Protein AF-0000000079973611 (afdb_homodimer)

InterPro domains:
  IPR021514 Protein of unknown function DUF3176 [PF11374] (70-186)

Secondary structure (DSSP, 8-state):
--------------------------------------------HHHHHHHTHHHHHHHHHHHHHHHHHHHHHHHHTT-BGGG---TTS-HHHHHHHHHHHHHHHHHHHHHHHHHHHHHHHHB--TTS-TT-PEETHHHHHHHHHTT-HHHHHHHHHHH-TTSHHHHHHHHHHHHTTHHHHHHHHEEEEEEEEE-SS-GGG------SEE---EEE---SSS---EEE--HHHHHHHHHHHH-S-PPPPPPP-TTS-EE---EEEEEEEEEEEE-GGG-EEEEEEETTEEEEEEE-TTS-EEEEETTS-EEEEEEEE-TT------SSS----PPPSS---TTS-EEEEEEEEEEPPPEEETTTTEEE-PPPEEEEEEEEEEEEEEEEEEETTEEEEEEEEEE---EEE--TTS-SS-------SS------------EEEEE-GGGTT-TT----EEEEEHHHHHHHHHHHHHHT-EEEESS-SSS---SHHHHHHHHHHHHH-HHHHHHHHHHHHHHHHHHPPPSEEEEEEE-TTS-EEEEEEETTTS-THHHHHHHHHT--EEEEEEEEEEE-GGGGHHHHHHHHHHHHHHHHHHHHHHHHT--B--S-HHHHHHSEE-HHHHHHHTT--BHHHHHHHHHT-EEEEEE-TTTS-EEEEE-S-------/--------------------------------------------HHHHHHHTHHHHHHHHHHHHHHHHHHHHHHHHTT-BGGG---TTS-HHHHHHHHHHHHHHHHHHHHHHHHHHHHHHHHB--TTS-TT-PEETHHHHHHHHHTT-HHHHHHHHHHH-TTSHHHHHHHHHHHHTTHHHHHHHHEEEEEEEEE-SS-GGG------SEE---EEE---SSS---EEE--HHHHHHHHHHHH-S-PPPPPPP-TTS-EE---EEEEEEEEEEEE-GGG-EEEEEEETTEEEEEEE-TTSPEEEEETTS-EEEEEEEE-TT------SSS----PPPSS---TTS-EEEEEEEEEEPPPEEETTTTEEE-PPPEEEEEEEEEEEEEEEEEEETTEEEEEEEEEE---EEE--TTS-SS-------SS---S--------EEEEE-GGGGG-TT----EEEEEHHHHHHHHHHHHHHT-EEEESS-SSS--S-HHHHHHHHHHHHH-HHHHHHHHHHHHHHHHHHPPPSEEEEEEE-TTS-EEEEEEETTTS-THHHHHHHHHT--EEEEEEEEEEE-GGGGHHHHHHHHHHHHHHHHHHHHHHHHT--B--SSHHHHHHSEE-HHHHHHHTT--BHHHHHHHHHT-EEEEEE-TTTS-EEEEE---------

Solvent-accessible surface area (backbone atoms only — not comparable to full-atom values): 72247 Å² total; per-residue (Å²): 137,73,82,78,82,86,89,82,86,77,87,72,83,84,79,85,71,80,69,78,80,74,77,81,74,80,78,71,72,72,74,73,72,70,67,69,66,72,73,75,76,65,81,52,68,70,57,52,48,62,74,44,43,67,40,52,49,27,43,49,50,17,50,50,31,47,51,48,47,52,49,55,50,62,72,42,46,70,33,51,58,83,69,61,77,58,76,90,50,43,70,62,18,55,51,30,46,36,42,42,49,25,45,60,26,43,47,54,32,39,23,50,33,34,27,40,43,40,54,63,65,32,38,62,55,90,86,52,59,75,68,72,39,38,44,48,37,52,52,47,34,29,55,38,24,40,64,35,50,70,23,11,56,52,37,28,70,74,62,32,75,88,30,72,68,21,51,49,22,50,47,54,46,53,50,61,48,36,50,24,33,57,38,50,18,58,39,78,42,77,44,78,37,73,45,85,61,59,29,75,74,26,60,67,75,52,14,53,40,46,66,64,52,38,80,39,55,36,66,60,91,70,67,63,65,42,56,33,54,34,49,51,56,51,13,22,41,42,30,6,42,22,29,88,70,60,78,77,82,80,74,67,35,40,39,6,26,28,43,39,54,79,40,69,23,39,31,38,40,44,52,62,42,82,44,33,90,73,67,44,70,49,77,44,78,50,98,91,42,52,37,36,29,34,43,39,93,82,63,52,62,49,74,40,66,49,85,25,37,32,37,36,35,41,48,34,49,23,87,65,63,27,66,59,73,53,84,57,86,69,75,64,73,44,80,62,86,85,73,69,61,85,47,40,54,32,30,32,32,32,35,37,38,39,37,53,36,56,35,81,31,76,89,69,71,37,75,38,72,54,81,51,46,29,35,40,32,40,35,24,50,24,36,38,26,35,42,42,37,27,56,64,32,44,75,47,73,44,79,76,47,75,45,45,58,49,46,62,20,57,38,75,90,46,64,88,64,80,69,74,81,78,73,83,75,75,81,71,64,88,65,74,72,73,69,63,70,38,29,40,29,28,67,38,68,86,50,57,74,45,80,81,70,66,80,49,59,28,39,33,29,44,60,25,47,31,12,43,14,30,53,49,41,57,47,42,37,41,50,25,42,66,37,56,65,71,53,90,62,64,63,61,64,24,31,52,48,34,43,29,29,62,74,59,32,54,60,52,21,40,45,15,22,17,51,28,39,19,50,46,39,15,67,40,74,54,65,54,38,71,51,69,44,83,37,94,85,76,33,35,41,51,53,79,37,50,43,94,70,43,73,71,61,63,61,54,52,50,43,58,67,42,27,20,46,36,36,42,73,45,55,22,32,35,67,41,72,75,43,47,51,57,54,52,49,46,63,55,47,41,54,51,50,34,51,49,46,53,50,52,32,60,76,69,63,51,65,56,37,51,79,45,66,67,40,54,48,17,35,44,64,40,66,70,63,34,60,72,28,54,63,53,51,41,39,83,61,44,47,66,59,27,53,73,36,35,27,28,43,41,68,31,87,84,77,66,26,50,24,42,37,76,40,80,80,78,70,70,76,80,120,134,87,69,83,80,68,94,71,82,85,76,81,75,76,82,87,75,81,70,84,85,80,80,88,76,80,72,64,75,72,73,72,69,69,66,69,67,71,71,74,73,66,79,52,68,70,57,51,49,62,72,44,43,69,41,53,49,26,44,50,50,18,51,48,33,46,51,50,47,51,50,55,48,62,72,42,47,70,33,52,56,83,69,61,77,58,77,90,52,43,71,60,17,56,50,29,46,36,42,40,49,25,44,60,26,42,47,53,34,40,23,50,33,35,30,41,42,38,55,63,64,31,36,62,56,90,85,52,59,75,69,71,39,38,44,49,37,50,53,49,34,30,54,37,24,39,64,35,48,69,23,11,55,51,38,28,70,75,61,32,76,88,31,71,68,20,52,51,21,49,46,52,47,54,49,61,48,36,50,24,34,57,39,49,18,57,41,79,42,77,44,77,40,73,46,86,60,59,29,74,73,24,58,68,76,51,14,54,40,46,67,64,52,37,82,40,57,39,65,60,90,74,66,64,64,43,56,34,54,34,51,53,57,51,13,22,41,42,30,6,42,22,29,90,72,61,78,76,82,80,74,66,34,41,40,6,26,29,44,40,54,78,40,68,23,39,30,38,41,44,52,64,42,80,45,32,89,73,67,43,69,49,77,44,78,50,99,91,43,51,36,36,29,34,43,38,92,80,64,51,62,49,75,41,67,48,86,25,36,33,36,37,34,41,47,34,48,24,88,65,64,29,68,59,73,53,83,55,84,66,76,61,72,44,80,64,87,85,74,70,61,84,46,42,58,34,30,33,31,33,36,38,37,38,36,52,37,57,34,81,30,76,92,72,73,35,76,38,71,52,80,52,47,29,36,41,32,38,34,25,53,26,35,36,26,35,42,42,36,28,56,64,32,44,76,47,76,45,79,77,46,77,46,45,57,49,45,64,21,58,39,74,90,46,65,87,63,79,69,74,81,78,73,84,74,75,82,72,64,89,64,74,73,72,69,66,70,37,28,42,29,29,66,40,69,83,50,56,73,46,79,82,72,65,80,48,59,30,39,33,30,44,60,25,47,30,13,44,14,29,51,49,41,57,48,44,36,40,51,25,45,67,37,56,66,71,55,86,65,63,65,64,61,23,31,51,49,35,43,30,30,62,74,59,33,53,60,50,21,39,46,15,21,17,51,28,39,18,50,46,40,15,67,40,73,55,66,55,37,72,51,68,43,81,37,96,85,76,32,34,41,52,53,78,36,49,43,93,71,44,73,71,62,62,60,54,54,50,44,58,67,43,27,20,46,35,35,41,73,43,55,21,33,36,67,40,69,76,44,47,52,61,55,51,50,47,62,54,48,43,54,51,49,35,51,50,44,52,50,51,33,61,75,70,64,52,65,55,37,54,76,56,65,67,38,58,43,15,32,45,65,40,65,72,63,33,60,72,28,54,63,54,51,40,40,83,61,43,46,65,59,28,53,74,39,36,28,26,42,41,68,33,88,85,76,66,25,46,24,42,36,72,34,77,81,80,72,68,77,76,121

Structure (mmCIF, N/CA/C/O backbone):
data_AF-0000000079973611-model_v1
#
loop_
_entity.id
_entity.type
_entity.pdbx_description
1 polymer 'Uncharacterized protein'
#
loop_
_atom_site.group_PDB
_atom_site.id
_atom_site.type_symbol
_atom_site.label_atom_id
_atom_site.label_alt_id
_atom_site.label_comp_id
_atom_site.label_asym_id
_atom_site.label_entity_id
_atom_site.label_seq_id
_atom_site.pdbx_PDB_ins_code
_atom_site.Cartn_x
_atom_site.Cartn_y
_atom_site.Cartn_z
_atom_site.occupancy
_atom_site.B_iso_or_equiv
_atom_site.auth_seq_id
_atom_site.auth_comp_id
_atom_site.auth_asym_id
_atom_site.auth_atom_id
_atom_site.pdbx_PDB_model_num
ATOM 1 N N . MET A 1 1 ? -53.344 -50.719 13.016 1 14.01 1 MET A N 1
ATOM 2 C CA . MET A 1 1 ? -53.969 -51.969 13.461 1 14.01 1 MET A CA 1
ATOM 3 C C . MET A 1 1 ? -53.688 -53.094 12.469 1 14.01 1 MET A C 1
ATOM 5 O O . MET A 1 1 ? -53.156 -52.844 11.391 1 14.01 1 MET A O 1
ATOM 9 N N . ALA A 1 2 ? -54.75 -53.625 11.883 1 12.73 2 ALA A N 1
ATOM 10 C CA . ALA A 1 2 ? -55.281 -55 12.008 1 12.73 2 ALA A CA 1
ATOM 11 C C . ALA A 1 2 ? -55.031 -55.812 10.758 1 12.73 2 ALA A C 1
ATOM 13 O O . ALA A 1 2 ? -55.344 -57 10.695 1 12.73 2 ALA A O 1
ATOM 14 N N . ALA A 1 3 ? -54.75 -55.219 9.688 1 12.58 3 ALA A N 1
ATOM 15 C CA . ALA A 1 3 ? -55.531 -56 8.719 1 12.58 3 ALA A CA 1
ATOM 16 C C . ALA A 1 3 ? -55.125 -57.469 8.773 1 12.58 3 ALA A C 1
ATOM 18 O O . ALA A 1 3 ? -54 -57.812 9.211 1 12.58 3 ALA A O 1
ATOM 19 N N . LYS A 1 4 ? -55.594 -58.062 7.77 1 14.24 4 LYS A N 1
ATOM 20 C CA . LYS A 1 4 ? -56.438 -59.25 7.699 1 14.24 4 LYS A CA 1
ATOM 21 C C . LYS A 1 4 ? -55.594 -60.531 7.699 1 14.24 4 LYS A C 1
ATOM 23 O O . LYS A 1 4 ? -55.875 -61.438 8.469 1 14.24 4 LYS A O 1
ATOM 28 N N . LYS A 1 5 ? -55.469 -61.094 6.566 1 14.84 5 LYS A N 1
ATOM 29 C CA . LYS A 1 5 ? -56.281 -62.25 6.219 1 14.84 5 LYS A CA 1
ATOM 30 C C . LYS A 1 5 ? -55.562 -63.562 6.574 1 14.84 5 LYS A C 1
ATOM 32 O O . LYS A 1 5 ? -54.312 -63.594 6.645 1 14.84 5 LYS A O 1
ATOM 37 N N . SER A 1 6 ? -56.062 -64.625 6.086 1 14.52 6 SER A N 1
ATOM 38 C CA . SER A 1 6 ? -56.562 -65.875 6.555 1 14.52 6 SER A CA 1
ATOM 39 C C . SER A 1 6 ? -55.5 -67 6.453 1 14.52 6 SER A C 1
ATOM 41 O O . SER A 1 6 ? -54.531 -66.812 5.695 1 14.52 6 SER A O 1
ATOM 43 N N . SER A 1 7 ? -55.875 -68.188 6.797 1 14.63 7 SER A N 1
ATOM 44 C CA . SER A 1 7 ? -55.594 -69.312 7.715 1 14.63 7 SER A CA 1
ATOM 45 C C . SER A 1 7 ? -54.781 -70.375 7.023 1 14.63 7 SER A C 1
ATOM 47 O O . SER A 1 7 ? -54.781 -70.5 5.793 1 14.63 7 SER A O 1
ATOM 49 N N . GLU A 1 8 ? -54.531 -71.562 7.723 1 14.66 8 GLU A N 1
ATOM 50 C CA . GLU A 1 8 ? -53.438 -72.375 8.297 1 14.66 8 GLU A CA 1
ATOM 51 C C . GLU A 1 8 ? -53.25 -73.688 7.52 1 14.66 8 GLU A C 1
ATOM 53 O O . GLU A 1 8 ? -52.125 -74 7.168 1 14.66 8 GLU A O 1
ATOM 58 N N . MET A 1 9 ? -54.312 -74.562 7.445 1 15 9 MET A N 1
ATOM 59 C CA . MET A 1 9 ? -54.031 -75.75 8.234 1 15 9 MET A CA 1
ATOM 60 C C . MET A 1 9 ? -53.219 -76.75 7.41 1 15 9 MET A C 1
ATOM 62 O O . MET A 1 9 ? -53.156 -76.688 6.188 1 15 9 MET A O 1
ATOM 66 N N . ALA A 1 10 ? -53.312 -78.188 7.879 1 14.93 10 ALA A N 1
ATOM 67 C CA . ALA A 1 10 ? -52.5 -79.188 8.5 1 14.93 10 ALA A CA 1
ATOM 68 C C . ALA A 1 10 ? -52.281 -80.375 7.535 1 14.93 10 ALA A C 1
ATOM 70 O O . ALA A 1 10 ? -51.344 -81.125 7.719 1 14.93 10 ALA A O 1
ATOM 71 N N . ASN A 1 11 ? -53.062 -80.5 6.457 1 15.05 11 ASN A N 1
ATOM 72 C CA . ASN A 1 11 ? -53.469 -81.875 6.406 1 15.05 11 ASN A CA 1
ATOM 73 C C . ASN A 1 11 ? -52.25 -82.812 6.133 1 15.05 11 ASN A C 1
ATOM 75 O O . ASN A 1 11 ? -51.344 -82.438 5.391 1 15.05 11 ASN A O 1
ATOM 79 N N . VAL A 1 12 ? -52.281 -84 6.824 1 15.46 12 VAL A N 1
ATOM 80 C CA . VAL A 1 12 ? -51.5 -85.125 7.41 1 15.46 12 VAL A CA 1
ATOM 81 C C . VAL A 1 12 ? -51.094 -86.062 6.316 1 15.46 12 VAL A C 1
ATOM 83 O O . VAL A 1 12 ? -50.156 -86.875 6.492 1 15.46 12 VAL A O 1
ATOM 86 N N . SER A 1 13 ? -51.781 -86.062 5.227 1 15.49 13 SER A N 1
ATOM 87 C CA . SER A 1 13 ? -52.031 -87.438 4.926 1 15.49 13 SER A CA 1
ATOM 88 C C . SER A 1 13 ? -50.719 -88.188 4.68 1 15.49 13 SER A C 1
ATOM 90 O O . SER A 1 13 ? -49.781 -87.625 4.137 1 15.49 13 SER A O 1
ATOM 92 N N . THR A 1 14 ? -50.781 -89.438 5.172 1 15.69 14 THR A N 1
ATOM 93 C CA . THR A 1 14 ? -50.031 -90.625 5.617 1 15.69 14 THR A CA 1
ATOM 94 C C . THR A 1 14 ? -49.188 -91.188 4.48 1 15.69 14 THR A C 1
ATOM 96 O O . THR A 1 14 ? -49.438 -90.875 3.309 1 15.69 14 THR A O 1
ATOM 99 N N . SER A 1 15 ? -48.719 -92.375 4.758 1 15.66 15 SER A N 1
ATOM 100 C CA . SER A 1 15 ? -47.469 -93.125 4.926 1 15.66 15 SER A CA 1
ATOM 101 C C . SER A 1 15 ? -47.125 -93.875 3.648 1 15.66 15 SER A C 1
ATOM 103 O O . SER A 1 15 ? -45.938 -93.938 3.252 1 15.66 15 SER A O 1
ATOM 105 N N . LEU A 1 16 ? -48.156 -94.625 3.021 1 16.42 16 LEU A N 1
ATOM 106 C CA . LEU A 1 16 ? -47.812 -96.062 2.953 1 16.42 16 LEU A CA 1
ATOM 107 C C . LEU A 1 16 ? -46.75 -96.312 1.897 1 16.42 16 LEU A C 1
ATOM 109 O O . LEU A 1 16 ? -46.625 -95.562 0.928 1 16.42 16 LEU A O 1
ATOM 113 N N . LEU A 1 17 ? -46 -97.438 2.09 1 16.42 17 LEU A N 1
ATOM 114 C CA . LEU A 1 17 ? -44.719 -98.125 1.991 1 16.42 17 LEU A CA 1
ATOM 115 C C . LEU A 1 17 ? -44.531 -98.75 0.608 1 16.42 17 LEU A C 1
ATOM 117 O O . LEU A 1 17 ? -43.469 -99.312 0.304 1 16.42 17 LEU A O 1
ATOM 121 N N . ALA A 1 18 ? -45.531 -98.562 -0.297 1 19.22 18 ALA A N 1
ATOM 122 C CA . ALA A 1 18 ? -45.469 -99.812 -1.084 1 19.22 18 ALA A CA 1
ATOM 123 C C . ALA A 1 18 ? -44.125 -99.938 -1.792 1 19.22 18 ALA A C 1
ATOM 125 O O . ALA A 1 18 ? -43.562 -98.938 -2.291 1 19.22 18 ALA A O 1
ATOM 126 N N . HIS A 1 19 ? -43.5 -101.062 -1.569 1 18.47 19 HIS A N 1
ATOM 127 C CA . HIS A 1 19 ? -42.188 -101.625 -1.806 1 18.47 19 HIS A CA 1
ATOM 128 C C . HIS A 1 19 ? -41.969 -101.938 -3.291 1 18.47 19 HIS A C 1
ATOM 130 O O . HIS A 1 19 ? -40.969 -102.5 -3.678 1 18.47 19 HIS A O 1
ATOM 136 N N . PRO A 1 20 ? -42.531 -101.125 -4.168 1 18.61 20 PRO A N 1
ATOM 137 C CA . PRO A 1 20 ? -42.5 -101.938 -5.375 1 18.61 20 PRO A CA 1
ATOM 138 C C . PRO A 1 20 ? -41.094 -102.5 -5.699 1 18.61 20 PRO A C 1
ATOM 140 O O . PRO A 1 20 ? -40.094 -101.875 -5.285 1 18.61 20 PRO A O 1
ATOM 143 N N . MET A 1 21 ? -41.219 -103.688 -6.285 1 19.03 21 MET A N 1
ATOM 144 C CA . MET A 1 21 ? -40.344 -104.75 -6.727 1 19.03 21 MET A CA 1
ATOM 145 C C . MET A 1 21 ? -39.281 -104.25 -7.699 1 19.03 21 MET A C 1
ATOM 147 O O . MET A 1 21 ? -39.5 -103.25 -8.383 1 19.03 21 MET A O 1
ATOM 151 N N . ASP A 1 22 ? -38.156 -104.875 -7.641 1 18.73 22 ASP A N 1
ATOM 152 C CA . ASP A 1 22 ? -36.719 -104.812 -7.922 1 18.73 22 ASP A CA 1
ATOM 153 C C . ASP A 1 22 ? -36.438 -104.875 -9.422 1 18.73 22 ASP A C 1
ATOM 155 O O . ASP A 1 22 ? -35.312 -104.812 -9.852 1 18.73 22 ASP A O 1
ATOM 159 N N . SER A 1 23 ? -37.5 -104.812 -10.32 1 21.69 23 SER A N 1
ATOM 160 C CA . SER A 1 23 ? -37.031 -105.625 -11.445 1 21.69 23 SER A CA 1
ATOM 161 C C . SER A 1 23 ? -35.688 -105.062 -11.977 1 21.69 23 SER A C 1
ATOM 163 O O . SER A 1 23 ? -35.438 -103.875 -11.914 1 21.69 23 SER A O 1
ATOM 165 N N . PRO A 1 24 ? -34.781 -106.062 -12.297 1 22.09 24 PRO A N 1
ATOM 166 C CA . PRO A 1 24 ? -33.344 -106.062 -12.594 1 22.09 24 PRO A CA 1
ATOM 167 C C . PRO A 1 24 ? -33 -105.312 -13.875 1 22.09 24 PRO A C 1
ATOM 169 O O . PRO A 1 24 ? -33.438 -105.688 -14.961 1 22.09 24 PRO A O 1
ATOM 172 N N . SER A 1 25 ? -33.344 -104 -13.969 1 20.05 25 SER A N 1
ATOM 173 C CA . SER A 1 25 ? -33.125 -103.438 -15.289 1 20.05 25 SER A CA 1
ATOM 174 C C . SER A 1 25 ? -31.703 -103.688 -15.773 1 20.05 25 SER A C 1
ATOM 176 O O . SER A 1 25 ? -30.766 -103.75 -14.969 1 20.05 25 SER A O 1
ATOM 178 N N . ALA A 1 26 ? -31.672 -104.062 -17.078 1 24.27 26 ALA A N 1
ATOM 179 C CA . ALA A 1 26 ? -30.719 -104.438 -18.125 1 24.27 26 ALA A CA 1
ATOM 180 C C . ALA A 1 26 ? -29.547 -103.438 -18.172 1 24.27 26 ALA A C 1
ATOM 182 O O . ALA A 1 26 ? -29.703 -102.25 -17.844 1 24.27 26 ALA A O 1
ATOM 183 N N . ASN A 1 27 ? -28.422 -104 -18.25 1 22.27 27 ASN A N 1
ATOM 184 C CA . ASN A 1 27 ? -27 -103.625 -18.219 1 22.27 27 ASN A CA 1
ATOM 185 C C . ASN A 1 27 ? -26.672 -102.625 -19.281 1 22.27 27 ASN A C 1
ATOM 187 O O . ASN A 1 27 ? -25.875 -102.875 -20.188 1 22.27 27 ASN A O 1
ATOM 191 N N . ALA A 1 28 ? -27.516 -101.75 -19.719 1 24.66 28 ALA A N 1
ATOM 192 C CA . ALA A 1 28 ? -27 -101.062 -20.922 1 24.66 28 ALA A CA 1
ATOM 193 C C . ALA A 1 28 ? -25.609 -100.438 -20.641 1 24.66 28 ALA A C 1
ATOM 195 O O . ALA A 1 28 ? -25.344 -100 -19.547 1 24.66 28 ALA A O 1
ATOM 196 N N . PRO A 1 29 ? -24.75 -100.875 -21.422 1 24.38 29 PRO A N 1
ATOM 197 C CA . PRO A 1 29 ? -23.359 -100.438 -21.297 1 24.38 29 PRO A CA 1
ATOM 198 C C . PRO A 1 29 ? -23.219 -98.938 -21.125 1 24.38 29 PRO A C 1
ATOM 200 O O . PRO A 1 29 ? -24.062 -98.188 -21.594 1 24.38 29 PRO A O 1
ATOM 203 N N . ARG A 1 30 ? -22.625 -98.562 -20.094 1 25.81 30 ARG A N 1
ATOM 204 C CA . ARG A 1 30 ? -22.328 -97.188 -19.734 1 25.81 30 ARG A CA 1
ATOM 205 C C . ARG A 1 30 ? -21.578 -96.5 -20.859 1 25.81 30 ARG A C 1
ATOM 207 O O . ARG A 1 30 ? -20.484 -96.875 -21.234 1 25.81 30 ARG A O 1
ATOM 214 N N . SER A 1 31 ? -22.297 -96.25 -22 1 24.05 31 SER A N 1
ATOM 215 C CA . SER A 1 31 ? -21.578 -95.25 -22.828 1 24.05 31 SER A CA 1
ATOM 216 C C . SER A 1 31 ? -20.859 -94.25 -21.969 1 24.05 31 SER A C 1
ATOM 218 O O . SER A 1 31 ? -21.484 -93.562 -21.125 1 24.05 31 SER A O 1
ATOM 220 N N . THR A 1 32 ? -19.688 -94.625 -21.516 1 26.88 32 THR A N 1
ATOM 221 C CA . THR A 1 32 ? -18.859 -93.688 -20.797 1 26.88 32 THR A CA 1
ATOM 222 C C . THR A 1 32 ? -18.766 -92.375 -21.547 1 26.88 32 THR A C 1
ATOM 224 O O . THR A 1 32 ? -18.109 -92.25 -22.594 1 26.88 32 THR A O 1
ATOM 227 N N . ASP A 1 33 ? -19.906 -91.812 -21.969 1 27.59 33 ASP A N 1
ATOM 228 C CA . ASP A 1 33 ? -19.781 -90.438 -22.438 1 27.59 33 ASP A CA 1
ATOM 229 C C . ASP A 1 33 ? -18.969 -89.562 -21.469 1 27.59 33 ASP A C 1
ATOM 231 O O . ASP A 1 33 ? -19.469 -89.188 -20.406 1 27.59 33 ASP A O 1
ATOM 235 N N . GLY A 1 34 ? -17.812 -90.125 -21.047 1 27.2 34 GLY A N 1
ATOM 236 C CA . GLY A 1 34 ? -16.984 -89.188 -20.281 1 27.2 34 GLY A CA 1
ATOM 237 C C . GLY A 1 34 ? -16.906 -87.812 -20.906 1 27.2 34 GLY A C 1
ATOM 238 O O . GLY A 1 34 ? -16.125 -87.562 -21.828 1 27.2 34 GLY A O 1
ATOM 239 N N . SER A 1 35 ? -18.062 -87.25 -21.25 1 30.12 35 SER A N 1
ATOM 240 C CA . SER A 1 35 ? -17.938 -85.812 -21.469 1 30.12 35 SER A CA 1
ATOM 241 C C . SER A 1 35 ? -17.094 -85.125 -20.375 1 30.12 35 SER A C 1
ATOM 243 O O . SER A 1 35 ? -17.5 -85.062 -19.219 1 30.12 35 SER A O 1
ATOM 245 N N . SER A 1 36 ? -15.844 -85.562 -20.25 1 30.33 36 SER A N 1
ATOM 246 C CA . SER A 1 36 ? -15.031 -84.625 -19.438 1 30.33 36 SER A CA 1
ATOM 247 C C . SER A 1 36 ? -15.414 -83.188 -19.688 1 30.33 36 SER A C 1
ATOM 249 O O . SER A 1 36 ? -15.219 -82.688 -20.781 1 30.33 36 SER A O 1
ATOM 251 N N . THR A 1 37 ? -16.594 -82.875 -19.281 1 33.38 37 THR A N 1
ATOM 252 C CA . THR A 1 37 ? -16.781 -81.438 -19.125 1 33.38 37 THR A CA 1
ATOM 253 C C . THR A 1 37 ? -15.523 -80.75 -18.562 1 33.38 37 THR A C 1
ATOM 255 O O . THR A 1 37 ? -15.109 -81.062 -17.438 1 33.38 37 THR A O 1
ATOM 258 N N . SER A 1 38 ? -14.43 -80.812 -19.312 1 34.16 38 SER A N 1
ATOM 259 C CA . SER A 1 38 ? -13.367 -79.875 -18.922 1 34.16 38 SER A CA 1
ATOM 260 C C . SER A 1 38 ? -13.93 -78.688 -18.141 1 34.16 38 SER A C 1
ATOM 262 O O . SER A 1 38 ? -14.781 -77.938 -18.641 1 34.16 38 SER A O 1
ATOM 264 N N . ASP A 1 39 ? -14.266 -78.938 -16.938 1 36.41 39 ASP A N 1
ATOM 265 C CA . ASP A 1 39 ? -14.594 -77.875 -15.953 1 36.41 39 ASP A CA 1
ATOM 266 C C . ASP A 1 39 ? -13.922 -76.562 -16.297 1 36.41 39 ASP A C 1
ATOM 268 O O . ASP A 1 39 ? -12.695 -76.5 -16.422 1 36.41 39 ASP A O 1
ATOM 272 N N . ARG A 1 40 ? -14.453 -75.688 -17.016 1 47.19 40 ARG A N 1
ATOM 273 C CA . ARG A 1 40 ? -14.25 -74.25 -17.234 1 47.19 40 ARG A CA 1
ATOM 274 C C . ARG A 1 40 ? -13.773 -73.562 -15.945 1 47.19 40 ARG A C 1
ATOM 276 O O . ARG A 1 40 ? -14.586 -73.188 -15.102 1 47.19 40 ARG A O 1
ATOM 283 N N . SER A 1 41 ? -12.93 -74.062 -15.156 1 47.16 41 SER A N 1
ATOM 284 C CA . SER A 1 41 ? -12.555 -73.5 -13.875 1 47.16 41 SER A CA 1
ATOM 285 C C . SER A 1 41 ? -12.391 -72 -13.984 1 47.16 41 SER A C 1
ATOM 287 O O . SER A 1 41 ? -11.469 -71.5 -14.656 1 47.16 41 SER A O 1
ATOM 289 N N . GLY A 1 42 ? -13.516 -71.312 -14.086 1 57.62 42 GLY A N 1
ATOM 290 C CA . GLY A 1 42 ? -13.562 -69.875 -13.977 1 57.62 42 GLY A CA 1
ATOM 291 C C . GLY A 1 42 ? -12.625 -69.312 -12.922 1 57.62 42 GLY A C 1
ATOM 292 O O . GLY A 1 42 ? -12.359 -69.938 -11.914 1 57.62 42 GLY A O 1
ATOM 293 N N . LEU A 1 43 ? -11.711 -68.438 -13.289 1 71.94 43 LEU A N 1
ATOM 294 C CA . LEU A 1 43 ? -10.805 -67.75 -12.367 1 71.94 43 LEU A CA 1
ATOM 295 C C . LEU A 1 43 ? -11.562 -67.25 -11.141 1 71.94 43 LEU A C 1
ATOM 297 O O . LEU A 1 43 ? -12.617 -66.625 -11.273 1 71.94 43 LEU A O 1
ATOM 301 N N . LYS A 1 44 ? -11.305 -67.875 -9.898 1 79.56 44 LYS A N 1
ATOM 302 C CA . LYS A 1 44 ? -11.891 -67.375 -8.672 1 79.56 44 LYS A CA 1
ATOM 303 C C . LYS A 1 44 ? -11.672 -65.875 -8.555 1 79.56 44 LYS A C 1
ATOM 305 O O . LYS A 1 44 ? -10.633 -65.312 -8.984 1 79.56 44 LYS A O 1
ATOM 310 N N . PHE A 1 45 ? -12.695 -65.188 -8.07 1 78.75 45 PHE A N 1
ATOM 311 C CA . PHE A 1 45 ? -12.672 -63.75 -7.926 1 78.75 45 PHE A CA 1
ATOM 312 C C . PHE A 1 45 ? -11.492 -63.312 -7.066 1 78.75 45 PHE A C 1
ATOM 314 O O . PHE A 1 45 ? -10.875 -62.281 -7.332 1 78.75 45 PHE A O 1
ATOM 321 N N . SER A 1 46 ? -11.102 -64.062 -6.086 1 80.69 46 SER A N 1
ATOM 322 C CA . SER A 1 46 ? -9.953 -63.75 -5.23 1 80.69 46 SER A CA 1
ATOM 323 C C . SER A 1 46 ? -8.656 -63.75 -6.027 1 80.69 46 SER A C 1
ATOM 325 O O . SER A 1 46 ? -7.766 -62.938 -5.785 1 80.69 46 SER A O 1
ATOM 327 N N . THR A 1 47 ? -8.602 -64.625 -6.953 1 82.31 47 THR A N 1
ATOM 328 C CA . THR A 1 47 ? -7.418 -64.688 -7.801 1 82.31 47 THR A CA 1
ATOM 329 C C . THR A 1 47 ? -7.359 -63.469 -8.75 1 82.31 47 THR A C 1
ATOM 331 O O . THR A 1 47 ? -6.277 -62.969 -9.031 1 82.31 47 THR A O 1
ATOM 334 N N . LEU A 1 48 ? -8.508 -63.125 -9.117 1 82.56 48 LEU A N 1
ATOM 335 C CA . LEU A 1 48 ? -8.586 -61.969 -9.992 1 82.56 48 LEU A CA 1
ATOM 336 C C . LEU A 1 48 ? -8.117 -60.688 -9.266 1 82.56 48 LEU A C 1
ATOM 338 O O . LEU A 1 48 ? -7.379 -59.875 -9.836 1 82.56 48 LEU A O 1
ATOM 342 N N . LEU A 1 49 ? -8.492 -60.562 -8.031 1 82 49 LEU A N 1
ATOM 343 C CA . LEU A 1 49 ? -8.078 -59.438 -7.227 1 82 49 LEU A CA 1
ATOM 344 C C . LEU A 1 49 ? -6.57 -59.469 -6.984 1 82 49 LEU A C 1
ATOM 346 O O . LEU A 1 49 ? -5.938 -58.406 -6.887 1 82 49 LEU A O 1
ATOM 350 N N . GLY A 1 50 ? -6.113 -60.625 -6.867 1 83.5 50 GLY A N 1
ATOM 351 C CA . GLY A 1 50 ? -4.68 -60.781 -6.699 1 83.5 50 GLY A CA 1
ATOM 352 C C . GLY A 1 50 ? -3.885 -60.344 -7.922 1 83.5 50 GLY A C 1
ATOM 353 O O . GLY A 1 50 ? -2.816 -59.75 -7.797 1 83.5 50 GLY A O 1
ATOM 354 N N . ILE A 1 51 ? -4.43 -60.5 -9.094 1 83.81 51 ILE A N 1
ATOM 355 C CA . ILE A 1 51 ? -3.766 -60.156 -10.344 1 83.81 51 ILE A CA 1
ATOM 356 C C . ILE A 1 51 ? -3.773 -58.625 -10.516 1 83.81 51 ILE A C 1
ATOM 358 O O . ILE A 1 51 ? -2.783 -58.031 -10.969 1 83.81 51 ILE A O 1
ATOM 362 N N . TRP A 1 52 ? -4.816 -57.938 -10.055 1 89.31 52 TRP A N 1
ATOM 363 C CA . TRP A 1 52 ? -4.996 -56.531 -10.281 1 89.31 52 TRP A CA 1
ATOM 364 C C . TRP A 1 52 ? -4.715 -55.719 -9.008 1 89.31 52 TRP A C 1
ATOM 366 O O . TRP A 1 52 ? -5.109 -54.562 -8.891 1 89.31 52 TRP A O 1
ATOM 376 N N . LYS A 1 53 ? -4.039 -56.312 -8.023 1 89.31 53 LYS A N 1
ATOM 377 C CA . LYS A 1 53 ? -3.836 -55.688 -6.719 1 89.31 53 LYS A CA 1
ATOM 378 C C . LYS A 1 53 ? -3.057 -54.375 -6.848 1 89.31 53 LYS A C 1
ATOM 380 O O . LYS A 1 53 ? -3.377 -53.406 -6.184 1 89.31 53 LYS A O 1
ATOM 385 N N . TYR A 1 54 ? -1.975 -54.312 -7.621 1 88.5 54 TYR A N 1
ATOM 386 C CA . TYR A 1 54 ? -1.167 -53.094 -7.75 1 88.5 54 TYR A CA 1
ATOM 387 C C . TYR A 1 54 ? -1.934 -52 -8.484 1 88.5 54 TYR A C 1
ATOM 389 O O . TYR A 1 54 ? -1.787 -50.812 -8.18 1 88.5 54 TYR A O 1
ATOM 397 N N . ASP A 1 55 ? -2.766 -52.406 -9.438 1 90.94 55 ASP A N 1
ATOM 398 C CA . ASP A 1 55 ? -3.592 -51.438 -10.148 1 90.94 55 ASP A CA 1
ATOM 399 C C . ASP A 1 55 ? -4.633 -50.812 -9.219 1 90.94 55 ASP A C 1
ATOM 401 O O . ASP A 1 55 ? -4.883 -49.594 -9.273 1 90.94 55 ASP A O 1
ATOM 405 N N . ILE A 1 56 ? -5.156 -51.594 -8.406 1 90.94 56 ILE A N 1
ATOM 406 C CA . ILE A 1 56 ? -6.129 -51.125 -7.438 1 90.94 56 ILE A CA 1
ATOM 407 C C . ILE A 1 56 ? -5.438 -50.188 -6.441 1 90.94 56 ILE A C 1
ATOM 409 O O . ILE A 1 56 ? -5.977 -49.125 -6.086 1 90.94 56 ILE A O 1
ATOM 413 N N . LEU A 1 57 ? -4.297 -50.531 -6.012 1 93.94 57 LEU A N 1
ATOM 414 C CA . LEU A 1 57 ? -3.529 -49.688 -5.102 1 93.94 57 LEU A CA 1
ATOM 415 C C . LEU A 1 57 ? -3.232 -48.344 -5.73 1 93.94 57 LEU A C 1
ATOM 417 O O . LEU A 1 57 ? -3.326 -47.312 -5.062 1 93.94 57 LEU A O 1
ATOM 421 N N . LEU A 1 58 ? -2.861 -48.312 -6.938 1 95.19 58 LEU A N 1
ATOM 422 C CA . LEU A 1 58 ? -2.545 -47.062 -7.625 1 95.19 58 LEU A CA 1
ATOM 423 C C . LEU A 1 58 ? -3.791 -46.188 -7.777 1 95.19 58 LEU A C 1
ATOM 425 O O . LEU A 1 58 ? -3.707 -44.969 -7.719 1 95.19 58 LEU A O 1
ATOM 429 N N . CYS A 1 59 ? -4.914 -46.844 -7.98 1 95.12 59 CYS A N 1
ATOM 430 C CA . CYS A 1 59 ? -6.16 -46.062 -7.988 1 95.12 59 CYS A CA 1
ATOM 431 C C . CYS A 1 59 ? -6.398 -45.406 -6.641 1 95.12 59 CYS A C 1
ATOM 433 O O . CYS A 1 59 ? -6.816 -44.25 -6.578 1 95.12 59 CYS A O 1
ATOM 435 N N . CYS A 1 60 ? -6.055 -46.125 -5.602 1 96.25 60 CYS A N 1
ATOM 436 C CA . CYS A 1 60 ? -6.199 -45.562 -4.262 1 96.25 60 CYS A CA 1
ATOM 437 C C . CYS A 1 60 ? -5.223 -44.438 -4.043 1 96.25 60 CYS A C 1
ATOM 439 O O . CYS A 1 60 ? -5.566 -43.438 -3.418 1 96.25 60 CYS A O 1
ATOM 441 N N . VAL A 1 61 ? -4.023 -44.531 -4.566 1 96.88 61 VAL A N 1
ATOM 442 C CA . VAL A 1 61 ? -3.027 -43.469 -4.441 1 96.88 61 VAL A CA 1
ATOM 443 C C . VAL A 1 61 ? -3.512 -42.219 -5.176 1 96.88 61 VAL A C 1
ATOM 445 O O . VAL A 1 61 ? -3.352 -41.094 -4.68 1 96.88 61 VAL A O 1
ATOM 448 N N . SER A 1 62 ? -4.09 -42.375 -6.281 1 97.44 62 SER A N 1
ATOM 449 C CA . SER A 1 62 ? -4.621 -41.25 -7.039 1 97.44 62 SER A CA 1
ATOM 450 C C . SER A 1 62 ? -5.734 -40.562 -6.27 1 97.44 62 SER A C 1
ATOM 452 O O . SER A 1 62 ? -5.781 -39.312 -6.234 1 97.44 62 SER A O 1
ATOM 454 N N . ILE A 1 63 ? -6.59 -41.312 -5.715 1 97.56 63 ILE A N 1
ATOM 455 C CA . ILE A 1 63 ? -7.668 -40.75 -4.918 1 97.56 63 ILE A CA 1
ATOM 456 C C . ILE A 1 63 ? -7.09 -40.031 -3.701 1 97.56 63 ILE A C 1
ATOM 458 O O . ILE A 1 63 ? -7.484 -38.906 -3.387 1 97.56 63 ILE A O 1
ATOM 462 N N . ALA A 1 64 ? -6.145 -40.656 -3.082 1 97.94 64 ALA A N 1
ATOM 463 C CA . ALA A 1 64 ? -5.508 -40.031 -1.917 1 97.94 64 ALA A CA 1
ATOM 464 C C . ALA A 1 64 ? -4.805 -38.75 -2.291 1 97.94 64 ALA A C 1
ATOM 466 O O . ALA A 1 64 ? -4.875 -37.75 -1.549 1 97.94 64 ALA A O 1
ATOM 467 N N . ALA A 1 65 ? -4.105 -38.719 -3.344 1 98.19 65 ALA A N 1
ATOM 468 C CA . ALA A 1 65 ? -3.43 -37.531 -3.805 1 98.19 65 ALA A CA 1
ATOM 469 C C . ALA A 1 65 ? -4.434 -36.406 -4.129 1 98.19 65 ALA A C 1
ATOM 471 O O . ALA A 1 65 ? -4.172 -35.25 -3.883 1 98.19 65 ALA A O 1
ATOM 472 N N . THR A 1 66 ? -5.535 -36.812 -4.676 1 98.12 66 THR A N 1
ATOM 473 C CA . THR A 1 66 ? -6.582 -35.844 -4.973 1 98.12 66 THR A CA 1
ATOM 474 C C . THR A 1 66 ? -7.148 -35.25 -3.686 1 98.12 66 THR A C 1
ATOM 476 O O . THR A 1 66 ? -7.383 -34.031 -3.602 1 98.12 66 THR A O 1
ATOM 479 N N . VAL A 1 67 ? -7.383 -36.062 -2.758 1 97.88 67 VAL A N 1
ATOM 480 C CA . VAL A 1 67 ? -7.836 -35.594 -1.459 1 97.88 67 VAL A CA 1
ATOM 481 C C . VAL A 1 67 ? -6.785 -34.656 -0.859 1 97.88 67 VAL A C 1
ATOM 483 O O . VAL A 1 67 ? -7.117 -33.625 -0.29 1 97.88 67 VAL A O 1
ATOM 486 N N . GLY A 1 68 ? -5.559 -35.031 -0.943 1 97.88 68 GLY A N 1
ATOM 487 C CA . GLY A 1 68 ? -4.484 -34.156 -0.51 1 97.88 68 GLY A CA 1
ATOM 488 C C . GLY A 1 68 ? -4.504 -32.812 -1.201 1 97.88 68 GLY A C 1
ATOM 489 O O . GLY A 1 68 ? -4.297 -31.781 -0.562 1 97.88 68 GLY A O 1
ATOM 490 N N . LEU A 1 69 ? -4.707 -32.844 -2.469 1 98.06 69 LEU A N 1
ATOM 491 C CA . LEU A 1 69 ? -4.805 -31.594 -3.236 1 98.06 69 LEU A CA 1
ATOM 492 C C . LEU A 1 69 ? -5.945 -30.719 -2.721 1 98.06 69 LEU A C 1
ATOM 494 O O . LEU A 1 69 ? -5.773 -29.516 -2.527 1 98.06 69 LEU A O 1
ATOM 498 N N . VAL A 1 70 ? -7.074 -31.328 -2.504 1 97.62 70 VAL A N 1
ATOM 499 C CA . VAL A 1 70 ? -8.242 -30.609 -2.002 1 97.62 70 VAL A CA 1
ATOM 500 C C . VAL A 1 70 ? -7.93 -30.016 -0.628 1 97.62 70 VAL A C 1
ATOM 502 O O . VAL A 1 70 ? -8.273 -28.859 -0.346 1 97.62 70 VAL A O 1
ATOM 505 N N . VAL A 1 71 ? -7.27 -30.734 0.19 1 97.56 71 VAL A N 1
ATOM 506 C CA . VAL A 1 71 ? -6.941 -30.297 1.538 1 97.56 71 VAL A CA 1
ATOM 507 C C . VAL A 1 71 ? -5.977 -29.109 1.469 1 97.56 71 VAL A C 1
ATOM 509 O O . VAL A 1 71 ? -6.164 -28.109 2.158 1 97.56 71 VAL A O 1
ATOM 512 N N . VAL A 1 72 ? -4.969 -29.219 0.656 1 96.62 72 VAL A N 1
ATOM 513 C CA . VAL A 1 72 ? -3.992 -28.141 0.511 1 96.62 72 VAL A CA 1
ATOM 514 C C . VAL A 1 72 ? -4.684 -26.875 0.006 1 96.62 72 VAL A C 1
ATOM 516 O O . VAL A 1 72 ? -4.418 -25.781 0.5 1 96.62 72 VAL A O 1
ATOM 519 N N . LEU A 1 73 ? -5.535 -27.031 -0.983 1 97.19 73 LEU A N 1
ATOM 520 C CA . LEU A 1 73 ? -6.242 -25.891 -1.551 1 97.19 73 LEU A CA 1
ATOM 521 C C . LEU A 1 73 ? -7.188 -25.266 -0.523 1 97.19 73 LEU A C 1
ATOM 523 O O . LEU A 1 73 ? -7.266 -24.047 -0.406 1 97.19 73 LEU A O 1
ATOM 527 N N . ALA A 1 74 ? -7.879 -26.109 0.229 1 96.69 74 ALA A N 1
ATOM 528 C CA . ALA A 1 74 ? -8.82 -25.625 1.234 1 96.69 74 ALA A CA 1
ATOM 529 C C . ALA A 1 74 ? -8.094 -24.906 2.365 1 96.69 74 ALA A C 1
ATOM 531 O O . ALA A 1 74 ? -8.594 -23.922 2.91 1 96.69 74 ALA A O 1
ATOM 532 N N . LEU A 1 75 ? -6.945 -25.312 2.686 1 95.5 75 LEU A N 1
ATOM 533 C CA . LEU A 1 75 ? -6.176 -24.719 3.779 1 95.5 75 LEU A CA 1
ATOM 534 C C . LEU A 1 75 ? -5.621 -23.359 3.387 1 95.5 75 LEU A C 1
ATOM 536 O O . LEU A 1 75 ? -5.426 -22.5 4.242 1 95.5 75 LEU A O 1
ATOM 540 N N . HIS A 1 76 ? -5.441 -23.125 2.146 1 94.94 76 HIS A N 1
ATOM 541 C CA . HIS A 1 76 ? -4.766 -21.906 1.744 1 94.94 76 HIS A CA 1
ATOM 542 C C . HIS A 1 76 ? -5.723 -20.953 1.02 1 94.94 76 HIS A C 1
ATOM 544 O O . HIS A 1 76 ? -5.332 -19.859 0.627 1 94.94 76 HIS A O 1
ATOM 550 N N . ASP A 1 77 ? -6.93 -21.453 0.95 1 95.12 77 ASP A N 1
ATOM 551 C CA . ASP A 1 77 ? -7.941 -20.594 0.331 1 95.12 77 ASP A CA 1
ATOM 552 C C . ASP A 1 77 ? -8.211 -19.359 1.181 1 95.12 77 ASP A C 1
ATOM 554 O O . ASP A 1 77 ? -8.516 -19.469 2.371 1 95.12 77 ASP A O 1
ATOM 558 N N . GLY A 1 78 ? -7.973 -18.219 0.489 1 93.19 78 GLY A N 1
ATOM 559 C CA . GLY A 1 78 ? -8.25 -16.969 1.171 1 93.19 78 GLY A CA 1
ATOM 560 C C . GLY A 1 78 ? -7.105 -16.484 2.039 1 93.19 78 GLY A C 1
ATOM 561 O O . GLY A 1 78 ? -7.246 -15.523 2.787 1 93.19 78 GLY A O 1
ATOM 562 N N . LYS A 1 79 ? -6.043 -17.125 1.935 1 92.81 79 LYS A N 1
ATOM 563 C CA . LYS A 1 79 ? -4.875 -16.688 2.695 1 92.81 79 LYS A CA 1
ATOM 564 C C . LYS A 1 79 ? -3.992 -15.766 1.865 1 92.81 79 LYS A C 1
ATOM 566 O O . LYS A 1 79 ? -3.977 -15.852 0.636 1 92.81 79 LYS A O 1
ATOM 571 N N . ALA A 1 80 ? -3.283 -14.883 2.615 1 90.88 80 ALA A N 1
ATOM 572 C CA . ALA A 1 80 ? -2.383 -13.945 1.946 1 90.88 80 ALA A CA 1
ATOM 573 C C . ALA A 1 80 ? -1.176 -14.672 1.358 1 90.88 80 ALA A C 1
ATOM 575 O O . ALA A 1 80 ? -0.642 -15.602 1.972 1 90.88 80 ALA A O 1
ATOM 576 N N . GLN A 1 81 ? -0.721 -14.195 0.184 1 90.69 81 GLN A N 1
ATOM 577 C CA . GLN A 1 81 ? 0.422 -14.82 -0.475 1 90.69 81 GLN A CA 1
ATOM 578 C C . GLN A 1 81 ? 1.694 -14.648 0.351 1 90.69 81 GLN A C 1
ATOM 580 O O . GLN A 1 81 ? 2.566 -15.516 0.346 1 90.69 81 GLN A O 1
ATOM 585 N N . LYS A 1 82 ? 1.726 -13.586 1.046 1 85.69 82 LYS A N 1
ATOM 586 C CA . LYS A 1 82 ? 2.916 -13.297 1.841 1 85.69 82 LYS A CA 1
ATOM 587 C C . LYS A 1 82 ? 3.045 -14.266 3.01 1 85.69 82 LYS A C 1
ATOM 589 O O . LYS A 1 82 ? 4.141 -14.469 3.541 1 85.69 82 LYS A O 1
ATOM 594 N N . ASP A 1 83 ? 1.99 -14.844 3.398 1 86.19 83 ASP A N 1
ATOM 595 C CA . ASP A 1 83 ? 1.987 -15.734 4.551 1 86.19 83 ASP A CA 1
ATOM 596 C C . ASP A 1 83 ? 2.414 -17.156 4.156 1 86.19 83 ASP A C 1
ATOM 598 O O . ASP A 1 83 ? 2.537 -18.031 5.012 1 86.19 83 ASP A O 1
ATOM 602 N N . TRP A 1 84 ? 2.6 -17.375 2.873 1 88.12 84 TRP A N 1
ATOM 603 C CA . TRP A 1 84 ? 3.053 -18.688 2.439 1 88.12 84 TRP A CA 1
ATOM 604 C C . TRP A 1 84 ? 4.441 -19 2.986 1 88.12 84 TRP A C 1
ATOM 606 O O . TRP A 1 84 ? 5.383 -18.219 2.779 1 88.12 84 TRP A O 1
ATOM 616 N N . SER A 1 85 ? 4.582 -19.984 3.82 1 80.75 85 SER A N 1
ATOM 617 C CA . SER A 1 85 ? 5.812 -20.328 4.527 1 80.75 85 SER A CA 1
ATOM 618 C C . SER A 1 85 ? 6.535 -21.484 3.846 1 80.75 85 SER A C 1
ATOM 620 O O . SER A 1 85 ? 7.324 -22.188 4.48 1 80.75 85 SER A O 1
ATOM 622 N N . GLY A 1 86 ? 6.297 -21.812 2.686 1 78.62 86 GLY A N 1
ATOM 623 C CA . GLY A 1 86 ? 6.902 -22.969 2.041 1 78.62 86 GLY A CA 1
ATOM 624 C C . GLY A 1 86 ? 8.336 -22.734 1.623 1 78.62 86 GLY A C 1
ATOM 625 O O . GLY A 1 86 ? 8.945 -23.578 0.965 1 78.62 86 GLY A O 1
ATOM 626 N N . GLY A 1 87 ? 8.883 -21.578 2.184 1 77.25 87 GLY A N 1
ATOM 627 C CA . GLY A 1 87 ? 10.281 -21.297 1.893 1 77.25 87 GLY A CA 1
ATOM 628 C C . GLY A 1 87 ? 10.555 -21.094 0.413 1 77.25 87 GLY A C 1
ATOM 629 O O . GLY A 1 87 ? 9.953 -20.234 -0.23 1 77.25 87 GLY A O 1
ATOM 630 N N . VAL A 1 88 ? 11.312 -22.188 -0.136 1 83.25 88 VAL A N 1
ATOM 631 C CA . VAL A 1 88 ? 11.781 -22.078 -1.517 1 83.25 88 VAL A CA 1
ATOM 632 C C . VAL A 1 88 ? 10.734 -22.672 -2.459 1 83.25 88 VAL A C 1
ATOM 634 O O . VAL A 1 88 ? 10.648 -22.281 -3.627 1 83.25 88 VAL A O 1
ATOM 637 N N . ILE A 1 89 ? 9.891 -23.5 -1.965 1 93.19 89 ILE A N 1
ATOM 638 C CA . ILE A 1 89 ? 8.898 -24.172 -2.801 1 93.19 89 ILE A CA 1
ATOM 639 C C . ILE A 1 89 ? 7.613 -23.344 -2.838 1 93.19 89 ILE A C 1
ATOM 641 O O . ILE A 1 89 ? 7.109 -22.922 -1.796 1 93.19 89 ILE A O 1
ATOM 645 N N . THR A 1 90 ? 7.129 -23.078 -3.947 1 93.94 90 THR A N 1
ATOM 646 C CA . THR A 1 90 ? 5.906 -22.297 -4.117 1 93.94 90 THR A CA 1
ATOM 647 C C . THR A 1 90 ? 4.676 -23.188 -3.949 1 93.94 90 THR A C 1
ATOM 649 O O . THR A 1 90 ? 4.766 -24.406 -4.066 1 93.94 90 THR A O 1
ATOM 652 N N . LEU A 1 91 ? 3.604 -22.641 -3.637 1 94.88 91 LEU A N 1
ATOM 653 C CA . LEU A 1 91 ? 2.352 -23.375 -3.537 1 94.88 91 LEU A CA 1
ATOM 654 C C . LEU A 1 91 ? 1.983 -24 -4.879 1 94.88 91 LEU A C 1
ATOM 656 O O . LEU A 1 91 ? 1.474 -25.125 -4.926 1 94.88 91 LEU A O 1
ATOM 660 N N . ASN A 1 92 ? 2.281 -23.328 -5.957 1 95.75 92 ASN A N 1
ATOM 661 C CA . ASN A 1 92 ? 2.049 -23.859 -7.293 1 95.75 92 ASN A CA 1
ATOM 662 C C . ASN A 1 92 ? 2.85 -25.141 -7.535 1 95.75 92 ASN A C 1
ATOM 664 O O . ASN A 1 92 ? 2.369 -26.062 -8.195 1 95.75 92 ASN A O 1
ATOM 668 N N . THR A 1 93 ? 4.016 -25.109 -6.98 1 95.81 93 THR A N 1
ATOM 669 C CA . THR A 1 93 ? 4.844 -26.312 -7.117 1 95.81 93 THR A CA 1
ATOM 670 C C . THR A 1 93 ? 4.262 -27.469 -6.32 1 95.81 93 THR A C 1
ATOM 672 O O . THR A 1 93 ? 4.262 -28.609 -6.785 1 95.81 93 THR A O 1
ATOM 675 N N . VAL A 1 94 ? 3.799 -27.219 -5.16 1 96.56 94 VAL A N 1
ATOM 676 C CA . VAL A 1 94 ? 3.154 -28.25 -4.363 1 96.56 94 VAL A CA 1
ATOM 677 C C . VAL A 1 94 ? 1.961 -28.828 -5.125 1 96.56 94 VAL A C 1
ATOM 679 O O . VAL A 1 94 ? 1.792 -30.047 -5.203 1 96.56 94 VAL A O 1
ATOM 682 N N . ILE A 1 95 ? 1.196 -27.984 -5.738 1 97.06 95 ILE A N 1
ATOM 683 C CA . ILE A 1 95 ? 0.044 -28.391 -6.531 1 97.06 95 ILE A CA 1
ATOM 684 C C . ILE A 1 95 ? 0.511 -29.219 -7.734 1 97.06 95 ILE A C 1
ATOM 686 O O . ILE A 1 95 ? -0.086 -30.234 -8.07 1 97.06 95 ILE A O 1
ATOM 690 N N . ALA A 1 96 ? 1.564 -28.75 -8.32 1 97.06 96 ALA A N 1
ATOM 691 C CA . ALA A 1 96 ? 2.094 -29.453 -9.484 1 97.06 96 ALA A CA 1
ATOM 692 C C . ALA A 1 96 ? 2.584 -30.859 -9.102 1 97.06 96 ALA A C 1
ATOM 694 O O . ALA A 1 96 ? 2.416 -31.812 -9.867 1 97.06 96 ALA A O 1
ATOM 695 N N . VAL A 1 97 ? 3.195 -31.031 -7.992 1 97.06 97 VAL A N 1
ATOM 696 C CA . VAL A 1 97 ? 3.666 -32.344 -7.523 1 97.06 97 VAL A CA 1
ATOM 697 C C . VAL A 1 97 ? 2.477 -33.25 -7.289 1 97.06 97 VAL A C 1
ATOM 699 O O . VAL A 1 97 ? 2.477 -34.406 -7.742 1 97.06 97 VAL A O 1
ATOM 702 N N . LEU A 1 98 ? 1.5 -32.781 -6.66 1 97.69 98 LEU A N 1
ATOM 703 C CA . LEU A 1 98 ? 0.309 -33.562 -6.402 1 97.69 98 LEU A CA 1
ATOM 704 C C . LEU A 1 98 ? -0.39 -33.938 -7.703 1 97.69 98 LEU A C 1
ATOM 706 O O . LEU A 1 98 ? -0.844 -35.094 -7.871 1 97.69 98 LEU A O 1
ATOM 710 N N . ALA A 1 99 ? -0.466 -32.969 -8.586 1 97.12 99 ALA A N 1
ATOM 711 C CA . ALA A 1 99 ? -1.056 -33.25 -9.898 1 97.12 99 ALA A CA 1
ATOM 712 C C . ALA A 1 99 ? -0.287 -34.344 -10.633 1 97.12 99 ALA A C 1
ATOM 714 O O . ALA A 1 99 ? -0.887 -35.188 -11.289 1 97.12 99 ALA A O 1
ATOM 715 N N . THR A 1 100 ? 1.011 -34.281 -10.516 1 95 100 THR A N 1
ATOM 716 C CA . THR A 1 100 ? 1.86 -35.281 -11.141 1 95 100 THR A CA 1
ATOM 717 C C . THR A 1 100 ? 1.599 -36.656 -10.531 1 95 100 THR A C 1
ATOM 719 O O . THR A 1 100 ? 1.508 -37.656 -11.258 1 95 100 THR A O 1
ATOM 722 N N . VAL A 1 101 ? 1.479 -36.781 -9.273 1 96 101 VAL A N 1
ATOM 723 C CA . VAL A 1 101 ? 1.203 -38.031 -8.602 1 96 101 VAL A CA 1
ATOM 724 C C . VAL A 1 101 ? -0.18 -38.562 -9 1 96 101 VAL A C 1
ATOM 726 O O . VAL A 1 101 ? -0.356 -39.75 -9.273 1 96 101 VAL A O 1
ATOM 729 N N . ILE A 1 102 ? -1.143 -37.688 -9.039 1 97.38 102 ILE A N 1
ATOM 730 C CA . ILE A 1 102 ? -2.496 -38.062 -9.438 1 97.38 102 ILE A CA 1
ATOM 731 C C . ILE A 1 102 ? -2.475 -38.688 -10.836 1 97.38 102 ILE A C 1
ATOM 733 O O . ILE A 1 102 ? -2.973 -39.781 -11.039 1 97.38 102 ILE A O 1
ATOM 737 N N . ARG A 1 103 ? -1.82 -38.031 -11.719 1 94.88 103 ARG A N 1
ATOM 738 C CA . ARG A 1 103 ? -1.819 -38.5 -13.102 1 94.88 103 ARG A CA 1
ATOM 739 C C . ARG A 1 103 ? -1.021 -39.781 -13.25 1 94.88 103 ARG A C 1
ATOM 741 O O . ARG A 1 103 ? -1.479 -40.75 -13.891 1 94.88 103 ARG A O 1
ATOM 748 N N . ALA A 1 104 ? 0.156 -39.781 -12.648 1 90.62 104 ALA A N 1
ATOM 749 C CA . ALA A 1 104 ? 1.025 -40.969 -12.766 1 90.62 104 ALA A CA 1
ATOM 750 C C . ALA A 1 104 ? 0.351 -42.219 -12.203 1 90.62 104 ALA A C 1
ATOM 752 O O . ALA A 1 104 ? 0.504 -43.312 -12.742 1 90.62 104 ALA A O 1
ATOM 753 N N . SER A 1 105 ? -0.403 -42.031 -11.156 1 93.75 105 SER A N 1
ATOM 754 C CA . SER A 1 105 ? -1.052 -43.156 -10.508 1 93.75 105 SER A CA 1
ATOM 755 C C . SER A 1 105 ? -2.316 -43.562 -11.25 1 93.75 105 SER A C 1
ATOM 757 O O . SER A 1 105 ? -2.707 -44.75 -11.219 1 93.75 105 SER A O 1
ATOM 759 N N . LEU A 1 106 ? -2.896 -42.719 -11.898 1 93.81 106 LEU A N 1
ATOM 760 C CA . LEU A 1 106 ? -4.152 -42.969 -12.594 1 93.81 106 LEU A CA 1
ATOM 761 C C . LEU A 1 106 ? -3.896 -43.625 -13.945 1 93.81 106 LEU A C 1
ATOM 763 O O . LEU A 1 106 ? -4.648 -44.531 -14.359 1 93.81 106 LEU A O 1
ATOM 767 N N . ILE A 1 107 ? -2.811 -43.281 -14.562 1 90.62 107 ILE A N 1
ATOM 768 C CA . ILE A 1 107 ? -2.613 -43.656 -15.953 1 90.62 107 ILE A CA 1
ATOM 769 C C . ILE A 1 107 ? -2.152 -45.125 -16 1 90.62 107 ILE A C 1
ATOM 771 O O . ILE A 1 107 ? -2.467 -45.844 -16.953 1 90.62 107 ILE A O 1
ATOM 775 N N . VAL A 1 108 ? -1.467 -45.656 -15.016 1 90.06 108 VAL A N 1
ATOM 776 C CA . VAL A 1 108 ? -0.908 -47 -15.031 1 90.06 108 VAL A CA 1
ATOM 777 C C . VAL A 1 108 ? -2.037 -48.031 -15.039 1 90.06 108 VAL A C 1
ATOM 779 O O . VAL A 1 108 ? -2.109 -48.875 -15.938 1 90.06 108 VAL A O 1
ATOM 782 N N . PRO A 1 109 ? -2.963 -47.938 -14.102 1 92.88 109 PRO A N 1
ATOM 783 C CA . PRO A 1 109 ? -4.066 -48.906 -14.156 1 92.88 109 PRO A CA 1
ATOM 784 C C . PRO A 1 109 ? -4.938 -48.719 -15.398 1 92.88 109 PRO A C 1
ATOM 786 O O . PRO A 1 109 ? -5.469 -49.719 -15.922 1 92.88 109 PRO A O 1
ATOM 789 N N . VAL A 1 110 ? -5.129 -47.531 -15.875 1 93.81 110 VAL A N 1
ATOM 790 C CA . VAL A 1 110 ? -5.934 -47.312 -17.062 1 93.81 110 VAL A CA 1
ATOM 791 C C . VAL A 1 110 ? -5.25 -47.938 -18.281 1 93.81 110 VAL A C 1
ATOM 793 O O . VAL A 1 110 ? -5.906 -48.562 -19.109 1 93.81 110 VAL A O 1
ATOM 796 N N . ALA A 1 111 ? -3.947 -47.75 -18.359 1 89.88 111 ALA A N 1
ATOM 797 C CA . ALA A 1 111 ? -3.186 -48.344 -19.438 1 89.88 111 ALA A CA 1
ATOM 798 C C . ALA A 1 111 ? -3.299 -49.875 -19.391 1 89.88 111 ALA A C 1
ATOM 800 O O . ALA A 1 111 ? -3.471 -50.531 -20.422 1 89.88 111 ALA A O 1
ATOM 801 N N . ALA A 1 112 ? -3.23 -50.438 -18.219 1 89.25 112 ALA A N 1
ATOM 802 C CA . ALA A 1 112 ? -3.381 -51.875 -18.062 1 89.25 112 ALA A CA 1
ATOM 803 C C . ALA A 1 112 ? -4.766 -52.344 -18.5 1 89.25 112 ALA A C 1
ATOM 805 O O . ALA A 1 112 ? -4.902 -53.375 -19.156 1 89.25 112 ALA A O 1
ATOM 806 N N . ALA A 1 113 ? -5.727 -51.531 -18.172 1 92.44 113 ALA A N 1
ATOM 807 C CA . ALA A 1 113 ? -7.098 -51.875 -18.547 1 92.44 113 ALA A CA 1
ATOM 808 C C . ALA A 1 113 ? -7.309 -51.781 -20.047 1 92.44 113 ALA A C 1
ATOM 810 O O . ALA A 1 113 ? -8.023 -52.594 -20.641 1 92.44 113 ALA A O 1
ATOM 811 N N . ILE A 1 114 ? -6.707 -50.844 -20.656 1 91.75 114 ILE A N 1
ATOM 812 C CA . ILE A 1 114 ? -6.82 -50.688 -22.109 1 91.75 114 ILE A CA 1
ATOM 813 C C . ILE A 1 114 ? -6.168 -51.906 -22.797 1 91.75 114 ILE A C 1
ATOM 815 O O . ILE A 1 114 ? -6.734 -52.469 -23.719 1 91.75 114 ILE A O 1
ATOM 819 N N . THR A 1 115 ? -5.004 -52.281 -22.297 1 88.06 115 THR A N 1
ATOM 820 C CA . THR A 1 115 ? -4.305 -53.406 -22.891 1 88.06 115 THR A CA 1
ATOM 821 C C . THR A 1 115 ? -5.121 -54.688 -22.719 1 88.06 115 THR A C 1
ATOM 823 O O . THR A 1 115 ? -5.148 -55.531 -23.609 1 88.06 115 THR A O 1
ATOM 826 N N . GLN A 1 116 ? -5.738 -54.812 -21.594 1 88.19 116 GLN A N 1
ATOM 827 C CA . GLN A 1 116 ? -6.625 -55.938 -21.391 1 88.19 116 GLN A CA 1
ATOM 828 C C . GLN A 1 116 ? -7.84 -55.875 -22.297 1 88.19 116 GLN A C 1
ATOM 830 O O . GLN A 1 116 ? -8.352 -56.906 -22.734 1 88.19 116 GLN A O 1
ATOM 835 N N . GLY A 1 117 ? -8.289 -54.719 -22.625 1 88.25 117 GLY A N 1
ATOM 836 C CA . GLY A 1 117 ? -9.438 -54.531 -23.5 1 88.25 117 GLY A CA 1
ATOM 837 C C . GLY A 1 117 ? -9.219 -55.062 -24.906 1 88.25 117 GLY A C 1
ATOM 838 O O . GLY A 1 117 ? -10.172 -55.438 -25.578 1 88.25 117 GLY A O 1
ATOM 839 N N . LYS A 1 118 ? -7.98 -55.125 -25.297 1 87.38 118 LYS A N 1
ATOM 840 C CA . LYS A 1 118 ? -7.672 -55.625 -26.625 1 87.38 118 LYS A CA 1
ATOM 841 C C . LYS A 1 118 ? -8.125 -57.094 -26.75 1 87.38 118 LYS A C 1
ATOM 843 O O . LYS A 1 118 ? -8.633 -57.5 -27.797 1 87.38 118 LYS A O 1
ATOM 848 N N . TRP A 1 119 ? -7.93 -57.844 -25.688 1 85.12 119 TRP A N 1
ATOM 849 C CA . TRP A 1 119 ? -8.32 -59.25 -25.703 1 85.12 119 TRP A CA 1
ATOM 850 C C . TRP A 1 119 ? -9.836 -59.406 -25.688 1 85.12 119 TRP A C 1
ATOM 852 O O . TRP A 1 119 ? -10.391 -60.281 -26.312 1 85.12 119 TRP A O 1
ATOM 862 N N . LEU A 1 120 ? -10.438 -58.531 -24.969 1 86.19 120 LEU A N 1
ATOM 863 C CA . LEU A 1 120 ? -11.891 -58.531 -24.938 1 86.19 120 LEU A CA 1
ATOM 864 C C . LEU A 1 120 ? -12.461 -58.156 -26.312 1 86.19 120 LEU A C 1
ATOM 866 O O . LEU A 1 120 ? -13.5 -58.688 -26.719 1 86.19 120 LEU A O 1
ATOM 870 N N . TRP A 1 121 ? -11.773 -57.312 -26.984 1 87.12 121 TRP A N 1
ATOM 871 C CA . TRP A 1 121 ? -12.164 -56.844 -28.312 1 87.12 121 TRP A CA 1
ATOM 872 C C . TRP A 1 121 ? -12.039 -57.938 -29.344 1 87.12 121 TRP A C 1
ATOM 874 O O . TRP A 1 121 ? -12.906 -58.094 -30.219 1 87.12 121 TRP A O 1
ATOM 884 N N . LEU A 1 122 ? -11.062 -58.812 -29.266 1 84.44 122 LEU A N 1
ATOM 885 C CA . LEU A 1 122 ? -10.781 -59.844 -30.25 1 84.44 122 LEU A CA 1
ATOM 886 C C . LEU A 1 122 ? -11.602 -61.094 -29.969 1 84.44 122 LEU A C 1
ATOM 888 O O . LEU A 1 122 ? -11.734 -61.969 -30.828 1 84.44 122 LEU A O 1
ATOM 892 N N . ARG A 1 123 ? -12.062 -61.156 -28.844 1 83 123 ARG A N 1
ATOM 893 C CA . ARG A 1 123 ? -12.805 -62.375 -28.453 1 83 123 ARG A CA 1
ATOM 894 C C . ARG A 1 123 ? -14.086 -62.5 -29.266 1 83 123 ARG A C 1
ATOM 896 O O . ARG A 1 123 ? -14.766 -61.5 -29.547 1 83 123 ARG A O 1
ATOM 903 N N . THR A 1 124 ? -14.211 -63.781 -29.75 1 70.44 124 THR A N 1
ATOM 904 C CA . THR A 1 124 ? -15.406 -64.125 -30.516 1 70.44 124 THR A CA 1
ATOM 905 C C . THR A 1 124 ? -16.656 -64.062 -29.641 1 70.44 124 THR A C 1
ATOM 907 O O . THR A 1 124 ? -16.688 -64.562 -28.547 1 70.44 124 THR A O 1
ATOM 910 N N . ARG A 1 125 ? -17.562 -63.031 -29.953 1 62.59 125 ARG A N 1
ATOM 911 C CA . ARG A 1 125 ? -18.797 -62.906 -29.188 1 62.59 125 ARG A CA 1
ATOM 912 C C . ARG A 1 125 ? -19.656 -64.188 -29.312 1 62.59 125 ARG A C 1
ATOM 914 O O . ARG A 1 125 ? -19.672 -64.812 -30.375 1 62.59 125 ARG A O 1
ATOM 921 N N . LYS A 1 126 ? -20.016 -64.625 -28.141 1 55.75 126 LYS A N 1
ATOM 922 C CA . LYS A 1 126 ? -20.969 -65.75 -28.203 1 55.75 126 LYS A CA 1
ATOM 923 C C . LYS A 1 126 ? -22.156 -65.375 -29.094 1 55.75 126 LYS A C 1
ATOM 925 O O . LYS A 1 126 ? -22.797 -64.375 -28.891 1 55.75 126 LYS A O 1
ATOM 930 N N . GLY A 1 127 ? -22.312 -66.125 -30.203 1 54.41 127 GLY A N 1
ATOM 931 C CA . GLY A 1 127 ? -23.422 -66 -31.141 1 54.41 127 GLY A CA 1
ATOM 932 C C . GLY A 1 127 ? -23.078 -65.188 -32.375 1 54.41 127 GLY A C 1
ATOM 933 O O . GLY A 1 127 ? -23.906 -65 -33.281 1 54.41 127 GLY A O 1
ATOM 934 N N . ALA A 1 128 ? -22.031 -64.438 -32.344 1 55.78 128 ALA A N 1
ATOM 935 C CA . ALA A 1 128 ? -21.672 -63.719 -33.562 1 55.78 128 ALA A CA 1
ATOM 936 C C . ALA A 1 128 ? -21.078 -64.688 -34.594 1 55.78 128 ALA A C 1
ATOM 938 O O . ALA A 1 128 ? -20.5 -65.688 -34.281 1 55.78 128 ALA A O 1
ATOM 939 N N . ARG A 1 129 ? -21.578 -64.312 -35.656 1 54.62 129 ARG A N 1
ATOM 940 C CA . ARG A 1 129 ? -21.188 -65.125 -36.812 1 54.62 129 ARG A CA 1
ATOM 941 C C . ARG A 1 129 ? -19.672 -65.188 -36.969 1 54.62 129 ARG A C 1
ATOM 943 O O . ARG A 1 129 ? -19.016 -64.125 -36.844 1 54.62 129 ARG A O 1
ATOM 950 N N . ALA A 1 130 ? -19.078 -66.375 -36.812 1 50.66 130 ALA A N 1
ATOM 951 C CA . ALA A 1 130 ? -17.656 -66.625 -37.062 1 50.66 130 ALA A CA 1
ATOM 952 C C . ALA A 1 130 ? -17.062 -65.688 -38.062 1 50.66 130 ALA A C 1
ATOM 954 O O . ALA A 1 130 ? -15.867 -65.375 -38.031 1 50.66 130 ALA A O 1
ATOM 955 N N . SER A 1 131 ? -17.844 -65.125 -38.812 1 54.34 131 SER A N 1
ATOM 956 C CA . SER A 1 131 ? -17.406 -64.312 -39.938 1 54.34 131 SER A CA 1
ATOM 957 C C . SER A 1 131 ? -17.094 -62.906 -39.531 1 54.34 131 SER A C 1
ATOM 959 O O . SER A 1 131 ? -16.5 -62.156 -40.312 1 54.34 131 SER A O 1
ATOM 961 N N . GLU A 1 132 ? -17.484 -62.594 -38.375 1 67.5 132 GLU A N 1
ATOM 962 C CA . GLU A 1 132 ? -17.281 -61.188 -38.031 1 67.5 132 GLU A CA 1
ATOM 963 C C . GLU A 1 132 ? -15.984 -61 -37.25 1 67.5 132 GLU A C 1
ATOM 965 O O . GLU A 1 132 ? -16 -60.938 -36 1 67.5 132 GLU A O 1
ATOM 970 N N . GLY A 1 133 ? -14.891 -61.156 -37.844 1 80.19 133 GLY A N 1
ATOM 971 C CA . GLY A 1 133 ? -13.578 -60.969 -37.25 1 80.19 133 GLY A CA 1
ATOM 972 C C . GLY A 1 133 ? -13.164 -59.5 -37.156 1 80.19 133 GLY A C 1
ATOM 973 O O . GLY A 1 133 ? -13.867 -58.625 -37.656 1 80.19 133 GLY A O 1
ATOM 974 N N . ARG A 1 134 ? -12.305 -59.219 -36.188 1 86.5 134 ARG A N 1
ATOM 975 C CA . ARG A 1 134 ? -11.734 -57.875 -36.031 1 86.5 134 ARG A CA 1
ATOM 976 C C . ARG A 1 134 ? -10.367 -57.781 -36.688 1 86.5 134 ARG A C 1
ATOM 978 O O . ARG A 1 134 ? -9.672 -58.812 -36.844 1 86.5 134 ARG A O 1
ATOM 985 N N . SER A 1 135 ? -10.117 -56.625 -37.094 1 86.75 135 SER A N 1
ATOM 986 C CA . SER A 1 135 ? -8.844 -56.438 -37.781 1 86.75 135 SER A CA 1
ATOM 987 C C . SER A 1 135 ? -7.668 -56.656 -36.844 1 86.75 135 SER A C 1
ATOM 989 O O . SER A 1 135 ? -7.711 -56.281 -35.656 1 86.75 135 SER A O 1
ATOM 991 N N . LEU A 1 136 ? -6.691 -57.344 -37.344 1 84.94 136 LEU A N 1
ATOM 992 C CA . LEU A 1 136 ? -5.492 -57.594 -36.562 1 84.94 136 LEU A CA 1
ATOM 993 C C . LEU A 1 136 ? -4.773 -56.312 -36.188 1 84.94 136 LEU A C 1
ATOM 995 O O . LEU A 1 136 ? -4.055 -56.25 -35.188 1 84.94 136 LEU A O 1
ATOM 999 N N . SER A 1 137 ? -4.945 -55.281 -36.969 1 83.5 137 SER A N 1
ATOM 1000 C CA . SER A 1 137 ? -4.332 -53.969 -36.688 1 83.5 137 SER A CA 1
ATOM 1001 C C . SER A 1 137 ? -4.887 -53.344 -35.438 1 83.5 137 SER A C 1
ATOM 1003 O O . SER A 1 137 ? -4.25 -52.5 -34.812 1 83.5 137 SER A O 1
ATOM 1005 N N . ASP A 1 138 ? -6.086 -53.812 -35 1 86.69 138 ASP A N 1
ATOM 1006 C CA . ASP A 1 138 ? -6.691 -53.281 -33.781 1 86.69 138 ASP A CA 1
ATOM 1007 C C . ASP A 1 138 ? -5.852 -53.625 -32.562 1 86.69 138 ASP A C 1
ATOM 1009 O O . ASP A 1 138 ? -5.84 -52.875 -31.578 1 86.69 138 ASP A O 1
ATOM 1013 N N . TYR A 1 139 ? -5.176 -54.688 -32.656 1 83.5 139 TYR A N 1
ATOM 1014 C CA . TYR A 1 139 ? -4.285 -55.094 -31.578 1 83.5 139 TYR A CA 1
ATOM 1015 C C . TYR A 1 139 ? -3.24 -54.031 -31.312 1 83.5 139 TYR A C 1
ATOM 1017 O O . TYR A 1 139 ? -3.004 -53.656 -30.156 1 83.5 139 TYR A O 1
ATOM 1025 N N . GLU A 1 140 ? -2.688 -53.531 -32.375 1 82.5 140 GLU A N 1
ATOM 1026 C CA . GLU A 1 140 ? -1.643 -52.531 -32.25 1 82.5 140 GLU A CA 1
ATOM 1027 C C . GLU A 1 140 ? -2.217 -51.188 -31.734 1 82.5 140 GLU A C 1
ATOM 1029 O O . GLU A 1 140 ? -1.554 -50.469 -31 1 82.5 140 GLU A O 1
ATOM 1034 N N . VAL A 1 141 ? -3.389 -50.906 -32.188 1 86.81 141 VAL A N 1
ATOM 1035 C CA . VAL A 1 141 ? -4.008 -49.656 -31.766 1 86.81 141 VAL A CA 1
ATOM 1036 C C . VAL A 1 141 ? -4.238 -49.656 -30.266 1 86.81 141 VAL A C 1
ATOM 1038 O O . VAL A 1 141 ? -3.99 -48.656 -29.594 1 86.81 141 VAL A O 1
ATOM 1041 N N . TYR A 1 142 ? -4.719 -50.719 -29.672 1 87.69 142 TYR A N 1
ATOM 1042 C CA . TYR A 1 142 ? -4.906 -50.844 -28.234 1 87.69 142 TYR A CA 1
ATOM 1043 C C . TYR A 1 142 ? -3.58 -50.719 -27.5 1 87.69 142 TYR A C 1
ATOM 1045 O O . TYR A 1 142 ? -3.514 -50.062 -26.438 1 87.69 142 TYR A O 1
ATOM 1053 N N . GLU A 1 143 ? -2.549 -51.25 -28.078 1 83.25 143 GLU A N 1
ATOM 1054 C CA . GLU A 1 143 ? -1.229 -51.125 -27.469 1 83.25 143 GLU A CA 1
ATOM 1055 C C . GLU A 1 143 ? -0.754 -49.688 -27.484 1 83.25 143 GLU A C 1
ATOM 1057 O O . GLU A 1 143 ? -0.23 -49.188 -26.469 1 83.25 143 GLU A O 1
ATOM 1062 N N . TRP A 1 144 ? -0.964 -48.969 -28.562 1 83.06 144 TRP A N 1
ATOM 1063 C CA . TRP A 1 144 ? -0.558 -47.594 -28.672 1 83.06 144 TRP A CA 1
ATOM 1064 C C . TRP A 1 144 ? -1.436 -46.688 -27.797 1 83.06 144 TRP A C 1
ATOM 1066 O O . TRP A 1 144 ? -0.969 -45.688 -27.266 1 83.06 144 TRP A O 1
ATOM 1076 N N . ALA A 1 145 ? -2.715 -47.031 -27.75 1 88.5 145 ALA A N 1
ATOM 1077 C CA . ALA A 1 145 ? -3.635 -46.25 -26.922 1 88.5 145 ALA A CA 1
ATOM 1078 C C . ALA A 1 145 ? -3.225 -46.281 -25.453 1 88.5 145 ALA A C 1
ATOM 1080 O O . ALA A 1 145 ? -3.436 -45.312 -24.719 1 88.5 145 ALA A O 1
ATOM 1081 N N . SER A 1 146 ? -2.658 -47.344 -24.969 1 87.81 146 SER A N 1
ATOM 1082 C CA . SER A 1 146 ? -2.215 -47.469 -23.578 1 87.81 146 SER A CA 1
ATOM 1083 C C . SER A 1 146 ? -0.966 -46.625 -23.328 1 87.81 146 SER A C 1
ATOM 1085 O O . SER A 1 146 ? -0.62 -46.375 -22.172 1 87.81 146 SER A O 1
ATOM 1087 N N . ARG A 1 147 ? -0.299 -46.094 -24.391 1 80.62 147 ARG A N 1
ATOM 1088 C CA . ARG A 1 147 ? 0.959 -45.375 -24.234 1 80.62 147 ARG A CA 1
ATOM 1089 C C . ARG A 1 147 ? 0.733 -43.875 -24.266 1 80.62 147 ARG A C 1
ATOM 1091 O O . ARG A 1 147 ? 1.535 -43.094 -23.734 1 80.62 147 ARG A O 1
ATOM 1098 N N . GLY A 1 148 ? -0.38 -43.531 -25.062 1 83.56 148 GLY A N 1
ATOM 1099 C CA . GLY A 1 148 ? -0.501 -42.094 -25.125 1 83.56 148 GLY A CA 1
ATOM 1100 C C . GLY A 1 148 ? -1.725 -41.625 -25.891 1 83.56 148 GLY A C 1
ATOM 1101 O O . GLY A 1 148 ? -2.625 -42.406 -26.172 1 83.56 148 GLY A O 1
ATOM 1102 N N . VAL A 1 149 ? -1.675 -40.344 -26.203 1 87.12 149 VAL A N 1
ATOM 1103 C CA . VAL A 1 149 ? -2.836 -39.625 -26.719 1 87.12 149 VAL A CA 1
ATOM 1104 C C . VAL A 1 149 ? -3.074 -40.031 -28.172 1 87.12 149 VAL A C 1
ATOM 1106 O O . VAL A 1 149 ? -4.219 -40.188 -28.594 1 87.12 149 VAL A O 1
ATOM 1109 N N . VAL A 1 150 ? -2.047 -40.219 -28.922 1 83.44 150 VAL A N 1
ATOM 1110 C CA . VAL A 1 150 ? -2.182 -40.531 -30.344 1 83.44 150 VAL A CA 1
ATOM 1111 C C . VAL A 1 150 ? -2.873 -41.875 -30.531 1 83.44 150 VAL A C 1
ATOM 1113 O O . VAL A 1 150 ? -3.834 -41.969 -31.297 1 83.44 150 VAL A O 1
ATOM 1116 N N . GLY A 1 151 ? -2.4 -42.875 -29.828 1 86.5 151 GLY A N 1
ATOM 1117 C CA . GLY A 1 151 ? -3.045 -44.156 -29.891 1 86.5 151 GLY A CA 1
ATOM 1118 C C . GLY A 1 151 ? -4.473 -44.156 -29.375 1 86.5 151 GLY A C 1
ATOM 1119 O O . GLY A 1 151 ? -5.348 -44.812 -29.922 1 86.5 151 GLY A O 1
ATOM 1120 N N . SER A 1 152 ? -4.688 -43.344 -28.406 1 92.06 152 SER A N 1
ATOM 1121 C CA . SER A 1 152 ? -6.02 -43.25 -27.812 1 92.06 152 SER A CA 1
ATOM 1122 C C . SER A 1 152 ? -7.004 -42.594 -28.766 1 92.06 152 SER A C 1
ATOM 1124 O O . SER A 1 152 ? -8.18 -42.969 -28.812 1 92.06 152 SER A O 1
ATOM 1126 N N . THR A 1 153 ? -6.566 -41.656 -29.516 1 91.44 153 THR A N 1
ATOM 1127 C CA . THR A 1 153 ? -7.438 -41.031 -30.5 1 91.44 153 THR A CA 1
ATOM 1128 C C . THR A 1 153 ? -7.824 -42.031 -31.594 1 91.44 153 THR A C 1
ATOM 1130 O O . THR A 1 153 ? -8.977 -42.062 -32.031 1 91.44 153 THR A O 1
ATOM 1133 N N . GLN A 1 154 ? -6.91 -42.875 -31.969 1 91.06 154 GLN A N 1
ATOM 1134 C CA . GLN A 1 154 ? -7.188 -43.906 -32.969 1 91.06 154 GLN A CA 1
ATOM 1135 C C . GLN A 1 154 ? -8.156 -44.938 -32.406 1 91.06 154 GLN A C 1
ATOM 1137 O O . GLN A 1 154 ? -9.023 -45.438 -33.156 1 91.06 154 GLN A O 1
ATOM 1142 N N . LEU A 1 155 ? -7.938 -45.188 -31.234 1 93.06 155 LEU A N 1
ATOM 1143 C CA . LEU A 1 155 ? -8.805 -46.188 -30.594 1 93.06 155 LEU A CA 1
ATOM 1144 C C . LEU A 1 155 ? -10.258 -45.719 -30.594 1 93.06 155 LEU A C 1
ATOM 1146 O O . LEU A 1 155 ? -11.172 -46.531 -30.844 1 93.06 155 LEU A O 1
ATOM 1150 N N . ILE A 1 156 ? -10.469 -44.469 -30.359 1 93.06 156 ILE A N 1
ATOM 1151 C CA . ILE A 1 156 ? -11.82 -43.938 -30.359 1 93.06 156 ILE A CA 1
ATOM 1152 C C . ILE A 1 156 ? -12.414 -44.031 -31.766 1 93.06 156 ILE A C 1
ATOM 1154 O O . ILE A 1 156 ? -13.602 -44.312 -31.922 1 93.06 156 ILE A O 1
ATOM 1158 N N . TRP A 1 157 ? -11.633 -43.906 -32.781 1 89.75 157 TRP A N 1
ATOM 1159 C CA . TRP A 1 157 ? -12.094 -43.938 -34.188 1 89.75 157 TRP A CA 1
ATOM 1160 C C . TRP A 1 157 ? -12.5 -45.344 -34.562 1 89.75 157 TRP A C 1
ATOM 1162 O O . TRP A 1 157 ? -13.492 -45.562 -35.281 1 89.75 157 TRP A O 1
ATOM 1172 N N . ILE A 1 158 ? -11.789 -46.406 -34.062 1 86.88 158 ILE A N 1
ATOM 1173 C CA . ILE A 1 158 ? -12.023 -47.781 -34.469 1 86.88 158 ILE A CA 1
ATOM 1174 C C . ILE A 1 158 ? -13.148 -48.406 -33.625 1 86.88 158 ILE A C 1
ATOM 1176 O O . ILE A 1 158 ? -13.984 -49.125 -34.125 1 86.88 158 ILE A O 1
ATOM 1180 N N . SER A 1 159 ? -13.172 -48.094 -32.344 1 85.94 159 SER A N 1
ATOM 1181 C CA . SER A 1 159 ? -14.117 -48.719 -31.438 1 85.94 159 SER A CA 1
ATOM 1182 C C . SER A 1 159 ? -15.43 -47.938 -31.375 1 85.94 159 SER A C 1
ATOM 1184 O O . SER A 1 159 ? -16.469 -48.5 -30.984 1 85.94 159 SER A O 1
ATOM 1186 N N . GLY A 1 160 ? -15.43 -46.75 -31.828 1 86.06 160 GLY A N 1
ATOM 1187 C CA . GLY A 1 160 ? -16.594 -45.906 -31.656 1 86.06 160 GLY A CA 1
ATOM 1188 C C . GLY A 1 160 ? -16.672 -45.25 -30.297 1 86.06 160 GLY A C 1
ATOM 1189 O O . GLY A 1 160 ? -16.25 -45.812 -29.297 1 86.06 160 GLY A O 1
ATOM 1190 N N . ILE A 1 161 ? -17.25 -44.125 -30.172 1 79.94 161 ILE A N 1
ATOM 1191 C CA . ILE A 1 161 ? -17.25 -43.281 -28.984 1 79.94 161 ILE A CA 1
ATOM 1192 C C . ILE A 1 161 ? -18.094 -43.938 -27.891 1 79.94 161 ILE A C 1
ATOM 1194 O O . ILE A 1 161 ? -17.859 -43.688 -26.703 1 79.94 161 ILE A O 1
ATOM 1198 N N . ARG A 1 162 ? -19.016 -44.875 -28.25 1 81.56 162 ARG A N 1
ATOM 1199 C CA . ARG A 1 162 ? -19.938 -45.438 -27.266 1 81.56 162 ARG A CA 1
ATOM 1200 C C . ARG A 1 162 ? -19.359 -46.719 -26.672 1 81.56 162 ARG A C 1
ATOM 1202 O O . ARG A 1 162 ? -19.906 -47.281 -25.719 1 81.56 162 ARG A O 1
ATOM 1209 N N . SER A 1 163 ? -18.188 -47.094 -27.047 1 86.31 163 SER A N 1
ATOM 1210 C CA . SER A 1 163 ? -17.562 -48.312 -26.547 1 86.31 163 SER A CA 1
ATOM 1211 C C . SER A 1 163 ? -16.812 -48.062 -25.25 1 86.31 163 SER A C 1
ATOM 1213 O O . SER A 1 163 ? -16.391 -46.938 -24.984 1 86.31 163 SER A O 1
ATOM 1215 N N . ILE A 1 164 ? -16.781 -49 -24.406 1 87.44 164 ILE A N 1
ATOM 1216 C CA . ILE A 1 164 ? -16.078 -48.906 -23.141 1 87.44 164 ILE A CA 1
ATOM 1217 C C . ILE A 1 164 ? -14.602 -48.625 -23.375 1 87.44 164 ILE A C 1
ATOM 1219 O O . ILE A 1 164 ? -13.938 -47.969 -22.578 1 87.44 164 ILE A O 1
ATOM 1223 N N . ALA A 1 165 ? -14.109 -49.156 -24.484 1 88.81 165 ALA A N 1
ATOM 1224 C CA . ALA A 1 165 ? -12.719 -48.875 -24.828 1 88.81 165 ALA A CA 1
ATOM 1225 C C . ALA A 1 165 ? -12.477 -47.406 -25.062 1 88.81 165 ALA A C 1
ATOM 1227 O O . ALA A 1 165 ? -11.414 -46.875 -24.734 1 88.81 165 ALA A O 1
ATOM 1228 N N . SER A 1 166 ? -13.469 -46.75 -25.516 1 92.81 166 SER A N 1
ATOM 1229 C CA . SER A 1 166 ? -13.367 -45.312 -25.75 1 92.81 166 SER A CA 1
ATOM 1230 C C . SER A 1 166 ? -13.297 -44.562 -24.438 1 92.81 166 SER A C 1
ATOM 1232 O O . SER A 1 166 ? -12.695 -43.469 -24.375 1 92.81 166 SER A O 1
ATOM 1234 N N . LEU A 1 167 ? -13.93 -45.062 -23.422 1 94.38 167 LEU A N 1
ATOM 1235 C CA . LEU A 1 167 ? -13.82 -44.406 -22.125 1 94.38 167 LEU A CA 1
ATOM 1236 C C . LEU A 1 167 ? -12.375 -44.406 -21.641 1 94.38 167 LEU A C 1
ATOM 1238 O O . LEU A 1 167 ? -11.883 -43.375 -21.172 1 94.38 167 LEU A O 1
ATOM 1242 N N . GLY A 1 168 ? -11.758 -45.531 -21.75 1 94.81 168 GLY A N 1
ATOM 1243 C CA . GLY A 1 168 ? -10.344 -45.562 -21.391 1 94.81 168 GLY A CA 1
ATOM 1244 C C . GLY A 1 168 ? -9.492 -44.625 -22.219 1 94.81 168 GLY A C 1
ATOM 1245 O O . GLY A 1 168 ? -8.617 -43.969 -21.688 1 94.81 168 GLY A O 1
ATOM 1246 N N . ALA A 1 169 ? -9.758 -44.562 -23.484 1 95.44 169 ALA A N 1
ATOM 1247 C CA . ALA A 1 169 ? -9.031 -43.688 -24.375 1 95.44 169 ALA A CA 1
ATOM 1248 C C . ALA A 1 169 ? -9.258 -42.219 -24 1 95.44 169 ALA A C 1
ATOM 1250 O O . ALA A 1 169 ? -8.32 -41.406 -24 1 95.44 169 ALA A O 1
ATOM 1251 N N . LEU A 1 170 ? -10.422 -41.875 -23.703 1 95.62 170 LEU A N 1
ATOM 1252 C CA . LEU A 1 170 ? -10.742 -40.5 -23.312 1 95.62 170 LEU A CA 1
ATOM 1253 C C . LEU A 1 170 ? -10.031 -40.125 -22.016 1 95.62 170 LEU A C 1
ATOM 1255 O O . LEU A 1 170 ? -9.562 -39 -21.875 1 95.62 170 LEU A O 1
ATOM 1259 N N . ILE A 1 171 ? -9.953 -41.062 -21.078 1 96.31 171 ILE A N 1
ATOM 1260 C CA . ILE A 1 171 ? -9.25 -40.812 -19.828 1 96.31 171 ILE A CA 1
ATOM 1261 C C . ILE A 1 171 ? -7.781 -40.5 -20.109 1 96.31 171 ILE A C 1
ATOM 1263 O O . ILE A 1 171 ? -7.219 -39.562 -19.562 1 96.31 171 ILE A O 1
ATOM 1267 N N . VAL A 1 172 ? -7.199 -41.25 -20.984 1 93.81 172 VAL A N 1
ATOM 1268 C CA . VAL A 1 172 ? -5.797 -41.062 -21.328 1 93.81 172 VAL A CA 1
ATOM 1269 C C . VAL A 1 172 ? -5.621 -39.688 -21.984 1 93.81 172 VAL A C 1
ATOM 1271 O O . VAL A 1 172 ? -4.727 -38.906 -21.625 1 93.81 172 VAL A O 1
ATOM 1274 N N . ILE A 1 173 ? -6.457 -39.281 -22.828 1 93.75 173 ILE A N 1
ATOM 1275 C CA . ILE A 1 173 ? -6.359 -38.031 -23.562 1 93.75 173 ILE A CA 1
ATOM 1276 C C . ILE A 1 173 ? -6.531 -36.844 -22.594 1 93.75 173 ILE A C 1
ATOM 1278 O O . ILE A 1 173 ? -5.715 -35.938 -22.578 1 93.75 173 ILE A O 1
ATOM 1282 N N . PHE A 1 174 ? -7.492 -36.938 -21.781 1 95.75 174 PHE A N 1
ATOM 1283 C CA . PHE A 1 174 ? -7.805 -35.812 -20.906 1 95.75 174 PHE A CA 1
ATOM 1284 C C . PHE A 1 174 ? -6.879 -35.781 -19.703 1 95.75 174 PHE A C 1
ATOM 1286 O O . PHE A 1 174 ? -6.773 -34.75 -19.016 1 95.75 174 PHE A O 1
ATOM 1293 N N . SER A 1 175 ? -6.242 -36.844 -19.406 1 94.69 175 SER A N 1
ATOM 1294 C CA . SER A 1 175 ? -5.344 -36.875 -18.266 1 94.69 175 SER A CA 1
ATOM 1295 C C . SER A 1 175 ? -4.176 -35.938 -18.438 1 94.69 175 SER A C 1
ATOM 1297 O O . SER A 1 175 ? -3.602 -35.438 -17.469 1 94.69 175 SER A O 1
ATOM 1299 N N . VAL A 1 176 ? -3.828 -35.562 -19.672 1 91.88 176 VAL A N 1
ATOM 1300 C CA . VAL A 1 176 ? -2.73 -34.656 -19.938 1 91.88 176 VAL A CA 1
ATOM 1301 C C . VAL A 1 176 ? -3.109 -33.25 -19.453 1 91.88 176 VAL A C 1
ATOM 1303 O O . VAL A 1 176 ? -2.236 -32.438 -19.172 1 91.88 176 VAL A O 1
ATOM 1306 N N . ALA A 1 177 ? -4.383 -33 -19.375 1 94.81 177 ALA A N 1
ATOM 1307 C CA . ALA A 1 177 ? -4.883 -31.672 -19.016 1 94.81 177 ALA A CA 1
ATOM 1308 C C . ALA A 1 177 ? -4.945 -31.5 -17.5 1 94.81 177 ALA A C 1
ATOM 1310 O O . ALA A 1 177 ? -5.254 -30.406 -17 1 94.81 177 ALA A O 1
ATOM 1311 N N . ILE A 1 178 ? -4.621 -32.5 -16.75 1 96.44 178 ILE A N 1
ATOM 1312 C CA . ILE A 1 178 ? -4.691 -32.406 -15.289 1 96.44 178 ILE A CA 1
ATOM 1313 C C . ILE A 1 178 ? -3.734 -31.312 -14.797 1 96.44 178 ILE A C 1
ATOM 1315 O O . ILE A 1 178 ? -4.09 -30.516 -13.93 1 96.44 178 ILE A O 1
ATOM 1319 N N . GLY A 1 179 ? -2.572 -31.188 -15.367 1 95.06 179 GLY A N 1
ATOM 1320 C CA . GLY A 1 179 ? -1.594 -30.188 -14.977 1 95.06 179 GLY A CA 1
ATOM 1321 C C . GLY A 1 179 ? -2.107 -28.766 -15.125 1 95.06 179 GLY A C 1
ATOM 1322 O O . GLY A 1 179 ? -2.258 -28.047 -14.133 1 95.06 179 GLY A O 1
ATOM 1323 N N . PRO A 1 180 ? -2.496 -28.375 -16.328 1 96.31 180 PRO A N 1
ATOM 1324 C CA . PRO A 1 180 ? -3.01 -27.016 -16.547 1 96.31 180 PRO A CA 1
ATOM 1325 C C . PRO A 1 180 ? -4.277 -26.734 -15.742 1 96.31 180 PRO A C 1
ATOM 1327 O O . PRO A 1 180 ? -4.434 -25.641 -15.195 1 96.31 180 PRO A O 1
ATOM 1330 N N . PHE A 1 181 ? -5.141 -27.688 -15.633 1 97.19 181 PHE A N 1
ATOM 1331 C CA . PHE A 1 181 ? -6.395 -27.469 -14.922 1 97.19 181 PHE A CA 1
ATOM 1332 C C . PHE A 1 181 ? -6.145 -27.281 -13.43 1 97.19 181 PHE A C 1
ATOM 1334 O O . PHE A 1 181 ? -6.809 -26.469 -12.781 1 97.19 181 PHE A O 1
ATOM 1341 N N . THR A 1 182 ? -5.223 -28.016 -12.898 1 97.06 182 THR A N 1
ATOM 1342 C CA . THR A 1 182 ? -4.934 -27.844 -11.477 1 97.06 182 THR A CA 1
ATOM 1343 C C . THR A 1 182 ? -4.273 -26.5 -11.203 1 97.06 182 THR A C 1
ATOM 1345 O O . THR A 1 182 ? -4.508 -25.891 -10.156 1 97.06 182 THR A O 1
ATOM 1348 N N . GLN A 1 183 ? -3.451 -26.047 -12.141 1 96.12 183 GLN A N 1
ATOM 1349 C CA . GLN A 1 183 ? -2.814 -24.75 -11.961 1 96.12 183 GLN A CA 1
ATOM 1350 C C . GLN A 1 183 ? -3.824 -23.625 -12.102 1 96.12 183 GLN A C 1
ATOM 1352 O O . GLN A 1 183 ? -3.674 -22.562 -11.484 1 96.12 183 GLN A O 1
ATOM 1357 N N . GLN A 1 184 ? -4.832 -23.875 -12.859 1 95.69 184 GLN A N 1
ATOM 1358 C CA . GLN A 1 184 ? -5.867 -22.875 -13.062 1 95.69 184 GLN A CA 1
ATOM 1359 C C . GLN A 1 184 ? -6.727 -22.703 -11.812 1 95.69 184 GLN A C 1
ATOM 1361 O O . GLN A 1 184 ? -7.422 -21.703 -11.664 1 95.69 184 GLN A O 1
ATOM 1366 N N . ILE A 1 185 ? -6.66 -23.625 -10.945 1 96.75 185 ILE A N 1
ATOM 1367 C CA . ILE A 1 185 ? -7.465 -23.594 -9.734 1 96.75 185 ILE A CA 1
ATOM 1368 C C . ILE A 1 185 ? -6.996 -22.438 -8.836 1 96.75 185 ILE A C 1
ATOM 1370 O O . ILE A 1 185 ? -7.801 -21.828 -8.141 1 96.75 185 ILE A O 1
ATOM 1374 N N . LEU A 1 186 ? -5.723 -22.219 -8.922 1 94 186 LEU A N 1
ATOM 1375 C CA . LEU A 1 186 ? -5.156 -21.219 -8.023 1 94 186 LEU A CA 1
ATOM 1376 C C . LEU A 1 186 ? -5.07 -19.859 -8.703 1 94 186 LEU A C 1
ATOM 1378 O O . LEU A 1 186 ? -4.348 -19.703 -9.688 1 94 186 LEU A O 1
ATOM 1382 N N . GLY A 1 187 ? -5.836 -18.969 -8.203 1 91.31 187 GLY A N 1
ATOM 1383 C CA . GLY A 1 187 ? -5.797 -17.594 -8.672 1 91.31 187 GLY A CA 1
ATOM 1384 C C . GLY A 1 187 ? -5.344 -16.609 -7.609 1 91.31 187 GLY A C 1
ATOM 1385 O O . GLY A 1 187 ? -4.996 -17 -6.496 1 91.31 187 GLY A O 1
ATOM 1386 N N . THR A 1 188 ? -5.18 -15.367 -8.109 1 90 188 THR A N 1
ATOM 1387 C CA . THR A 1 188 ? -4.797 -14.297 -7.199 1 90 188 THR A CA 1
ATOM 1388 C C . THR A 1 188 ? -5.84 -13.188 -7.199 1 90 188 THR A C 1
ATOM 1390 O O . THR A 1 188 ? -6.336 -12.789 -8.258 1 90 188 THR A O 1
ATOM 1393 N N . THR A 1 189 ? -6.246 -12.836 -6.02 1 90.75 189 THR A N 1
ATOM 1394 C CA . THR A 1 189 ? -7.148 -11.695 -5.863 1 90.75 189 THR A CA 1
ATOM 1395 C C . THR A 1 189 ? -6.535 -10.641 -4.949 1 90.75 189 THR A C 1
ATOM 1397 O O . THR A 1 189 ? -5.762 -10.969 -4.043 1 90.75 189 THR A O 1
ATOM 1400 N N . PHE A 1 190 ? -6.855 -9.406 -5.246 1 89 190 PHE A N 1
ATOM 1401 C CA . PHE A 1 190 ? -6.363 -8.305 -4.434 1 89 190 PHE A CA 1
ATOM 1402 C C . PHE A 1 190 ? -7.469 -7.738 -3.553 1 89 190 PHE A C 1
ATOM 1404 O O . PHE A 1 190 ? -8.578 -7.488 -4.027 1 89 190 PHE A O 1
ATOM 1411 N N . ARG A 1 191 ? -7.168 -7.672 -2.271 1 87.75 191 ARG A N 1
ATOM 1412 C CA . ARG A 1 191 ? -8.133 -7.152 -1.303 1 87.75 191 ARG A CA 1
ATOM 1413 C C . ARG A 1 191 ? -7.473 -6.145 -0.366 1 87.75 191 ARG A C 1
ATOM 1415 O O . ARG A 1 191 ? -6.258 -6.18 -0.158 1 87.75 191 ARG A O 1
ATOM 1422 N N . SER A 1 192 ? -8.375 -5.27 0.138 1 87.81 192 SER A N 1
ATOM 1423 C CA . SER A 1 192 ? -7.926 -4.316 1.148 1 87.81 192 SER A CA 1
ATOM 1424 C C . SER A 1 192 ? -8.008 -4.918 2.549 1 87.81 192 SER A C 1
ATOM 1426 O O . SER A 1 192 ? -9.062 -5.398 2.965 1 87.81 192 SER A O 1
ATOM 1428 N N . VAL A 1 193 ? -6.891 -4.992 3.193 1 87.19 193 VAL A N 1
ATOM 1429 C CA . VAL A 1 193 ? -6.855 -5.59 4.523 1 87.19 193 VAL A CA 1
ATOM 1430 C C . VAL A 1 193 ? -6.23 -4.609 5.516 1 87.19 193 VAL A C 1
ATOM 1432 O O . VAL A 1 193 ? -5.496 -3.701 5.117 1 87.19 193 VAL A O 1
ATOM 1435 N N . GLN A 1 194 ? -6.633 -4.852 6.762 1 85.94 194 GLN A N 1
ATOM 1436 C CA . GLN A 1 194 ? -6.055 -4.039 7.824 1 85.94 194 GLN A CA 1
ATOM 1437 C C . GLN A 1 194 ? -4.574 -4.363 8.023 1 85.94 194 GLN A C 1
ATOM 1439 O O . GLN A 1 194 ? -4.195 -5.531 8.086 1 85.94 194 GLN A O 1
ATOM 1444 N N . SER A 1 195 ? -3.799 -3.328 7.898 1 78.88 195 SER A N 1
ATOM 1445 C CA . SER A 1 195 ? -2.361 -3.502 8.07 1 78.88 195 SER A CA 1
ATOM 1446 C C . SER A 1 195 ? -2.02 -3.912 9.5 1 78.88 195 SER A C 1
ATOM 1448 O O . SER A 1 195 ? -2.83 -3.736 10.406 1 78.88 195 SER A O 1
ATOM 1450 N N . ASP A 1 196 ? -0.881 -4.562 9.609 1 69.88 196 ASP A N 1
ATOM 1451 C CA . ASP A 1 196 ? -0.418 -5.008 10.922 1 69.88 196 ASP A CA 1
ATOM 1452 C C . ASP A 1 196 ? 0.075 -3.828 11.758 1 69.88 196 ASP A C 1
ATOM 1454 O O . ASP A 1 196 ? 0.583 -4.016 12.859 1 69.88 196 ASP A O 1
ATOM 1458 N N . THR A 1 197 ? -0.09 -2.736 11.227 1 66 197 THR A N 1
ATOM 1459 C CA . THR A 1 197 ? 0.298 -1.582 12.023 1 66 197 THR A CA 1
ATOM 1460 C C . THR A 1 197 ? -0.511 -1.525 13.32 1 66 197 THR A C 1
ATOM 1462 O O . THR A 1 197 ? -1.742 -1.58 13.289 1 66 197 THR A O 1
ATOM 1465 N N . PRO A 1 198 ? 0.281 -1.558 14.406 1 60.47 198 PRO A N 1
ATOM 1466 C CA . PRO A 1 198 ? -0.489 -1.492 15.648 1 60.47 198 PRO A CA 1
ATOM 1467 C C . PRO A 1 198 ? -1.404 -0.272 15.719 1 60.47 198 PRO A C 1
ATOM 1469 O O . PRO A 1 198 ? -0.971 0.845 15.422 1 60.47 198 PRO A O 1
ATOM 1472 N N . GLY A 1 199 ? -2.584 -0.591 15.883 1 58.38 199 GLY A N 1
ATOM 1473 C CA . GLY A 1 199 ? -3.586 0.456 15.992 1 58.38 199 GLY A CA 1
ATOM 1474 C C . GLY A 1 199 ? -3.186 1.564 16.953 1 58.38 199 GLY A C 1
ATOM 1475 O O . GLY A 1 199 ? -3.555 2.725 16.75 1 58.38 199 GLY A O 1
ATOM 1476 N N . GLN A 1 200 ? -2.449 1.228 17.891 1 57.28 200 GLN A N 1
ATOM 1477 C CA . GLN A 1 200 ? -2.057 2.178 18.922 1 57.28 200 GLN A CA 1
ATOM 1478 C C . GLN A 1 200 ? -1.159 3.271 18.359 1 57.28 200 GLN A C 1
ATOM 1480 O O . GLN A 1 200 ? -1.05 4.355 18.938 1 57.28 200 GLN A O 1
ATOM 1485 N N . SER A 1 201 ? -0.754 2.838 17.266 1 63.22 201 SER A N 1
ATOM 1486 C CA . SER A 1 201 ? 0.089 3.846 16.641 1 63.22 201 SER A CA 1
ATOM 1487 C C . SER A 1 201 ? -0.745 4.828 15.82 1 63.22 201 SER A C 1
ATOM 1489 O O . SER A 1 201 ? -0.255 5.891 15.43 1 63.22 201 SER A O 1
ATOM 1491 N N . LEU A 1 202 ? -1.986 4.391 15.82 1 78.06 202 LEU A N 1
ATOM 1492 C CA . LEU A 1 202 ? -2.916 5.23 15.078 1 78.06 202 LEU A CA 1
ATOM 1493 C C . LEU A 1 202 ? -3.938 5.875 16.016 1 78.06 202 LEU A C 1
ATOM 1495 O O . LEU A 1 202 ? -5.105 5.48 16.031 1 78.06 202 LEU A O 1
ATOM 1499 N N . ILE A 1 203 ? -3.479 6.824 16.797 1 77.69 203 ILE A N 1
ATOM 1500 C CA . ILE A 1 203 ? -4.383 7.496 17.719 1 77.69 203 ILE A CA 1
ATOM 1501 C C . ILE A 1 203 ? -4.527 8.961 17.328 1 77.69 203 ILE A C 1
ATOM 1503 O O . ILE A 1 203 ? -3.539 9.625 17 1 77.69 203 ILE A O 1
ATOM 1507 N N . LEU A 1 204 ? -5.77 9.336 17.328 1 84.31 204 LEU A N 1
ATOM 1508 C CA . LEU A 1 204 ? -6.059 10.75 17.109 1 84.31 204 LEU A CA 1
ATOM 1509 C C . LEU A 1 204 ? -6.008 11.516 18.422 1 84.31 204 LEU A C 1
ATOM 1511 O O . LEU A 1 204 ? -6.426 11.008 19.469 1 84.31 204 LEU A O 1
ATOM 1515 N N . PRO A 1 205 ? -5.449 12.711 18.344 1 84.56 205 PRO A N 1
ATOM 1516 C CA . PRO A 1 205 ? -5.445 13.516 19.562 1 84.56 205 PRO A CA 1
ATOM 1517 C C . PRO A 1 205 ? -6.852 13.797 20.094 1 84.56 205 PRO A C 1
ATOM 1519 O O . PRO A 1 205 ? -7.754 14.125 19.312 1 84.56 205 PRO A O 1
ATOM 1522 N N . ARG A 1 206 ? -7.062 13.555 21.312 1 86.75 206 ARG A N 1
ATOM 1523 C CA . ARG A 1 206 ? -8.32 13.82 22.016 1 86.75 206 ARG A CA 1
ATOM 1524 C C . ARG A 1 206 ? -8.062 14.273 23.453 1 86.75 206 ARG A C 1
ATOM 1526 O O . ARG A 1 206 ? -7.023 13.953 24.031 1 86.75 206 ARG A O 1
ATOM 1533 N N . ALA A 1 207 ? -8.992 15.023 23.984 1 87.38 207 ALA A N 1
ATOM 1534 C CA . ALA A 1 207 ? -8.875 15.508 25.359 1 87.38 207 ALA A CA 1
ATOM 1535 C C . ALA A 1 207 ? -10.133 15.195 26.156 1 87.38 207 ALA A C 1
ATOM 1537 O O . ALA A 1 207 ? -11.25 15.406 25.672 1 87.38 207 ALA A O 1
ATOM 1538 N N . GLU A 1 208 ? -9.938 14.68 27.328 1 82.81 208 GLU A N 1
ATOM 1539 C CA . GLU A 1 208 ? -11.055 14.445 28.234 1 82.81 208 GLU A CA 1
ATOM 1540 C C . GLU A 1 208 ? -11.133 15.531 29.312 1 82.81 208 GLU A C 1
ATOM 1542 O O . GLU A 1 208 ? -12.172 15.711 29.938 1 82.81 208 GLU A O 1
ATOM 1547 N N . ARG A 1 209 ? -10.031 16.094 29.344 1 84.38 209 ARG A N 1
ATOM 1548 C CA . ARG A 1 209 ? -9.914 17.125 30.359 1 84.38 209 ARG A CA 1
ATOM 1549 C C . ARG A 1 209 ? -9.055 18.297 29.875 1 84.38 209 ARG A C 1
ATOM 1551 O O . ARG A 1 209 ? -8.117 18.094 29.094 1 84.38 209 ARG A O 1
ATOM 1558 N N . TYR A 1 210 ? -9.438 19.484 30.359 1 87.81 210 TYR A N 1
ATOM 1559 C CA . TYR A 1 210 ? -8.617 20.656 30.109 1 87.81 210 TYR A CA 1
ATOM 1560 C C . TYR A 1 210 ? -8.453 21.484 31.375 1 87.81 210 TYR A C 1
ATOM 1562 O O . TYR A 1 210 ? -9.438 21.953 31.953 1 87.81 210 TYR A O 1
ATOM 1570 N N . ASP A 1 211 ? -7.184 21.688 31.766 1 82.62 211 ASP A N 1
ATOM 1571 C CA . ASP A 1 211 ? -6.891 22.453 32.969 1 82.62 211 ASP A CA 1
ATOM 1572 C C . ASP A 1 211 ? -5.723 23.406 32.75 1 82.62 211 ASP A C 1
ATOM 1574 O O . ASP A 1 211 ? -4.945 23.688 33.656 1 82.62 211 ASP A O 1
ATOM 1578 N N . GLY A 1 212 ? -5.703 23.844 31.547 1 77.56 212 GLY A N 1
ATOM 1579 C CA . GLY A 1 212 ? -4.578 24.703 31.219 1 77.56 212 GLY A CA 1
ATOM 1580 C C . GLY A 1 212 ? -4.766 26.125 31.672 1 77.56 212 GLY A C 1
ATOM 1581 O O . GLY A 1 212 ? -5.711 26.797 31.25 1 77.56 212 GLY A O 1
ATOM 1582 N N . PHE A 1 213 ? -3.943 26.656 32.594 1 75.19 213 PHE A N 1
ATOM 1583 C CA . PHE A 1 213 ? -3.828 28.047 32.969 1 75.19 213 PHE A CA 1
ATOM 1584 C C . PHE A 1 213 ? -2.516 28.297 33.719 1 75.19 213 PHE A C 1
ATOM 1586 O O . PHE A 1 213 ? -1.831 27.359 34.094 1 75.19 213 PHE A O 1
ATOM 1593 N N . VAL A 1 214 ? -2.033 29.562 33.688 1 63.97 214 VAL A N 1
ATOM 1594 C CA . VAL A 1 214 ? -0.825 29.953 34.406 1 63.97 214 VAL A CA 1
ATOM 1595 C C . VAL A 1 214 ? -1.195 30.812 35.594 1 63.97 214 VAL A C 1
ATOM 1597 O O . VAL A 1 214 ? -2.012 31.734 35.5 1 63.97 214 VAL A O 1
ATOM 1600 N N . GLU A 1 215 ? -0.656 30.328 36.812 1 56.75 215 GLU A N 1
ATOM 1601 C CA . GLU A 1 215 ? -0.881 31.109 38.031 1 56.75 215 GLU A CA 1
ATOM 1602 C C . GLU A 1 215 ? 0.062 32.312 38.094 1 56.75 215 GLU A C 1
ATOM 1604 O O . GLU A 1 215 ? 1.245 32.188 37.75 1 56.75 215 GLU A O 1
ATOM 1609 N N . SER A 1 216 ? -0.441 33.5 37.938 1 50.19 216 SER A N 1
ATOM 1610 C CA . SER A 1 216 ? 0.404 34.688 38.094 1 50.19 216 SER A CA 1
ATOM 1611 C C . SER A 1 216 ? 0.478 35.125 39.562 1 50.19 216 SER A C 1
ATOM 1613 O O . SER A 1 216 ? -0.507 35.031 40.281 1 50.19 216 SER A O 1
ATOM 1615 N N . ALA A 1 217 ? 1.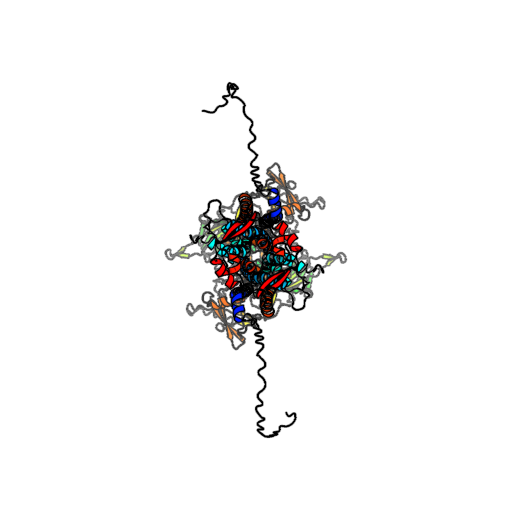845 35.094 40.219 1 41.75 217 ALA A N 1
ATOM 1616 C CA . ALA A 1 217 ? 2.055 35.531 41.594 1 41.75 217 ALA A CA 1
ATOM 1617 C C . ALA A 1 217 ? 1.581 36.969 41.781 1 41.75 217 ALA A C 1
ATOM 1619 O O . ALA A 1 217 ? 2.035 37.875 41.062 1 41.75 217 ALA A O 1
ATOM 1620 N N . ILE A 1 218 ? 0.407 37.25 41.75 1 38.09 218 ILE A N 1
ATOM 1621 C CA . ILE A 1 218 ? 0.096 38.625 42.125 1 38.09 218 ILE A CA 1
ATOM 1622 C C . ILE A 1 218 ? 0.611 38.938 43.531 1 38.09 218 ILE A C 1
ATOM 1624 O O . ILE A 1 218 ? 0.262 38.219 44.469 1 38.09 218 ILE A O 1
ATOM 1628 N N . THR A 1 219 ? 1.9 39.469 43.625 1 35.25 219 THR A N 1
ATOM 1629 C CA . THR A 1 219 ? 2.41 39.875 44.938 1 35.25 219 THR A CA 1
ATOM 1630 C C . THR A 1 219 ? 1.434 40.812 45.625 1 35.25 219 THR A C 1
ATOM 1632 O O . THR A 1 219 ? 1.691 41.25 46.75 1 35.25 219 THR A O 1
ATOM 1635 N N . SER A 1 220 ? 0.923 41.875 45 1 31.89 220 SER A N 1
ATOM 1636 C CA . SER A 1 220 ? 0.427 42.812 46.031 1 31.89 220 SER A CA 1
ATOM 1637 C C . SER A 1 220 ? -0.505 42.094 47 1 31.89 220 SER A C 1
ATOM 1639 O O . SER A 1 220 ? -0.993 41 46.719 1 31.89 220 SER A O 1
ATOM 1641 N N . THR A 1 221 ? -0.887 42.906 48.094 1 31.7 221 THR A N 1
ATOM 1642 C CA . THR A 1 221 ? -1.699 42.594 49.281 1 31.7 221 THR A CA 1
ATOM 1643 C C . THR A 1 221 ? -2.926 41.781 48.875 1 31.7 221 THR A C 1
ATOM 1645 O O . THR A 1 221 ? -3.625 41.25 49.75 1 31.7 221 THR A O 1
ATOM 1648 N N . HIS A 1 222 ? -3.66 42.25 47.875 1 30.66 222 HIS A N 1
ATOM 1649 C CA . HIS A 1 222 ? -4.895 41.5 47.625 1 30.66 222 HIS A CA 1
ATOM 1650 C C . HIS A 1 222 ? -4.625 40.281 46.781 1 30.66 222 HIS A C 1
ATOM 1652 O O . HIS A 1 222 ? -4.008 40.375 45.719 1 30.66 222 HIS A O 1
ATOM 1658 N N . TYR A 1 223 ? -4.379 39.031 47.25 1 33.16 223 TYR A N 1
ATOM 1659 C CA . TYR A 1 223 ? -4.117 37.625 47 1 33.16 223 TYR A CA 1
ATOM 1660 C C . TYR A 1 223 ? -4.805 37.156 45.75 1 33.16 223 TYR A C 1
ATOM 1662 O O . TYR A 1 223 ? -5.203 36 45.625 1 33.16 223 TYR A O 1
ATOM 1670 N N . THR A 1 224 ? -5.578 37.906 45.031 1 36.78 224 THR A N 1
ATOM 1671 C CA . THR A 1 224 ? -6.301 37.188 43.969 1 36.78 224 THR A CA 1
ATOM 1672 C C . THR A 1 224 ? -5.336 36.688 42.906 1 36.78 224 THR A C 1
ATOM 1674 O O . THR A 1 224 ? -4.57 37.469 42.344 1 36.78 224 THR A O 1
ATOM 1677 N N . TYR A 1 225 ? -4.793 35.469 43.188 1 41.81 225 TYR A N 1
ATOM 1678 C CA . TYR A 1 225 ? -4.07 34.719 42.156 1 41.81 225 TYR A CA 1
ATOM 1679 C C . TYR A 1 225 ? -4.672 35 40.781 1 41.81 225 TYR A C 1
ATOM 1681 O O . TYR A 1 225 ? -5.871 34.781 40.562 1 41.81 225 TYR A O 1
ATOM 1689 N N . GLY A 1 226 ? -4.074 35.906 40.031 1 52.03 226 GLY A N 1
ATOM 1690 C CA . GLY A 1 226 ? -4.52 36.125 38.688 1 52.03 226 GLY A CA 1
ATOM 1691 C C . GLY A 1 226 ? -4.34 34.938 37.781 1 52.03 226 GLY A C 1
ATOM 1692 O O . GLY A 1 226 ? -3.518 34.062 38.062 1 52.03 226 GLY A O 1
ATOM 1693 N N . ARG A 1 227 ? -5.406 34.375 37.188 1 64.31 227 ARG A N 1
ATOM 1694 C CA . ARG A 1 227 ? -5.379 33.344 36.156 1 64.31 227 ARG A CA 1
ATOM 1695 C C . ARG A 1 227 ? -5.133 33.938 34.781 1 64.31 227 ARG A C 1
ATOM 1697 O O . ARG A 1 227 ? -5.773 34.906 34.406 1 64.31 227 ARG A O 1
ATOM 1704 N N . ILE A 1 228 ? -3.967 33.469 34.25 1 65.62 228 ILE A N 1
ATOM 1705 C CA . ILE A 1 228 ? -3.684 33.938 32.906 1 65.62 228 ILE A CA 1
ATOM 1706 C C . ILE A 1 228 ? -3.76 32.781 31.938 1 65.62 228 ILE A C 1
ATOM 1708 O O . ILE A 1 228 ? -3.539 31.609 32.312 1 65.62 228 ILE A O 1
ATOM 1712 N N . ILE A 1 229 ? -4.133 33.094 30.766 1 77.19 229 ILE A N 1
ATOM 1713 C CA . ILE A 1 229 ? -4.258 32.094 29.703 1 77.19 229 ILE A CA 1
ATOM 1714 C C . ILE A 1 229 ? -2.893 31.484 29.406 1 77.19 229 ILE A C 1
ATOM 1716 O O . ILE A 1 229 ? -1.868 32.156 29.484 1 77.19 229 ILE A O 1
ATOM 1720 N N . GLN A 1 230 ? -2.865 30.219 29.141 1 76.88 230 GLN A N 1
ATOM 1721 C CA . GLN A 1 230 ? -1.634 29.594 28.672 1 76.88 230 GLN A CA 1
ATOM 1722 C C . GLN A 1 230 ? -1.2 30.156 27.328 1 76.88 230 GLN A C 1
ATOM 1724 O O . GLN A 1 230 ? -2.035 30.406 26.453 1 76.88 230 GLN A O 1
ATOM 1729 N N . PRO A 1 231 ? 0.063 30.297 27.125 1 73.38 231 PRO A N 1
ATOM 1730 C CA . PRO A 1 231 ? 0.556 30.875 25.875 1 73.38 231 PRO A CA 1
ATOM 1731 C C . PRO A 1 231 ? 0.112 30.078 24.641 1 73.38 231 PRO A C 1
ATOM 1733 O O . PRO A 1 231 ? -0.195 30.656 23.594 1 73.38 231 PRO A O 1
ATOM 1736 N N . ASP A 1 232 ? 0.112 28.766 24.75 1 74.38 232 ASP A N 1
ATOM 1737 C CA . ASP A 1 232 ? -0.256 27.969 23.594 1 74.38 232 ASP A CA 1
ATOM 1738 C C . ASP A 1 232 ? -1.724 28.172 23.219 1 74.38 232 ASP A C 1
ATOM 1740 O O . ASP A 1 232 ? -2.082 28.141 22.047 1 74.38 232 ASP A O 1
ATOM 1744 N N . MET A 1 233 ? -2.533 28.297 24.25 1 85.5 233 MET A N 1
ATOM 1745 C CA . MET A 1 233 ? -3.936 28.594 23.969 1 85.5 233 MET A CA 1
ATOM 1746 C C . MET A 1 233 ? -4.086 29.984 23.375 1 85.5 233 MET A C 1
ATOM 1748 O O . MET A 1 233 ? -4.902 30.203 22.469 1 85.5 233 MET A O 1
ATOM 1752 N N . TYR A 1 234 ? -3.373 30.891 23.859 1 81.31 234 TYR A N 1
ATOM 1753 C CA . TYR A 1 234 ? -3.379 32.219 23.281 1 81.31 234 TYR A CA 1
ATOM 1754 C C . TYR A 1 234 ? -2.973 32.188 21.812 1 81.31 234 TYR A C 1
ATOM 1756 O O . TYR A 1 234 ? -3.568 32.875 20.969 1 81.31 234 TYR A O 1
ATOM 1764 N N . ALA A 1 235 ? -1.971 31.391 21.547 1 78.12 235 ALA A N 1
ATOM 1765 C CA . ALA A 1 235 ? -1.521 31.234 20.156 1 78.12 235 ALA A CA 1
ATOM 1766 C C . ALA A 1 235 ? -2.631 30.656 19.281 1 78.12 235 ALA A C 1
ATOM 1768 O O . ALA A 1 235 ? -2.801 31.062 18.141 1 78.12 235 ALA A O 1
ATOM 1769 N N . ALA A 1 236 ? -3.293 29.703 19.812 1 86.62 236 ALA A N 1
ATOM 1770 C CA . ALA A 1 236 ? -4.402 29.109 19.078 1 86.62 236 ALA A CA 1
ATOM 1771 C C . ALA A 1 236 ? -5.488 30.141 18.781 1 86.62 236 ALA A C 1
ATOM 1773 O O . ALA A 1 236 ? -6.055 30.172 17.688 1 86.62 236 ALA A O 1
ATOM 1774 N N . ILE A 1 237 ? -5.77 30.969 19.766 1 88.38 237 ILE A N 1
ATOM 1775 C CA . ILE A 1 237 ? -6.785 32 19.609 1 88.38 237 ILE A CA 1
ATOM 1776 C C . ILE A 1 237 ? -6.371 33 18.516 1 88.38 237 ILE A C 1
ATOM 1778 O O . ILE A 1 237 ? -7.16 33.281 17.609 1 88.38 237 ILE A O 1
ATOM 1782 N N . MET A 1 238 ? -5.227 33.406 18.578 1 78.56 238 MET A N 1
ATOM 1783 C CA . MET A 1 238 ? -4.758 34.344 17.562 1 78.56 238 MET A CA 1
ATOM 1784 C C . MET A 1 238 ? -4.742 33.688 16.188 1 78.56 238 MET A C 1
ATOM 1786 O O . MET A 1 238 ? -5.113 34.344 15.195 1 78.56 238 MET A O 1
ATOM 1790 N N . SER A 1 239 ? -4.328 32.5 16.156 1 80 239 SER A N 1
ATOM 1791 C CA . SER A 1 239 ? -4.332 31.781 14.883 1 80 239 SER A CA 1
ATOM 1792 C C . SER A 1 239 ? -5.746 31.656 14.328 1 80 239 SER A C 1
ATOM 1794 O O . SER A 1 239 ? -5.957 31.781 13.117 1 80 239 SER A O 1
ATOM 1796 N N . GLY A 1 240 ? -6.664 31.391 15.18 1 87.94 240 GLY A N 1
ATOM 1797 C CA . GLY A 1 240 ? -8.047 31.266 14.742 1 87.94 240 GLY A CA 1
ATOM 1798 C C . GLY A 1 240 ? -8.633 32.562 14.234 1 87.94 240 GLY A C 1
ATOM 1799 O O . GLY A 1 240 ? -9.383 32.594 13.258 1 87.94 240 GLY A O 1
ATOM 1800 N N . ILE A 1 241 ? -8.234 33.656 14.828 1 86.25 241 ILE A N 1
ATOM 1801 C CA . ILE A 1 241 ? -8.789 34.969 14.484 1 86.25 241 ILE A CA 1
ATOM 1802 C C . ILE A 1 241 ? -8.211 35.438 13.156 1 86.25 241 ILE A C 1
ATOM 1804 O O . ILE A 1 241 ? -8.93 35.969 12.312 1 86.25 241 ILE A O 1
ATOM 1808 N N . PHE A 1 242 ? -6.996 35.156 12.969 1 77.19 242 PHE A N 1
ATOM 1809 C CA . PHE A 1 242 ? -6.32 35.812 11.844 1 77.19 242 PHE A CA 1
ATOM 1810 C C . PHE A 1 242 ? -6.156 34.844 10.688 1 77.19 242 PHE A C 1
ATOM 1812 O O . PHE A 1 242 ? -5.465 35.125 9.703 1 77.19 242 PHE A O 1
ATOM 1819 N N . SER A 1 243 ? -6.738 33.719 10.852 1 74.56 243 SER A N 1
ATOM 1820 C CA . SER A 1 243 ? -6.684 32.781 9.742 1 74.56 243 SER A CA 1
ATOM 1821 C C . SER A 1 243 ? -7.969 32.812 8.922 1 74.56 243 SER A C 1
ATOM 1823 O O . SER A 1 243 ? -9.062 32.969 9.477 1 74.56 243 SER A O 1
ATOM 1825 N N . GLU A 1 244 ? -7.785 32.719 7.637 1 72.94 244 GLU A N 1
ATOM 1826 C CA . GLU A 1 244 ? -8.961 32.625 6.777 1 72.94 244 GLU A CA 1
ATOM 1827 C C . GLU A 1 244 ? -9.695 31.312 7.008 1 72.94 244 GLU A C 1
ATOM 1829 O O . GLU A 1 244 ? -10.93 31.266 7.004 1 72.94 244 GLU A O 1
ATOM 1834 N N . LYS A 1 245 ? -8.836 30.281 7.082 1 80.75 245 LYS A N 1
ATOM 1835 C CA . LYS A 1 245 ? -9.406 28.953 7.34 1 80.75 245 LYS A CA 1
ATOM 1836 C C . LYS A 1 245 ? -8.508 28.141 8.266 1 80.75 245 LYS A C 1
ATOM 1838 O O . LYS A 1 245 ? -7.305 28.031 8.031 1 80.75 245 LYS A O 1
ATOM 1843 N N . THR A 1 246 ? -9.094 27.719 9.336 1 86.5 246 THR A N 1
ATOM 1844 C CA . THR A 1 246 ? -8.375 26.828 10.242 1 86.5 246 THR A CA 1
ATOM 1845 C C . THR A 1 246 ? -8.57 25.359 9.844 1 86.5 246 THR A C 1
ATOM 1847 O O . THR A 1 246 ? -9.695 24.922 9.609 1 86.5 246 THR A O 1
ATOM 1850 N N . GLU A 1 247 ? -7.453 24.672 9.719 1 82.06 247 GLU A N 1
ATOM 1851 C CA . GLU A 1 247 ? -7.508 23.281 9.289 1 82.06 247 GLU A CA 1
ATOM 1852 C C . GLU A 1 247 ? -7.664 22.344 10.484 1 82.06 247 GLU A C 1
ATOM 1854 O O . GLU A 1 247 ? -7.316 22.703 11.617 1 82.06 247 GLU A O 1
ATOM 1859 N N . ASP A 1 248 ? -8.195 21.125 10.141 1 86.75 248 ASP A N 1
ATOM 1860 C CA . ASP A 1 248 ? -8.289 20.078 11.156 1 86.75 248 ASP A CA 1
ATOM 1861 C C . ASP A 1 248 ? -6.91 19.531 11.508 1 86.75 248 ASP A C 1
ATOM 1863 O O . ASP A 1 248 ? -5.973 19.641 10.719 1 86.75 248 ASP A O 1
ATOM 1867 N N . LEU A 1 249 ? -6.879 19.016 12.773 1 86.25 249 LEU A N 1
ATOM 1868 C CA . LEU A 1 249 ? -5.664 18.297 13.133 1 86.25 249 LEU A CA 1
ATOM 1869 C C . LEU A 1 249 ? -5.418 17.125 12.188 1 86.25 249 LEU A C 1
ATOM 1871 O O . LEU A 1 249 ? -6.344 16.375 11.852 1 86.25 249 LEU A O 1
ATOM 1875 N N . THR A 1 250 ? -4.258 17.031 11.727 1 80.75 250 THR A N 1
ATOM 1876 C CA . THR A 1 250 ? -3.928 15.992 10.766 1 80.75 250 THR A CA 1
ATOM 1877 C C . THR A 1 250 ? -3.568 14.688 11.477 1 80.75 250 THR A C 1
ATOM 1879 O O . THR A 1 250 ? -2.768 14.695 12.414 1 80.75 250 THR A O 1
ATOM 1882 N N . ALA A 1 251 ? -4.117 13.625 10.992 1 83.06 251 ALA A N 1
ATOM 1883 C CA . ALA A 1 251 ? -3.834 12.305 11.547 1 83.06 251 A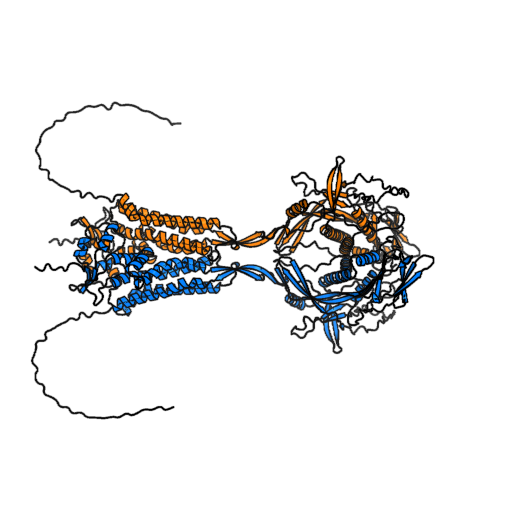LA A CA 1
ATOM 1884 C C . ALA A 1 251 ? -2.637 11.664 10.852 1 83.06 251 ALA A C 1
ATOM 1886 O O . ALA A 1 251 ? -2.398 11.898 9.664 1 83.06 251 ALA A O 1
ATOM 1887 N N . VAL A 1 252 ? -1.879 10.898 11.648 1 78.38 252 VAL A N 1
ATOM 1888 C CA . VAL A 1 252 ? -0.817 10.086 11.07 1 78.38 252 VAL A CA 1
ATOM 1889 C C . VAL A 1 252 ? -1.407 8.805 10.492 1 78.38 252 VAL A C 1
ATOM 1891 O O . VAL A 1 252 ? -2.076 8.047 11.195 1 78.38 252 VAL A O 1
ATOM 1894 N N . CYS A 1 253 ? -1.237 8.609 9.188 1 82.75 253 CYS A N 1
ATOM 1895 C CA . CYS A 1 253 ? -1.76 7.434 8.492 1 82.75 253 CYS A CA 1
ATOM 1896 C C . CYS A 1 253 ? -0.676 6.77 7.652 1 82.75 253 CYS A C 1
ATOM 1898 O O . CYS A 1 253 ? -0.417 7.184 6.52 1 82.75 253 CYS A O 1
ATOM 1900 N N . PRO A 1 254 ? -0.094 5.664 8.102 1 80.56 254 PRO A N 1
ATOM 1901 C CA . PRO A 1 254 ? 1.052 5.035 7.438 1 80.56 254 PRO A CA 1
ATOM 1902 C C . PRO A 1 254 ? 0.696 4.449 6.074 1 80.56 254 PRO A C 1
ATOM 1904 O O . PRO A 1 254 ? 1.564 4.324 5.207 1 80.56 254 PRO A O 1
ATOM 1907 N N . SER A 1 255 ? -0.558 4.059 5.84 1 81.44 255 SER A N 1
ATOM 1908 C CA . SER A 1 255 ? -0.939 3.398 4.594 1 81.44 255 SER A CA 1
ATOM 1909 C C . SER A 1 255 ? -1.623 4.371 3.639 1 81.44 255 SER A C 1
ATOM 1911 O O . SER A 1 255 ? -1.908 4.023 2.49 1 81.44 255 SER A O 1
ATOM 1913 N N . GLY A 1 256 ? -1.885 5.5 4.105 1 80.25 256 GLY A N 1
ATOM 1914 C CA . GLY A 1 256 ? -2.645 6.457 3.316 1 80.25 256 GLY A CA 1
ATOM 1915 C C . GLY A 1 256 ? -4.137 6.188 3.324 1 80.25 256 GLY A C 1
ATOM 1916 O O . GLY A 1 256 ? -4.922 6.98 2.797 1 80.25 256 GLY A O 1
ATOM 1917 N N . ASN A 1 257 ? -4.504 5.047 3.854 1 86.06 257 ASN A N 1
ATOM 1918 C CA . ASN A 1 257 ? -5.902 4.676 4.035 1 86.06 257 ASN A CA 1
ATOM 1919 C C . ASN A 1 257 ? -6.18 4.211 5.465 1 86.06 257 ASN A C 1
ATOM 1921 O O . ASN A 1 257 ? -5.922 3.055 5.805 1 86.06 257 ASN A O 1
ATOM 1925 N N . CYS A 1 258 ? -6.758 5.113 6.285 1 89 258 CYS A N 1
ATOM 1926 C CA . CYS A 1 258 ? -6.988 4.828 7.699 1 89 258 CYS A CA 1
ATOM 1927 C C . CYS A 1 258 ? -8.398 5.227 8.109 1 89 258 CYS A C 1
ATOM 1929 O O . CYS A 1 258 ? -9.016 6.09 7.484 1 89 258 CYS A O 1
ATOM 1931 N N . THR A 1 259 ? -8.945 4.488 9.039 1 89.44 259 THR A N 1
ATOM 1932 C CA . THR A 1 259 ? -10.234 4.809 9.648 1 89.44 259 THR A CA 1
ATOM 1933 C C . THR A 1 259 ? -10.133 4.758 11.172 1 89.44 259 THR A C 1
ATOM 1935 O O . THR A 1 259 ? -9.352 3.986 11.719 1 89.44 259 THR A O 1
ATOM 1938 N N . TRP A 1 260 ? -10.867 5.617 11.82 1 89.38 260 TRP A N 1
ATOM 1939 C CA . TRP A 1 260 ? -10.977 5.629 13.273 1 89.38 260 TRP A CA 1
ATOM 1940 C C . TRP A 1 260 ? -12.43 5.492 13.719 1 89.38 260 TRP A C 1
ATOM 1942 O O . TRP A 1 260 ? -13.344 5.879 12.984 1 89.38 260 TRP A O 1
ATOM 1952 N N . PRO A 1 261 ? -12.656 4.789 14.859 1 87.5 261 PRO A N 1
ATOM 1953 C CA . PRO A 1 261 ? -14.008 4.875 15.422 1 87.5 261 PRO A CA 1
ATOM 1954 C C . PRO A 1 261 ? -14.406 6.305 15.789 1 87.5 261 PRO A C 1
ATOM 1956 O O . PRO A 1 261 ? -13.539 7.184 15.875 1 87.5 261 PRO A O 1
ATOM 1959 N N . ILE A 1 262 ? -15.727 6.523 15.844 1 89.94 262 ILE A N 1
ATOM 1960 C CA . ILE A 1 262 ? -16.188 7.844 16.266 1 89.94 262 ILE A CA 1
ATOM 1961 C C . ILE A 1 262 ? -15.594 8.195 17.625 1 89.94 262 ILE A C 1
ATOM 1963 O O . ILE A 1 262 ? -15.711 7.422 18.578 1 89.94 262 ILE A O 1
ATOM 1967 N N . GLN A 1 263 ? -14.898 9.25 17.609 1 86 263 GLN A N 1
ATOM 1968 C CA . GLN A 1 263 ? -14.234 9.664 18.844 1 86 263 GLN A CA 1
ATOM 1969 C C . GLN A 1 263 ? -14.789 10.992 19.344 1 86 263 GLN A C 1
ATOM 1971 O O . GLN A 1 263 ? -15.023 11.914 18.562 1 86 263 GLN A O 1
ATOM 1976 N N . SER A 1 264 ? -15.008 11 20.656 1 88.94 264 SER A N 1
ATOM 1977 C CA . SER A 1 264 ? -15.438 12.242 21.297 1 88.94 264 SER A CA 1
ATOM 1978 C C . SER A 1 264 ? -14.273 12.93 22 1 88.94 264 SER A C 1
ATOM 1980 O O . SER A 1 264 ? -13.383 12.258 22.531 1 88.94 264 SER A O 1
ATOM 1982 N N . SER A 1 265 ? -14.281 14.156 21.922 1 89.44 265 SER A N 1
ATOM 1983 C CA . SER A 1 265 ? -13.25 14.953 22.578 1 89.44 265 SER A CA 1
ATOM 1984 C C . SER A 1 265 ? -13.805 16.281 23.062 1 89.44 265 SER A C 1
ATOM 1986 O O . SER A 1 265 ? -14.812 16.781 22.547 1 89.44 265 SER A O 1
ATOM 1988 N N . LEU A 1 266 ? -13.18 16.75 24.141 1 92.19 266 LEU A N 1
ATOM 1989 C CA . LEU A 1 266 ? -13.438 18.109 24.562 1 92.19 266 LEU A CA 1
ATOM 1990 C C . LEU A 1 266 ? -12.961 19.109 23.516 1 92.19 266 LEU A C 1
ATOM 1992 O O . LEU A 1 266 ? -11.953 18.875 22.844 1 92.19 266 LEU A O 1
ATOM 1996 N N . GLY A 1 267 ? -13.711 20.156 23.312 1 94.69 267 GLY A N 1
ATOM 1997 C CA . GLY A 1 267 ? -13.367 21.234 22.406 1 94.69 267 GLY A CA 1
ATOM 1998 C C . GLY A 1 267 ? -14.078 22.531 22.719 1 94.69 267 GLY A C 1
ATOM 1999 O O . GLY A 1 267 ? -14.453 22.781 23.859 1 94.69 267 GLY A O 1
ATOM 2000 N N . VAL A 1 268 ? -14.008 23.422 21.797 1 96.94 268 VAL A N 1
ATOM 2001 C CA . VAL A 1 268 ? -14.672 24.703 21.906 1 96.94 268 VAL A CA 1
ATOM 2002 C C . VAL A 1 268 ? -15.656 24.875 20.75 1 96.94 268 VAL A C 1
ATOM 2004 O O . VAL A 1 268 ? -15.359 24.5 19.609 1 96.94 268 VAL A O 1
ATOM 2007 N N . CYS A 1 269 ? -16.828 25.359 21.062 1 96.44 269 CYS A N 1
ATOM 2008 C CA . CYS A 1 269 ? -17.859 25.656 20.062 1 96.44 269 CYS A CA 1
ATOM 2009 C C . CYS A 1 269 ? -18.062 27.172 19.938 1 96.44 269 CYS A C 1
ATOM 2011 O O . CYS A 1 269 ? -17.688 27.922 20.828 1 96.44 269 CYS A O 1
ATOM 2013 N N . GLY A 1 270 ? -18.516 27.641 18.797 1 95.62 270 GLY A N 1
ATOM 2014 C CA . GLY A 1 270 ? -18.797 29.047 18.547 1 95.62 270 GLY A CA 1
ATOM 2015 C C . GLY A 1 270 ? -19.922 29.25 17.547 1 95.62 270 GLY A C 1
ATOM 2016 O O . GLY A 1 270 ? -20.062 28.484 16.594 1 95.62 270 GLY A O 1
ATOM 2017 N N . GLU A 1 271 ? -20.734 30.141 17.844 1 94.56 271 GLU A N 1
ATOM 2018 C CA . GLU A 1 271 ? -21.859 30.469 16.984 1 94.56 271 GLU A CA 1
ATOM 2019 C C . GLU A 1 271 ? -22.188 31.953 17.016 1 94.56 271 GLU A C 1
ATOM 2021 O O . GLU A 1 271 ? -21.906 32.625 18.016 1 94.56 271 GLU A O 1
ATOM 2026 N N . CYS A 1 272 ? -22.625 32.406 15.906 1 92.69 272 CYS A N 1
ATOM 2027 C CA . CYS A 1 272 ? -23.094 33.781 15.82 1 92.69 272 CYS A CA 1
ATOM 2028 C C . CYS A 1 272 ? -24.547 33.844 15.383 1 92.69 272 CYS A C 1
ATOM 2030 O O . CYS A 1 272 ? -25.016 33 14.633 1 92.69 272 CYS A O 1
ATOM 2032 N N . ALA A 1 273 ? -25.281 34.75 15.922 1 90.62 273 ALA A N 1
ATOM 2033 C CA . ALA A 1 273 ? -26.672 35 15.555 1 90.62 273 ALA A CA 1
ATOM 2034 C C . ALA A 1 273 ? -26.875 36.469 15.141 1 90.62 273 ALA A C 1
ATOM 2036 O O . ALA A 1 273 ? -26.297 37.375 15.734 1 90.62 273 ALA A O 1
ATOM 2037 N N . ALA A 1 274 ? -27.656 36.562 14.047 1 85.44 274 ALA A N 1
ATOM 2038 C CA . ALA A 1 274 ? -27.938 37.938 13.562 1 85.44 274 ALA A CA 1
ATOM 2039 C C . ALA A 1 274 ? -28.828 38.688 14.547 1 85.44 274 ALA A C 1
ATOM 2041 O O . ALA A 1 274 ? -29.75 38.094 15.125 1 85.44 274 ALA A O 1
ATOM 2042 N N . PHE A 1 275 ? -28.469 39.938 14.867 1 78.5 275 PHE A N 1
ATOM 2043 C CA . PHE A 1 275 ? -29.344 40.75 15.711 1 78.5 275 PHE A CA 1
ATOM 2044 C C . PHE A 1 275 ? -29.547 42.125 15.102 1 78.5 275 PHE A C 1
ATOM 2046 O O . PHE A 1 275 ? -29.906 43.062 15.805 1 78.5 275 PHE A O 1
ATOM 2053 N N . SER A 1 276 ? -29.406 42.25 13.828 1 77.31 276 SER A N 1
ATOM 2054 C CA . SER A 1 276 ? -29.469 43.5 13.086 1 77.31 276 SER A CA 1
ATOM 2055 C C . SER A 1 276 ? -30.766 44.25 13.391 1 77.31 276 SER A C 1
ATOM 2057 O O . SER A 1 276 ? -30.75 45.469 13.617 1 77.31 276 SER A O 1
ATOM 2059 N N . PRO A 1 277 ? -31.922 43.562 13.391 1 71.19 277 PRO A N 1
ATOM 2060 C CA . PRO A 1 277 ? -33.156 44.312 13.594 1 71.19 277 PRO A CA 1
ATOM 2061 C C . PRO A 1 277 ? -33.219 44.969 14.969 1 71.19 277 PRO A C 1
ATOM 2063 O O . PRO A 1 277 ? -34 45.906 15.164 1 71.19 277 PRO A O 1
ATOM 2066 N N . GLU A 1 278 ? -32.375 44.656 15.852 1 69.75 278 GLU A N 1
ATOM 2067 C CA . GLU A 1 278 ? -32.438 45.156 17.219 1 69.75 278 GLU A CA 1
ATOM 2068 C C . GLU A 1 278 ? -31.547 46.406 17.375 1 69.75 278 GLU A C 1
ATOM 2070 O O . GLU A 1 278 ? -31.594 47.062 18.422 1 69.75 278 GLU A O 1
ATOM 2075 N N . ILE A 1 279 ? -30.812 46.75 16.328 1 70.19 279 ILE A N 1
ATOM 2076 C CA . ILE A 1 279 ? -29.906 47.906 16.391 1 70.19 279 ILE A CA 1
ATOM 2077 C C . ILE A 1 279 ? -30.703 49.188 16.219 1 70.19 279 ILE A C 1
ATOM 2079 O O . ILE A 1 279 ? -31.438 49.344 15.234 1 70.19 279 ILE A O 1
ATOM 2083 N N . LYS A 1 280 ? -30.688 50.062 17.281 1 64.62 280 LYS A N 1
ATOM 2084 C CA . LYS A 1 280 ? -31.328 51.344 17.203 1 64.62 280 LYS A CA 1
ATOM 2085 C C . LYS A 1 280 ? -30.297 52.469 17.203 1 64.62 280 LYS A C 1
ATOM 2087 O O . LYS A 1 280 ? -29.266 52.375 17.859 1 64.62 280 LYS A O 1
ATOM 2092 N N . TYR A 1 281 ? -30.359 53.375 16.266 1 61.25 281 TYR A N 1
ATOM 2093 C CA . TYR A 1 281 ? -29.391 54.469 16.25 1 61.25 281 TYR A CA 1
ATOM 2094 C C . TYR A 1 281 ? -30.109 55.812 16.297 1 61.25 281 TYR A C 1
ATOM 2096 O O . TYR A 1 281 ? -31.281 55.938 15.898 1 61.25 281 TYR A O 1
ATOM 2104 N N . ASN A 1 282 ? -29.484 56.688 17.219 1 57.75 282 ASN A N 1
ATOM 2105 C CA . ASN A 1 282 ? -29.906 58.094 17.25 1 57.75 282 ASN A CA 1
ATOM 2106 C C . ASN A 1 282 ? -28.875 59 16.578 1 57.75 282 ASN A C 1
ATOM 2108 O O . ASN A 1 282 ? -27.688 58.938 16.922 1 57.75 282 ASN A O 1
ATOM 2112 N N . ALA A 1 283 ? -29.172 59.406 15.383 1 53.09 283 ALA A N 1
ATOM 2113 C CA . ALA A 1 283 ? -28.297 60.312 14.656 1 53.09 283 ALA A CA 1
ATOM 2114 C C . ALA A 1 283 ? -28.438 61.75 15.188 1 53.09 283 ALA A C 1
ATOM 2116 O O . ALA A 1 283 ? -29.547 62.219 15.43 1 53.09 283 ALA A O 1
ATOM 2117 N N . SER A 1 284 ? -27.438 62.156 16.062 1 51.72 284 SER A N 1
ATOM 2118 C CA . SER A 1 284 ? -27.5 63.594 16.391 1 51.72 284 SER A CA 1
ATOM 2119 C C . SER A 1 284 ? -26.453 64.375 15.594 1 51.72 284 SER A C 1
ATOM 2121 O O . SER A 1 284 ? -25.359 63.844 15.32 1 51.72 284 SER A O 1
ATOM 2123 N N . ILE A 1 285 ? -26.875 65.312 14.789 1 48.47 285 ILE A N 1
ATOM 2124 C CA . ILE A 1 285 ? -26.031 66.25 14.094 1 48.47 285 ILE A CA 1
ATOM 2125 C C . ILE A 1 285 ? -25.562 67.312 15.086 1 48.47 285 ILE A C 1
ATOM 2127 O O . ILE A 1 285 ? -26.375 67.938 15.797 1 48.47 285 ILE A O 1
ATOM 2131 N N . ASN A 1 286 ? -24.297 67.125 15.656 1 47.31 286 ASN A N 1
ATOM 2132 C CA . ASN A 1 286 ? -23.797 68.312 16.328 1 47.31 286 ASN A CA 1
ATOM 2133 C C . ASN A 1 286 ? -22.828 69.062 15.43 1 47.31 286 ASN A C 1
ATOM 2135 O O . ASN A 1 286 ? -22.516 68.688 14.312 1 47.31 286 ASN A O 1
ATOM 2139 N N . ASP A 1 287 ? -22.406 70.375 15.852 1 45.75 287 ASP A N 1
ATOM 2140 C CA . ASP A 1 287 ? -21.562 71.375 15.148 1 45.75 287 ASP A CA 1
ATOM 2141 C C . ASP A 1 287 ? -20.297 70.688 14.609 1 45.75 287 ASP A C 1
ATOM 2143 O O . ASP A 1 287 ? -19.703 71.188 13.641 1 45.75 287 ASP A O 1
ATOM 2147 N N . SER A 1 288 ? -19.812 69.75 15.305 1 44.56 288 SER A N 1
ATOM 2148 C CA . SER A 1 288 ? -18.5 69.188 14.984 1 44.56 288 SER A CA 1
ATOM 2149 C C . SER A 1 288 ? -18.609 68.062 14.008 1 44.56 288 SER A C 1
ATOM 2151 O O . SER A 1 288 ? -17.609 67.438 13.648 1 44.56 288 SER A O 1
ATOM 2153 N N . GLY A 1 289 ? -19.75 67.812 13.508 1 48.56 289 GLY A N 1
ATOM 2154 C CA . GLY A 1 289 ? -20.047 66.812 12.492 1 48.56 289 GLY A CA 1
ATOM 2155 C C . GLY A 1 289 ? -21.016 65.75 12.961 1 48.56 289 GLY A C 1
ATOM 2156 O O . GLY A 1 289 ? -21.641 65.875 14.016 1 48.56 289 GLY A O 1
ATOM 2157 N N . TRP A 1 290 ? -21.5 64.875 12.062 1 48.94 290 TRP A N 1
ATOM 2158 C CA . TRP A 1 290 ? -22.516 63.844 12.297 1 48.94 290 TRP A CA 1
ATOM 2159 C C . TRP A 1 290 ? -21.984 62.781 13.234 1 48.94 290 TRP A C 1
ATOM 2161 O O . TRP A 1 290 ? -20.875 62.281 13.055 1 48.94 290 TRP A O 1
ATOM 2171 N N . ARG A 1 291 ? -22.391 62.844 14.484 1 51.28 291 ARG A N 1
ATOM 2172 C CA . ARG A 1 291 ? -22.062 61.75 15.398 1 51.28 291 ARG A CA 1
ATOM 2173 C C . ARG A 1 291 ? -23.234 60.781 15.539 1 51.28 291 ARG A C 1
ATOM 2175 O O . ARG A 1 291 ? -24.391 61.219 15.648 1 51.28 291 ARG A O 1
ATOM 2182 N N . MET A 1 292 ? -23.156 59.625 15.023 1 51.44 292 MET A N 1
ATOM 2183 C CA . MET A 1 292 ? -24.172 58.594 15.195 1 51.44 292 MET A CA 1
ATOM 2184 C C . MET A 1 292 ? -23.906 57.781 16.469 1 51.44 292 MET A C 1
ATOM 2186 O O . MET A 1 292 ? -22.766 57.344 16.703 1 51.44 292 MET A O 1
ATOM 2190 N N . ALA A 1 293 ? -24.766 58.125 17.406 1 52.25 293 ALA A N 1
ATOM 2191 C CA . ALA A 1 293 ? -24.703 57.312 18.625 1 52.25 293 ALA A CA 1
ATOM 2192 C C . ALA A 1 293 ? -25.562 56.062 18.5 1 52.25 293 ALA A C 1
ATOM 2194 O O . ALA A 1 293 ? -26.703 56.125 18.031 1 52.25 293 ALA A O 1
ATOM 2195 N N . TYR A 1 294 ? -24.984 54.969 18.344 1 52.94 294 TYR A N 1
ATOM 2196 C CA . TYR A 1 294 ? -25.703 53.688 18.406 1 52.94 294 TYR A CA 1
ATOM 2197 C C . TYR A 1 294 ? -26.078 53.344 19.844 1 52.94 294 TYR A C 1
ATOM 2199 O O . TYR A 1 294 ? -25.25 53.406 20.734 1 52.94 294 TYR A O 1
ATOM 2207 N N . LEU A 1 295 ? -27.453 53.531 20 1 51.22 295 LEU A N 1
ATOM 2208 C CA . LEU A 1 295 ? -28.016 53.25 21.312 1 51.22 295 LEU A CA 1
ATOM 2209 C C . LEU A 1 295 ? -28.031 51.75 21.594 1 51.22 295 LEU A C 1
ATOM 2211 O O . LEU A 1 295 ? -28.438 50.969 20.75 1 51.22 295 LEU A O 1
ATOM 2215 N N . GLN A 1 296 ? -27.234 51.312 22.531 1 50.12 296 GLN A N 1
ATOM 2216 C CA . GLN A 1 296 ? -27.344 49.969 23.078 1 50.12 296 GLN A CA 1
ATOM 2217 C C . GLN A 1 296 ? -28.609 49.844 23.938 1 50.12 296 GLN A C 1
ATOM 2219 O O . GLN A 1 296 ? -29.141 50.844 24.438 1 50.12 296 GLN A O 1
ATOM 2224 N N . PRO A 1 297 ? -29.234 48.781 23.766 1 46.09 297 PRO A N 1
ATOM 2225 C CA . PRO A 1 297 ? -30.438 48.656 24.594 1 46.09 297 PRO A CA 1
ATOM 2226 C C . PRO A 1 297 ? -30.25 49.25 25.984 1 46.09 297 PRO A C 1
ATOM 2228 O O . PRO A 1 297 ? -31.203 49.781 26.562 1 46.09 297 PRO A O 1
ATOM 2231 N N . GLU A 1 298 ? -29.188 49 26.562 1 44.12 298 GLU A N 1
ATOM 2232 C CA . GLU A 1 298 ? -29.078 49.469 27.938 1 44.12 298 GLU A CA 1
ATOM 2233 C C . GLU A 1 298 ? -28.688 50.938 28 1 44.12 298 GLU A C 1
ATOM 2235 O O . GLU A 1 298 ? -28.406 51.469 29.078 1 44.12 298 GLU A O 1
ATOM 2240 N N . GLY A 1 299 ? -28.766 51.594 27 1 44.62 299 GLY A N 1
ATOM 2241 C CA . GLY A 1 299 ? -28.562 53.031 27 1 44.62 299 GLY A CA 1
ATOM 2242 C C . GLY A 1 299 ? -27.156 53.438 26.641 1 44.62 299 GLY A C 1
ATOM 2243 O O . GLY A 1 299 ? -26.844 54.625 26.609 1 44.62 299 GLY A O 1
ATOM 2244 N N . SER A 1 300 ? -26.188 52.469 26.672 1 45.97 300 SER A N 1
ATOM 2245 C CA . SER A 1 300 ? -24.844 52.906 26.297 1 45.97 300 SER A CA 1
ATOM 2246 C C . SER A 1 300 ? -24.766 53.219 24.797 1 45.97 300 SER A C 1
ATOM 2248 O O . SER A 1 300 ? -25.531 52.656 24 1 45.97 300 SER A O 1
ATOM 2250 N N . GLU A 1 301 ? -24.094 54.438 24.484 1 48.47 301 GLU A N 1
ATOM 2251 C CA . GLU A 1 301 ? -24 54.938 23.125 1 48.47 301 GLU A CA 1
ATOM 2252 C C . GLU A 1 301 ? -22.625 54.656 22.531 1 48.47 301 GLU A C 1
ATOM 2254 O O . GLU A 1 301 ? -21.609 54.781 23.219 1 48.47 301 GLU A O 1
ATOM 2259 N N . ILE A 1 302 ? -22.562 53.844 21.578 1 52.81 302 ILE A N 1
ATOM 2260 C CA . ILE A 1 302 ? -21.344 53.75 20.781 1 52.81 302 ILE A CA 1
ATOM 2261 C C . ILE A 1 302 ? -21.344 54.812 19.688 1 52.81 302 ILE A C 1
ATOM 2263 O O . ILE A 1 302 ? -22.328 54.938 18.953 1 52.81 302 ILE A O 1
ATOM 2267 N N . TRP A 1 303 ? -20.297 55.656 19.844 1 48.75 303 TRP A N 1
ATOM 2268 C CA . TRP A 1 303 ? -20.234 56.781 18.891 1 48.75 303 TRP A CA 1
ATOM 2269 C C . TRP A 1 303 ? -19.391 56.406 17.672 1 48.75 303 TRP A C 1
ATOM 2271 O O . TRP A 1 303 ? -18.375 55.719 17.797 1 48.75 303 TRP A O 1
ATOM 2281 N N . ALA A 1 304 ? -19.938 56.281 16.531 1 50.81 304 ALA A N 1
ATOM 2282 C CA . ALA A 1 304 ? -19.172 56.125 15.281 1 50.81 304 ALA A CA 1
ATOM 2283 C C . ALA A 1 304 ? -19.125 57.469 14.523 1 50.81 304 ALA A C 1
ATOM 2285 O O . ALA A 1 304 ? -20.078 58.25 14.562 1 50.81 304 ALA A O 1
ATOM 2286 N N . THR A 1 305 ? -17.906 57.906 14.242 1 47.41 305 THR A N 1
ATOM 2287 C CA . THR A 1 305 ? -17.797 59.125 13.422 1 47.41 305 THR A CA 1
ATOM 2288 C C . THR A 1 305 ? -18.188 58.812 11.977 1 47.41 305 THR A C 1
ATOM 2290 O O . THR A 1 305 ? -18.109 57.688 11.523 1 47.41 305 THR A O 1
ATOM 2293 N N . ASN A 1 306 ? -18.828 59.906 11.148 1 48.34 306 ASN A N 1
ATOM 2294 C CA . ASN A 1 306 ? -19.578 60 9.898 1 48.34 306 ASN A CA 1
ATOM 2295 C C . ASN A 1 306 ? -18.766 59.469 8.711 1 48.34 306 ASN A C 1
ATOM 2297 O O . ASN A 1 306 ? -19.344 59.156 7.676 1 48.34 306 ASN A O 1
ATOM 2301 N N . THR A 1 307 ? -17.516 59.5 8.586 1 42.81 307 THR A N 1
ATOM 2302 C CA . THR A 1 307 ? -16.938 59.469 7.246 1 42.81 307 THR A CA 1
ATOM 2303 C C . THR A 1 307 ? -16.406 58.094 6.914 1 42.81 307 THR A C 1
ATOM 2305 O O . THR A 1 307 ? -15.977 57.844 5.785 1 42.81 307 THR A O 1
ATOM 2308 N N . THR A 1 308 ? -16.5 57.062 7.93 1 44.78 308 THR A N 1
ATOM 2309 C CA . THR A 1 308 ? -15.891 55.781 7.598 1 44.78 308 THR A CA 1
ATOM 2310 C C . THR A 1 308 ? -16.688 54.656 8.211 1 44.78 308 THR A C 1
ATOM 2312 O O . THR A 1 308 ? -17.438 54.844 9.164 1 44.78 308 THR A O 1
ATOM 2315 N N . ASP A 1 309 ? -16.75 53.5 7.449 1 42.34 309 ASP A N 1
ATOM 2316 C CA . ASP A 1 309 ? -17.328 52.281 8.023 1 42.34 309 ASP A CA 1
ATOM 2317 C C . ASP A 1 309 ? -16.656 51.938 9.344 1 42.34 309 ASP A C 1
ATOM 2319 O O . ASP A 1 309 ? -15.43 52.062 9.477 1 42.34 309 ASP A O 1
ATOM 2323 N N . SER A 1 310 ? -17.438 52.031 10.422 1 45.5 310 SER A N 1
ATOM 2324 C CA . SER A 1 310 ? -16.891 51.625 11.719 1 45.5 310 SER A CA 1
ATOM 2325 C C . SER A 1 310 ? -17.359 50.219 12.109 1 45.5 310 SER A C 1
ATOM 2327 O O . SER A 1 310 ? -18.516 49.844 11.852 1 45.5 310 SER A O 1
ATOM 2329 N N . PHE A 1 311 ? -16.469 49.312 12.258 1 46.47 311 PHE A N 1
ATOM 2330 C CA . PHE A 1 311 ? -16.719 47.969 12.812 1 46.47 311 PHE A CA 1
ATOM 2331 C C . PHE A 1 311 ? -16.406 47.938 14.305 1 46.47 311 PHE A C 1
ATOM 2333 O O . PHE A 1 311 ? -15.297 48.281 14.719 1 46.47 311 PHE A O 1
ATOM 2340 N N . VAL A 1 312 ? -17.438 47.812 15.141 1 46.91 312 VAL A N 1
ATOM 2341 C CA . VAL A 1 312 ? -17.266 47.844 16.594 1 46.91 312 VAL A CA 1
ATOM 2342 C C . VAL A 1 312 ? -17.609 46.469 17.188 1 46.91 312 VAL A C 1
ATOM 2344 O O . VAL A 1 312 ? -18.578 45.844 16.766 1 46.91 312 VAL A O 1
ATOM 2347 N N . VAL A 1 313 ? -16.672 45.969 17.922 1 46.12 313 VAL A N 1
ATOM 2348 C CA . VAL A 1 313 ? -16.906 44.75 18.703 1 46.12 313 VAL A CA 1
ATOM 2349 C C . VAL A 1 313 ? -17.047 45.094 20.188 1 46.12 313 VAL A C 1
ATOM 2351 O O . VAL A 1 313 ? -16.25 45.875 20.719 1 46.12 313 VAL A O 1
ATOM 2354 N N . ARG A 1 314 ? -18.109 44.688 20.859 1 51.59 314 ARG A N 1
ATOM 2355 C CA . ARG A 1 314 ? -18.297 44.875 22.281 1 51.59 314 ARG A CA 1
ATOM 2356 C C . ARG A 1 314 ? -18.562 43.562 23 1 51.59 314 ARG A C 1
ATOM 2358 O O . ARG A 1 314 ? -19.312 42.719 22.5 1 51.59 314 ARG A O 1
ATOM 2365 N N . VAL A 1 315 ? -17.703 43.406 24.062 1 43.94 315 VAL A N 1
ATOM 2366 C CA . VAL A 1 315 ? -17.891 42.219 24.891 1 43.94 315 VAL A CA 1
ATOM 2367 C C . VAL A 1 315 ? -19.109 42.406 25.797 1 43.94 315 VAL A C 1
ATOM 2369 O O . VAL A 1 315 ? -19.297 43.469 26.375 1 43.94 315 VAL A O 1
ATOM 2372 N N . ILE A 1 316 ? -20.094 41.594 25.719 1 44.25 316 ILE A N 1
ATOM 2373 C CA . ILE A 1 316 ? -21.25 41.656 26.609 1 44.25 316 ILE A CA 1
ATOM 2374 C C . ILE A 1 316 ? -20.938 40.938 27.906 1 44.25 316 ILE A C 1
ATOM 2376 O O . ILE A 1 316 ? -21.328 41.375 28.984 1 44.25 316 ILE A O 1
ATOM 2380 N N . GLY A 1 317 ? -20.359 39.844 28.141 1 43.5 317 GLY A N 1
ATOM 2381 C CA . GLY A 1 317 ? -20.109 39.156 29.391 1 43.5 317 GLY A CA 1
ATOM 2382 C C . GLY A 1 317 ? -19.891 37.656 29.203 1 43.5 317 GLY A C 1
ATOM 2383 O O . GLY A 1 317 ? -19.641 37.188 28.094 1 43.5 317 GLY A O 1
ATOM 2384 N N . SER A 1 318 ? -19.234 36.969 30 1 42.25 318 SER A N 1
ATOM 2385 C CA . SER A 1 318 ? -19.25 35.531 30.172 1 42.25 318 SER A CA 1
ATOM 2386 C C . SER A 1 318 ? -20.094 35.125 31.375 1 42.25 318 SER A C 1
ATOM 2388 O O . SER A 1 318 ? -20.281 35.906 32.312 1 42.25 318 SER A O 1
ATOM 2390 N N . ASN A 1 319 ? -21.109 34.281 31.219 1 36.78 319 ASN A N 1
ATOM 2391 C CA . ASN A 1 319 ? -21.781 33.812 32.438 1 36.78 319 ASN A CA 1
ATOM 2392 C C . ASN A 1 319 ? -20.797 33.219 33.438 1 36.78 319 ASN A C 1
ATOM 2394 O O . ASN A 1 319 ? -21.188 32.781 34.5 1 36.78 319 ASN A O 1
ATOM 2398 N N . THR A 1 320 ? -19.594 32.906 33.062 1 40 320 THR A N 1
ATOM 2399 C CA . THR A 1 320 ? -18.703 32.219 33.969 1 40 320 THR A CA 1
ATOM 2400 C C . THR A 1 320 ? -17.938 33.219 34.844 1 40 320 THR A C 1
ATOM 2402 O O . THR A 1 320 ? -17.109 32.812 35.656 1 40 320 THR A O 1
ATOM 2405 N N . GLY A 1 321 ? -18.453 34.406 35.094 1 38.44 321 GLY A N 1
ATOM 2406 C CA . GLY A 1 321 ? -17.844 35.375 35.969 1 38.44 321 GLY A CA 1
ATOM 2407 C C . GLY A 1 321 ? -16.547 35.938 35.406 1 38.44 321 GLY A C 1
ATOM 2408 O O . GLY A 1 321 ? -15.812 36.625 36.125 1 38.44 321 GLY A O 1
ATOM 2409 N N . ALA A 1 322 ? -16.047 35.438 34.469 1 37.34 322 ALA A N 1
ATOM 2410 C CA . ALA A 1 322 ? -14.82 36.031 33.969 1 37.34 322 ALA A CA 1
ATOM 2411 C C . ALA A 1 322 ? -15.023 37.531 33.625 1 37.34 322 ALA A C 1
ATOM 2413 O O . ALA A 1 322 ? -15.625 37.844 32.625 1 37.34 322 ALA A O 1
ATOM 2414 N N . HIS A 1 323 ? -15.352 38.344 34.688 1 34.75 323 HIS A N 1
ATOM 2415 C CA . HIS A 1 323 ? -15.609 39.75 34.531 1 34.75 323 HIS A CA 1
ATOM 2416 C C . HIS A 1 323 ? -14.383 40.5 34 1 34.75 323 HIS A C 1
ATOM 2418 O O . HIS A 1 323 ? -13.281 40.312 34.531 1 34.75 323 HIS A O 1
ATOM 2424 N N . PHE A 1 324 ? -14.242 40.656 32.875 1 35.75 324 PHE A N 1
ATOM 2425 C CA . PHE A 1 324 ? -13.305 41.688 32.438 1 35.75 324 PHE A CA 1
ATOM 2426 C C . PHE A 1 324 ? -13.766 43.062 32.906 1 35.75 324 PHE A C 1
ATOM 2428 O O . PHE A 1 324 ? -14.875 43.5 32.594 1 35.75 324 PHE A O 1
ATOM 2435 N N . ILE A 1 325 ? -13.281 43.438 34.031 1 32.03 325 ILE A N 1
ATOM 2436 C CA . ILE A 1 325 ? -13.422 44.875 34.25 1 32.03 325 ILE A CA 1
ATOM 2437 C C . ILE A 1 325 ? -12.703 45.625 33.125 1 32.03 325 ILE A C 1
ATOM 2439 O O . ILE A 1 325 ? -11.469 45.594 33.031 1 32.03 325 ILE A O 1
ATOM 2443 N N . PRO A 1 326 ? -13.344 45.688 32.031 1 34.53 326 PRO A N 1
ATOM 2444 C CA . PRO A 1 326 ? -12.625 46.594 31.109 1 34.53 326 PRO A CA 1
ATOM 2445 C C . PRO A 1 326 ? -12.086 47.844 31.812 1 34.53 326 PRO A C 1
ATOM 2447 O O . PRO A 1 326 ? -12.75 48.375 32.719 1 34.53 326 PRO A O 1
ATOM 2450 N N . SER A 1 327 ? -10.859 47.781 32.031 1 29.84 327 SER A N 1
ATOM 2451 C CA . SER A 1 327 ? -10.422 49.094 32.531 1 29.84 327 SER A CA 1
ATOM 2452 C C . SER A 1 327 ? -11.289 50.219 32 1 29.84 327 SER A C 1
ATOM 2454 O O . SER A 1 327 ? -11.133 51.375 32.375 1 29.84 327 SER A O 1
ATOM 2456 N N . PHE A 1 328 ? -11.469 50.188 30.641 1 28.19 328 PHE A N 1
ATOM 2457 C CA . PHE A 1 328 ? -12.273 51.344 30.281 1 28.19 328 PHE A CA 1
ATOM 2458 C C . PHE A 1 328 ? -13.703 51.188 30.781 1 28.19 328 PHE A C 1
ATOM 2460 O O . PHE A 1 328 ? -14.164 50.094 31.047 1 28.19 328 PHE A O 1
ATOM 2467 N N . GLY A 1 329 ? -14.312 52.312 31.094 1 28.56 329 GLY A N 1
ATOM 2468 C CA . GLY A 1 329 ? -15.586 52.781 31.625 1 28.56 329 GLY A CA 1
ATOM 2469 C C . GLY A 1 329 ? -16.766 51.938 31.156 1 28.56 329 GLY A C 1
ATOM 2470 O O . GLY A 1 329 ? -17.922 52.375 31.297 1 28.56 329 GLY A O 1
ATOM 2471 N N . ILE A 1 330 ? -16.531 51.188 30.125 1 30.66 330 ILE A N 1
ATOM 2472 C CA . ILE A 1 330 ? -17.812 50.688 29.656 1 30.66 330 ILE A CA 1
ATOM 2473 C C . ILE A 1 330 ? -18.297 49.531 30.547 1 30.66 330 ILE A C 1
ATOM 2475 O O . ILE A 1 330 ? -17.781 48.438 30.469 1 30.66 330 ILE A O 1
ATOM 2479 N N . GLU A 1 331 ? -18.484 49.688 31.719 1 34.5 331 GLU A N 1
ATOM 2480 C CA . GLU A 1 331 ? -19.203 48.812 32.656 1 34.5 331 GLU A CA 1
ATOM 2481 C C . GLU A 1 331 ? -20.516 48.344 32.062 1 34.5 331 GLU A C 1
ATOM 2483 O O . GLU A 1 331 ? -21.453 48 32.781 1 34.5 331 GLU A O 1
ATOM 2488 N N . HIS A 1 332 ? -20.891 48.594 30.812 1 35.69 332 HIS A N 1
ATOM 2489 C CA . HIS A 1 332 ? -22.297 48.344 30.531 1 35.69 332 HIS A CA 1
ATOM 2490 C C . HIS A 1 332 ? -22.562 46.875 30.297 1 35.69 332 HIS A C 1
ATOM 2492 O O . HIS A 1 332 ? -21.984 46.25 29.391 1 35.69 332 HIS A O 1
ATOM 2498 N N . TYR A 1 333 ? -22.906 46.125 31.328 1 41.75 333 TYR A N 1
ATOM 2499 C CA . TYR A 1 333 ? -23.438 44.75 31.25 1 41.75 333 TYR A CA 1
ATOM 2500 C C . TYR A 1 333 ? -24.594 44.688 30.266 1 41.75 333 TYR A C 1
ATOM 2502 O O . TYR A 1 333 ? -25.625 45.344 30.469 1 41.75 333 TYR A O 1
ATOM 2510 N N . ILE A 1 334 ? -24.391 44.5 28.984 1 51.59 334 ILE A N 1
ATOM 2511 C CA . ILE A 1 334 ? -25.469 44.219 28.031 1 51.59 334 ILE A CA 1
ATOM 2512 C C . ILE A 1 334 ? -25.891 42.75 28.125 1 51.59 334 ILE A C 1
ATOM 2514 O O . ILE A 1 334 ? -25.031 41.875 28.219 1 51.59 334 ILE A O 1
ATOM 2518 N N . LYS A 1 335 ? -27.141 42.5 28.469 1 58.56 335 LYS A N 1
ATOM 2519 C CA . LYS A 1 335 ? -27.688 41.125 28.5 1 58.56 335 LYS A CA 1
ATOM 2520 C C . LYS A 1 335 ? -27.672 40.5 27.109 1 58.56 335 LYS A C 1
ATOM 2522 O O . LYS A 1 335 ? -28.078 41.125 26.125 1 58.56 335 LYS A O 1
ATOM 2527 N N . PRO A 1 336 ? -27.016 39.312 26.969 1 74.06 336 PRO A N 1
ATOM 2528 C CA . PRO A 1 336 ? -27.062 38.656 25.672 1 74.06 336 PRO A CA 1
ATOM 2529 C C . PRO A 1 336 ? -28.484 38.344 25.203 1 74.06 336 PRO A C 1
ATOM 2531 O O . PRO A 1 336 ? -29.359 38.062 26.016 1 74.06 336 PRO A O 1
ATOM 2534 N N . THR A 1 337 ? -28.797 38.562 24 1 72 337 THR A N 1
ATOM 2535 C CA . THR A 1 337 ? -30.109 38.344 23.422 1 72 337 THR A CA 1
ATOM 2536 C C . THR A 1 337 ? -30.281 36.906 22.953 1 72 337 THR A C 1
ATOM 2538 O O . THR A 1 337 ? -31.344 36.312 23.109 1 72 337 THR A O 1
ATOM 2541 N N . HIS A 1 338 ? -29.281 36.344 22.406 1 81.69 338 HIS A N 1
ATOM 2542 C CA . HIS A 1 338 ? -29.406 35.062 21.766 1 81.69 338 HIS A CA 1
ATOM 2543 C C . HIS A 1 338 ? -28.703 33.969 22.562 1 81.69 338 HIS A C 1
ATOM 2545 O O . HIS A 1 338 ? -29.125 32.781 22.531 1 81.69 338 HIS A O 1
ATOM 2551 N N . PHE A 1 339 ? -27.625 34.281 23.266 1 85.94 339 PHE A N 1
ATOM 2552 C CA . PHE A 1 339 ? -26.828 33.312 24 1 85.94 339 PHE A CA 1
ATOM 2553 C C . PHE A 1 339 ? -26.906 33.562 25.5 1 85.94 339 PHE A C 1
ATOM 2555 O O . PHE A 1 339 ? -26.062 34.25 26.062 1 85.94 339 PHE A O 1
ATOM 2562 N N . ASN A 1 340 ? -27.875 33 26.141 1 79.44 340 ASN A N 1
ATOM 2563 C CA . ASN A 1 340 ? -28.109 33.281 27.562 1 79.44 340 ASN A CA 1
ATOM 2564 C C . ASN A 1 340 ? -28.438 31.984 28.312 1 79.44 340 ASN A C 1
ATOM 2566 O O . ASN A 1 340 ? -29 32.031 29.406 1 79.44 340 ASN A O 1
ATOM 2570 N N . ASP A 1 341 ? -28.109 30.891 27.797 1 83.94 341 ASP A N 1
ATOM 2571 C CA . ASP A 1 341 ? -28.359 29.609 28.484 1 83.94 341 ASP A CA 1
ATOM 2572 C C . ASP A 1 341 ? -27.375 29.406 29.625 1 83.94 341 ASP A C 1
ATOM 2574 O O . ASP A 1 341 ? -26.156 29.312 29.406 1 83.94 341 ASP A O 1
ATOM 2578 N N . SER A 1 342 ? -27.828 29.234 30.812 1 78.69 342 SER A N 1
ATOM 2579 C CA . SER A 1 342 ? -26.984 29.109 32 1 78.69 342 SER A CA 1
ATOM 2580 C C . SER A 1 342 ? -26.328 27.734 32.062 1 78.69 342 SER A C 1
ATOM 2582 O O . SER A 1 342 ? -25.375 27.516 32.812 1 78.69 342 SER A O 1
ATOM 2584 N N . HIS A 1 343 ? -26.812 26.844 31.281 1 82.25 343 HIS A N 1
ATOM 2585 C CA . HIS A 1 343 ? -26.281 25.484 31.312 1 82.25 343 HIS A CA 1
ATOM 2586 C C . HIS A 1 343 ? -25.125 25.328 30.312 1 82.25 343 HIS A C 1
ATOM 2588 O O . HIS A 1 343 ? -24.594 24.219 30.156 1 82.25 343 HIS A O 1
ATOM 2594 N N . ILE A 1 344 ? -24.828 26.391 29.672 1 88 344 ILE A N 1
ATOM 2595 C CA . ILE A 1 344 ? -23.719 26.359 28.719 1 88 344 ILE A CA 1
ATOM 2596 C C . ILE A 1 344 ? -22.531 27.141 29.297 1 88 344 ILE A C 1
ATOM 2598 O O . ILE A 1 344 ? -22.703 28.25 29.781 1 88 344 ILE A O 1
ATOM 2602 N N . PRO A 1 345 ? -21.391 26.547 29.328 1 85.62 345 PRO A N 1
ATOM 2603 C CA . PRO A 1 345 ? -20.203 27.234 29.844 1 85.62 345 PRO A CA 1
ATOM 2604 C C . PRO A 1 345 ? -19.609 28.219 28.844 1 85.62 345 PRO A C 1
ATOM 2606 O O . PRO A 1 345 ? -18.547 27.953 28.266 1 85.62 345 PRO A O 1
ATOM 2609 N N . TYR A 1 346 ? -20.172 29.406 28.781 1 88.12 346 TYR A N 1
ATOM 2610 C CA . TYR A 1 346 ? -19.719 30.422 27.828 1 88.12 346 TYR A CA 1
ATOM 2611 C C . TYR A 1 346 ? -18.375 31 28.25 1 88.12 346 TYR A C 1
ATOM 2613 O O . TYR A 1 346 ? -18.172 31.344 29.422 1 88.12 346 TYR A O 1
ATOM 2621 N N . LEU A 1 347 ? -17.516 31.031 27.375 1 89.69 347 LEU A N 1
ATOM 2622 C CA . LEU A 1 347 ? -16.234 31.703 27.562 1 89.69 347 LEU A CA 1
ATOM 2623 C C . LEU A 1 347 ? -16.391 33.219 27.359 1 89.69 347 LEU A C 1
ATOM 2625 O O . LEU A 1 347 ? -15.836 34 28.125 1 89.69 347 LEU A O 1
ATOM 2629 N N . THR A 1 348 ? -17.078 33.562 26.312 1 87 348 THR A N 1
ATOM 2630 C CA . THR A 1 348 ? -17.328 34.969 26 1 87 348 THR A CA 1
ATOM 2631 C C . THR A 1 348 ? -18.562 35.094 25.125 1 87 348 THR A C 1
ATOM 2633 O O . THR A 1 348 ? -18.906 34.188 24.375 1 87 348 THR A O 1
ATOM 2636 N N . ILE A 1 349 ? -19.266 36.094 25.344 1 86.19 349 ILE A N 1
ATOM 2637 C CA . ILE A 1 349 ? -20.359 36.562 24.5 1 86.19 349 ILE A CA 1
ATOM 2638 C C . ILE A 1 349 ? -20.094 38 24.062 1 86.19 349 ILE A C 1
ATOM 2640 O O . ILE A 1 349 ? -19.797 38.875 24.891 1 86.19 349 ILE A O 1
ATOM 2644 N N . PHE A 1 350 ? -20.109 38.188 22.781 1 83 350 PHE A N 1
ATOM 2645 C CA . PHE A 1 350 ? -19.828 39.531 22.281 1 83 350 PHE A CA 1
ATOM 2646 C C . PHE A 1 350 ? -20.703 39.875 21.094 1 83 350 PHE A C 1
ATOM 2648 O O . PHE A 1 350 ? -21.328 39 20.5 1 83 350 PHE A O 1
ATOM 2655 N N . GLN A 1 351 ? -20.812 41.125 20.781 1 80.56 351 GLN A N 1
ATOM 2656 C CA . GLN A 1 351 ? -21.594 41.625 19.656 1 80.56 351 GLN A CA 1
ATOM 2657 C C . GLN A 1 351 ? -20.734 42.438 18.703 1 80.56 351 GLN A C 1
ATOM 2659 O O . GLN A 1 351 ? -19.844 43.156 19.141 1 80.56 351 GLN A O 1
ATOM 2664 N N . THR A 1 352 ? -20.969 42.188 17.5 1 81.75 352 THR A N 1
ATOM 2665 C CA . THR A 1 352 ? -20.344 43 16.469 1 81.75 352 THR A CA 1
ATOM 2666 C C . THR A 1 352 ? -21.375 43.844 15.734 1 81.75 352 THR A C 1
ATOM 2668 O O . THR A 1 352 ? -22.5 43.375 15.477 1 81.75 352 THR A O 1
ATOM 2671 N N . ILE A 1 353 ? -21 45.062 15.469 1 74.19 353 ILE A N 1
ATOM 2672 C CA . ILE A 1 353 ? -21.891 45.969 14.734 1 74.19 353 ILE A CA 1
ATOM 2673 C C . ILE A 1 353 ? -21.109 46.656 13.609 1 74.19 353 ILE A C 1
ATOM 2675 O O . ILE A 1 353 ? -20.031 47.219 13.844 1 74.19 353 ILE A O 1
ATOM 2679 N N . THR A 1 354 ? -21.547 46.5 12.453 1 73.62 354 THR A N 1
ATOM 2680 C CA . THR A 1 354 ? -21 47.219 11.312 1 73.62 354 THR A CA 1
ATOM 2681 C C . THR A 1 354 ? -21.875 48.438 10.977 1 73.62 354 THR A C 1
ATOM 2683 O O . THR A 1 354 ? -23.062 48.281 10.688 1 73.62 354 THR A O 1
ATOM 2686 N N . ILE A 1 355 ? -21.203 49.531 11.07 1 68.44 355 ILE A N 1
ATOM 2687 C CA . ILE A 1 355 ? -21.875 50.781 10.75 1 68.44 355 ILE A CA 1
ATOM 2688 C C . ILE A 1 355 ? -21.328 51.344 9.43 1 68.44 355 ILE A C 1
ATOM 2690 O O . ILE A 1 355 ? -20.188 51.812 9.375 1 68.44 355 ILE A O 1
ATOM 2694 N N . PRO A 1 356 ? -22.141 51.25 8.398 1 66.75 356 PRO A N 1
ATOM 2695 C CA . PRO A 1 356 ? -21.672 51.781 7.113 1 66.75 356 PRO A CA 1
ATOM 2696 C C . PRO A 1 356 ? -21.469 53.281 7.113 1 66.75 356 PRO A C 1
ATOM 2698 O O . PRO A 1 356 ? -22.078 54 7.926 1 66.75 356 PRO A O 1
ATOM 2701 N N . ALA A 1 357 ? -20.594 53.719 6.254 1 61.69 357 ALA A N 1
ATOM 2702 C CA . ALA A 1 357 ? -20.391 55.156 6.059 1 61.69 357 ALA A CA 1
ATOM 2703 C C . ALA A 1 357 ? -21.672 55.844 5.609 1 61.69 357 ALA A C 1
ATOM 2705 O O . ALA A 1 357 ? -22.516 55.219 4.938 1 61.69 357 ALA A O 1
ATOM 2706 N N . LEU A 1 358 ? -21.734 57.125 6.035 1 60.12 358 LEU A N 1
ATOM 2707 C CA . LEU A 1 358 ? -22.875 57.906 5.602 1 60.12 358 LEU A CA 1
ATOM 2708 C C . LEU A 1 358 ? -22.828 58.125 4.094 1 60.12 358 LEU A C 1
ATOM 2710 O O . LEU A 1 358 ? -21.75 58.312 3.518 1 60.12 358 LEU A O 1
ATOM 2714 N N . GLU A 1 359 ? -23.969 57.875 3.51 1 62.47 359 GLU A N 1
ATOM 2715 C CA . GLU A 1 359 ? -24.094 58.094 2.072 1 62.47 359 GLU A CA 1
ATOM 2716 C C . GLU A 1 359 ? -24.938 59.344 1.774 1 62.47 359 GLU A C 1
ATOM 2718 O O . GLU A 1 359 ? -25.922 59.594 2.449 1 62.47 359 GLU A O 1
ATOM 2723 N N . TRP A 1 360 ? -24.297 60.094 0.889 1 61.25 360 TRP A N 1
ATOM 2724 C CA . TRP A 1 360 ? -25.062 61.219 0.403 1 61.25 360 TRP A CA 1
ATOM 2725 C C . TRP A 1 360 ? -26.219 60.781 -0.487 1 61.25 360 TRP A C 1
ATOM 2727 O O . TRP A 1 360 ? -26.031 59.969 -1.394 1 61.25 360 TRP A O 1
ATOM 2737 N N . ASP A 1 361 ? -27.344 61.125 0.023 1 58.84 361 ASP A N 1
ATOM 2738 C CA . ASP A 1 361 ? -28.531 60.875 -0.796 1 58.84 361 ASP A CA 1
ATOM 2739 C C . ASP A 1 361 ? -28.891 62.094 -1.625 1 58.84 361 ASP A C 1
ATOM 2741 O O . ASP A 1 361 ? -29.344 63.125 -1.082 1 58.84 361 ASP A O 1
ATOM 2745 N N . ASN A 1 362 ? -28.641 62 -2.877 1 65.38 362 ASN A N 1
ATOM 2746 C CA . ASN A 1 362 ? -28.922 63.094 -3.797 1 65.38 362 ASN A CA 1
ATOM 2747 C C . ASN A 1 362 ? -30.406 63.438 -3.809 1 65.38 362 ASN A C 1
ATOM 2749 O O . ASN A 1 362 ? -30.766 64.625 -3.967 1 65.38 362 ASN A O 1
ATOM 2753 N N . ALA A 1 363 ? -31.141 62.469 -3.695 1 66.56 363 ALA A N 1
ATOM 2754 C CA . ALA A 1 363 ? -32.562 62.688 -3.785 1 66.56 363 ALA A CA 1
ATOM 2755 C C . ALA A 1 363 ? -33.062 63.562 -2.637 1 66.56 363 ALA A C 1
ATOM 2757 O O . ALA A 1 363 ? -33.938 64.438 -2.832 1 66.56 363 ALA A O 1
ATOM 2758 N N . THR A 1 364 ? -32.5 63.344 -1.515 1 64.88 364 THR A N 1
ATOM 2759 C CA . THR A 1 364 ? -32.969 64.125 -0.354 1 64.88 364 THR A CA 1
ATOM 2760 C C . THR A 1 364 ? -31.938 65.125 0.072 1 64.88 364 THR A C 1
ATOM 2762 O O . THR A 1 364 ? -32.156 65.875 1.015 1 64.88 364 THR A O 1
ATOM 2765 N N . SER A 1 365 ? -30.906 65.188 -0.774 1 58.62 365 SER A N 1
ATOM 2766 C CA . SER A 1 365 ? -29.812 66.125 -0.455 1 58.62 365 SER A CA 1
ATOM 2767 C C . SER A 1 365 ? -29.406 66 1.012 1 58.62 365 SER A C 1
ATOM 2769 O O . SER A 1 365 ? -29.281 67 1.705 1 58.62 365 SER A O 1
ATOM 2771 N N . SER A 1 366 ? -29.594 64.75 1.548 1 59.06 366 SER A N 1
ATOM 2772 C CA . SER A 1 366 ? -29.234 64.562 2.941 1 59.06 366 SER A CA 1
ATOM 2773 C C . SER A 1 366 ? -28.375 63.281 3.086 1 59.06 366 SER A C 1
ATOM 2775 O O . SER A 1 366 ? -28.281 62.469 2.158 1 59.06 366 SER A O 1
ATOM 2777 N N . MET A 1 367 ? -27.656 63.25 4.168 1 58.78 367 MET A N 1
ATOM 2778 C CA . MET A 1 367 ? -26.859 62.031 4.48 1 58.78 367 MET A CA 1
ATOM 2779 C C . MET A 1 367 ? -27.75 60.906 4.996 1 58.78 367 MET A C 1
ATOM 2781 O O . MET A 1 367 ? -28.609 61.156 5.859 1 58.78 367 MET A O 1
ATOM 2785 N N . LYS A 1 368 ? -27.828 59.844 4.203 1 63.44 368 LYS A N 1
ATOM 2786 C CA . LYS A 1 368 ? -28.547 58.656 4.625 1 63.44 368 LYS A CA 1
ATOM 2787 C C . LYS A 1 368 ? -27.625 57.656 5.328 1 63.44 368 LYS A C 1
ATOM 2789 O O . LYS A 1 368 ? -26.453 57.531 4.945 1 63.44 368 LYS A O 1
ATOM 2794 N N . ILE A 1 369 ? -28.125 57.219 6.43 1 61.16 369 ILE A N 1
ATOM 2795 C CA . ILE A 1 369 ? -27.422 56.156 7.145 1 61.16 369 ILE A CA 1
ATOM 2796 C C . ILE A 1 369 ? -27.859 54.812 6.625 1 61.16 369 ILE A C 1
ATOM 2798 O O . ILE A 1 369 ? -29 54.375 6.84 1 61.16 369 ILE A O 1
ATOM 2802 N N . PRO A 1 370 ? -27 54.188 5.816 1 69.69 370 PRO A N 1
ATOM 2803 C CA . PRO A 1 370 ? -27.359 52.812 5.449 1 69.69 370 PRO A CA 1
ATOM 2804 C C . PRO A 1 370 ? -27.578 51.938 6.668 1 69.69 370 PRO A C 1
ATOM 2806 O O . PRO A 1 370 ? -27.062 52.219 7.75 1 69.69 370 PRO A O 1
ATOM 2809 N N . PRO A 1 371 ? -28.438 50.938 6.602 1 71.44 371 PRO A N 1
ATOM 2810 C CA . PRO A 1 371 ? -28.703 50.031 7.734 1 71.44 371 PRO A CA 1
ATOM 2811 C C . PRO A 1 371 ? -27.438 49.344 8.258 1 71.44 371 PRO A C 1
ATOM 2813 O O . PRO A 1 371 ? -26.578 48.969 7.469 1 71.44 371 PRO A O 1
ATOM 2816 N N . SER A 1 372 ? -27.297 49.469 9.586 1 71.69 372 SER A N 1
ATOM 2817 C CA . SER A 1 372 ? -26.188 48.781 10.234 1 71.69 372 SER A CA 1
ATOM 2818 C C . SER A 1 372 ? -26.469 47.281 10.367 1 71.69 372 SER A C 1
ATOM 2820 O O . SER A 1 372 ? -27.625 46.844 10.414 1 71.69 372 SER A O 1
ATOM 2822 N N . THR A 1 373 ? -25.516 46.469 10.234 1 78.31 373 THR A N 1
ATOM 2823 C CA . THR A 1 373 ? -25.609 45.031 10.453 1 78.31 373 THR A CA 1
ATOM 2824 C C . THR A 1 373 ? -24.891 44.625 11.727 1 78.31 373 THR A C 1
ATOM 2826 O O . THR A 1 373 ? -23.875 45.219 12.086 1 78.31 373 THR A O 1
ATOM 2829 N N . GLY A 1 374 ? -25.531 43.781 12.539 1 78.75 374 GLY A N 1
ATOM 2830 C CA . GLY A 1 374 ? -24.922 43.344 13.773 1 78.75 374 GLY A CA 1
ATOM 2831 C C . GLY A 1 374 ? -25.078 41.844 13.992 1 78.75 374 GLY A C 1
ATOM 2832 O O . GLY A 1 374 ? -26.047 41.219 13.523 1 78.75 374 GLY A O 1
ATOM 2833 N N . GLU A 1 375 ? -24.125 41.219 14.664 1 86.25 375 GLU A N 1
ATOM 2834 C CA . GLU A 1 375 ? -24.141 39.812 15.055 1 86.25 375 GLU A CA 1
ATOM 2835 C C . GLU A 1 375 ? -23.766 39.656 16.516 1 86.25 375 GLU A C 1
ATOM 2837 O O . GLU A 1 375 ? -22.906 40.375 17.031 1 86.25 375 GLU A O 1
ATOM 2842 N N . GLU A 1 376 ? -24.484 38.844 17.219 1 86.75 376 GLU A N 1
ATOM 2843 C CA . GLU A 1 376 ? -24.109 38.375 18.547 1 86.75 376 GLU A CA 1
ATOM 2844 C C . GLU A 1 376 ? -23.438 37 18.484 1 86.75 376 GLU A C 1
ATOM 2846 O O . GLU A 1 376 ? -23.984 36.094 17.859 1 86.75 376 GLU A O 1
ATOM 2851 N N . CYS A 1 377 ? -22.297 36.938 19 1 90.94 377 CYS A N 1
ATOM 2852 C CA . CYS A 1 377 ? -21.531 35.719 18.906 1 90.94 377 CYS A CA 1
ATOM 2853 C C . CYS A 1 377 ? -21.156 35.188 20.281 1 90.94 377 CYS A C 1
ATOM 2855 O O . CYS A 1 377 ? -21.125 35.938 21.25 1 90.94 377 CYS A O 1
ATOM 2857 N N . ALA A 1 378 ? -20.953 33.938 20.438 1 91.56 378 ALA A N 1
ATOM 2858 C CA . ALA A 1 378 ? -20.547 33.281 21.688 1 91.56 378 ALA A CA 1
ATOM 2859 C C . ALA A 1 378 ? -19.578 32.156 21.422 1 91.56 378 ALA A C 1
ATOM 2861 O O . ALA A 1 378 ? -19.625 31.5 20.375 1 91.56 378 ALA A O 1
ATOM 2862 N N . LEU A 1 379 ? -18.656 32 22.312 1 94.25 379 LEU A N 1
ATOM 2863 C CA . LEU A 1 379 ? -17.766 30.859 22.375 1 94.25 379 LEU A CA 1
ATOM 2864 C C . LEU A 1 379 ? -17.938 30.109 23.703 1 94.25 379 LEU A C 1
ATOM 2866 O O . LEU A 1 379 ? -18.109 30.734 24.75 1 94.25 379 LEU A O 1
ATOM 2870 N N . TRP A 1 380 ? -17.906 28.797 23.672 1 94.06 380 TRP A N 1
ATOM 2871 C CA . TRP A 1 380 ? -18.016 28.016 24.906 1 94.06 380 TRP A CA 1
ATOM 2872 C C . TRP A 1 380 ? -17.344 26.656 24.75 1 94.06 380 TRP A C 1
ATOM 2874 O O . TRP A 1 380 ? -17.109 26.188 23.641 1 94.06 380 TRP A O 1
ATOM 2884 N N . PHE A 1 381 ? -16.953 26.062 25.906 1 94.31 381 PHE A N 1
ATOM 2885 C CA . PHE A 1 381 ? -16.469 24.688 25.875 1 94.31 381 PHE A CA 1
ATOM 2886 C C . PHE A 1 381 ? -17.609 23.719 25.594 1 94.31 381 PHE A C 1
ATOM 2888 O O . PHE A 1 381 ? -18.719 23.891 26.094 1 94.31 381 PHE A O 1
ATOM 2895 N N . CYS A 1 382 ? -17.312 22.781 24.734 1 95.12 382 CYS A N 1
ATOM 2896 C CA . CYS A 1 382 ? -18.266 21.734 24.391 1 95.12 382 CYS A CA 1
ATOM 2897 C C . CYS A 1 382 ? -17.562 20.406 24.125 1 95.12 382 CYS A C 1
ATOM 2899 O O . CYS A 1 382 ? -16.328 20.344 24.141 1 95.12 382 CYS A O 1
ATOM 2901 N N . ALA A 1 383 ? -18.297 19.375 24.078 1 92.88 383 ALA A N 1
ATOM 2902 C CA . ALA A 1 383 ? -17.797 18.078 23.641 1 92.88 383 ALA A CA 1
ATOM 2903 C C . ALA A 1 383 ? -18.312 17.734 22.234 1 92.88 383 ALA A C 1
ATOM 2905 O O . ALA A 1 383 ? -19.469 18 21.906 1 92.88 383 ALA A O 1
ATOM 2906 N N . GLN A 1 384 ? -17.406 17.344 21.422 1 93.06 384 GLN A N 1
ATOM 2907 C CA . GLN A 1 384 ? -17.766 17 20.047 1 93.06 384 GLN A CA 1
ATOM 2908 C C . GLN A 1 384 ? -17.281 15.594 19.688 1 93.06 384 GLN A C 1
ATOM 2910 O O . GLN A 1 384 ? -16.219 15.172 20.141 1 93.06 384 GLN A O 1
ATOM 2915 N N . ALA A 1 385 ? -18.094 14.914 18.938 1 91.75 385 ALA A N 1
ATOM 2916 C CA . ALA A 1 385 ? -17.719 13.617 18.375 1 91.75 385 ALA A CA 1
ATOM 2917 C C . ALA A 1 385 ? -17.359 13.734 16.906 1 91.75 385 ALA A C 1
ATOM 2919 O O . ALA A 1 385 ? -18.047 14.406 16.141 1 91.75 385 ALA A O 1
ATOM 2920 N N . TYR A 1 386 ? -16.219 13.148 16.562 1 91.62 386 TYR A N 1
ATOM 2921 C CA . TYR A 1 386 ? -15.719 13.289 15.203 1 91.62 386 TYR A CA 1
ATOM 2922 C C . TYR A 1 386 ? -15.664 11.938 14.5 1 91.62 386 TYR A C 1
ATOM 2924 O O . TYR A 1 386 ? -15.312 10.93 15.117 1 91.62 386 TYR A O 1
ATOM 2932 N N . SER A 1 387 ? -16.109 11.914 13.273 1 92.5 387 SER A N 1
ATOM 2933 C CA . SER A 1 387 ? -15.82 10.828 12.336 1 92.5 387 SER A CA 1
ATOM 2934 C C . SER A 1 387 ? -14.672 11.203 11.406 1 92.5 387 SER A C 1
ATOM 2936 O O . SER A 1 387 ? -14.797 12.117 10.594 1 92.5 387 SER A O 1
ATOM 2938 N N . THR A 1 388 ? -13.57 10.531 11.609 1 92.44 388 THR A N 1
ATOM 2939 C CA . THR A 1 388 ? -12.367 10.852 10.844 1 92.44 388 THR A CA 1
ATOM 2940 C C . THR A 1 388 ? -11.961 9.68 9.953 1 92.44 388 THR A C 1
ATOM 2942 O O . THR A 1 388 ? -12.062 8.523 10.359 1 92.44 388 THR A O 1
ATOM 2945 N N . ARG A 1 389 ? -11.609 9.977 8.742 1 92.44 389 ARG A N 1
ATOM 2946 C CA . ARG A 1 389 ? -11.102 8.984 7.805 1 92.44 389 ARG A CA 1
ATOM 2947 C C . ARG A 1 389 ? -10.047 9.586 6.883 1 92.44 389 ARG A C 1
ATOM 2949 O O . ARG A 1 389 ? -10.062 10.789 6.621 1 92.44 389 ARG A O 1
ATOM 2956 N N . VAL A 1 390 ? -9.086 8.789 6.496 1 88.19 390 VAL A N 1
ATOM 2957 C CA . VAL A 1 390 ? -8.078 9.172 5.508 1 88.19 390 VAL A CA 1
ATOM 2958 C C . VAL A 1 390 ? -8.18 8.258 4.293 1 88.19 390 VAL A C 1
ATOM 2960 O O . VAL A 1 390 ? -8.086 7.031 4.418 1 88.19 390 VAL A O 1
ATOM 2963 N N . ASP A 1 391 ? -8.438 8.852 3.146 1 86.88 391 ASP A N 1
ATOM 2964 C CA . ASP A 1 391 ? -8.516 8.125 1.884 1 86.88 391 ASP A CA 1
ATOM 2965 C C . ASP A 1 391 ? -7.473 8.633 0.892 1 86.88 391 ASP A C 1
ATOM 2967 O O . ASP A 1 391 ? -7.5 9.805 0.499 1 86.88 391 ASP A O 1
ATOM 2971 N N . SER A 1 392 ? -6.562 7.766 0.566 1 80.31 392 SER A N 1
ATOM 2972 C CA . SER A 1 392 ? -5.52 8.109 -0.391 1 80.31 392 SER A CA 1
ATOM 2973 C C . SER A 1 392 ? -4.738 9.344 0.059 1 80.31 392 SER A C 1
ATOM 2975 O O . SER A 1 392 ? -4.523 10.266 -0.726 1 80.31 392 SER A O 1
ATOM 2977 N N . GLY A 1 393 ? -4.582 9.367 1.414 1 78.62 393 GLY A N 1
ATOM 2978 C CA . GLY A 1 393 ? -3.771 10.43 1.984 1 78.62 393 GLY A CA 1
ATOM 2979 C C . GLY A 1 393 ? -4.566 11.68 2.293 1 78.62 393 GLY A C 1
ATOM 2980 O O . GLY A 1 393 ? -4.035 12.633 2.879 1 78.62 393 GLY A O 1
ATOM 2981 N N . VAL A 1 394 ? -5.762 11.742 1.868 1 83.44 394 VAL A N 1
ATOM 2982 C CA . VAL A 1 394 ? -6.602 12.906 2.117 1 83.44 394 VAL A CA 1
ATOM 2983 C C . VAL A 1 394 ? -7.508 12.648 3.318 1 83.44 394 VAL A C 1
ATOM 2985 O O . VAL A 1 394 ? -8.273 11.688 3.328 1 83.44 394 VAL A O 1
ATOM 2988 N N . GLN A 1 395 ? -7.41 13.539 4.277 1 88.5 395 GLN A N 1
ATOM 2989 C CA . GLN A 1 395 ? -8.18 13.383 5.508 1 88.5 395 GLN A CA 1
ATOM 2990 C C . GLN A 1 395 ? -9.539 14.07 5.402 1 88.5 395 GLN A C 1
ATOM 2992 O O . GLN A 1 395 ? -9.641 15.164 4.84 1 88.5 395 GLN A O 1
ATOM 2997 N N . SER A 1 396 ? -10.57 13.375 5.863 1 90.25 396 SER A N 1
ATOM 2998 C CA . SER A 1 396 ? -11.906 13.945 6.031 1 90.25 396 SER A CA 1
ATOM 2999 C C . SER A 1 396 ? -12.414 13.758 7.453 1 90.25 396 SER A C 1
ATOM 3001 O O . SER A 1 396 ? -12.297 12.664 8.023 1 90.25 396 SER A O 1
ATOM 3003 N N . GLN A 1 397 ? -12.828 14.852 8.031 1 92.25 397 GLN A N 1
ATOM 3004 C CA . GLN A 1 397 ? -13.367 14.812 9.383 1 92.25 397 GLN A CA 1
ATOM 3005 C C . GLN A 1 397 ? -14.727 15.516 9.453 1 92.25 397 GLN A C 1
ATOM 3007 O O . GLN A 1 397 ? -14.875 16.641 8.977 1 92.25 397 GLN A O 1
ATOM 3012 N N . THR A 1 398 ? -15.742 14.805 9.969 1 91.88 398 THR A N 1
ATOM 3013 C CA . THR A 1 398 ? -17.062 15.391 10.156 1 91.88 398 THR A CA 1
ATOM 3014 C C . THR A 1 398 ? -17.5 15.289 11.609 1 91.88 398 THR A C 1
ATOM 3016 O O . THR A 1 398 ? -17.203 14.305 12.289 1 91.88 398 THR A O 1
ATOM 3019 N N . THR A 1 399 ? -18.109 16.406 12.094 1 92.38 399 THR A N 1
ATOM 3020 C CA . THR A 1 399 ? -18.672 16.391 13.438 1 92.38 399 THR A CA 1
ATOM 3021 C C . THR A 1 399 ? -20.016 15.68 13.445 1 92.38 399 THR A C 1
ATOM 3023 O O . THR A 1 399 ? -20.938 16.078 12.734 1 92.38 399 THR A O 1
ATOM 3026 N N . VAL A 1 400 ? -20.141 14.625 14.281 1 91.56 400 VAL A N 1
ATOM 3027 C CA . VAL A 1 400 ? -21.328 13.781 14.297 1 91.56 400 VAL A CA 1
ATOM 3028 C C . VAL A 1 400 ? -22.297 14.289 15.359 1 91.56 400 VAL A C 1
ATOM 3030 O O . VAL A 1 400 ? -23.516 14.227 15.18 1 91.56 400 VAL A O 1
ATOM 3033 N N . SER A 1 401 ? -21.766 14.641 16.5 1 91.19 401 SER A N 1
ATOM 3034 C CA . SER A 1 401 ? -22.594 15.102 17.609 1 91.19 401 SER A CA 1
ATOM 3035 C C . SER A 1 401 ? -21.844 16.141 18.438 1 91.19 401 SER A C 1
ATOM 3037 O O . SER A 1 401 ? -20.625 16.203 18.422 1 91.19 401 SER A O 1
ATOM 3039 N N . THR A 1 402 ? -22.656 17.016 19.031 1 93.12 402 THR A N 1
ATOM 3040 C CA . THR A 1 402 ? -22.109 18.062 19.891 1 93.12 402 THR A CA 1
ATOM 3041 C C . THR A 1 402 ? -22.922 18.141 21.188 1 93.12 402 THR A C 1
ATOM 3043 O O . THR A 1 402 ? -24.141 18.031 21.172 1 93.12 402 THR A O 1
ATOM 3046 N N . TRP A 1 403 ? -22.219 18.219 22.344 1 91.62 403 TRP A N 1
ATOM 3047 C CA . TRP A 1 403 ? -22.812 18.406 23.656 1 91.62 403 TRP A CA 1
ATOM 3048 C C . TRP A 1 403 ? -22.234 19.656 24.344 1 91.62 403 TRP A C 1
ATOM 3050 O O . TRP A 1 403 ? -21.016 19.828 24.391 1 91.62 403 TRP A O 1
ATOM 3060 N N . SER A 1 404 ? -23.125 20.5 24.922 1 91.88 404 SER A N 1
ATOM 3061 C CA . SER A 1 404 ? -22.625 21.75 25.469 1 91.88 404 SER A CA 1
ATOM 3062 C C . SER A 1 404 ? -23.062 21.938 26.922 1 91.88 404 SER A C 1
ATOM 3064 O O . SER A 1 404 ? -22.516 22.781 27.625 1 91.88 404 SER A O 1
ATOM 3066 N N . GLU A 1 405 ? -24.078 21.125 27.406 1 88.06 405 GLU A N 1
ATOM 3067 C CA . GLU A 1 405 ? -24.578 21.328 28.75 1 88.06 405 GLU A CA 1
ATOM 3068 C C . GLU A 1 405 ? -23.609 20.781 29.797 1 88.06 405 GLU A C 1
ATOM 3070 O O . GLU A 1 405 ? -23.062 19.688 29.625 1 88.06 405 GLU A O 1
ATOM 3075 N N . TYR A 1 406 ? -23.438 21.609 30.828 1 86.44 406 TYR A N 1
ATOM 3076 C CA . TYR A 1 406 ? -22.5 21.188 31.859 1 86.44 406 TYR A CA 1
ATOM 3077 C C . TYR A 1 406 ? -23.203 21 33.188 1 86.44 406 TYR A C 1
ATOM 3079 O O . TYR A 1 406 ? -24.344 21.453 33.375 1 86.44 406 TYR A O 1
ATOM 3087 N N . VAL A 1 407 ? -22.484 20.188 34.031 1 77.38 407 VAL A N 1
ATOM 3088 C CA . VAL A 1 407 ? -22.812 20.094 35.438 1 77.38 407 VAL A CA 1
ATOM 3089 C C . VAL A 1 407 ? -21.625 20.547 36.281 1 77.38 407 VAL A C 1
ATOM 3091 O O . VAL A 1 407 ? -20.484 20.25 35.969 1 77.38 407 VAL A O 1
ATOM 3094 N N . LYS A 1 408 ? -21.812 21.391 37.188 1 74.44 408 LYS A N 1
ATOM 3095 C CA . LYS A 1 408 ? -20.734 21.922 38.031 1 74.44 408 LYS A CA 1
ATOM 3096 C C . LYS A 1 408 ? -20.375 20.953 39.156 1 74.44 408 LYS A C 1
ATOM 3098 O O . LYS A 1 408 ? -21.25 20.375 39.781 1 74.44 408 LYS A O 1
ATOM 3103 N N . ASN A 1 409 ? -19.109 20.547 39.156 1 64.25 409 ASN A N 1
ATOM 3104 C CA . ASN A 1 409 ? -18.547 19.812 40.281 1 64.25 409 ASN A CA 1
ATOM 3105 C C . ASN A 1 409 ? -17.844 20.734 41.281 1 64.25 409 ASN A C 1
ATOM 3107 O O . ASN A 1 409 ? -16.891 21.422 40.906 1 64.25 409 ASN A O 1
ATOM 3111 N N . TYR A 1 410 ? -18.562 20.859 42.469 1 53.59 410 TYR A N 1
ATOM 3112 C CA . TYR A 1 410 ? -17.984 21.703 43.5 1 53.59 410 TYR A CA 1
ATOM 3113 C C . TYR A 1 410 ? -17.141 20.891 44.469 1 53.59 410 TYR A C 1
ATOM 3115 O O . TYR A 1 410 ? -17.5 19.766 44.844 1 53.59 410 TYR A O 1
ATOM 3123 N N . ASN A 1 411 ? -15.891 21.078 44.562 1 47.06 411 ASN A N 1
ATOM 3124 C CA . ASN A 1 411 ? -15.188 20.547 45.719 1 47.06 411 ASN A CA 1
ATOM 3125 C C . ASN A 1 411 ? -15.719 21.156 47 1 47.06 411 ASN A C 1
ATOM 3127 O O . ASN A 1 411 ? -15.617 22.359 47.219 1 47.06 411 ASN A O 1
ATOM 3131 N N . PRO A 1 412 ? -16.547 20.391 47.844 1 42.19 412 PRO A N 1
ATOM 3132 C CA . PRO A 1 412 ? -17.125 20.891 49.094 1 42.19 412 PRO A CA 1
ATOM 3133 C C . PRO A 1 412 ? -16.078 21.578 50 1 42.19 412 PRO A C 1
ATOM 3135 O O . PRO A 1 412 ? -16.438 22.219 50.969 1 42.19 412 PRO A O 1
ATOM 3138 N N . GLN A 1 413 ? -14.922 21.141 50.125 1 37.53 413 GLN A N 1
ATOM 3139 C CA . GLN A 1 413 ? -14.078 21.703 51.188 1 37.53 413 GLN A CA 1
ATOM 3140 C C . GLN A 1 413 ? -13.945 23.219 51 1 37.53 413 GLN A C 1
ATOM 3142 O O . GLN A 1 413 ? -13.461 23.906 51.906 1 37.53 413 GLN A O 1
ATOM 3147 N N . PHE A 1 414 ? -14.102 23.812 49.938 1 35.97 414 PHE A N 1
ATOM 3148 C CA . PHE A 1 414 ? -14.039 25.266 49.781 1 35.97 414 PHE A CA 1
ATOM 3149 C C . PHE A 1 414 ? -15.422 25.844 49.531 1 35.97 414 PHE A C 1
ATOM 3151 O O . PHE A 1 414 ? -16.031 25.547 48.5 1 35.97 414 PHE A O 1
ATOM 3158 N N . PRO A 1 415 ? -16.094 26.266 50.656 1 34.84 415 PRO A N 1
ATOM 3159 C CA . PRO A 1 415 ? -17.422 26.859 50.5 1 34.84 415 PRO A CA 1
ATOM 3160 C C . PRO A 1 415 ? -17.531 27.812 49.312 1 34.84 415 PRO A C 1
ATOM 3162 O O . PRO A 1 415 ? -16.531 28.391 48.906 1 34.84 415 PRO A O 1
ATOM 3165 N N . SER A 1 416 ? -18.578 27.672 48.594 1 33.97 416 SER A N 1
ATOM 3166 C CA . SER A 1 416 ? -19 28.5 47.469 1 33.97 416 SER A CA 1
ATOM 3167 C C . SER A 1 416 ? -18.625 29.969 47.719 1 33.97 416 SER A C 1
ATOM 3169 O O . SER A 1 416 ? -18.828 30.797 46.844 1 33.97 416 SER A O 1
ATOM 3171 N N . ASN A 1 417 ? -18.766 30.438 49.094 1 28.75 417 ASN A N 1
ATOM 3172 C CA . ASN A 1 417 ? -18.688 31.875 49.312 1 28.75 417 ASN A CA 1
ATOM 3173 C C . ASN A 1 417 ? -17.266 32.406 49.062 1 28.75 417 ASN A C 1
ATOM 3175 O O . ASN A 1 417 ? -16.297 31.797 49.531 1 28.75 417 ASN A O 1
ATOM 3179 N N . GLY A 1 418 ? -16.984 33.031 48.156 1 30.62 418 GLY A N 1
ATOM 3180 C CA . GLY A 1 418 ? -15.867 33.906 47.781 1 30.62 418 GLY A CA 1
ATOM 3181 C C . GLY A 1 418 ? -15.141 34.469 49 1 30.62 418 GLY A C 1
ATOM 3182 O O . GLY A 1 418 ? -14.414 35.469 48.875 1 30.62 418 GLY A O 1
ATOM 3183 N N . THR A 1 419 ? -15.68 34.188 50.281 1 28.06 419 THR A N 1
ATOM 3184 C CA . THR A 1 419 ? -14.938 35 51.219 1 28.06 419 THR A CA 1
ATOM 3185 C C . THR A 1 419 ? -13.516 34.469 51.406 1 28.06 419 THR A C 1
ATOM 3187 O O . THR A 1 419 ? -13.32 33.312 51.781 1 28.06 419 THR A O 1
ATOM 3190 N N . ILE A 1 420 ? -12.648 35 50.625 1 31.61 420 ILE A N 1
ATOM 3191 C CA . ILE A 1 420 ? -11.25 34.969 51.062 1 31.61 420 ILE A CA 1
ATOM 3192 C C . ILE A 1 420 ? -11.133 35.406 52.5 1 31.61 420 ILE A C 1
ATOM 3194 O O . ILE A 1 420 ? -11.484 36.531 52.844 1 31.61 420 ILE A O 1
ATOM 3198 N N . ILE A 1 421 ? -11.359 34.562 53.562 1 28.39 421 ILE A N 1
ATOM 3199 C CA . ILE A 1 421 ? -10.992 34.969 54.906 1 28.39 421 ILE A CA 1
ATOM 3200 C C . ILE A 1 421 ? -9.539 35.438 54.938 1 28.39 421 ILE A C 1
ATOM 3202 O O . ILE A 1 421 ? -8.625 34.656 54.656 1 28.39 421 ILE A O 1
ATOM 3206 N N . ASP A 1 422 ? -9.344 36.812 54.844 1 28.62 422 ASP A N 1
ATOM 3207 C CA . ASP A 1 422 ? -8.18 37.656 55.156 1 28.62 422 ASP A CA 1
ATOM 3208 C C . ASP A 1 422 ? -7.723 37.438 56.594 1 28.62 422 ASP A C 1
ATOM 3210 O O . ASP A 1 422 ? -7.93 38.312 57.438 1 28.62 422 ASP A O 1
ATOM 3214 N N . ASN A 1 423 ? -7.902 36.375 57.406 1 27.56 423 ASN A N 1
ATOM 3215 C CA . ASN A 1 423 ? -7.277 36.594 58.719 1 27.56 423 ASN A CA 1
ATOM 3216 C C . ASN A 1 423 ? -5.758 36.656 58.625 1 27.56 423 ASN A C 1
ATOM 3218 O O . ASN A 1 423 ? -5.113 35.688 58.25 1 27.56 423 ASN A O 1
ATOM 3222 N N . PRO A 1 424 ? -5.062 37.906 58.594 1 30.09 424 PRO A N 1
ATOM 3223 C CA . PRO A 1 424 ? -3.633 38.188 58.75 1 30.09 424 PRO A CA 1
ATOM 3224 C C . PRO A 1 424 ? -2.947 37.281 59.781 1 30.09 424 PRO A C 1
ATOM 3226 O O . PRO A 1 424 ? -1.736 37.062 59.688 1 30.09 424 PRO A O 1
ATOM 3229 N N . SER A 1 425 ? -3.348 37.281 61.125 1 29.06 425 SER A N 1
ATOM 3230 C CA . SER A 1 425 ? -2.578 36.906 62.312 1 29.06 425 SER A CA 1
ATOM 3231 C C . SER A 1 425 ? -2.119 35.438 62.25 1 29.06 425 SER A C 1
ATOM 3233 O O . SER A 1 425 ? -1.135 35.062 62.875 1 29.06 425 SER A O 1
ATOM 3235 N N . THR A 1 426 ? -3.004 34.469 62.469 1 28.77 426 THR A N 1
ATOM 3236 C CA . THR A 1 426 ? -2.527 33.156 62.844 1 28.77 426 THR A CA 1
ATOM 3237 C C . THR A 1 426 ? -1.639 32.562 61.75 1 28.77 426 THR A C 1
ATOM 3239 O O . THR A 1 426 ? -1.886 32.781 60.562 1 28.77 426 THR A O 1
ATOM 3242 N N . ASP A 1 427 ? -0.24 32.25 62.031 1 28.33 427 ASP A N 1
ATOM 3243 C CA . ASP A 1 427 ? 0.836 31.391 61.5 1 28.33 427 ASP A CA 1
ATOM 3244 C C . ASP A 1 427 ? 0.278 30.203 60.75 1 28.33 427 ASP A C 1
ATOM 3246 O O . ASP A 1 427 ? 0.14 29.109 61.312 1 28.33 427 ASP A O 1
ATOM 3250 N N . LEU A 1 428 ? -0.94 30.234 60.375 1 29.78 428 LEU A N 1
ATOM 3251 C CA . LEU A 1 428 ? -1.421 28.984 59.781 1 29.78 428 LEU A CA 1
ATOM 3252 C C . LEU A 1 428 ? -0.377 28.391 58.844 1 29.78 428 LEU A C 1
ATOM 3254 O O . LEU A 1 428 ? 0.231 29.109 58.062 1 29.78 428 LEU A O 1
ATOM 3258 N N . GLY A 1 429 ? 0.382 27.359 59.25 1 28.94 429 GLY A N 1
ATOM 3259 C CA . GLY A 1 429 ? 1.275 26.438 58.562 1 28.94 429 GLY A CA 1
ATOM 3260 C C . GLY A 1 429 ? 0.997 26.344 57.062 1 28.94 429 GLY A C 1
ATOM 3261 O O . GLY A 1 429 ? -0.044 26.797 56.594 1 28.94 429 GLY A O 1
ATOM 3262 N N . GLU A 1 430 ? 2.059 25.938 56.312 1 29.94 430 GLU A N 1
ATOM 3263 C CA . GLU A 1 430 ? 2.148 25.609 54.875 1 29.94 430 GLU A CA 1
ATOM 3264 C C . GLU A 1 430 ? 0.864 24.953 54.375 1 29.94 430 GLU A C 1
ATOM 3266 O O . GLU A 1 430 ? 0.844 23.75 54.094 1 29.94 430 GLU A O 1
ATOM 3271 N N . GLN A 1 431 ? -0.164 25 55.219 1 28.44 431 GLN A N 1
ATOM 3272 C CA . GLN A 1 431 ? -1.271 24.25 54.656 1 28.44 431 GLN A CA 1
ATOM 3273 C C . GLN A 1 431 ? -1.529 24.641 53.188 1 28.44 431 GLN A C 1
ATOM 3275 O O . GLN A 1 431 ? -1.646 25.828 52.875 1 28.44 431 GLN A O 1
ATOM 3280 N N . GLU A 1 432 ? -0.97 23.844 52.281 1 31.8 432 GLU A N 1
ATOM 3281 C CA . GLU A 1 432 ? -1.311 23.766 50.875 1 31.8 432 GLU A CA 1
ATOM 3282 C C . GLU A 1 432 ? -2.773 24.141 50.656 1 31.8 432 GLU A C 1
ATOM 3284 O O . GLU A 1 432 ? -3.676 23.375 51 1 31.8 432 GLU A O 1
ATOM 3289 N N . TYR A 1 433 ? -3.223 25.203 51.031 1 31.05 433 TYR A N 1
ATOM 3290 C CA . TYR A 1 433 ? -4.539 25.656 50.625 1 31.05 433 TYR A CA 1
ATOM 3291 C C . TYR A 1 433 ? -4.887 25.125 49.25 1 31.05 433 TYR A C 1
ATOM 3293 O O . TYR A 1 433 ? -4.293 25.531 48.25 1 31.05 433 TYR A O 1
ATOM 3301 N N . GLY A 1 434 ? -5.172 23.906 49.219 1 36.28 434 GLY A N 1
ATOM 3302 C CA . GLY A 1 434 ? -5.684 23.297 48 1 36.28 434 GLY A CA 1
ATOM 3303 C C . GLY A 1 434 ? -6.773 24.109 47.312 1 36.28 434 GLY A C 1
ATOM 3304 O O . GLY A 1 434 ? -7.758 24.484 47.969 1 36.28 434 GLY A O 1
ATOM 3305 N N . ARG A 1 435 ? -6.57 25.219 46.562 1 42.16 435 ARG A N 1
ATOM 3306 C CA . ARG A 1 435 ? -7.484 25.953 45.688 1 42.16 435 ARG A CA 1
ATOM 3307 C C . ARG A 1 435 ? -8.672 25.094 45.281 1 42.16 435 ARG A C 1
ATOM 3309 O O . ARG A 1 435 ? -8.508 23.906 45 1 42.16 435 ARG A O 1
ATOM 3316 N N . PRO A 1 436 ? -9.891 25.469 45.781 1 44.81 436 PRO A N 1
ATOM 3317 C CA . PRO A 1 436 ? -11.039 24.719 45.25 1 44.81 436 PRO A CA 1
ATOM 3318 C C . PRO A 1 436 ? -10.961 24.5 43.75 1 44.81 436 PRO A C 1
ATOM 3320 O O . PRO A 1 436 ? -10.75 25.453 43 1 44.81 436 PRO A O 1
ATOM 3323 N N . GLU A 1 437 ? -10.57 23.406 43.219 1 56.12 437 GLU A N 1
ATOM 3324 C CA . GLU A 1 437 ? -10.539 23.109 41.781 1 56.12 437 GLU A CA 1
ATOM 3325 C C . GLU A 1 437 ? -11.938 22.812 41.25 1 56.12 437 GLU A C 1
ATOM 3327 O O . GLU A 1 437 ? -12.461 21.719 41.438 1 56.12 437 GLU A O 1
ATOM 3332 N N . ASN A 1 438 ? -12.945 23.938 41.125 1 69.88 438 ASN A N 1
ATOM 3333 C CA . ASN A 1 438 ? -14.219 23.734 40.469 1 69.88 438 ASN A CA 1
ATOM 3334 C C . ASN A 1 438 ? -14.031 23.281 39 1 69.88 438 ASN A C 1
ATOM 3336 O O . ASN A 1 438 ? -13.102 23.719 38.344 1 69.88 438 ASN A O 1
ATOM 3340 N N . TRP A 1 439 ? -14.93 22.281 38.812 1 79.5 439 TRP A N 1
ATOM 3341 C CA . TRP A 1 439 ? -14.867 21.719 37.469 1 79.5 439 TRP A CA 1
ATOM 3342 C C . TRP A 1 439 ? -16.219 21.797 36.781 1 79.5 439 TRP A C 1
ATOM 3344 O O . TRP A 1 439 ? -17.266 21.578 37.438 1 79.5 439 TRP A O 1
ATOM 3354 N N . TYR A 1 440 ? -16.25 22.203 35.594 1 83.5 440 TYR A N 1
ATOM 3355 C CA . TYR A 1 440 ? -17.391 22.062 34.688 1 83.5 440 TYR A CA 1
ATOM 3356 C C . TYR A 1 440 ? -17.344 20.719 33.969 1 83.5 440 TYR A C 1
ATOM 3358 O O . TYR A 1 440 ? -16.359 20.422 33.281 1 83.5 440 TYR A O 1
ATOM 3366 N N . MET A 1 441 ? -18.359 19.969 34.156 1 84.19 441 MET A N 1
ATOM 3367 C CA . MET A 1 441 ? -18.359 18.609 33.625 1 84.19 441 MET A CA 1
ATOM 3368 C C . MET A 1 441 ? -19.438 18.453 32.562 1 84.19 441 MET A C 1
ATOM 3370 O O . MET A 1 441 ? -20.594 18.797 32.781 1 84.19 441 MET A O 1
ATOM 3374 N N . ILE A 1 442 ? -19 18.078 31.391 1 86.31 442 ILE A N 1
ATOM 3375 C CA . ILE A 1 442 ? -19.922 17.781 30.297 1 86.31 442 ILE A CA 1
ATOM 3376 C C . ILE A 1 442 ? -20.078 16.266 30.125 1 86.31 442 ILE A C 1
ATOM 3378 O O . ILE A 1 442 ? -19.094 15.57 29.875 1 86.31 442 ILE A O 1
ATOM 3382 N N . PRO A 1 443 ? -21.188 15.82 30.25 1 78.5 443 PRO A N 1
ATOM 3383 C CA . PRO A 1 443 ? -21.375 14.375 30.109 1 78.5 443 PRO A CA 1
ATOM 3384 C C . PRO A 1 443 ? -21.078 13.883 28.703 1 78.5 443 PRO A C 1
ATOM 3386 O O . PRO A 1 443 ? -21.406 14.562 27.719 1 78.5 443 PRO A O 1
ATOM 3389 N N . ASP A 1 444 ? -20.25 12.852 28.641 1 72.81 444 ASP A N 1
ATOM 3390 C CA . ASP A 1 444 ? -19.984 12.195 27.375 1 72.81 444 ASP A CA 1
ATOM 3391 C C . ASP A 1 444 ? -21.156 11.297 26.969 1 72.81 444 ASP A C 1
ATOM 3393 O O . ASP A 1 444 ? -21.266 10.164 27.438 1 72.81 444 ASP A O 1
ATOM 3397 N N . ALA A 1 445 ? -22 11.82 26.203 1 62.47 445 ALA A N 1
ATOM 3398 C CA . ALA A 1 445 ? -23.203 11.07 25.828 1 62.47 445 ALA A CA 1
ATOM 3399 C C . ALA A 1 445 ? -22.859 9.961 24.844 1 62.47 445 ALA A C 1
ATOM 3401 O O . ALA A 1 445 ? -23.672 9.055 24.609 1 62.47 445 ALA A O 1
ATOM 3402 N N . SER A 1 446 ? -21.734 10.141 24.172 1 59.78 446 SER A N 1
ATOM 3403 C CA . SER A 1 446 ? -21.391 9.094 23.203 1 59.78 446 SER A CA 1
ATOM 3404 C C . SER A 1 446 ? -21.109 7.77 23.906 1 59.78 446 SER A C 1
ATOM 3406 O O . SER A 1 446 ? -21.188 6.703 23.297 1 59.78 446 SER A O 1
ATOM 3408 N N . THR A 1 447 ? -20.5 7.84 25.078 1 52.81 447 THR A N 1
ATOM 3409 C CA . THR A 1 447 ? -20.188 6.641 25.859 1 52.81 447 THR A CA 1
ATOM 3410 C C . THR A 1 447 ? -21.406 6.156 26.625 1 52.81 447 THR A C 1
ATOM 3412 O O . THR A 1 447 ? -21.297 5.266 27.469 1 52.81 447 THR A O 1
ATOM 3415 N N . PHE A 1 448 ? -22.391 6.898 26.562 1 42.47 448 PHE A N 1
ATOM 3416 C CA . PHE A 1 448 ? -23.531 6.414 27.344 1 42.47 448 PHE A CA 1
ATOM 3417 C C . PHE A 1 448 ? -23.703 4.91 27.156 1 42.47 448 PHE A C 1
ATOM 3419 O O . PHE A 1 448 ? -24.141 4.219 28.078 1 42.47 448 PHE A O 1
ATOM 3426 N N . ASN A 1 449 ? -23.484 4.52 25.969 1 40.44 449 ASN A N 1
ATOM 3427 C CA . ASN A 1 449 ? -23.812 3.102 25.875 1 40.44 449 ASN A CA 1
ATOM 3428 C C . ASN A 1 449 ? -22.734 2.234 26.5 1 40.44 449 ASN A C 1
ATOM 3430 O O . ASN A 1 449 ? -22.625 1.045 26.203 1 40.44 449 ASN A O 1
ATOM 3434 N N . LEU A 1 450 ? -21.781 2.836 26.922 1 38.78 450 LEU A N 1
ATOM 3435 C CA . LEU A 1 450 ? -20.859 1.829 27.453 1 38.78 450 LEU A CA 1
ATOM 3436 C C . LEU A 1 450 ? -21.5 1.04 28.578 1 38.78 450 LEU A C 1
ATOM 3438 O O . LEU A 1 450 ? -22.297 1.589 29.359 1 38.78 450 LEU A O 1
ATOM 3442 N N . GLU A 1 451 ? -21.594 -0.129 28.438 1 38.62 451 GLU A N 1
ATOM 3443 C CA . GLU A 1 451 ? -22.141 -1.143 29.328 1 38.62 451 GLU A CA 1
ATOM 3444 C C . GLU A 1 451 ? -21.875 -0.792 30.797 1 38.62 451 GLU A C 1
ATOM 3446 O O . GLU A 1 451 ? -22.625 -1.194 31.688 1 38.62 451 GLU A O 1
ATOM 3451 N N . SER A 1 452 ? -20.703 -0.379 31.078 1 41.69 452 SER A N 1
ATOM 3452 C CA . SER A 1 452 ? -20.406 -0.455 32.5 1 41.69 452 SER A CA 1
ATOM 3453 C C . SER A 1 452 ? -21.156 0.615 33.281 1 41.69 452 SER A C 1
ATOM 3455 O O . SER A 1 452 ? -21.125 0.627 34.531 1 41.69 452 SER A O 1
ATOM 3457 N N . GLY A 1 453 ? -22.141 1.269 32.812 1 44.56 453 GLY A N 1
ATOM 3458 C CA . GLY A 1 453 ? -22.922 2.207 33.594 1 44.56 453 GLY A CA 1
ATOM 3459 C C . GLY A 1 453 ? -22.125 3.443 34 1 44.56 453 GLY A C 1
ATOM 3460 O O . GLY A 1 453 ? -22.594 4.238 34.812 1 44.56 453 GLY A O 1
ATOM 3461 N N . LYS A 1 454 ? -20.812 3.443 33.844 1 49.44 454 LYS A N 1
ATOM 3462 C CA . LYS A 1 454 ? -20.062 4.566 34.375 1 49.44 454 LYS A CA 1
ATOM 3463 C C . LYS A 1 454 ? -20.094 5.766 33.438 1 49.44 454 LYS A C 1
ATOM 3465 O O . LYS A 1 454 ? -19.734 5.645 32.25 1 49.44 454 LYS A O 1
ATOM 3470 N N . GLU A 1 455 ? -20.906 6.715 33.688 1 54.91 455 GLU A N 1
ATOM 3471 C CA . GLU A 1 455 ? -20.953 7.984 32.969 1 54.91 455 GLU A CA 1
ATOM 3472 C C . GLU A 1 455 ? -19.578 8.656 32.938 1 54.91 455 GLU A C 1
ATOM 3474 O O . GLU A 1 455 ? -18.875 8.703 33.969 1 54.91 455 GLU A O 1
ATOM 3479 N N . THR A 1 456 ? -19.031 8.758 31.719 1 69.69 456 THR A N 1
ATOM 3480 C CA . THR A 1 456 ? -17.766 9.477 31.609 1 69.69 456 THR A CA 1
ATOM 3481 C C . THR A 1 456 ? -18.016 10.953 31.297 1 69.69 456 THR A C 1
ATOM 3483 O O . THR A 1 456 ? -19.031 11.305 30.703 1 69.69 456 THR A O 1
ATOM 3486 N N . TYR A 1 457 ? -17.234 11.805 31.969 1 76.75 457 TYR A N 1
ATOM 3487 C CA . TYR A 1 457 ? -17.391 13.25 31.828 1 76.75 457 TYR A CA 1
ATOM 3488 C C . TYR A 1 457 ? -16.125 13.875 31.234 1 76.75 457 TYR A C 1
ATOM 3490 O O . TYR A 1 457 ? -15.016 13.406 31.5 1 76.75 457 TYR A O 1
ATOM 3498 N N . PHE A 1 458 ? -16.453 14.805 30.406 1 85.19 458 PHE A N 1
ATOM 3499 C CA . PHE A 1 458 ? -15.406 15.758 30.078 1 85.19 458 PHE A CA 1
ATOM 3500 C C . PHE A 1 458 ? -15.32 16.859 31.125 1 85.19 458 PHE A C 1
ATOM 3502 O O . PHE A 1 458 ? -16.344 17.328 31.609 1 85.19 458 PHE A O 1
ATOM 3509 N N . SER A 1 459 ? -14.094 17.156 31.5 1 85 459 SER A N 1
ATOM 3510 C CA . SER A 1 459 ? -13.961 18.094 32.594 1 85 459 SER A CA 1
ATOM 3511 C C . SER A 1 459 ? -13.102 19.297 32.219 1 85 459 SER A C 1
ATOM 3513 O O . SER A 1 459 ? -12.07 19.141 31.547 1 85 459 SER A O 1
ATOM 3515 N N . ILE A 1 460 ? -13.602 20.5 32.625 1 88.62 460 ILE A N 1
ATOM 3516 C CA . ILE A 1 460 ? -12.859 21.734 32.406 1 88.62 460 ILE A CA 1
ATOM 3517 C C . ILE A 1 460 ? -12.688 22.469 33.719 1 88.62 460 ILE A C 1
ATOM 3519 O O . ILE A 1 460 ? -13.656 22.688 34.469 1 88.62 460 ILE A O 1
ATOM 3523 N N . ALA A 1 461 ? -11.453 22.797 33.969 1 82.94 461 ALA A N 1
ATOM 3524 C CA . ALA A 1 461 ? -11.188 23.547 35.188 1 82.94 461 ALA A CA 1
ATOM 3525 C C . ALA A 1 461 ? -11.797 24.953 35.125 1 82.94 461 ALA A C 1
ATOM 3527 O O . ALA A 1 461 ? -11.688 25.641 34.125 1 82.94 461 ALA A O 1
ATOM 3528 N N . GLU A 1 462 ? -12.477 25.344 36.156 1 80.25 462 GLU A N 1
ATOM 3529 C CA . GLU A 1 462 ? -13.07 26.672 36.219 1 80.25 462 GLU A CA 1
ATOM 3530 C C . GLU A 1 462 ? -12.023 27.766 35.969 1 80.25 462 GLU A C 1
ATOM 3532 O O . GLU A 1 462 ? -12.289 28.766 35.312 1 80.25 462 GLU A O 1
ATOM 3537 N N . ASP A 1 463 ? -10.844 27.562 36.531 1 75.75 463 ASP A N 1
ATOM 3538 C CA . ASP A 1 463 ? -9.781 28.547 36.375 1 75.75 463 ASP A CA 1
ATOM 3539 C C . ASP A 1 463 ? -9.391 28.719 34.906 1 75.75 463 ASP A C 1
ATOM 3541 O O . ASP A 1 463 ? -9.008 29.812 34.5 1 75.75 463 ASP A O 1
ATOM 3545 N N . SER A 1 464 ? -9.453 27.641 34.25 1 83.62 464 SER A N 1
ATOM 3546 C CA . SER A 1 464 ? -9.164 27.719 32.812 1 83.62 464 SER A CA 1
ATOM 3547 C C . SER A 1 464 ? -10.227 28.531 32.062 1 83.62 464 SER A C 1
ATOM 3549 O O . SER A 1 464 ? -9.914 29.312 31.172 1 83.62 464 SER A O 1
ATOM 3551 N N . ILE A 1 465 ? -11.469 28.312 32.438 1 84.88 465 ILE A N 1
ATOM 3552 C CA . ILE A 1 465 ? -12.586 29.031 31.812 1 84.88 465 ILE A CA 1
ATOM 3553 C C . ILE A 1 465 ? -12.43 30.531 32.094 1 84.88 465 ILE A C 1
ATOM 3555 O O . ILE A 1 465 ? -12.594 31.359 31.188 1 84.88 465 ILE A O 1
ATOM 3559 N N . LEU A 1 466 ? -12.055 30.844 33.25 1 77.56 466 LEU A N 1
ATOM 3560 C CA . LEU A 1 466 ? -11.922 32.25 33.656 1 77.56 466 LEU A CA 1
ATOM 3561 C C . LEU A 1 466 ? -10.711 32.875 32.969 1 77.56 466 LEU A C 1
ATOM 3563 O O . LEU A 1 466 ? -10.773 34.031 32.531 1 77.56 466 LEU A O 1
ATOM 3567 N N . ALA A 1 467 ? -9.625 32.188 32.969 1 77.81 467 ALA A N 1
ATOM 3568 C CA . ALA A 1 467 ? -8.414 32.719 32.344 1 77.81 467 ALA A CA 1
ATOM 3569 C C . ALA A 1 467 ? -8.641 32.969 30.859 1 77.81 467 ALA A C 1
ATOM 3571 O O . ALA A 1 467 ? -8.344 34.062 30.375 1 77.81 467 ALA A O 1
ATOM 3572 N N . ILE A 1 468 ? -9.227 32.031 30.203 1 86.56 468 ILE A N 1
ATOM 3573 C CA . ILE A 1 468 ? -9.445 32.125 28.766 1 86.56 468 ILE A CA 1
ATOM 3574 C C . ILE A 1 468 ? -10.516 33.188 28.484 1 86.56 468 ILE A C 1
ATOM 3576 O O . ILE A 1 468 ? -10.352 34.031 27.609 1 86.56 468 ILE A O 1
ATOM 3580 N N . GLY A 1 469 ? -11.617 33.094 29.219 1 82.5 469 GLY A N 1
ATOM 3581 C CA . GLY A 1 469 ? -12.68 34.094 29.047 1 82.5 469 GLY A CA 1
ATOM 3582 C C . GLY A 1 469 ? -12.219 35.5 29.266 1 82.5 469 GLY A C 1
ATOM 3583 O O . GLY A 1 469 ? -12.609 36.406 28.531 1 82.5 469 GLY A O 1
ATOM 3584 N N . GLY A 1 470 ? -11.438 35.656 30.266 1 74.25 470 GLY A N 1
ATOM 3585 C CA . GLY A 1 470 ? -10.891 37 30.531 1 74.25 470 GLY A CA 1
ATOM 3586 C C . GLY A 1 470 ? -10.086 37.531 29.375 1 74.25 470 GLY A C 1
ATOM 3587 O O . GLY A 1 470 ? -10.25 38.688 29 1 74.25 470 GLY A O 1
ATOM 3588 N N . ASP A 1 471 ? -9.227 36.844 28.891 1 75.94 471 ASP A N 1
ATOM 3589 C CA . ASP A 1 471 ? -8.391 37.281 27.766 1 75.94 471 ASP A CA 1
ATOM 3590 C C . ASP A 1 471 ? -9.219 37.5 26.516 1 75.94 471 ASP A C 1
ATOM 3592 O O . ASP A 1 471 ? -8.977 38.438 25.766 1 75.94 471 ASP A O 1
ATOM 3596 N N . LEU A 1 472 ? -10.156 36.562 26.25 1 83.25 472 LEU A N 1
ATOM 3597 C CA . LEU A 1 472 ? -11.016 36.75 25.078 1 83.25 472 LEU A CA 1
ATOM 3598 C C . LEU A 1 472 ? -11.805 38.031 25.172 1 83.25 472 LEU A C 1
ATOM 3600 O O . LEU A 1 472 ? -11.984 38.719 24.156 1 83.25 472 LEU A O 1
ATOM 3604 N N . ASN A 1 473 ? -12.289 38.344 26.297 1 74.62 473 ASN A N 1
ATOM 3605 C CA . ASN A 1 473 ? -13.039 39.562 26.484 1 74.62 473 ASN A CA 1
ATOM 3606 C C . ASN A 1 473 ? -12.172 40.781 26.203 1 74.62 473 ASN A C 1
ATOM 3608 O O . ASN A 1 473 ? -12.664 41.812 25.703 1 74.62 473 ASN A O 1
ATOM 3612 N N . GLU A 1 474 ? -10.984 40.656 26.484 1 70.62 474 GLU A N 1
ATOM 3613 C CA . GLU A 1 474 ? -10.07 41.75 26.203 1 70.62 474 GLU A CA 1
ATOM 3614 C C . GLU A 1 474 ? -9.781 41.844 24.703 1 70.62 474 GLU A C 1
ATOM 3616 O O . GLU A 1 474 ? -9.602 42.969 24.188 1 70.62 474 GLU A O 1
ATOM 3621 N N . ILE A 1 475 ? -9.719 40.781 24.141 1 76.31 475 ILE A N 1
ATOM 3622 C CA . ILE A 1 475 ? -9.406 40.719 22.719 1 76.31 475 ILE A CA 1
ATOM 3623 C C . ILE A 1 475 ? -10.578 41.25 21.906 1 76.31 475 ILE A C 1
ATOM 3625 O O . ILE A 1 475 ? -10.375 41.938 20.875 1 76.31 475 ILE A O 1
ATOM 3629 N N . PHE A 1 476 ? -11.797 40.938 22.375 1 79.5 476 PHE A N 1
ATOM 3630 C CA . PHE A 1 476 ? -12.977 41.25 21.578 1 79.5 476 PHE A CA 1
ATOM 3631 C C . PHE A 1 476 ? -13.57 42.594 21.969 1 79.5 476 PHE A C 1
ATOM 3633 O O . PHE A 1 476 ? -14.789 42.75 22.016 1 79.5 476 PHE A O 1
ATOM 3640 N N . VAL A 1 477 ? -12.781 43.406 22.328 1 67.25 477 VAL A N 1
ATOM 3641 C CA . VAL A 1 477 ? -13.234 44.781 22.578 1 67.25 477 VAL A CA 1
ATOM 3642 C C . VAL A 1 477 ? -12.43 45.75 21.703 1 67.25 477 VAL A C 1
ATOM 3644 O O . VAL A 1 477 ? -11.195 45.75 21.734 1 67.25 477 VAL A O 1
ATOM 3647 N N . GLY A 1 478 ? -13.18 46.438 20.875 1 64.81 478 GLY A N 1
ATOM 3648 C CA . GLY A 1 478 ? -12.484 47.406 20.062 1 64.81 478 GLY A CA 1
ATOM 3649 C C . GLY A 1 478 ? -13.281 47.875 18.859 1 64.81 478 GLY A C 1
ATOM 3650 O O . GLY A 1 478 ? -14.477 47.594 18.766 1 64.81 478 GLY A O 1
ATOM 3651 N N . SER A 1 479 ? -12.711 48.656 18.047 1 61.53 479 SER A N 1
ATOM 3652 C CA . SER A 1 479 ? -13.328 49.188 16.828 1 61.53 479 SER A CA 1
ATOM 3653 C C . SER A 1 479 ? -12.312 49.312 15.703 1 61.53 479 SER A C 1
ATOM 3655 O O . SER A 1 479 ? -11.109 49.406 15.953 1 61.53 479 SER A O 1
ATOM 3657 N N . PHE A 1 480 ? -12.836 49.094 14.531 1 62.72 480 PHE A N 1
ATOM 3658 C CA . PHE A 1 480 ? -12.062 49.25 13.297 1 62.72 480 PHE A CA 1
ATOM 3659 C C . PHE A 1 480 ? -12.789 50.156 12.305 1 62.72 480 PHE A C 1
ATOM 3661 O O . PHE A 1 480 ? -14.008 50.062 12.156 1 62.72 480 PHE A O 1
ATOM 3668 N N . ASN A 1 481 ? -12.023 51.25 11.938 1 55.19 481 ASN A N 1
ATOM 3669 C CA . ASN A 1 481 ? -12.531 52.094 10.875 1 55.19 481 ASN A CA 1
ATOM 3670 C C . ASN A 1 481 ? -11.773 51.906 9.57 1 55.19 481 ASN A C 1
ATOM 3672 O O . ASN A 1 481 ? -10.547 51.812 9.562 1 55.19 481 ASN A O 1
ATOM 3676 N N . THR A 1 482 ? -12.508 51.594 8.477 1 51.53 482 THR A N 1
ATOM 3677 C CA . THR A 1 482 ? -11.844 51.344 7.203 1 51.53 482 THR A CA 1
ATOM 3678 C C . THR A 1 482 ? -11.062 52.562 6.738 1 51.53 482 THR A C 1
ATOM 3680 O O . THR A 1 482 ? -10.094 52.438 5.98 1 51.53 482 THR A O 1
ATOM 3683 N N . THR A 1 483 ? -11.695 53.781 6.746 1 42.78 483 THR A N 1
ATOM 3684 C CA . THR A 1 483 ? -10.984 54.938 6.227 1 42.78 483 THR A CA 1
ATOM 3685 C C . THR A 1 483 ? -9.867 55.344 7.176 1 42.78 483 THR A C 1
ATOM 3687 O O . THR A 1 483 ? -8.844 55.875 6.742 1 42.78 483 THR A O 1
ATOM 3690 N N . ARG A 1 484 ? -10.273 55.75 8.383 1 38.97 484 ARG A N 1
ATOM 3691 C CA . ARG A 1 484 ? -9.328 56.344 9.312 1 38.97 484 ARG A CA 1
ATOM 3692 C C . ARG A 1 484 ? -8.312 55.312 9.805 1 38.97 484 ARG A C 1
ATOM 3694 O O . ARG A 1 484 ? -8.641 54.469 10.625 1 38.97 484 ARG A O 1
ATOM 3701 N N . MET A 1 485 ? -7.484 55 9.016 1 36.28 485 MET A N 1
ATOM 3702 C CA . MET A 1 485 ? -6.305 54.281 9.461 1 36.28 485 MET A CA 1
ATOM 3703 C C . MET A 1 485 ? -5.816 54.781 10.812 1 36.28 485 MET A C 1
ATOM 3705 O O . MET A 1 485 ? -5.113 54.094 11.531 1 36.28 485 MET A O 1
ATOM 3709 N N . TYR A 1 486 ? -5.438 56.25 10.766 1 31.09 486 TYR A N 1
ATOM 3710 C CA . TYR A 1 486 ? -4.637 56.812 11.844 1 31.09 486 TYR A CA 1
ATOM 3711 C C . TYR A 1 486 ? -5.418 56.844 13.148 1 31.09 486 TYR A C 1
ATOM 3713 O O . TYR A 1 486 ? -4.992 57.469 14.125 1 31.09 486 TYR A O 1
ATOM 3721 N N . GLY A 1 487 ? -6.695 57.031 13.008 1 30.69 487 GLY A N 1
ATOM 3722 C CA . GLY A 1 487 ? -7.113 57.469 14.328 1 30.69 487 GLY A CA 1
ATOM 3723 C C . GLY A 1 487 ? -6.359 56.75 15.453 1 30.69 487 GLY A C 1
ATOM 3724 O O . GLY A 1 487 ? -5.652 55.781 15.219 1 30.69 487 GLY A O 1
ATOM 3725 N N . SER A 1 488 ? -6.59 57.531 16.688 1 30.06 488 SER A N 1
ATOM 3726 C CA . SER A 1 488 ? -5.926 57.156 17.938 1 30.06 488 SER A CA 1
ATOM 3727 C C . SER A 1 488 ? -5.719 55.656 18.047 1 30.06 488 SER A C 1
ATOM 3729 O O . SER A 1 488 ? -6.68 54.875 18 1 30.06 488 SER A O 1
ATOM 3731 N N . ILE A 1 489 ? -4.785 55.25 17.484 1 34.5 489 ILE A N 1
ATOM 3732 C CA . ILE A 1 489 ? -3.949 54.062 17.672 1 34.5 489 ILE A CA 1
ATOM 3733 C C . ILE A 1 489 ? -4.113 53.531 19.094 1 34.5 489 ILE A C 1
ATOM 3735 O O . ILE A 1 489 ? -3.25 53.75 19.938 1 34.5 489 ILE A O 1
ATOM 3739 N N . SER A 1 490 ? -4.848 54.094 19.75 1 33.66 490 SER A N 1
ATOM 3740 C CA . SER A 1 490 ? -4.59 53.5 21.062 1 33.66 490 SER A CA 1
ATOM 3741 C C . SER A 1 490 ? -4.25 52.031 20.938 1 33.66 490 SER A C 1
ATOM 3743 O O . SER A 1 490 ? -3.244 51.562 21.484 1 33.66 490 SER A O 1
ATOM 3745 N N . GLN A 1 491 ? -5.18 50.969 21.328 1 39.12 491 GLN A N 1
ATOM 3746 C CA . GLN A 1 491 ? -4.609 49.656 21.594 1 39.12 491 GLN A CA 1
ATOM 3747 C C . GLN A 1 491 ? -4.488 48.844 20.312 1 39.12 491 GLN A C 1
ATOM 3749 O O . GLN A 1 491 ? -5.496 48.438 19.734 1 39.12 491 GLN A O 1
ATOM 3754 N N . PRO A 1 492 ? -3.428 49.219 19.312 1 43.62 492 PRO A N 1
ATOM 3755 C CA . PRO A 1 492 ? -3.109 48.594 18.031 1 43.62 492 PRO A CA 1
ATOM 3756 C C . PRO A 1 492 ? -3.602 47.156 17.938 1 43.62 492 PRO A C 1
ATOM 3758 O O . PRO A 1 492 ? -4.125 46.719 16.891 1 43.62 492 PRO A O 1
ATOM 3761 N N . TYR A 1 493 ? -3.475 46.406 19.062 1 51.84 493 TYR A N 1
ATOM 3762 C CA . TYR A 1 493 ? -3.699 44.969 18.984 1 51.84 493 TYR A CA 1
ATOM 3763 C C . TYR A 1 493 ? -5.172 44.656 18.75 1 51.84 493 TYR A C 1
ATOM 3765 O O . TYR A 1 493 ? -5.512 43.812 17.922 1 51.84 493 TYR A O 1
ATOM 3773 N N . THR A 1 494 ? -6.098 45.438 19.375 1 57.75 494 THR A N 1
ATOM 3774 C CA . THR A 1 494 ? -7.504 45.062 19.234 1 57.75 494 THR A CA 1
ATOM 3775 C C . THR A 1 494 ? -8.062 45.531 17.906 1 57.75 494 THR A C 1
ATOM 3777 O O . THR A 1 494 ? -8.992 44.938 17.359 1 57.75 494 THR A O 1
ATOM 3780 N N . SER A 1 495 ? -7.305 46.5 17.344 1 61 495 SER A N 1
ATOM 3781 C CA . SER A 1 495 ? -7.75 46.969 16.047 1 61 495 SER A CA 1
ATOM 3782 C C . SER A 1 495 ? -7.484 45.938 14.961 1 61 495 SER A C 1
ATOM 3784 O O . SER A 1 495 ? -8.289 45.75 14.039 1 61 495 SER A O 1
ATOM 3786 N N . ASN A 1 496 ? -6.418 45.219 15.195 1 65.44 496 ASN A N 1
ATOM 3787 C CA . ASN A 1 496 ? -6.121 44.156 14.219 1 65.44 496 ASN A CA 1
ATOM 3788 C C . ASN A 1 496 ? -7.141 43.031 14.281 1 65.44 496 ASN A C 1
ATOM 3790 O O . ASN A 1 496 ? -7.496 42.438 13.258 1 65.44 496 ASN A O 1
ATOM 3794 N N . VAL A 1 497 ? -7.562 42.781 15.516 1 74.94 497 VAL A N 1
ATOM 3795 C CA . VAL A 1 497 ? -8.57 41.75 15.688 1 74.94 497 VAL A CA 1
ATOM 3796 C C . VAL A 1 497 ? -9.875 42.156 15.016 1 74.94 497 VAL A C 1
ATOM 3798 O O . VAL A 1 497 ? -10.516 41.344 14.336 1 74.94 497 VAL A O 1
ATOM 3801 N N . MET A 1 498 ? -10.172 43.469 15.188 1 73.81 498 MET A N 1
ATOM 3802 C CA . MET A 1 498 ? -11.391 44 14.562 1 73.81 498 MET A CA 1
ATOM 3803 C C . MET A 1 498 ? -11.273 43.969 13.047 1 73.81 498 MET A C 1
ATOM 3805 O O . MET A 1 498 ? -12.25 43.688 12.352 1 73.81 498 MET A O 1
ATOM 3809 N N . MET A 1 499 ? -10.195 44.281 12.641 1 69.31 499 MET A N 1
ATOM 3810 C CA . MET A 1 499 ? -9.961 44.25 11.203 1 69.31 499 MET A CA 1
ATOM 3811 C C . MET A 1 499 ? -10.125 42.812 10.648 1 69.31 499 MET A C 1
ATOM 3813 O O . MET A 1 499 ? -10.766 42.625 9.609 1 69.31 499 MET A O 1
ATOM 3817 N N . ALA A 1 500 ? -9.539 41.906 11.328 1 73.69 500 ALA A N 1
ATOM 3818 C CA . ALA A 1 500 ? -9.648 40.531 10.898 1 73.69 500 ALA A CA 1
ATOM 3819 C C . ALA A 1 500 ? -11.109 40.062 10.883 1 73.69 500 ALA A C 1
ATOM 3821 O O . ALA A 1 500 ? -11.539 39.406 9.938 1 73.69 500 ALA A O 1
ATOM 3822 N N . MET A 1 501 ? -11.797 40.438 11.867 1 79.62 501 MET A N 1
ATOM 3823 C CA . MET A 1 501 ? -13.203 40.062 11.969 1 79.62 501 MET A CA 1
ATOM 3824 C C . MET A 1 501 ? -14.031 40.688 10.859 1 79.62 501 MET A C 1
ATOM 3826 O O . MET A 1 501 ? -14.969 40.094 10.344 1 79.62 501 MET A O 1
ATOM 3830 N N . HIS A 1 502 ? -13.625 41.875 10.555 1 70.94 502 HIS A N 1
ATOM 3831 C CA . HIS A 1 502 ? -14.336 42.562 9.484 1 70.94 502 HIS A CA 1
ATOM 3832 C C . HIS A 1 502 ? -14.008 41.969 8.125 1 70.94 502 HIS A C 1
ATOM 3834 O O . HIS A 1 502 ? -14.898 41.719 7.309 1 70.94 502 HIS A O 1
ATOM 3840 N N . TYR A 1 503 ? -12.812 41.719 7.918 1 67.62 503 TYR A N 1
ATOM 3841 C CA . TYR A 1 503 ? -12.352 41.25 6.617 1 67.62 503 TYR A CA 1
ATOM 3842 C C . TYR A 1 503 ? -12.797 39.812 6.367 1 67.62 503 TYR A C 1
ATOM 3844 O O . TYR A 1 503 ? -13.141 39.469 5.238 1 67.62 503 TYR A O 1
ATOM 3852 N N . PHE A 1 504 ? -12.711 38.938 7.348 1 75.38 504 PHE A N 1
ATOM 3853 C CA . PHE A 1 504 ? -13.008 37.531 7.168 1 75.38 504 PHE A CA 1
ATOM 3854 C C . PHE A 1 504 ? -14.461 37.25 7.516 1 75.38 504 PHE A C 1
ATOM 3856 O O . PHE A 1 504 ? -14.938 36.125 7.34 1 75.38 504 PHE A O 1
ATOM 3863 N N . ASN A 1 505 ? -15.164 38.219 7.922 1 80.38 505 ASN A N 1
ATOM 3864 C CA . ASN A 1 505 ? -16.516 38.031 8.43 1 80.38 505 ASN A CA 1
ATOM 3865 C C . ASN A 1 505 ? -16.5 37.438 9.836 1 80.38 505 ASN A C 1
ATOM 3867 O O . ASN A 1 505 ? -15.789 36.469 10.102 1 80.38 505 ASN A O 1
ATOM 3871 N N . THR A 1 506 ? -17.281 37.938 10.609 1 86 506 THR A N 1
ATOM 3872 C CA . THR A 1 506 ? -17.281 37.625 12.031 1 86 506 THR A CA 1
ATOM 3873 C C . THR A 1 506 ? -17.609 36.156 12.242 1 86 506 THR A C 1
ATOM 3875 O O . THR A 1 506 ? -16.969 35.469 13.039 1 86 506 THR A O 1
ATOM 3878 N N . SER A 1 507 ? -18.641 35.625 11.57 1 89.06 507 SER A N 1
ATOM 3879 C CA . SER A 1 507 ? -19.047 34.219 11.75 1 89.06 507 SER A CA 1
ATOM 3880 C C . SER A 1 507 ? -17.938 33.25 11.359 1 89.06 507 SER A C 1
ATOM 3882 O O . SER A 1 507 ? -17.719 32.25 12.023 1 89.06 507 SER A O 1
ATOM 3884 N N . THR A 1 508 ? -17.25 33.562 10.312 1 88.75 508 THR A N 1
ATOM 3885 C CA . THR A 1 508 ? -16.141 32.719 9.867 1 88.75 508 THR A CA 1
ATOM 3886 C C . THR A 1 508 ? -15 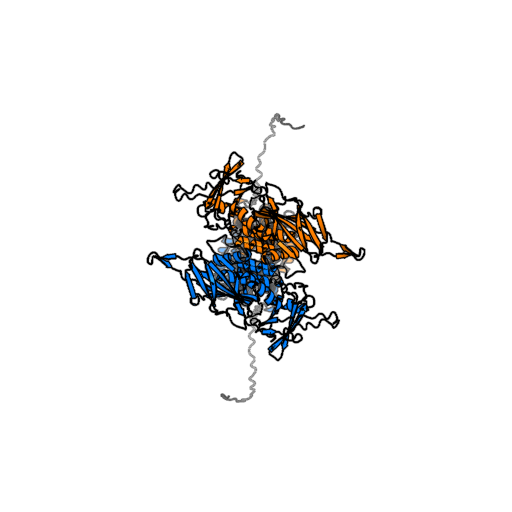32.75 10.883 1 88.75 508 THR A C 1
ATOM 3888 O O . THR A 1 508 ? -14.406 31.703 11.18 1 88.75 508 THR A O 1
ATOM 3891 N N . VAL A 1 509 ? -14.734 33.938 11.422 1 89.81 509 VAL A N 1
ATOM 3892 C CA . VAL A 1 509 ? -13.672 34.062 12.414 1 89.81 509 VAL A CA 1
ATOM 3893 C C . VAL A 1 509 ? -14.016 33.25 13.656 1 89.81 509 VAL A C 1
ATOM 3895 O O . VAL A 1 509 ? -13.148 32.594 14.219 1 89.81 509 VAL A O 1
ATOM 3898 N N . VAL A 1 510 ? -15.266 33.312 14.055 1 93.5 510 VAL A N 1
ATOM 3899 C CA . VAL A 1 510 ? -15.68 32.594 15.266 1 93.5 510 VAL A CA 1
ATOM 3900 C C . VAL A 1 510 ? -15.555 31.094 15.039 1 93.5 510 VAL A C 1
ATOM 3902 O O . VAL A 1 510 ? -15.125 30.359 15.938 1 93.5 510 VAL A O 1
ATOM 3905 N N . GLN A 1 511 ? -15.914 30.641 13.891 1 93.12 511 GLN A N 1
ATOM 3906 C CA . GLN A 1 511 ? -15.773 29.219 13.562 1 93.12 511 GLN A CA 1
ATOM 3907 C C . GLN A 1 511 ? -14.305 28.797 13.531 1 93.12 511 GLN A C 1
ATOM 3909 O O . GLN A 1 511 ? -13.945 27.734 14.047 1 93.12 511 GLN A O 1
ATOM 3914 N N . ASN A 1 512 ? -13.484 29.625 12.922 1 91.94 512 ASN A N 1
ATOM 3915 C CA . ASN A 1 512 ? -12.047 29.359 12.883 1 91.94 512 ASN A CA 1
ATOM 3916 C C . ASN A 1 512 ? -11.445 29.359 14.281 1 91.94 512 ASN A C 1
ATOM 3918 O O . ASN A 1 512 ? -10.602 28.516 14.594 1 91.94 512 ASN A O 1
ATOM 3922 N N . LEU A 1 513 ? -11.875 30.297 14.977 1 93.62 513 LEU A N 1
ATOM 3923 C CA . LEU A 1 513 ? -11.398 30.438 16.344 1 93.62 513 LEU A CA 1
ATOM 3924 C C . LEU A 1 513 ? -11.781 29.219 17.188 1 93.62 513 LEU A C 1
ATOM 3926 O O . LEU A 1 513 ? -10.945 28.656 17.891 1 93.62 513 LEU A O 1
ATOM 3930 N N . ALA A 1 514 ? -13.016 28.844 17.125 1 96.25 514 ALA A N 1
ATOM 3931 C CA . ALA A 1 514 ? -13.477 27.656 17.844 1 96.25 514 ALA A CA 1
ATOM 3932 C C . ALA A 1 514 ? -12.664 26.422 17.438 1 96.25 514 ALA A C 1
ATOM 3934 O O . ALA A 1 514 ? -12.273 25.625 18.297 1 96.25 514 ALA A O 1
ATOM 3935 N N . LYS A 1 515 ? -12.43 26.25 16.188 1 94.5 515 LYS A N 1
ATOM 3936 C CA . LYS A 1 515 ? -11.672 25.109 15.68 1 94.5 515 LYS A CA 1
ATOM 3937 C C . LYS A 1 515 ? -10.227 25.156 16.156 1 94.5 515 LYS A C 1
ATOM 3939 O O . LYS A 1 515 ? -9.672 24.125 16.562 1 94.5 515 LYS A O 1
ATOM 3944 N N . ALA A 1 516 ? -9.609 26.297 16.062 1 92 516 ALA A N 1
ATOM 3945 C CA . ALA A 1 516 ? -8.234 26.453 16.516 1 92 516 ALA A CA 1
ATOM 3946 C C . ALA A 1 516 ? -8.102 26.125 18 1 92 516 ALA A C 1
ATOM 3948 O O . ALA A 1 516 ? -7.16 25.438 18.422 1 92 516 ALA A O 1
ATOM 3949 N N . MET A 1 517 ? -8.953 26.625 18.766 1 94 517 MET A N 1
ATOM 3950 C CA . MET A 1 517 ? -8.945 26.344 20.203 1 94 517 MET A CA 1
ATOM 3951 C C . MET A 1 517 ? -9.195 24.859 20.469 1 94 517 MET A C 1
ATOM 3953 O O . MET A 1 517 ? -8.586 24.281 21.359 1 94 517 MET A O 1
ATOM 3957 N N . THR A 1 518 ? -10.125 24.312 19.672 1 95.12 518 THR A N 1
ATOM 3958 C CA . THR A 1 518 ? -10.383 22.875 19.797 1 95.12 518 THR A CA 1
ATOM 3959 C C . THR A 1 518 ? -9.125 22.078 19.516 1 95.12 518 THR A C 1
ATOM 3961 O O . THR A 1 518 ? -8.805 21.125 20.25 1 95.12 518 THR A O 1
ATOM 3964 N N . ASN A 1 519 ? -8.453 22.406 18.453 1 91.06 519 ASN A N 1
ATOM 3965 C CA . ASN A 1 519 ? -7.207 21.719 18.125 1 91.06 519 ASN A CA 1
ATOM 3966 C C . ASN A 1 519 ? -6.211 21.797 19.281 1 91.06 519 ASN A C 1
ATOM 3968 O O . ASN A 1 519 ? -5.527 20.812 19.578 1 91.06 519 ASN A O 1
ATOM 3972 N N . ARG A 1 520 ? -6.16 22.906 19.906 1 89.12 520 ARG A N 1
ATOM 3973 C CA . ARG A 1 520 ? -5.242 23.078 21.016 1 89.12 520 ARG A CA 1
ATOM 3974 C C . ARG A 1 520 ? -5.68 22.234 22.219 1 89.12 520 ARG A C 1
ATOM 3976 O O . ARG A 1 520 ? -4.844 21.625 22.891 1 89.12 520 ARG A O 1
ATOM 3983 N N . VAL A 1 521 ? -6.914 22.25 22.469 1 92.25 521 VAL A N 1
ATOM 3984 C CA . VAL A 1 521 ? -7.434 21.453 23.578 1 92.25 521 VAL A CA 1
ATOM 3985 C C . VAL A 1 521 ? -7.133 19.984 23.359 1 92.25 521 VAL A C 1
ATOM 3987 O O . VAL A 1 521 ? -6.676 19.281 24.266 1 92.25 521 VAL A O 1
ATOM 3990 N N . ARG A 1 522 ? -7.305 19.531 22.188 1 90 522 ARG A N 1
ATOM 3991 C CA . ARG A 1 522 ? -7.133 18.125 21.859 1 90 522 ARG A CA 1
ATOM 3992 C C . ARG A 1 522 ? -5.672 17.703 21.969 1 90 522 ARG A C 1
ATOM 3994 O O . ARG A 1 522 ? -5.371 16.547 22.281 1 90 522 ARG A O 1
ATOM 4001 N N . THR A 1 523 ? -4.793 18.609 21.75 1 85.31 523 THR A N 1
ATOM 4002 C CA . THR A 1 523 ? -3.377 18.266 21.781 1 85.31 523 THR A CA 1
ATOM 4003 C C . THR A 1 523 ? -2.773 18.562 23.156 1 85.31 523 THR A C 1
ATOM 4005 O O . THR A 1 523 ? -1.585 18.328 23.375 1 85.31 523 THR A O 1
ATOM 4008 N N . SER A 1 524 ? -3.605 19.094 23.969 1 81.62 524 SER A N 1
ATOM 4009 C CA . SER A 1 524 ? -3.115 19.438 25.297 1 81.62 524 SER A CA 1
ATOM 4010 C C . SER A 1 524 ? -3.049 18.203 26.188 1 81.62 524 SER A C 1
ATOM 4012 O O . SER A 1 524 ? -3.92 17.328 26.125 1 81.62 524 SER A O 1
ATOM 4014 N N . ALA A 1 525 ? -1.924 17.906 26.766 1 61.88 525 ALA A N 1
ATOM 4015 C CA . ALA A 1 525 ? -1.811 16.828 27.734 1 61.88 525 ALA A CA 1
ATOM 4016 C C . ALA A 1 525 ? -2.33 17.266 29.109 1 61.88 525 ALA A C 1
ATOM 4018 O O . ALA A 1 525 ? -1.914 18.297 29.641 1 61.88 525 ALA A O 1
ATOM 4019 N N . PRO A 1 526 ? -3.371 16.5 29.453 1 59.78 526 PRO A N 1
ATOM 4020 C CA . PRO A 1 526 ? -3.82 16.891 30.781 1 59.78 526 PRO A CA 1
ATOM 4021 C C . PRO A 1 526 ? -2.748 16.688 31.859 1 59.78 526 PRO A C 1
ATOM 4023 O O . PRO A 1 526 ? -1.925 15.773 31.734 1 59.78 526 PRO A O 1
ATOM 4026 N N . THR A 1 527 ? -2.6 17.609 32.625 1 52.66 527 THR A N 1
ATOM 4027 C CA . THR A 1 527 ? -1.631 17.484 33.688 1 52.66 527 THR A CA 1
ATOM 4028 C C . THR A 1 527 ? -2.246 16.766 34.906 1 52.66 527 THR A C 1
ATOM 4030 O O . THR A 1 527 ? -1.526 16.297 35.781 1 52.66 527 THR A O 1
ATOM 4033 N N . THR A 1 528 ? -3.607 16.625 34.969 1 50.97 528 THR A N 1
ATOM 4034 C CA . THR A 1 528 ? -4.289 16.031 36.094 1 50.97 528 THR A CA 1
ATOM 4035 C C . THR A 1 528 ? -5.395 15.078 35.656 1 50.97 528 THR A C 1
ATOM 4037 O O . THR A 1 528 ? -5.73 15.039 34.469 1 50.97 528 THR A O 1
ATOM 4040 N N . ARG A 1 529 ? -5.742 14.125 36.5 1 54.44 529 ARG A N 1
ATOM 4041 C CA . ARG A 1 529 ? -6.895 13.25 36.312 1 54.44 529 ARG A CA 1
ATOM 4042 C C . ARG A 1 529 ? -7.977 13.555 37.344 1 54.44 529 ARG A C 1
ATOM 4044 O O . ARG A 1 529 ? -7.672 13.883 38.5 1 54.44 529 ARG A O 1
ATOM 4051 N N . LEU A 1 530 ? -9.211 13.672 36.844 1 53.25 530 LEU A N 1
ATOM 4052 C CA . LEU A 1 530 ? -10.344 13.867 37.75 1 53.25 530 LEU A CA 1
ATOM 4053 C C . LEU A 1 530 ? -11.078 12.555 38 1 53.25 530 LEU A C 1
ATOM 4055 O O . LEU A 1 530 ? -11.562 11.922 37.062 1 53.25 530 LEU A O 1
ATOM 4059 N N . ASN A 1 531 ? -10.945 12.039 39.156 1 50.88 531 ASN A N 1
ATOM 4060 C CA . ASN A 1 531 ? -11.742 10.898 39.594 1 50.88 531 ASN A CA 1
ATOM 4061 C C . ASN A 1 531 ? -13.102 11.336 40.125 1 50.88 531 ASN A C 1
ATOM 4063 O O . ASN A 1 531 ? -13.172 12.133 41.062 1 50.88 531 ASN A O 1
ATOM 4067 N N . THR A 1 532 ? -14.109 11.055 39.344 1 52.34 532 THR A N 1
ATOM 4068 C CA . THR A 1 532 ? -15.414 11.562 39.719 1 52.34 532 THR A CA 1
ATOM 4069 C C . THR A 1 532 ? -16.234 10.477 40.406 1 52.34 532 THR A 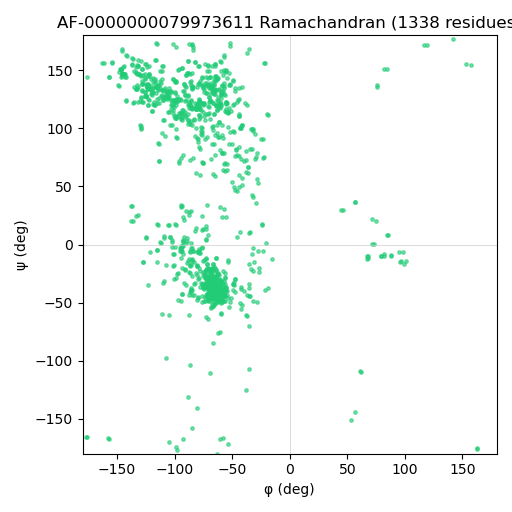C 1
ATOM 4071 O O . THR A 1 532 ? -16.094 9.289 40.094 1 52.34 532 THR A O 1
ATOM 4074 N N . THR A 1 533 ? -16.688 10.742 41.656 1 48 533 THR A N 1
ATOM 4075 C CA . THR A 1 533 ? -17.719 9.938 42.312 1 48 533 THR A CA 1
ATOM 4076 C C . THR A 1 533 ? -19.047 10.672 42.312 1 48 533 THR A C 1
ATOM 4078 O O . THR A 1 533 ? -19.109 11.852 42.688 1 48 533 THR A O 1
ATOM 4081 N N . PRO A 1 534 ? -19.984 10.102 41.594 1 48.75 534 PRO A N 1
ATOM 4082 C CA . PRO A 1 534 ? -21.297 10.758 41.625 1 48.75 534 PRO A CA 1
ATOM 4083 C C . PRO A 1 534 ? -21.75 11.047 43.062 1 48.75 534 PRO A C 1
ATOM 4085 O O . PRO A 1 534 ? -21.547 10.227 43.969 1 48.75 534 PRO A O 1
ATOM 4088 N N . ALA A 1 535 ? -21.953 12.328 43.312 1 45.5 535 ALA A N 1
ATOM 4089 C CA . ALA A 1 535 ? -22.5 12.633 44.625 1 45.5 535 ALA A CA 1
ATOM 4090 C C . ALA A 1 535 ? -24.031 12.602 44.594 1 45.5 535 ALA A C 1
ATOM 4092 O O . ALA A 1 535 ? -24.641 12.719 43.531 1 45.5 535 ALA A O 1
ATOM 4093 N N . ALA A 1 536 ? -24.719 12.188 45.719 1 43.88 536 ALA A N 1
ATOM 4094 C CA . ALA A 1 536 ? -26.156 12.031 45.906 1 43.88 536 ALA A CA 1
ATOM 4095 C C . ALA A 1 536 ? -26.906 13.281 45.438 1 43.88 536 ALA A C 1
ATOM 4097 O O . ALA A 1 536 ? -28.047 13.188 44.969 1 43.88 536 ALA A O 1
ATOM 4098 N N . ASN A 1 537 ? -26.391 14.469 45.562 1 40.78 537 ASN A N 1
ATOM 4099 C CA . ASN A 1 537 ? -27.125 15.695 45.281 1 40.78 537 ASN A CA 1
ATOM 4100 C C . ASN A 1 537 ? -26.953 16.156 43.844 1 40.78 537 ASN A C 1
ATOM 4102 O O . ASN A 1 537 ? -27.25 17.312 43.531 1 40.78 537 ASN A O 1
ATOM 4106 N N . GLY A 1 538 ? -26.578 15.219 43 1 46.16 538 GLY A N 1
ATOM 4107 C CA . GLY A 1 538 ? -26.422 15.57 41.594 1 46.16 538 GLY A CA 1
ATOM 4108 C C . GLY A 1 538 ? -25.094 16.234 41.281 1 46.16 538 GLY A C 1
ATOM 4109 O O . GLY A 1 538 ? -24.812 16.578 40.125 1 46.16 538 GLY A O 1
ATOM 4110 N N . THR A 1 539 ? -24.422 16.516 42.406 1 47.47 539 THR A N 1
ATOM 4111 C CA . THR A 1 539 ? -23.094 17.078 42.219 1 47.47 539 THR A CA 1
ATOM 4112 C C . THR A 1 539 ? -22.062 15.969 42.031 1 47.47 539 THR A C 1
ATOM 4114 O O . THR A 1 539 ? -22.328 14.812 42.344 1 47.47 539 THR A O 1
ATOM 4117 N N . ILE A 1 540 ? -21.156 16.062 41.125 1 51.56 540 ILE A N 1
ATOM 4118 C CA . ILE A 1 540 ? -20.062 15.109 40.969 1 51.56 540 ILE A CA 1
ATOM 4119 C C . ILE A 1 540 ? -18.859 15.555 41.781 1 51.56 540 ILE A C 1
ATOM 4121 O O . ILE A 1 540 ? -18.438 16.719 41.719 1 51.56 540 ILE A O 1
ATOM 4125 N N . ASN A 1 541 ? -18.578 14.773 42.906 1 48.41 541 ASN A N 1
ATOM 4126 C CA . ASN A 1 541 ? -17.359 15.031 43.688 1 48.41 541 ASN A CA 1
ATOM 4127 C C . ASN A 1 541 ? -16.125 14.438 43 1 48.41 541 ASN A C 1
ATOM 4129 O O . ASN A 1 541 ? -16.172 13.289 42.531 1 48.41 541 ASN A O 1
ATOM 4133 N N . GLY A 1 542 ? -15.258 15.32 42.438 1 54.09 542 GLY A N 1
ATOM 4134 C CA . GLY A 1 542 ? -14.07 14.805 41.781 1 54.09 542 GLY A CA 1
ATOM 4135 C C . GLY A 1 542 ? -12.781 15.227 42.438 1 54.09 542 GLY A C 1
ATOM 4136 O O . GLY A 1 542 ? -12.727 16.266 43.094 1 54.09 542 GLY A O 1
ATOM 4137 N N . THR A 1 543 ? -11.867 14.266 42.719 1 52.78 543 THR A N 1
ATOM 4138 C CA . THR A 1 543 ? -10.523 14.562 43.188 1 52.78 543 THR A CA 1
ATOM 4139 C C . THR A 1 543 ? -9.531 14.602 42.031 1 52.78 543 THR A C 1
ATOM 4141 O O . THR A 1 543 ? -9.539 13.719 41.188 1 52.78 543 THR A O 1
ATOM 4144 N N . THR A 1 544 ? -8.789 15.742 41.875 1 55.72 544 THR A N 1
ATOM 4145 C CA . THR A 1 544 ? -7.762 15.898 40.875 1 55.72 544 THR A CA 1
ATOM 4146 C C . THR A 1 544 ? -6.457 15.234 41.312 1 55.72 544 THR A C 1
ATOM 4148 O O . THR A 1 544 ? -5.988 15.453 42.406 1 55.72 544 THR A O 1
ATOM 4151 N N . VAL A 1 545 ? -6.059 14.195 40.5 1 53.62 545 VAL A N 1
ATOM 4152 C CA . VAL A 1 545 ? -4.766 13.578 40.781 1 53.62 545 VAL A CA 1
ATOM 4153 C C . VAL A 1 545 ? -3.805 13.875 39.625 1 53.62 545 VAL A C 1
ATOM 4155 O O . VAL A 1 545 ? -4.211 13.914 38.469 1 53.62 545 VAL A O 1
ATOM 4158 N N . PRO A 1 546 ? -2.543 14.281 39.969 1 54.34 546 PRO A N 1
ATOM 4159 C CA . PRO A 1 546 ? -1.555 14.438 38.906 1 54.34 546 PRO A CA 1
ATOM 4160 C C . PRO A 1 546 ? -1.437 13.203 38 1 54.34 546 PRO A C 1
ATOM 4162 O O . PRO A 1 546 ? -1.55 12.078 38.5 1 54.34 546 PRO A O 1
ATOM 4165 N N . LEU A 1 547 ? -1.348 13.352 36.75 1 55.47 547 LEU A N 1
ATOM 4166 C CA . LEU A 1 547 ? -1.292 12.273 35.75 1 55.47 547 LEU A CA 1
ATOM 4167 C C . LEU A 1 547 ? -0.146 11.32 36.062 1 55.47 547 LEU A C 1
ATOM 4169 O O . LEU A 1 547 ? -0.236 10.125 35.781 1 55.47 547 LEU A O 1
ATOM 4173 N N . SER A 1 548 ? 1.025 11.891 36.562 1 50.81 548 SER A N 1
ATOM 4174 C CA . SER A 1 548 ? 2.154 11.039 36.938 1 50.81 548 SER A CA 1
ATOM 4175 C C . SER A 1 548 ? 1.744 9.984 37.969 1 50.81 548 SER A C 1
ATOM 4177 O O . SER A 1 548 ? 2.357 8.922 38.031 1 50.81 548 SER A O 1
ATOM 4179 N N . GLU A 1 549 ? 0.76 10.289 38.75 1 46.31 549 GLU A N 1
ATOM 4180 C CA . GLU A 1 549 ? 0.312 9.398 39.812 1 46.31 549 GLU A CA 1
ATOM 4181 C C . GLU A 1 549 ? -0.9 8.578 39.375 1 46.31 549 GLU A C 1
ATOM 4183 O O . GLU A 1 549 ? -1.302 7.641 40.062 1 46.31 549 GLU A O 1
ATOM 4188 N N . ALA A 1 550 ? -1.576 9.172 38.438 1 44.28 550 ALA A N 1
ATOM 4189 C CA . ALA A 1 550 ? -2.779 8.477 37.969 1 44.28 550 ALA A CA 1
ATOM 4190 C C . ALA A 1 550 ? -2.436 7.113 37.375 1 44.28 550 ALA A C 1
ATOM 4192 O O . ALA A 1 550 ? -1.45 6.98 36.656 1 44.28 550 ALA A O 1
ATOM 4193 N N . ALA A 1 551 ? -2.877 6.121 37.906 1 40.47 551 ALA A N 1
ATOM 4194 C CA . ALA A 1 551 ? -2.678 4.742 37.469 1 40.47 551 ALA A CA 1
ATOM 4195 C C . ALA A 1 551 ? -2.852 4.609 35.938 1 40.47 551 ALA A C 1
ATOM 4197 O O . ALA A 1 551 ? -3.73 5.246 35.375 1 40.47 551 ALA A O 1
ATOM 4198 N N . GLU A 1 552 ? -1.936 4.09 35.125 1 43.78 552 GLU A N 1
ATOM 4199 C CA . GLU A 1 552 ? -1.703 3.707 33.75 1 43.78 552 GLU A CA 1
ATOM 4200 C C . GLU A 1 552 ? -2.98 3.189 33.094 1 43.78 552 GLU A C 1
ATOM 4202 O O . GLU A 1 552 ? -3.104 3.189 31.875 1 43.78 552 GLU A O 1
ATOM 4207 N N . SER A 1 553 ? -3.941 2.76 33.719 1 42.75 553 SER A N 1
ATOM 4208 C CA . SER A 1 553 ? -4.93 1.804 33.25 1 42.75 553 SER A CA 1
ATOM 4209 C C . SER A 1 553 ? -5.895 2.459 32.25 1 42.75 553 SER A C 1
ATOM 4211 O O . SER A 1 553 ? -6.297 1.84 31.281 1 42.75 553 SER A O 1
ATOM 4213 N N . GLN A 1 554 ? -6.414 3.588 32.594 1 42.88 554 GLN A N 1
ATOM 4214 C CA . GLN A 1 554 ? -7.516 4.098 31.781 1 42.88 554 GLN A CA 1
ATOM 4215 C C . GLN A 1 554 ? -7.027 4.551 30.422 1 42.88 554 GLN A C 1
ATOM 4217 O O . GLN A 1 554 ? -7.742 4.41 29.422 1 42.88 554 GLN A O 1
ATOM 4222 N N . ASP A 1 555 ? -5.734 4.984 30.406 1 49.75 555 ASP A N 1
ATOM 4223 C CA . ASP A 1 555 ? -5.152 5.496 29.172 1 49.75 555 ASP A CA 1
ATOM 4224 C C . ASP A 1 555 ? -4.965 4.383 28.156 1 49.75 555 ASP A C 1
ATOM 4226 O O . ASP A 1 555 ? -5.184 4.586 26.953 1 49.75 555 ASP A O 1
ATOM 4230 N N . GLY A 1 556 ? -4.633 3.24 28.734 1 49.84 556 GLY A N 1
ATOM 4231 C CA . GLY A 1 556 ? -4.473 2.125 27.812 1 49.84 556 GLY A CA 1
ATOM 4232 C C . GLY A 1 556 ? -5.781 1.683 27.172 1 49.84 556 GLY A C 1
ATOM 4233 O O . GLY A 1 556 ? -5.836 1.422 25.969 1 49.84 556 GLY A O 1
ATOM 4234 N N . GLU A 1 557 ? -6.855 1.628 28.078 1 53.44 557 GLU A N 1
ATOM 4235 C CA . GLU A 1 557 ? -8.148 1.195 27.562 1 53.44 557 GLU A CA 1
ATOM 4236 C C . GLU A 1 557 ? -8.711 2.209 26.562 1 53.44 557 GLU A C 1
ATOM 4238 O O . GLU A 1 557 ? -9.289 1.83 25.547 1 53.44 557 GLU A O 1
ATOM 4243 N N . LEU A 1 558 ? -8.516 3.398 26.938 1 57.25 558 LEU A N 1
ATOM 4244 C CA . LEU A 1 558 ? -9.031 4.43 26.047 1 57.25 558 LEU A CA 1
ATOM 4245 C C . LEU A 1 558 ? -8.25 4.465 24.734 1 57.25 558 LEU A C 1
ATOM 4247 O O . LEU A 1 558 ? -8.828 4.676 23.656 1 57.25 558 LEU A O 1
ATOM 4251 N N . ALA A 1 559 ? -6.977 4.203 24.969 1 59.12 559 ALA A N 1
ATOM 4252 C CA . ALA A 1 559 ? -6.16 4.152 23.766 1 59.12 559 ALA A CA 1
ATOM 4253 C C . ALA A 1 559 ? -6.617 3.027 22.844 1 59.12 559 ALA A C 1
ATOM 4255 O O . ALA A 1 559 ? -6.652 3.193 21.625 1 59.12 559 ALA A O 1
ATOM 4256 N N . ASP A 1 560 ? -7.059 2.029 23.438 1 63.47 560 ASP A N 1
ATOM 4257 C CA . ASP A 1 560 ? -7.508 0.9 22.625 1 63.47 560 ASP A CA 1
ATOM 4258 C C . ASP A 1 560 ? -8.875 1.178 22.016 1 63.47 560 ASP A C 1
ATOM 4260 O O . ASP A 1 560 ? -9.156 0.744 20.891 1 63.47 560 ASP A O 1
ATOM 4264 N N . ARG A 1 561 ? -9.648 1.898 22.75 1 70.62 561 ARG A N 1
ATOM 4265 C CA . ARG A 1 561 ? -11 2.178 22.281 1 70.62 561 ARG A CA 1
ATOM 4266 C C . ARG A 1 561 ? -10.984 3.078 21.062 1 70.62 561 ARG A C 1
ATOM 4268 O O . ARG A 1 561 ? -11.836 2.953 20.172 1 70.62 561 ARG A O 1
ATOM 4275 N N . TYR A 1 562 ? -10.031 3.873 20.953 1 79.81 562 TYR A N 1
ATOM 4276 C CA . TYR A 1 562 ? -10.047 4.863 19.875 1 79.81 562 TYR A CA 1
ATOM 4277 C C . TYR A 1 562 ? -8.914 4.609 18.891 1 79.81 562 TYR A C 1
ATOM 4279 O O . TYR A 1 562 ? -8.586 5.473 18.078 1 79.81 562 TYR A O 1
ATOM 4287 N N . ALA A 1 563 ? -8.43 3.346 19.016 1 82.06 563 ALA A N 1
ATOM 4288 C CA . ALA A 1 563 ? -7.359 3 18.078 1 82.06 563 ALA A CA 1
ATOM 4289 C C . ALA A 1 563 ? -7.875 2.934 16.656 1 82.06 563 ALA A C 1
ATOM 4291 O O . ALA A 1 563 ? -8.977 2.428 16.406 1 82.06 563 ALA A O 1
ATOM 4292 N N . GLY A 1 564 ? -7.121 3.514 15.75 1 86.06 564 GLY A N 1
ATOM 4293 C CA . GLY A 1 564 ? -7.488 3.48 14.344 1 86.06 564 GLY A CA 1
ATOM 4294 C C . GLY A 1 564 ? -7.02 2.225 13.633 1 86.06 564 GLY A C 1
ATOM 4295 O O . GLY A 1 564 ? -6.449 1.329 14.258 1 86.06 564 GLY A O 1
ATOM 4296 N N . ALA A 1 565 ? -7.484 2.1 12.391 1 87.25 565 ALA A N 1
ATOM 4297 C CA . ALA A 1 565 ? -7.082 0.988 11.531 1 87.25 565 ALA A CA 1
ATOM 4298 C C . ALA A 1 565 ? -6.535 1.494 10.203 1 87.25 565 ALA A C 1
ATOM 4300 O O . ALA A 1 565 ? -7.094 2.416 9.602 1 87.25 565 ALA A O 1
ATOM 4301 N N . ALA A 1 566 ? -5.395 0.986 9.828 1 87.81 566 ALA A N 1
ATOM 4302 C CA . ALA A 1 566 ? -4.801 1.277 8.523 1 87.81 566 ALA A CA 1
ATOM 4303 C C . ALA A 1 566 ? -5.055 0.14 7.539 1 87.81 566 ALA A C 1
ATOM 4305 O O . ALA A 1 566 ? -4.996 -1.035 7.91 1 87.81 566 ALA A O 1
ATOM 4306 N N . PHE A 1 567 ? -5.34 0.474 6.25 1 87.12 567 PHE A N 1
ATOM 4307 C CA . PHE A 1 567 ? -5.684 -0.538 5.258 1 87.12 567 PHE A CA 1
ATOM 4308 C C . PHE A 1 567 ? -4.703 -0.508 4.09 1 87.12 567 PHE A C 1
ATOM 4310 O O . PHE A 1 567 ? -4.281 0.565 3.656 1 87.12 567 PHE A O 1
ATOM 4317 N N . THR A 1 568 ? -4.23 -1.642 3.715 1 84.12 568 THR A N 1
ATOM 4318 C CA . THR A 1 568 ? -3.355 -1.798 2.559 1 84.12 568 THR A CA 1
ATOM 4319 C C . THR A 1 568 ? -3.889 -2.877 1.62 1 84.12 568 THR A C 1
ATOM 4321 O O . THR A 1 568 ? -4.629 -3.768 2.045 1 84.12 568 THR A O 1
ATOM 4324 N N . THR A 1 569 ? -3.596 -2.75 0.317 1 84 569 THR A N 1
ATOM 4325 C CA . THR A 1 569 ? -3.998 -3.758 -0.657 1 84 569 THR A CA 1
ATOM 4326 C C . THR A 1 569 ? -2.961 -4.875 -0.74 1 84 569 THR A C 1
ATOM 4328 O O . THR A 1 569 ? -1.773 -4.613 -0.934 1 84 569 THR A O 1
ATOM 4331 N N . GLU A 1 570 ? -3.416 -6.113 -0.521 1 87.12 570 GLU A N 1
ATOM 4332 C CA . GLU A 1 570 ? -2.525 -7.27 -0.542 1 87.12 570 GLU A CA 1
ATOM 4333 C C . GLU A 1 570 ? -3.084 -8.383 -1.422 1 87.12 570 GLU A C 1
ATOM 4335 O O . GLU A 1 570 ? -4.301 -8.516 -1.567 1 87.12 570 GLU A O 1
ATOM 4340 N N . PRO A 1 571 ? -2.186 -9.117 -2.064 1 90.12 571 PRO A N 1
ATOM 4341 C CA . PRO A 1 571 ? -2.633 -10.258 -2.867 1 90.12 571 PRO A CA 1
ATOM 4342 C C . PRO A 1 571 ? -2.973 -11.477 -2.016 1 90.12 571 PRO A C 1
ATOM 4344 O O . PRO A 1 571 ? -2.242 -11.805 -1.075 1 90.12 571 PRO A O 1
ATOM 4347 N N . PHE A 1 572 ? -4.082 -12.227 -2.381 1 92.62 572 PHE A N 1
ATOM 4348 C CA . PHE A 1 572 ? -4.555 -13.43 -1.702 1 92.62 572 PHE A CA 1
ATOM 4349 C C . PHE A 1 572 ? -4.73 -14.578 -2.689 1 92.62 572 PHE A C 1
ATOM 4351 O O . PHE A 1 572 ? -5.031 -14.352 -3.863 1 92.62 572 PHE A O 1
ATOM 4358 N N . PHE A 1 573 ? -4.457 -15.742 -2.166 1 94.38 573 PHE A N 1
ATOM 4359 C CA . PHE A 1 573 ? -4.77 -16.922 -2.957 1 94.38 573 PHE A CA 1
ATOM 4360 C C . PHE A 1 573 ? -6.277 -17.125 -3.061 1 94.38 573 PHE A C 1
ATOM 4362 O O . PHE A 1 573 ? -6.992 -17.031 -2.061 1 94.38 573 PHE A O 1
ATOM 4369 N N . GLN A 1 574 ? -6.734 -17.25 -4.25 1 94.75 574 GLN A N 1
ATOM 4370 C CA . GLN A 1 574 ? -8.141 -17.578 -4.488 1 94.75 574 GLN A CA 1
ATOM 4371 C C . GLN A 1 574 ? -8.281 -18.906 -5.215 1 94.75 574 GLN A C 1
ATOM 4373 O O . GLN A 1 574 ? -7.758 -19.078 -6.316 1 94.75 574 GLN A O 1
ATOM 4378 N N . VAL A 1 575 ? -9.008 -19.781 -4.559 1 96.5 575 VAL A N 1
ATOM 4379 C CA . VAL A 1 575 ? -9.219 -21.094 -5.16 1 96.5 575 VAL A CA 1
ATOM 4380 C C . VAL A 1 575 ? -10.484 -21.078 -6.016 1 96.5 575 VAL A C 1
ATOM 4382 O O . VAL A 1 575 ? -11.562 -20.719 -5.531 1 96.5 575 VAL A O 1
ATOM 4385 N N . ARG A 1 576 ? -10.359 -21.422 -7.266 1 96.31 576 ARG A N 1
ATOM 4386 C CA . ARG A 1 576 ? -11.484 -21.578 -8.188 1 96.31 576 ARG A CA 1
ATOM 4387 C C . ARG A 1 576 ? -11.891 -23.031 -8.328 1 96.31 576 ARG A C 1
ATOM 4389 O O . ARG A 1 576 ? -11.477 -23.703 -9.273 1 96.31 576 ARG A O 1
ATOM 4396 N N . TRP A 1 577 ? -12.805 -23.5 -7.551 1 96.25 577 TRP A N 1
ATOM 4397 C CA . TRP A 1 577 ? -13.156 -24.906 -7.355 1 96.25 577 TRP A CA 1
ATOM 4398 C C . TRP A 1 577 ? -13.766 -25.484 -8.625 1 96.25 577 TRP A C 1
ATOM 4400 O O . TRP A 1 577 ? -13.719 -26.703 -8.836 1 96.25 577 TRP A O 1
ATOM 4410 N N . ALA A 1 578 ? -14.266 -24.578 -9.492 1 95.81 578 ALA A N 1
ATOM 4411 C CA . ALA A 1 578 ? -14.867 -25.062 -10.734 1 95.81 578 ALA A CA 1
ATOM 4412 C C . ALA A 1 578 ? -13.844 -25.812 -11.586 1 95.81 578 ALA A C 1
ATOM 4414 O O . ALA A 1 578 ? -14.18 -26.766 -12.273 1 95.81 578 ALA A O 1
ATOM 4415 N N . TRP A 1 579 ? -12.625 -25.484 -11.523 1 96.25 579 TRP A N 1
ATOM 4416 C CA . TRP A 1 579 ? -11.578 -26.078 -12.344 1 96.25 579 TRP A CA 1
ATOM 4417 C C . TRP A 1 579 ? -11.164 -27.438 -11.805 1 96.25 579 TRP A C 1
ATOM 4419 O O . TRP A 1 579 ? -10.422 -28.172 -12.461 1 96.25 579 TRP A O 1
ATOM 4429 N N . MET A 1 580 ? -11.656 -27.844 -10.648 1 96.44 580 MET A N 1
ATOM 4430 C CA . MET A 1 580 ? -11.414 -29.172 -10.086 1 96.44 580 MET A CA 1
ATOM 4431 C C . MET A 1 580 ? -12.297 -30.219 -10.75 1 96.44 580 MET A C 1
ATOM 4433 O O . MET A 1 580 ? -12.055 -31.422 -10.609 1 96.44 580 MET A O 1
ATOM 4437 N N . ALA A 1 581 ? -13.141 -29.875 -11.586 1 97.12 581 ALA A N 1
ATOM 4438 C CA . ALA A 1 581 ? -14.117 -30.781 -12.18 1 97.12 581 ALA A CA 1
ATOM 4439 C C . ALA A 1 581 ? -13.422 -31.844 -13.023 1 97.12 581 ALA A C 1
ATOM 4441 O O . ALA A 1 581 ? -13.742 -33.031 -12.914 1 97.12 581 ALA A O 1
ATOM 4442 N N . LEU A 1 582 ? -12.492 -31.422 -13.812 1 97.19 582 LEU A N 1
ATOM 4443 C CA . LEU A 1 582 ? -11.844 -32.375 -14.711 1 97.19 582 LEU A CA 1
ATOM 4444 C C . LEU A 1 582 ? -11.008 -33.375 -13.938 1 97.19 582 LEU A C 1
ATOM 4446 O O . LEU A 1 582 ? -11.203 -34.594 -14.078 1 97.19 582 LEU A O 1
ATOM 4450 N N . PRO A 1 583 ? -10.078 -32.938 -13.086 1 96.88 58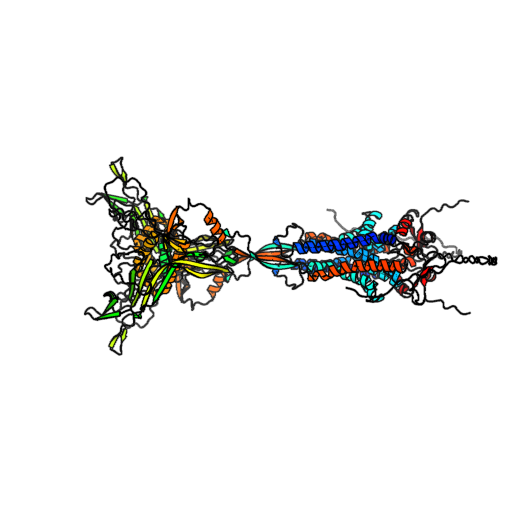3 PRO A N 1
ATOM 4451 C CA . PRO A 1 583 ? -9.312 -33.906 -12.328 1 96.88 583 PRO A CA 1
ATOM 4452 C C . PRO A 1 583 ? -10.203 -34.844 -11.5 1 96.88 583 PRO A C 1
ATOM 4454 O O . PRO A 1 583 ? -9.945 -36.062 -11.43 1 96.88 583 PRO A O 1
ATOM 4457 N N . LEU A 1 584 ? -11.234 -34.375 -10.945 1 97.25 584 LEU A N 1
ATOM 4458 C CA . LEU A 1 584 ? -12.133 -35.188 -10.133 1 97.25 584 LEU A CA 1
ATOM 4459 C C . LEU A 1 584 ? -12.875 -36.188 -11 1 97.25 584 LEU A C 1
ATOM 4461 O O . LEU A 1 584 ? -13.008 -37.344 -10.625 1 97.25 584 LEU A O 1
ATOM 4465 N N . ALA A 1 585 ? -13.359 -35.75 -12.125 1 97.38 585 ALA A N 1
ATOM 4466 C CA . ALA A 1 585 ? -14.047 -36.656 -13.047 1 97.38 585 ALA A CA 1
ATOM 4467 C C . ALA A 1 585 ? -13.125 -37.781 -13.5 1 97.38 585 ALA A C 1
ATOM 4469 O O . ALA A 1 585 ? -13.539 -38.938 -13.547 1 97.38 585 ALA A O 1
ATOM 4470 N N . LEU A 1 586 ? -11.898 -37.469 -13.797 1 97.69 586 LEU A N 1
ATOM 4471 C CA . LEU A 1 586 ? -10.953 -38.469 -14.281 1 97.69 586 LEU A CA 1
ATOM 4472 C C . LEU A 1 586 ? -10.602 -39.469 -13.18 1 97.69 586 LEU A C 1
ATOM 4474 O O . LEU A 1 586 ? -10.508 -40.656 -13.43 1 97.69 586 LEU A O 1
ATOM 4478 N N . VAL A 1 587 ? -10.414 -39 -11.977 1 97.5 587 VAL A N 1
ATOM 4479 C CA . VAL A 1 587 ? -10.039 -39.875 -10.859 1 97.5 587 VAL A CA 1
ATOM 4480 C C . VAL A 1 587 ? -11.203 -40.781 -10.508 1 97.5 587 VAL A C 1
ATOM 4482 O O . VAL A 1 587 ? -10.992 -41.938 -10.086 1 97.5 587 VAL A O 1
ATOM 4485 N N . LEU A 1 588 ? -12.406 -40.375 -10.781 1 96.62 588 LEU A N 1
ATOM 4486 C CA . LEU A 1 588 ? -13.578 -41.219 -10.5 1 96.62 588 LEU A CA 1
ATOM 4487 C C . LEU A 1 588 ? -13.844 -42.188 -11.641 1 96.62 588 LEU A C 1
ATOM 4489 O O . LEU A 1 588 ? -14.156 -43.344 -11.391 1 96.62 588 LEU A O 1
ATOM 4493 N N . LEU A 1 589 ? -13.664 -41.719 -12.852 1 96.5 589 LEU A N 1
ATOM 4494 C CA . LEU A 1 589 ? -13.961 -42.531 -14.016 1 96.5 589 LEU A CA 1
ATOM 4495 C C . LEU A 1 589 ? -12.898 -43.625 -14.203 1 96.5 589 LEU A C 1
ATOM 4497 O O . LEU A 1 589 ? -13.188 -44.688 -14.742 1 96.5 589 LEU A O 1
ATOM 4501 N N . SER A 1 590 ? -11.656 -43.344 -13.734 1 96.38 590 SER A N 1
ATOM 4502 C CA . SER A 1 590 ? -10.562 -44.281 -13.953 1 96.38 590 SER A CA 1
ATOM 4503 C C . SER A 1 590 ? -10.805 -45.594 -13.211 1 96.38 590 SER A C 1
ATOM 4505 O O . SER A 1 590 ? -10.781 -46.688 -13.805 1 96.38 590 SER A O 1
ATOM 4507 N N . PRO A 1 591 ? -11.117 -45.562 -11.922 1 95.75 591 PRO A N 1
ATOM 4508 C CA . PRO A 1 591 ? -11.414 -46.844 -11.25 1 95.75 591 PRO A CA 1
ATOM 4509 C C . PRO A 1 591 ? -12.664 -47.531 -11.797 1 95.75 591 PRO A C 1
ATOM 4511 O O . PRO A 1 591 ? -12.734 -48.75 -11.836 1 95.75 591 PRO A O 1
ATOM 4514 N N . ILE A 1 592 ? -13.586 -46.781 -12.25 1 95.19 592 ILE A N 1
ATOM 4515 C CA . ILE A 1 592 ? -14.797 -47.375 -12.836 1 95.19 592 ILE A CA 1
ATOM 4516 C C . ILE A 1 592 ? -14.438 -48.125 -14.109 1 95.19 592 ILE A C 1
ATOM 4518 O O . ILE A 1 592 ? -14.906 -49.25 -14.312 1 95.19 592 ILE A O 1
ATOM 4522 N N . PHE A 1 593 ? -13.609 -47.562 -14.867 1 95.31 593 PHE A N 1
ATOM 4523 C CA . PHE A 1 593 ? -13.164 -48.188 -16.094 1 95.31 593 PHE A CA 1
ATOM 4524 C C . PHE A 1 593 ? -12.367 -49.469 -15.797 1 95.31 593 PHE A C 1
ATOM 4526 O O . PHE A 1 593 ? -12.57 -50.5 -16.438 1 95.31 593 PHE A O 1
ATOM 4533 N N . VAL A 1 594 ? -11.484 -49.344 -14.859 1 93.69 594 VAL A N 1
ATOM 4534 C CA . VAL A 1 594 ? -10.648 -50.5 -14.508 1 93.69 594 VAL A CA 1
ATOM 4535 C C . VAL A 1 594 ? -11.516 -51.625 -13.961 1 93.69 594 VAL A C 1
ATOM 4537 O O . VAL A 1 594 ? -11.383 -52.781 -14.383 1 93.69 594 VAL A O 1
ATOM 4540 N N . VAL A 1 595 ? -12.445 -51.344 -13.094 1 92.38 595 VAL A N 1
ATOM 4541 C CA . VAL A 1 595 ? -13.32 -52.344 -12.508 1 92.38 595 VAL A CA 1
ATOM 4542 C C . VAL A 1 595 ? -14.195 -52.969 -13.594 1 92.38 595 VAL A C 1
ATOM 4544 O O . VAL A 1 595 ? -14.398 -54.188 -13.609 1 92.38 595 VAL A O 1
ATOM 4547 N N . TRP A 1 596 ? -14.688 -52.125 -14.438 1 92.88 596 TRP A N 1
ATOM 4548 C CA . TRP A 1 596 ? -15.508 -52.656 -15.539 1 92.88 596 TRP A CA 1
ATOM 4549 C C . TRP A 1 596 ? -14.711 -53.625 -16.391 1 92.88 596 TRP A C 1
ATOM 4551 O O . TRP A 1 596 ? -15.234 -54.688 -16.781 1 92.88 596 TRP A O 1
ATOM 4561 N N . THR A 1 597 ? -13.477 -53.312 -16.703 1 90.81 597 THR A N 1
ATOM 4562 C CA . THR A 1 597 ? -12.633 -54.156 -17.531 1 90.81 597 THR A CA 1
ATOM 4563 C C . THR A 1 597 ? -12.336 -55.469 -16.812 1 90.81 597 THR A C 1
ATOM 4565 O O . THR A 1 597 ? -12.336 -56.531 -17.438 1 90.81 597 THR A O 1
ATOM 4568 N N . VAL A 1 598 ? -12.078 -55.344 -15.555 1 88.56 598 VAL A N 1
ATOM 4569 C CA . VAL A 1 598 ? -11.789 -56.562 -14.758 1 88.56 598 VAL A CA 1
ATOM 4570 C C . VAL A 1 598 ? -13.023 -57.438 -14.711 1 88.56 598 VAL A C 1
ATOM 4572 O O . VAL A 1 598 ? -12.922 -58.656 -14.938 1 88.56 598 VAL A O 1
ATOM 4575 N N . VAL A 1 599 ? -14.18 -56.938 -14.5 1 89.81 599 VAL A N 1
ATOM 4576 C CA . VAL A 1 599 ? -15.414 -57.719 -14.391 1 89.81 599 VAL A CA 1
ATOM 4577 C C . VAL A 1 599 ? -15.781 -58.281 -15.758 1 89.81 599 VAL A C 1
ATOM 4579 O O . VAL A 1 599 ? -16.203 -59.438 -15.852 1 89.81 599 VAL A O 1
ATOM 4582 N N . ALA A 1 600 ? -15.602 -57.5 -16.75 1 88.81 600 ALA A N 1
ATOM 4583 C CA . ALA A 1 600 ? -15.883 -57.969 -18.109 1 88.81 600 ALA A CA 1
ATOM 4584 C C . ALA A 1 600 ? -14.977 -59.156 -18.469 1 88.81 600 ALA A C 1
ATOM 4586 O O . ALA A 1 600 ? -15.414 -60.125 -19.109 1 88.81 600 ALA A O 1
ATOM 4587 N N . SER A 1 601 ? -13.703 -59.062 -18.078 1 87 601 SER A N 1
ATOM 4588 C CA . SER A 1 601 ? -12.758 -60.156 -18.344 1 87 601 SER A CA 1
ATOM 4589 C C . SER A 1 601 ? -13.125 -61.406 -17.547 1 87 601 SER A C 1
ATOM 4591 O O . SER A 1 601 ? -12.992 -62.531 -18.062 1 87 601 SER A O 1
ATOM 4593 N N . TRP A 1 602 ? -13.633 -61.219 -16.406 1 86.12 602 TRP A N 1
ATOM 4594 C CA . TRP A 1 602 ? -14.031 -62.312 -15.547 1 86.12 602 TRP A CA 1
ATOM 4595 C C . TRP A 1 602 ? -15.297 -63 -16.078 1 86.12 602 TRP A C 1
ATOM 4597 O O . TRP A 1 602 ? -15.375 -64.25 -16.141 1 86.12 602 TRP A O 1
ATOM 4607 N N . ARG A 1 603 ? -16.281 -62.312 -16.516 1 86.81 603 ARG A N 1
ATOM 4608 C CA . ARG A 1 603 ? -17.562 -62.844 -16.953 1 86.81 603 ARG A CA 1
ATOM 4609 C C . ARG A 1 603 ? -17.422 -63.562 -18.281 1 86.81 603 ARG A C 1
ATOM 4611 O O . ARG A 1 603 ? -18.094 -64.562 -18.516 1 86.81 603 ARG A O 1
ATOM 4618 N N . THR A 1 604 ? -16.609 -63.062 -19.094 1 85.31 604 THR A N 1
ATOM 4619 C CA . THR A 1 604 ? -16.453 -63.656 -20.422 1 85.31 604 THR A CA 1
ATOM 4620 C C . THR A 1 604 ? -15.422 -64.75 -20.406 1 85.31 604 THR A C 1
ATOM 4622 O O . THR A 1 604 ? -15.344 -65.562 -21.344 1 85.31 604 THR A O 1
ATOM 4625 N N . GLY A 1 605 ? -14.664 -64.875 -19.375 1 81.25 605 GLY A N 1
ATOM 4626 C CA . GLY A 1 605 ? -13.625 -65.875 -19.281 1 81.25 605 GLY A CA 1
ATOM 4627 C C . GLY A 1 605 ? -12.422 -65.625 -20.156 1 81.25 605 GLY A C 1
ATOM 4628 O O . GLY A 1 605 ? -11.75 -66.5 -20.609 1 81.25 605 GLY A O 1
ATOM 4629 N N . THR A 1 606 ? -12.297 -64.375 -20.5 1 82.88 606 THR A N 1
ATOM 4630 C CA . THR A 1 606 ? -11.148 -63.938 -21.312 1 82.88 606 THR A CA 1
ATOM 4631 C C . THR A 1 606 ? -9.867 -64.062 -20.5 1 82.88 606 THR A C 1
ATOM 4633 O O . THR A 1 606 ? -9.844 -63.688 -19.312 1 82.88 606 THR A O 1
ATOM 4636 N N . PRO A 1 607 ? -8.805 -64.562 -21.078 1 80.94 607 PRO A N 1
ATOM 4637 C CA . PRO A 1 607 ? -7.543 -64.625 -20.328 1 80.94 607 PRO A CA 1
ATOM 4638 C C . PRO A 1 607 ? -6.98 -63.25 -19.984 1 80.94 607 PRO A C 1
ATOM 4640 O O . PRO A 1 607 ? -7.195 -62.281 -20.734 1 80.94 607 PRO A O 1
ATOM 4643 N N . ILE A 1 608 ? -6.406 -63.219 -18.859 1 81.88 608 ILE A N 1
ATOM 4644 C CA . ILE A 1 608 ? -5.797 -61.969 -18.422 1 81.88 608 ILE A CA 1
ATOM 4645 C C . ILE A 1 608 ? -4.324 -61.938 -18.828 1 81.88 608 ILE A C 1
ATOM 4647 O O . ILE A 1 608 ? -3.439 -62.125 -17.984 1 81.88 608 ILE A O 1
ATOM 4651 N N . LEU A 1 609 ? -4.086 -61.688 -20.047 1 73.06 609 LEU A N 1
ATOM 4652 C CA . LEU A 1 609 ? -2.748 -61.812 -20.609 1 73.06 609 LEU A CA 1
ATOM 4653 C C . LEU A 1 609 ? -2.031 -60.469 -20.594 1 73.06 609 LEU A C 1
ATOM 4655 O O . LEU A 1 609 ? -0.801 -60.406 -20.656 1 73.06 609 LEU A O 1
ATOM 4659 N N . GLY A 1 610 ? -2.729 -59.344 -20.188 1 69.25 610 GLY A N 1
ATOM 4660 C CA . GLY A 1 610 ? -2.094 -58.062 -20.125 1 69.25 610 GLY A CA 1
ATOM 4661 C C . GLY A 1 610 ? -1.41 -57.656 -21.422 1 69.25 610 GLY A C 1
ATOM 4662 O O . GLY A 1 610 ? -1.933 -57.938 -22.516 1 69.25 610 GLY A O 1
ATOM 4663 N N . SER A 1 611 ? -0.294 -56.812 -21.25 1 66.56 611 SER A N 1
ATOM 4664 C CA . SER A 1 611 ? 0.514 -56.344 -22.375 1 66.56 611 SER A CA 1
ATOM 4665 C C . SER A 1 611 ? 1.775 -57.188 -22.531 1 66.56 611 SER A C 1
ATOM 4667 O O . SER A 1 611 ? 2.293 -57.75 -21.562 1 66.56 611 SER A O 1
ATOM 4669 N N . GLY A 1 612 ? 1.775 -58.125 -23.422 1 61.38 612 GLY A N 1
ATOM 4670 C CA . GLY A 1 612 ? 3.1 -58.719 -23.438 1 61.38 612 GLY A CA 1
ATOM 4671 C C . GLY A 1 612 ? 3.27 -59.781 -24.516 1 61.38 612 GLY A C 1
ATOM 4672 O O . GLY A 1 612 ? 2.285 -60.344 -25.016 1 61.38 612 GLY A O 1
ATOM 4673 N N . LEU A 1 613 ? 4.406 -59.719 -24.953 1 63.69 613 LEU A N 1
ATOM 4674 C CA . LEU A 1 613 ? 4.883 -60.688 -25.953 1 63.69 613 LEU A CA 1
ATOM 4675 C C . LEU A 1 613 ? 4.75 -62.094 -25.453 1 63.69 613 LEU A C 1
ATOM 4677 O O . LEU A 1 613 ? 4.395 -63 -26.219 1 63.69 613 LEU A O 1
ATOM 4681 N N . LEU A 1 614 ? 4.898 -62.188 -24.141 1 64.81 614 LEU A N 1
ATOM 4682 C CA . LEU A 1 614 ? 5.02 -63.562 -23.609 1 64.81 614 LEU A CA 1
ATOM 4683 C C . LEU A 1 614 ? 3.703 -64.312 -23.734 1 64.81 614 LEU A C 1
ATOM 4685 O O . LEU A 1 614 ? 3.697 -65.5 -23.938 1 64.81 614 LEU A O 1
ATOM 4689 N N . VAL A 1 615 ? 2.695 -63.5 -23.734 1 62.09 615 VAL A N 1
ATOM 4690 C CA . VAL A 1 615 ? 1.397 -64.188 -23.781 1 62.09 615 VAL A CA 1
ATOM 4691 C C . VAL A 1 615 ? 1.046 -64.5 -25.234 1 62.09 615 VAL A C 1
ATOM 4693 O O . VAL A 1 615 ? 0.417 -65.5 -25.5 1 62.09 615 VAL A O 1
ATOM 4696 N N . LEU A 1 616 ? 1.625 -63.625 -26.016 1 67.69 616 LEU A N 1
ATOM 4697 C CA . LEU A 1 616 ? 1.372 -63.938 -27.422 1 67.69 616 LEU A CA 1
ATOM 4698 C C . LEU A 1 616 ? 2.16 -65.188 -27.859 1 67.69 616 LEU A C 1
ATOM 4700 O O . LEU A 1 616 ? 1.791 -65.812 -28.844 1 67.69 616 LEU A O 1
ATOM 4704 N N . LEU A 1 617 ? 3.111 -65.375 -27.062 1 69.88 617 LEU A N 1
ATOM 4705 C CA . LEU A 1 617 ? 3.861 -66.625 -27.344 1 69.88 617 LEU A CA 1
ATOM 4706 C C . LEU A 1 617 ? 3.062 -67.812 -26.922 1 69.88 617 LEU A C 1
ATOM 4708 O O . LEU A 1 617 ? 3.246 -68.938 -27.484 1 69.88 617 LEU A O 1
ATOM 4712 N N . GLY A 1 618 ? 2.182 -67.562 -26.031 1 66.06 618 GLY A N 1
ATOM 4713 C CA . GLY A 1 618 ? 1.369 -68.688 -25.578 1 66.06 618 GLY A CA 1
ATOM 4714 C C . GLY A 1 618 ? 0.122 -68.938 -26.406 1 66.06 618 GLY A C 1
ATOM 4715 O O . GLY A 1 618 ? -0.407 -70 -26.469 1 66.06 618 GLY A O 1
ATOM 4716 N N . CYS A 1 619 ? -0.244 -67.812 -27.031 1 71.94 619 CYS A N 1
ATOM 4717 C CA . CYS A 1 619 ? -1.411 -67.938 -27.891 1 71.94 619 CYS A CA 1
ATOM 4718 C C . CYS A 1 619 ? -1.012 -68.375 -29.297 1 71.94 619 CYS A C 1
ATOM 4720 O O . CYS A 1 619 ? -0.09 -67.875 -29.891 1 71.94 619 CYS A O 1
ATOM 4722 N N . ARG A 1 620 ? -1.585 -69.438 -29.656 1 74.12 620 ARG A N 1
ATOM 4723 C CA . ARG A 1 620 ? -1.276 -70 -30.969 1 74.12 620 ARG A CA 1
ATOM 4724 C C . ARG A 1 620 ? -1.833 -69.062 -32.062 1 74.12 620 ARG A C 1
ATOM 4726 O O . ARG A 1 620 ? -2.934 -68.562 -31.938 1 74.12 620 ARG A O 1
ATOM 4733 N N . VAL A 1 621 ? -1.016 -68.75 -32.969 1 78 621 VAL A N 1
ATOM 4734 C CA . VAL A 1 621 ? -1.46 -68 -34.156 1 78 621 VAL A CA 1
ATOM 4735 C C . VAL A 1 621 ? -1.539 -68.938 -35.344 1 78 621 VAL A C 1
ATOM 4737 O O . VAL A 1 621 ? -0.631 -69.75 -35.562 1 78 621 VAL A O 1
ATOM 4740 N N . GLU A 1 622 ? -2.605 -68.875 -35.938 1 79.88 622 GLU A N 1
ATOM 4741 C CA . GLU A 1 622 ? -2.818 -69.75 -37.094 1 79.88 622 GLU A CA 1
ATOM 4742 C C . GLU A 1 622 ? -1.692 -69.562 -38.125 1 79.88 622 GLU A C 1
ATOM 4744 O O . GLU A 1 622 ? -1.2 -68.5 -38.344 1 79.88 622 GLU A O 1
ATOM 4749 N N . ASP A 1 623 ? -1.305 -70.625 -38.75 1 75.5 623 ASP A N 1
ATOM 4750 C CA . ASP A 1 623 ? -0.16 -70.688 -39.656 1 75.5 623 ASP A CA 1
ATOM 4751 C C . ASP A 1 623 ? -0.372 -69.75 -40.875 1 75.5 623 ASP A C 1
ATOM 4753 O O . ASP A 1 623 ? 0.583 -69.188 -41.406 1 75.5 623 ASP A O 1
ATOM 4757 N N . ASP A 1 624 ? -1.567 -69.625 -41.219 1 77.5 624 ASP A N 1
ATOM 4758 C CA . ASP A 1 624 ? -1.854 -68.812 -42.375 1 77.5 624 ASP A CA 1
ATOM 4759 C C . ASP A 1 624 ? -1.481 -67.312 -42.094 1 77.5 624 ASP A C 1
ATOM 4761 O O . ASP A 1 624 ? -0.939 -66.625 -42.969 1 77.5 624 ASP A O 1
ATOM 4765 N N . ILE A 1 625 ? -1.767 -66.938 -40.906 1 81.06 625 ILE A N 1
ATOM 4766 C CA . ILE A 1 625 ? -1.438 -65.562 -40.5 1 81.06 625 ILE A CA 1
ATOM 4767 C C . ILE A 1 625 ? 0.079 -65.375 -40.406 1 81.06 625 ILE A C 1
ATOM 4769 O O . ILE A 1 625 ? 0.633 -64.375 -40.906 1 81.06 625 ILE A O 1
ATOM 4773 N N . ARG A 1 626 ? 0.744 -66.375 -40 1 78.25 626 ARG A N 1
ATOM 4774 C CA . ARG A 1 626 ? 2.191 -66.312 -39.812 1 78.25 626 ARG A CA 1
ATOM 4775 C C . ARG A 1 626 ? 2.908 -66.25 -41.156 1 78.25 626 ARG A C 1
ATOM 4777 O O . ARG A 1 626 ? 3.91 -65.562 -41.312 1 78.25 626 ARG A O 1
ATOM 4784 N N . SER A 1 627 ? 2.439 -67 -41.969 1 76.94 627 SER A N 1
ATOM 4785 C CA . SER A 1 627 ? 3.074 -67.062 -43.281 1 76.94 627 SER A CA 1
ATOM 4786 C C . SER A 1 627 ? 2.967 -65.75 -44 1 76.94 627 SER A C 1
ATOM 4788 O O . SER A 1 627 ? 3.854 -65.375 -44.781 1 76.94 627 SER A O 1
ATOM 4790 N N . ARG A 1 628 ? 1.955 -65 -43.719 1 78.81 628 ARG A N 1
ATOM 4791 C CA . ARG A 1 628 ? 1.76 -63.719 -44.375 1 78.81 628 ARG A CA 1
ATOM 4792 C C . ARG A 1 628 ? 2.725 -62.656 -43.812 1 78.81 628 ARG A C 1
ATOM 4794 O O . ARG A 1 628 ? 3.01 -61.656 -44.469 1 78.81 628 ARG A O 1
ATOM 4801 N N . PHE A 1 629 ? 3.15 -62.906 -42.625 1 78.5 629 PHE A N 1
ATOM 4802 C CA . PHE A 1 629 ? 4.051 -61.938 -42 1 78.5 629 PHE A CA 1
ATOM 4803 C C . PHE A 1 629 ? 5.496 -62.438 -42.062 1 78.5 629 PHE A C 1
ATOM 4805 O O . PHE A 1 629 ? 6.406 -61.75 -41.594 1 78.5 629 PHE A O 1
ATOM 4812 N N . ALA A 1 630 ? 5.586 -63.562 -42.688 1 71.56 630 ALA A N 1
ATOM 4813 C CA . ALA A 1 630 ? 6.934 -64.125 -42.781 1 71.56 630 ALA A CA 1
ATOM 4814 C C . ALA A 1 630 ? 7.836 -63.219 -43.594 1 71.56 630 ALA A C 1
ATOM 4816 O O . ALA A 1 630 ? 7.473 -62.781 -44.719 1 71.56 630 ALA A O 1
ATOM 4817 N N . GLY A 1 631 ? 8.953 -62.688 -43 1 70.56 631 GLY A N 1
ATOM 4818 C CA . GLY A 1 631 ? 9.922 -61.875 -43.688 1 70.56 631 GLY A CA 1
ATOM 4819 C C . GLY A 1 631 ? 9.719 -60.406 -43.469 1 70.56 631 GLY A C 1
ATOM 4820 O O . GLY A 1 631 ? 10.461 -59.562 -44.031 1 70.56 631 GLY A O 1
ATOM 4821 N N . VAL A 1 632 ? 8.656 -60.062 -42.812 1 75.69 632 VAL A N 1
ATOM 4822 C CA . VAL A 1 632 ? 8.422 -58.625 -42.562 1 75.69 632 VAL A CA 1
ATOM 4823 C C . VAL A 1 632 ? 9.438 -58.125 -41.562 1 75.69 632 VAL A C 1
ATOM 4825 O O . VAL A 1 632 ? 9.516 -58.656 -40.438 1 75.69 632 VAL A O 1
ATOM 4828 N N . GLU A 1 633 ? 10.266 -57.062 -41.906 1 76.19 633 GLU A N 1
ATOM 4829 C CA . GLU A 1 633 ? 11.344 -56.562 -41.062 1 76.19 633 GLU A CA 1
ATOM 4830 C C . GLU A 1 633 ? 11.062 -55.125 -40.594 1 76.19 633 GLU A C 1
ATOM 4832 O O . GLU A 1 633 ? 11.844 -54.562 -39.844 1 76.19 633 GLU A O 1
ATOM 4837 N N . ARG A 1 634 ? 9.961 -54.594 -41.125 1 79.38 634 ARG A N 1
ATOM 4838 C CA . ARG A 1 634 ? 9.641 -53.219 -40.812 1 79.38 634 ARG A CA 1
ATOM 4839 C C . ARG A 1 634 ? 8.203 -53.062 -40.312 1 79.38 634 ARG A C 1
ATOM 4841 O O . ARG A 1 634 ? 7.293 -53.688 -40.875 1 79.38 634 ARG A O 1
ATOM 4848 N N . HIS A 1 635 ? 8.055 -52.25 -39.312 1 77.5 635 HIS A N 1
ATOM 4849 C CA . HIS A 1 635 ? 6.723 -52.094 -38.75 1 77.5 635 HIS A CA 1
ATOM 4850 C C . HIS A 1 635 ? 5.824 -51.281 -39.688 1 77.5 635 HIS A C 1
ATOM 4852 O O . HIS A 1 635 ? 4.605 -51.469 -39.688 1 77.5 635 HIS A O 1
ATOM 4858 N N . ASP A 1 636 ? 6.344 -50.375 -40.5 1 76.94 636 ASP A N 1
ATOM 4859 C CA . ASP A 1 636 ? 5.543 -49.562 -41.406 1 76.94 636 ASP A CA 1
ATOM 4860 C C . ASP A 1 636 ? 4.914 -50.406 -42.5 1 76.94 636 ASP A C 1
ATOM 4862 O O . ASP A 1 636 ? 3.881 -50.031 -43.062 1 76.94 636 ASP A O 1
ATOM 4866 N N . VAL A 1 637 ? 5.539 -51.5 -42.719 1 78.12 637 VAL A N 1
ATOM 4867 C CA . VAL A 1 637 ? 5.012 -52.438 -43.75 1 78.12 637 VAL A CA 1
ATOM 4868 C C . VAL A 1 637 ? 4.051 -53.406 -43.062 1 78.12 637 VAL A C 1
ATOM 4870 O O . VAL A 1 637 ? 3.07 -53.844 -43.688 1 78.12 637 VAL A O 1
ATOM 4873 N N . ALA A 1 638 ? 4.301 -53.75 -41.906 1 77.69 638 ALA A N 1
ATOM 4874 C CA . ALA A 1 638 ? 3.506 -54.719 -41.188 1 77.69 638 ALA A CA 1
ATOM 4875 C C . ALA A 1 638 ? 2.115 -54.188 -40.875 1 77.69 638 ALA A C 1
ATOM 4877 O O . ALA A 1 638 ? 1.131 -54.938 -40.906 1 77.69 638 ALA A O 1
ATOM 4878 N N . LYS A 1 639 ? 1.962 -52.938 -40.688 1 78.62 639 LYS A N 1
ATOM 4879 C CA . LYS A 1 639 ? 0.711 -52.375 -40.219 1 78.62 639 LYS A CA 1
ATOM 4880 C C . LYS A 1 639 ? -0.372 -52.438 -41.281 1 78.62 639 LYS A C 1
ATOM 4882 O O . LYS A 1 639 ? -1.482 -52.906 -41.031 1 78.62 639 LYS A O 1
ATOM 4887 N N . PRO A 1 640 ? -0.054 -52.031 -42.5 1 80.5 640 PRO A N 1
ATOM 4888 C CA . PRO A 1 640 ? -1.091 -52.156 -43.5 1 80.5 640 PRO A CA 1
ATOM 4889 C C . PRO A 1 640 ? -1.438 -53.625 -43.812 1 80.5 640 PRO A C 1
ATOM 4891 O O . PRO A 1 640 ? -2.59 -53.938 -44.125 1 80.5 640 PRO A O 1
ATOM 4894 N N . LYS A 1 641 ? -0.478 -54.5 -43.625 1 81.25 641 LYS A N 1
ATOM 4895 C CA . LYS A 1 641 ? -0.738 -55.938 -43.844 1 81.25 641 LYS A CA 1
ATOM 4896 C C . LYS A 1 641 ? -1.677 -56.469 -42.781 1 81.25 641 LYS A C 1
ATOM 4898 O O . LYS A 1 641 ? -2.555 -57.281 -43.062 1 81.25 641 LYS A O 1
ATOM 4903 N N . ALA A 1 642 ? -1.47 -56 -41.656 1 83.25 642 ALA A N 1
ATOM 4904 C CA . ALA A 1 642 ? -2.291 -56.438 -40.531 1 83.25 642 ALA A CA 1
ATOM 4905 C C . ALA A 1 642 ? -3.715 -55.906 -40.625 1 83.25 642 ALA A C 1
ATOM 4907 O O . ALA A 1 642 ? -4.664 -56.562 -40.188 1 83.25 642 ALA A O 1
ATOM 4908 N N . ALA A 1 643 ? -3.928 -54.781 -41.25 1 84.56 643 ALA A N 1
ATOM 4909 C CA . ALA A 1 643 ? -5.242 -54.156 -41.406 1 84.56 643 ALA A CA 1
ATOM 4910 C C . ALA A 1 643 ? -6.156 -54.969 -42.281 1 84.56 643 ALA A C 1
ATOM 4912 O O . ALA A 1 643 ? -7.379 -54.969 -42.125 1 84.56 643 ALA A O 1
ATOM 4913 N N . GLY A 1 644 ? -5.562 -55.781 -43.094 1 81.19 644 GLY A N 1
ATOM 4914 C CA . GLY A 1 644 ? -6.348 -56.562 -44.031 1 81.19 644 GLY A CA 1
ATOM 4915 C C . GLY A 1 644 ? -6.703 -57.938 -43.531 1 81.19 644 GLY A C 1
ATOM 4916 O O . GLY A 1 644 ? -7.461 -58.656 -44.156 1 81.19 644 GLY A O 1
ATOM 4917 N N . ILE A 1 645 ? -6.238 -58.281 -42.312 1 85.19 645 ILE A N 1
ATOM 4918 C CA . ILE A 1 645 ? -6.473 -59.625 -41.781 1 85.19 645 ILE A CA 1
ATOM 4919 C C . ILE A 1 645 ? -7.457 -59.531 -40.625 1 85.19 645 ILE A C 1
ATOM 4921 O O . ILE A 1 645 ? -7.234 -58.781 -39.656 1 85.19 645 ILE A O 1
ATOM 4925 N N . LYS A 1 646 ? -8.516 -60.281 -40.781 1 88.12 646 LYS A N 1
ATOM 4926 C CA . LYS A 1 646 ? -9.484 -60.344 -39.688 1 88.12 646 LYS A CA 1
ATOM 4927 C C . LYS A 1 646 ? -9.305 -61.594 -38.844 1 88.12 646 LYS A C 1
ATOM 4929 O O . LYS A 1 646 ? -9.148 -62.688 -39.406 1 88.12 646 LYS A O 1
ATOM 4934 N N . VAL A 1 647 ? -9.258 -61.375 -37.531 1 86.25 647 VAL A N 1
ATOM 4935 C CA . VAL A 1 647 ? -8.938 -62.5 -36.656 1 86.25 647 VAL A CA 1
ATOM 4936 C C . VAL A 1 647 ? -9.93 -62.562 -35.5 1 86.25 647 VAL A C 1
ATOM 4938 O O . VAL A 1 647 ? -10.594 -61.562 -35.188 1 86.25 647 VAL A O 1
ATOM 4941 N N . ASN A 1 648 ? -10.094 -63.75 -35 1 86.75 648 ASN A N 1
ATOM 4942 C CA . ASN A 1 648 ? -10.836 -63.969 -33.75 1 86.75 648 ASN A CA 1
ATOM 4943 C C . ASN A 1 648 ? -10.031 -64.812 -32.75 1 86.75 648 ASN A C 1
ATOM 4945 O O . ASN A 1 648 ? -9.25 -65.688 -33.156 1 86.75 648 ASN A O 1
ATOM 4949 N N . LEU A 1 649 ? -10.172 -64.375 -31.5 1 84.5 649 LEU A N 1
ATOM 4950 C CA . LEU A 1 649 ? -9.57 -65.188 -30.422 1 84.5 649 LEU A CA 1
ATOM 4951 C C . LEU A 1 649 ? -10.516 -66.312 -29.969 1 84.5 649 LEU A C 1
ATOM 4953 O O . LEU A 1 649 ? -11.641 -66 -29.547 1 84.5 649 LEU A O 1
ATOM 4957 N N . GLU A 1 650 ? -10.055 -67.5 -30.188 1 82.56 650 GLU A N 1
ATOM 4958 C CA . GLU A 1 650 ? -10.883 -68.625 -29.812 1 82.56 650 GLU A CA 1
ATOM 4959 C C . GLU A 1 650 ? -10.062 -69.75 -29.109 1 82.56 650 GLU A C 1
ATOM 4961 O O . GLU A 1 650 ? -8.828 -69.688 -29.156 1 82.56 650 GLU A O 1
ATOM 4966 N N . ARG A 1 651 ? -10.711 -70.562 -28.438 1 80 651 ARG A N 1
ATOM 4967 C CA . ARG A 1 651 ? -10.055 -71.688 -27.781 1 80 651 ARG A CA 1
ATOM 4968 C C . ARG A 1 651 ? -9.781 -72.812 -28.766 1 80 651 ARG A C 1
ATOM 4970 O O . ARG A 1 651 ? -10.656 -73.188 -29.547 1 80 651 ARG A O 1
ATOM 4977 N N . SER A 1 652 ? -8.477 -73.062 -28.797 1 74.62 652 SER A N 1
ATOM 4978 C CA . SER A 1 652 ? -8.102 -74.125 -29.719 1 74.62 652 SER A CA 1
ATOM 4979 C C . SER A 1 652 ? -8.688 -75.5 -29.266 1 74.62 652 SER A C 1
ATOM 4981 O O . SER A 1 652 ? -8.719 -75.812 -28.078 1 74.62 652 SER A O 1
ATOM 4983 N N . GLU A 1 653 ? -9.273 -76.25 -30.172 1 68.88 653 GLU A N 1
ATOM 4984 C CA . GLU A 1 653 ? -9.812 -77.625 -29.922 1 68.88 653 GLU A CA 1
ATOM 4985 C C . GLU A 1 653 ? -8.703 -78.625 -29.656 1 68.88 653 GLU A C 1
ATOM 4987 O O . GLU A 1 653 ? -8.93 -79.625 -29.016 1 68.88 653 GLU A O 1
ATOM 4992 N N . LYS A 1 654 ? -7.523 -78.25 -30.109 1 65.12 654 LYS A N 1
ATOM 4993 C CA . LYS A 1 654 ? -6.422 -79.25 -30.047 1 65.12 654 LYS A CA 1
ATOM 4994 C C . LYS A 1 654 ? -5.824 -79.312 -28.641 1 65.12 654 LYS A C 1
ATOM 4996 O O . LYS A 1 654 ? -5.59 -80.375 -28.109 1 65.12 654 LYS A O 1
ATOM 5001 N N . ASP A 1 655 ? -5.531 -78.25 -28.078 1 64.31 655 ASP A N 1
ATOM 5002 C CA . ASP A 1 655 ? -4.855 -78.25 -26.797 1 64.31 655 ASP A CA 1
ATOM 5003 C C . ASP A 1 655 ? -5.617 -77.438 -25.75 1 64.31 655 ASP A C 1
ATOM 5005 O O . ASP A 1 655 ? -5.176 -77.312 -24.609 1 64.31 655 ASP A O 1
ATOM 5009 N N . GLY A 1 656 ? -6.746 -77 -26.109 1 66.56 656 GLY A N 1
ATOM 5010 C CA . GLY A 1 656 ? -7.559 -76.188 -25.172 1 66.56 656 GLY A CA 1
ATOM 5011 C C . GLY A 1 656 ? -7.027 -74.812 -24.938 1 66.56 656 GLY A C 1
ATOM 5012 O O . GLY A 1 656 ? -7.613 -74.062 -24.172 1 66.56 656 GLY A O 1
ATOM 5013 N N . GLY A 1 657 ? -5.867 -74.438 -25.609 1 75.88 657 GLY A N 1
ATOM 5014 C CA . GLY A 1 657 ? -5.309 -73.125 -25.438 1 75.88 657 GLY A CA 1
ATOM 5015 C C . GLY A 1 657 ? -5.949 -72.062 -26.344 1 75.88 657 GLY A C 1
ATOM 5016 O O . GLY A 1 657 ? -6.844 -72.375 -27.125 1 75.88 657 GLY A O 1
ATOM 5017 N N . TRP A 1 658 ? -5.645 -70.812 -26.125 1 79.25 658 TRP A N 1
ATOM 5018 C CA . TRP A 1 658 ? -6.219 -69.75 -26.938 1 79.25 658 TRP A CA 1
ATOM 5019 C C . TRP A 1 658 ? -5.492 -69.625 -28.266 1 79.25 658 TRP A C 1
ATOM 5021 O O . TRP A 1 658 ? -4.27 -69.75 -28.328 1 79.25 658 TRP A O 1
ATOM 5031 N N . GLU A 1 659 ? -6.262 -69.438 -29.281 1 81.31 659 GLU A N 1
ATOM 5032 C CA . GLU A 1 659 ? -5.703 -69.375 -30.625 1 81.31 659 GLU A CA 1
ATOM 5033 C C . GLU A 1 659 ? -6.332 -68.188 -31.391 1 81.31 659 GLU A C 1
ATOM 5035 O O . GLU A 1 659 ? -7.531 -67.938 -31.281 1 81.31 659 GLU A O 1
ATOM 5040 N N . ILE A 1 660 ? -5.461 -67.375 -32.125 1 82.25 660 ILE A N 1
ATOM 5041 C CA . ILE A 1 660 ? -5.93 -66.375 -33.031 1 82.25 660 ILE A CA 1
ATOM 5042 C C . ILE A 1 660 ? -6.148 -66.938 -34.406 1 82.25 660 ILE A C 1
ATOM 5044 O O . ILE A 1 660 ? -5.199 -67.438 -35.062 1 82.25 660 ILE A O 1
ATOM 5048 N N . ARG A 1 661 ? -7.391 -67 -34.812 1 83.31 661 ARG A N 1
ATOM 5049 C CA . ARG A 1 661 ? -7.75 -67.625 -36.062 1 83.31 661 ARG A CA 1
ATOM 5050 C C . ARG A 1 661 ? -8.227 -66.625 -37.094 1 83.31 661 ARG A C 1
ATOM 5052 O O . ARG A 1 661 ? -8.891 -65.625 -36.75 1 83.31 661 ARG A O 1
ATOM 5059 N N . ASN A 1 662 ? -7.836 -66.875 -38.406 1 85.06 662 ASN A N 1
ATOM 5060 C CA . ASN A 1 662 ? -8.297 -66.062 -39.531 1 85.06 662 ASN A CA 1
ATOM 5061 C C . ASN A 1 662 ? -9.75 -66.375 -39.875 1 85.06 662 ASN A C 1
ATOM 5063 O O . ASN A 1 662 ? -10.148 -67.562 -39.938 1 85.06 662 ASN A O 1
ATOM 5067 N N . VAL A 1 663 ? -10.609 -65.5 -40.125 1 77.56 663 VAL A N 1
ATOM 5068 C CA . VAL A 1 663 ? -12.023 -65.688 -40.438 1 77.56 663 VAL A CA 1
ATOM 5069 C C . VAL A 1 663 ? -12.219 -65.75 -41.938 1 77.56 663 VAL A C 1
ATOM 5071 O O . VAL A 1 663 ? -13.25 -66.188 -42.438 1 77.56 663 VAL A O 1
ATOM 5074 N N . GLN A 1 664 ? -11.656 -65.438 -43 1 58.88 664 GLN A N 1
ATOM 5075 C CA . GLN A 1 664 ? -12.07 -65.438 -44.406 1 58.88 664 GLN A CA 1
ATOM 5076 C C . GLN A 1 664 ? -12.281 -66.875 -44.875 1 58.88 664 GLN A C 1
ATOM 5078 O O . GLN A 1 664 ? -13.289 -67.188 -45.5 1 58.88 664 GLN A O 1
ATOM 5083 N N . GLY A 1 665 ? -11.141 -67.812 -45.406 1 48.06 665 GLY A N 1
ATOM 5084 C CA . GLY A 1 665 ? -11.156 -68.75 -46.5 1 48.06 665 GLY A CA 1
ATOM 5085 C C . GLY A 1 665 ? -11.891 -70.062 -46.188 1 48.06 665 GLY A C 1
ATOM 5086 O O . GLY A 1 665 ? -11.281 -71.125 -46.156 1 48.06 665 GLY A O 1
ATOM 5087 N N . ASP A 1 666 ? -12.734 -70.375 -45.438 1 38.91 666 ASP A N 1
ATOM 5088 C CA . ASP A 1 666 ? -13.383 -71.625 -45.781 1 38.91 666 ASP A CA 1
ATOM 5089 C C . ASP A 1 666 ? -14.062 -71.562 -47.156 1 38.91 666 ASP A C 1
ATOM 5091 O O . ASP A 1 666 ? -15.289 -71.438 -47.219 1 38.91 666 ASP A O 1
ATOM 5095 N N . ALA A 1 667 ? -13.641 -70.812 -48.281 1 35.34 667 ALA A N 1
ATOM 5096 C CA . ALA A 1 667 ? -14.188 -71.438 -49.469 1 35.34 667 ALA A CA 1
ATOM 5097 C C . ALA A 1 667 ? -13.664 -72.875 -49.594 1 35.34 667 ALA A C 1
ATOM 5099 O O . ALA A 1 667 ? -12.469 -73.062 -49.812 1 35.34 667 ALA A O 1
ATOM 5100 N N . ARG A 1 668 ? -14.203 -73.938 -48.906 1 34.53 668 ARG A N 1
ATOM 5101 C CA . ARG A 1 668 ? -14.266 -75.25 -49.531 1 34.53 668 ARG A CA 1
ATOM 5102 C C . ARG A 1 668 ? -14.445 -75.125 -51.031 1 34.53 668 ARG A C 1
ATOM 5104 O O . ARG A 1 668 ? -15.344 -74.438 -51.5 1 34.53 668 ARG A O 1
ATOM 5111 N N . VAL A 1 669 ? -13.398 -75.25 -51.875 1 28.02 669 VAL A N 1
ATOM 5112 C CA . VAL A 1 669 ? -13.602 -75.875 -53.156 1 28.02 669 VAL A CA 1
ATOM 5113 C C . VAL A 1 669 ? -14.461 -77.125 -53 1 28.02 669 VAL A C 1
ATOM 5115 O O . VAL A 1 669 ? -14.094 -78.062 -52.281 1 28.02 669 VAL A O 1
ATOM 5118 N N . VAL A 1 670 ? -15.781 -77.062 -52.969 1 24.33 670 VAL A N 1
ATOM 5119 C CA . VAL A 1 670 ? -16.609 -78.125 -53.469 1 24.33 670 VAL A CA 1
ATOM 5120 C C . VAL A 1 670 ? -15.992 -78.688 -54.75 1 24.33 670 VAL A C 1
ATOM 5122 O O . VAL A 1 670 ? -15.891 -78 -55.75 1 24.33 670 VAL A O 1
ATOM 5125 N N . SER A 1 671 ? -14.844 -79.438 -54.625 1 20.7 671 SER A N 1
ATOM 5126 C CA . SER A 1 671 ? -14.914 -80.562 -55.531 1 20.7 671 SER A CA 1
ATOM 5127 C C . SER A 1 671 ? -16.016 -81.562 -55.156 1 20.7 671 SER A C 1
ATOM 5129 O O . SER A 1 671 ? -16.234 -81.812 -53.969 1 20.7 671 SER A O 1
ATOM 5131 N N . MET B 1 1 ? 60.688 -18.75 -36.031 1 13.37 1 MET B N 1
ATOM 5132 C CA . MET B 1 1 ? 61.312 -20 -36.438 1 13.37 1 MET B CA 1
ATOM 5133 C C . MET B 1 1 ? 60.719 -20.516 -37.75 1 13.37 1 MET B C 1
ATOM 5135 O O . MET B 1 1 ? 59.719 -19.984 -38.219 1 13.37 1 MET B O 1
ATOM 5139 N N . ALA B 1 2 ? 60.344 -21.734 -37.656 1 13.43 2 ALA B N 1
ATOM 5140 C CA . ALA B 1 2 ? 60.625 -22.969 -38.375 1 13.43 2 ALA B CA 1
ATOM 5141 C C . ALA B 1 2 ? 59.625 -23.25 -39.469 1 13.43 2 ALA B C 1
ATOM 5143 O O . ALA B 1 2 ? 58.812 -24.172 -39.375 1 13.43 2 ALA B O 1
ATOM 5144 N N . ALA B 1 3 ? 59.125 -22.312 -40.062 1 13.98 3 ALA B N 1
ATOM 5145 C CA . ALA B 1 3 ? 57.781 -22.438 -40.594 1 13.98 3 ALA B CA 1
ATOM 5146 C C . ALA B 1 3 ? 57.781 -23.281 -41.875 1 13.98 3 ALA B C 1
ATOM 5148 O O . ALA B 1 3 ? 56.844 -24.094 -42.062 1 13.98 3 ALA B O 1
ATOM 5149 N N . LYS B 1 4 ? 58.781 -22.953 -42.719 1 16.19 4 LYS B N 1
ATOM 5150 C CA . LYS B 1 4 ? 58 -22.719 -43.938 1 16.19 4 LYS B CA 1
ATOM 5151 C C . LYS B 1 4 ? 57.656 -24.031 -44.625 1 16.19 4 LYS B C 1
ATOM 5153 O O . LYS B 1 4 ? 58.344 -25.047 -44.406 1 16.19 4 LYS B O 1
ATOM 5158 N N . LYS B 1 5 ? 57.719 -24.016 -45.781 1 15.55 5 LYS B N 1
ATOM 5159 C CA . LYS B 1 5 ? 56.75 -24.172 -46.875 1 15.55 5 LYS B CA 1
ATOM 5160 C C . LYS B 1 5 ? 56.938 -25.531 -47.562 1 15.55 5 LYS B C 1
ATOM 5162 O O . LYS B 1 5 ? 55.938 -26.266 -47.688 1 15.55 5 LYS B O 1
ATOM 5167 N N . SER B 1 6 ? 57.562 -25.656 -48.562 1 13.48 6 SER B N 1
ATOM 5168 C CA . SER B 1 6 ? 57 -25.891 -49.906 1 13.48 6 SER B CA 1
ATOM 5169 C C . SER B 1 6 ? 57.531 -27.188 -50.5 1 13.48 6 SER B C 1
ATOM 5171 O O . SER B 1 6 ? 57.031 -27.625 -51.562 1 13.48 6 SER B O 1
ATOM 5173 N N . SER B 1 7 ? 58.562 -27.844 -49.719 1 13.68 7 SER B N 1
ATOM 5174 C CA . SER B 1 7 ? 59.344 -28.281 -50.875 1 13.68 7 SER B CA 1
ATOM 5175 C C . SER B 1 7 ? 58.688 -29.516 -51.531 1 13.68 7 SER B C 1
ATOM 5177 O O . SER B 1 7 ? 58.25 -30.422 -50.844 1 13.68 7 SER B O 1
ATOM 5179 N N . GLU B 1 8 ? 58.656 -29.547 -52.812 1 14.28 8 GLU B N 1
ATOM 5180 C CA . GLU B 1 8 ? 57.938 -29.891 -54.031 1 14.28 8 GLU B CA 1
ATOM 5181 C C . GLU B 1 8 ? 58.219 -31.344 -54.438 1 14.28 8 GLU B C 1
ATOM 5183 O O . GLU B 1 8 ? 57.281 -32.094 -54.719 1 14.28 8 GLU B O 1
ATOM 5188 N N . MET B 1 9 ? 59.438 -31.641 -54.688 1 14.98 9 MET B N 1
ATOM 5189 C CA . MET B 1 9 ? 59.438 -31.984 -56.094 1 14.98 9 MET B CA 1
ATOM 5190 C C . MET B 1 9 ? 59.125 -33.469 -56.312 1 14.98 9 MET B C 1
ATOM 5192 O O . MET B 1 9 ? 59.219 -34.25 -55.344 1 14.98 9 MET B O 1
ATOM 5196 N N . ALA B 1 10 ? 59.938 -34.062 -57.094 1 15.21 10 ALA B N 1
ATOM 5197 C CA . ALA B 1 10 ? 59.781 -34.531 -58.469 1 15.21 10 ALA B CA 1
ATOM 5198 C C . ALA B 1 10 ? 59.625 -36.062 -58.531 1 15.21 10 ALA B C 1
ATOM 5200 O O . ALA B 1 10 ? 60.031 -36.75 -57.594 1 15.21 10 ALA B O 1
ATOM 5201 N N . ASN B 1 11 ? 59.656 -36.75 -59.594 1 14.29 11 ASN B N 1
ATOM 5202 C CA . ASN B 1 11 ? 58.906 -37.375 -60.656 1 14.29 11 ASN B CA 1
ATOM 5203 C C . ASN B 1 11 ? 59.188 -38.875 -60.75 1 14.29 11 ASN B C 1
ATOM 5205 O O . ASN B 1 11 ? 58.375 -39.625 -61.25 1 14.29 11 ASN B O 1
ATOM 5209 N N . VAL B 1 12 ? 60.438 -39.344 -60.469 1 14.54 12 VAL B N 1
ATOM 5210 C CA . VAL B 1 12 ? 60.906 -40.094 -61.656 1 14.54 12 VAL B CA 1
ATOM 5211 C C . VAL B 1 12 ? 60.406 -41.531 -61.562 1 14.54 12 VAL B C 1
ATOM 5213 O O . VAL B 1 12 ? 61.188 -42.438 -61.25 1 14.54 12 VAL B O 1
ATOM 5216 N N . SER B 1 13 ? 59.312 -41.844 -60.938 1 14.28 13 SER B N 1
ATOM 5217 C CA . SER B 1 13 ? 59.219 -43.25 -60.625 1 14.28 13 SER B CA 1
ATOM 5218 C C . SER B 1 13 ? 58.875 -44.094 -61.844 1 14.28 13 SER B C 1
ATOM 5220 O O . SER B 1 13 ? 57.719 -44.031 -62.344 1 14.28 13 SER B O 1
ATOM 5222 N N . THR B 1 14 ? 59.812 -44.125 -62.625 1 15.34 14 THR B N 1
ATOM 5223 C CA . THR B 1 14 ? 59.594 -44.688 -63.969 1 15.34 14 THR B CA 1
ATOM 5224 C C . THR B 1 14 ? 59 -46.094 -63.844 1 15.34 14 THR B C 1
ATOM 5226 O O . THR B 1 14 ? 59.062 -46.719 -62.812 1 15.34 14 THR B O 1
ATOM 5229 N N . SER B 1 15 ? 58.906 -46.812 -64.938 1 14.66 15 SER B N 1
ATOM 5230 C CA . SER B 1 15 ? 58 -47.438 -65.938 1 14.66 15 SER B CA 1
ATOM 5231 C C . SER B 1 15 ? 57.938 -48.938 -65.688 1 14.66 15 SER B C 1
ATOM 5233 O O . SER B 1 15 ? 56.875 -49.531 -65.75 1 14.66 15 SER B O 1
ATOM 5235 N N . LEU B 1 16 ? 59.094 -49.844 -65.75 1 15.89 16 LEU B N 1
ATOM 5236 C CA . LEU B 1 16 ? 59.094 -50.781 -66.875 1 15.89 16 LEU B CA 1
ATOM 5237 C C . LEU B 1 16 ? 58.281 -52.031 -66.562 1 15.89 16 LEU B C 1
ATOM 5239 O O . LEU B 1 16 ? 58.219 -52.438 -65.438 1 15.89 16 LEU B O 1
ATOM 5243 N N . LEU B 1 17 ? 57.594 -52.688 -67.625 1 15.38 17 LEU B N 1
ATOM 5244 C CA . LEU B 1 17 ? 56.469 -53.438 -68.188 1 15.38 17 LEU B CA 1
ATOM 5245 C C . LEU B 1 17 ? 56.719 -54.938 -68.062 1 15.38 17 LEU B C 1
ATOM 5247 O O . LEU B 1 17 ? 55.969 -55.75 -68.625 1 15.38 17 LEU B O 1
ATOM 5251 N N . ALA B 1 18 ? 57.469 -55.312 -67.062 1 17.3 18 ALA B N 1
ATOM 5252 C CA . ALA B 1 18 ? 57.875 -56.656 -67.438 1 17.3 18 ALA B CA 1
ATOM 5253 C C . ALA B 1 18 ? 56.688 -57.562 -67.688 1 17.3 18 ALA B C 1
ATOM 5255 O O . ALA B 1 18 ? 55.594 -57.344 -67.125 1 17.3 18 ALA B O 1
ATOM 5256 N N . HIS B 1 19 ? 56.906 -58.656 -68.375 1 16.36 19 HIS B N 1
ATOM 5257 C CA . HIS B 1 19 ? 56.406 -59.5 -69.5 1 16.36 19 HIS B CA 1
ATOM 5258 C C . HIS B 1 19 ? 55.5 -60.594 -68.938 1 16.36 19 HIS B C 1
ATOM 5260 O O . HIS B 1 19 ? 54.844 -61.312 -69.688 1 16.36 19 HIS B O 1
ATOM 5266 N N . PRO B 1 20 ? 55.406 -60.875 -67.688 1 18.11 20 PRO B N 1
ATOM 5267 C CA . PRO B 1 20 ? 55.438 -62.344 -67.688 1 18.11 20 PRO B CA 1
ATOM 5268 C C . PRO B 1 20 ? 54.188 -62.938 -68.312 1 18.11 20 PRO B C 1
ATOM 5270 O O . PRO B 1 20 ? 53.125 -62.312 -68.312 1 18.11 20 PRO B O 1
ATOM 5273 N N . MET B 1 21 ? 54.344 -63.938 -69.062 1 17.12 21 MET B N 1
ATOM 5274 C CA . MET B 1 21 ? 53.656 -64.75 -70.062 1 17.12 21 MET B CA 1
ATOM 5275 C C . MET B 1 21 ? 52.375 -65.312 -69.5 1 17.12 21 MET B C 1
ATOM 5277 O O . MET B 1 21 ? 52.25 -65.5 -68.25 1 17.12 21 MET B O 1
ATOM 5281 N N . ASP B 1 22 ? 51.406 -65.812 -70.375 1 16.02 22 ASP B N 1
ATOM 5282 C CA . ASP B 1 22 ? 50 -65.875 -70.812 1 16.02 22 ASP B CA 1
ATOM 5283 C C . ASP B 1 22 ? 49.281 -67.062 -70.188 1 16.02 22 ASP B C 1
ATOM 5285 O O . ASP B 1 22 ? 48.156 -66.938 -69.75 1 16.02 22 ASP B O 1
ATOM 5289 N N . SER B 1 23 ? 49.938 -68.375 -70.25 1 16.89 23 SER B N 1
ATOM 5290 C CA . SER B 1 23 ? 49.031 -69.188 -71.062 1 16.89 23 SER B CA 1
ATOM 5291 C C . SER B 1 23 ? 47.75 -69.5 -70.375 1 16.89 23 SER B C 1
ATOM 5293 O O . SER B 1 23 ? 46.656 -69.188 -70.875 1 16.89 23 SER B O 1
ATOM 5295 N N . PRO B 1 24 ? 47.625 -70.938 -70 1 19.94 24 PRO B N 1
ATOM 5296 C CA . PRO B 1 24 ? 46.594 -71.812 -70.562 1 19.94 24 PRO B CA 1
ATOM 5297 C C . PRO B 1 24 ? 45.25 -71.688 -69.812 1 19.94 24 PRO B C 1
ATOM 5299 O O . PRO B 1 24 ? 45.188 -71.312 -68.688 1 19.94 24 PRO B O 1
ATOM 5302 N N . SER B 1 25 ? 44.156 -72.312 -70.5 1 18.91 25 SER B N 1
ATOM 5303 C CA . SER B 1 25 ? 42.75 -72.062 -70.75 1 18.91 25 SER B CA 1
ATOM 5304 C C . SER B 1 25 ? 41.875 -72.625 -69.625 1 18.91 25 SER B C 1
ATOM 5306 O O . SER B 1 25 ? 40.812 -72 -69.375 1 18.91 25 SER B O 1
ATOM 5308 N N . ALA B 1 26 ? 42.25 -73.938 -69.188 1 24.97 26 ALA B N 1
ATOM 5309 C CA . ALA B 1 26 ? 41.094 -74.812 -69.125 1 24.97 26 ALA B CA 1
ATOM 5310 C C . ALA B 1 26 ? 40.094 -74.375 -68.062 1 24.97 26 ALA B C 1
ATOM 5312 O O . ALA B 1 26 ? 40.5 -73.938 -67 1 24.97 26 ALA B O 1
ATOM 5313 N N . ASN B 1 27 ? 38.938 -74.375 -68.562 1 20.45 27 ASN B N 1
ATOM 5314 C CA . ASN B 1 27 ? 37.688 -73.812 -68.062 1 20.45 27 ASN B CA 1
ATOM 5315 C C . ASN B 1 27 ? 37.188 -74.5 -66.812 1 20.45 27 ASN B C 1
ATOM 5317 O O . ASN B 1 27 ? 36.938 -75.688 -66.75 1 20.45 27 ASN B O 1
ATOM 5321 N N . ALA B 1 28 ? 37.906 -74.5 -65.75 1 20.61 28 ALA B N 1
ATOM 5322 C CA . ALA B 1 28 ? 37.312 -75.125 -64.625 1 20.61 28 ALA B CA 1
ATOM 5323 C C . ALA B 1 28 ? 35.875 -74.75 -64.438 1 20.61 28 ALA B C 1
ATOM 5325 O O . ALA B 1 28 ? 35.531 -73.562 -64.625 1 20.61 28 ALA B O 1
ATOM 5326 N N . PRO B 1 29 ? 35.094 -75.688 -64.625 1 22.64 29 PRO B N 1
ATOM 5327 C CA . PRO B 1 29 ? 33.688 -75.25 -64.562 1 22.64 29 PRO B CA 1
ATOM 5328 C C . PRO B 1 29 ? 33.406 -74.375 -63.344 1 22.64 29 PRO B C 1
ATOM 5330 O O . PRO B 1 29 ? 34.156 -74.375 -62.375 1 22.64 29 PRO B O 1
ATOM 5333 N N . ARG B 1 30 ? 32.75 -73.312 -63.656 1 22.8 30 ARG B N 1
ATOM 5334 C CA . ARG B 1 30 ? 32.344 -72.25 -62.719 1 22.8 30 ARG B CA 1
ATOM 5335 C C . ARG B 1 30 ? 31.562 -72.812 -61.562 1 22.8 30 ARG B C 1
ATOM 5337 O O . ARG B 1 30 ? 30.531 -73.5 -61.75 1 22.8 30 ARG B O 1
ATOM 5344 N N . SER B 1 31 ? 32.281 -73.688 -60.75 1 21.52 31 SER B N 1
ATOM 5345 C CA . SER B 1 31 ? 31.453 -73.812 -59.531 1 21.52 31 SER B CA 1
ATOM 5346 C C . SER B 1 31 ? 30.625 -72.562 -59.281 1 21.52 31 SER B C 1
ATOM 5348 O O . SER B 1 31 ? 31.172 -71.438 -59.125 1 21.52 31 SER B O 1
ATOM 5350 N N . THR B 1 32 ? 29.562 -72.5 -60.031 1 25.2 32 THR B N 1
ATOM 5351 C CA . THR B 1 32 ? 28.688 -71.312 -59.75 1 25.2 32 THR B CA 1
ATOM 5352 C C . THR B 1 32 ? 28.438 -71.25 -58.25 1 25.2 32 THR B C 1
ATOM 5354 O O . THR B 1 32 ? 27.75 -72.062 -57.656 1 25.2 32 THR B O 1
ATOM 5357 N N . ASP B 1 33 ? 29.438 -71.25 -57.438 1 25.38 33 ASP B N 1
ATOM 5358 C CA . ASP B 1 33 ? 29.172 -70.875 -56.062 1 25.38 33 ASP B CA 1
ATOM 5359 C C . ASP B 1 33 ? 28.297 -69.625 -56 1 25.38 33 ASP B C 1
ATOM 5361 O O . ASP B 1 33 ? 28.766 -68.5 -56.188 1 25.38 33 ASP B O 1
ATOM 5365 N N . GLY B 1 34 ? 27.25 -69.625 -56.812 1 25.75 34 GLY B N 1
ATOM 5366 C CA . GLY B 1 34 ? 26.375 -68.5 -56.562 1 25.75 34 GLY B CA 1
ATOM 5367 C C . GLY B 1 34 ? 26.156 -68.188 -55.094 1 25.75 34 GLY B C 1
ATOM 5368 O O . GLY B 1 34 ? 25.391 -68.875 -54.438 1 25.75 34 GLY B O 1
ATOM 5369 N N . SER B 1 35 ? 27.203 -68.062 -54.375 1 28.66 35 SER B N 1
ATOM 5370 C CA . SER B 1 35 ? 26.984 -67.375 -53.125 1 28.66 35 SER B CA 1
ATOM 5371 C C . SER B 1 35 ? 26.062 -66.188 -53.312 1 28.66 35 SER B C 1
ATOM 5373 O O . SER B 1 35 ? 26.453 -65.188 -53.938 1 28.66 35 SER B O 1
ATOM 5375 N N . SER B 1 36 ? 24.891 -66.438 -53.812 1 29.44 36 SER B N 1
ATOM 5376 C CA . SER B 1 36 ? 24 -65.25 -53.625 1 29.44 36 SER B CA 1
ATOM 5377 C C . SER B 1 36 ? 24.266 -64.562 -52.312 1 29.44 36 SER B C 1
ATOM 5379 O O . SER B 1 36 ? 24.062 -65.125 -51.25 1 29.44 36 SER B O 1
ATOM 5381 N N . THR B 1 37 ? 25.422 -64 -52.219 1 32.38 37 THR B N 1
ATOM 5382 C CA . THR B 1 37 ? 25.469 -62.969 -51.156 1 32.38 37 THR B CA 1
ATOM 5383 C C . THR B 1 37 ? 24.141 -62.219 -51.062 1 32.38 37 THR B C 1
ATOM 5385 O O . THR B 1 37 ? 23.734 -61.531 -52 1 32.38 37 THR B O 1
ATOM 5388 N N . SER B 1 38 ? 23.094 -62.938 -50.75 1 33.53 38 SER B N 1
ATOM 5389 C CA . SER B 1 38 ? 21.953 -62.125 -50.312 1 33.53 38 SER B CA 1
ATOM 5390 C C . SER B 1 38 ? 22.406 -60.781 -49.812 1 33.53 38 SER B C 1
ATOM 5392 O O . SER B 1 38 ? 23.188 -60.688 -48.875 1 33.53 38 SER B O 1
ATOM 5394 N N . ASP B 1 39 ? 22.75 -59.969 -50.719 1 35.84 39 ASP B N 1
ATOM 5395 C CA . ASP B 1 39 ? 22.969 -58.531 -50.469 1 35.84 39 ASP B CA 1
ATOM 5396 C C . ASP B 1 39 ? 22.203 -58.062 -49.219 1 35.84 39 ASP B C 1
ATOM 5398 O O . ASP B 1 39 ? 20.984 -58.25 -49.156 1 35.84 39 ASP B O 1
ATOM 5402 N N . ARG B 1 40 ? 22.719 -58.094 -48.125 1 46.09 40 ARG B N 1
ATOM 5403 C CA . ARG B 1 40 ? 22.406 -57.375 -46.875 1 46.09 40 ARG B CA 1
ATOM 5404 C C . ARG B 1 40 ? 21.781 -56.031 -47.156 1 46.09 40 ARG B C 1
ATOM 5406 O O . ARG B 1 40 ? 22.516 -55.031 -47.344 1 46.09 40 ARG B O 1
ATOM 5413 N N . SER B 1 41 ? 21 -55.812 -48.094 1 46.81 41 SER B N 1
ATOM 5414 C CA . SER B 1 41 ? 20.516 -54.5 -48.406 1 46.81 41 SER B CA 1
ATOM 5415 C C . SER B 1 41 ? 20.219 -53.656 -47.156 1 46.81 41 SER B C 1
ATOM 5417 O O . SER B 1 41 ? 19.297 -54 -46.406 1 46.81 41 SER B O 1
ATOM 5419 N N . GLY B 1 42 ? 21.297 -53.25 -46.531 1 57.38 42 GLY B N 1
ATOM 5420 C CA . GLY B 1 42 ? 21.219 -52.281 -45.469 1 57.38 42 GLY B CA 1
ATOM 5421 C C . GLY B 1 42 ? 20.188 -51.219 -45.719 1 57.38 42 GLY B C 1
ATOM 5422 O O . GLY B 1 42 ? 19.906 -50.875 -46.875 1 57.38 42 GLY B O 1
ATOM 5423 N N . LEU B 1 43 ? 19.234 -51.094 -44.875 1 72.31 43 LEU B N 1
ATOM 5424 C CA . LEU B 1 43 ? 18.234 -50.062 -44.938 1 72.31 43 LEU B CA 1
ATOM 5425 C C . LEU B 1 43 ? 18.875 -48.719 -45.25 1 72.31 43 LEU B C 1
ATOM 5427 O O . LEU B 1 43 ? 19.875 -48.344 -44.625 1 72.31 43 LEU B O 1
ATOM 5431 N N . LYS B 1 44 ? 18.641 -48.125 -46.5 1 79.81 44 LYS B N 1
ATOM 5432 C CA . LYS B 1 44 ? 19.125 -46.781 -46.812 1 79.81 44 LYS B CA 1
ATOM 5433 C C . LYS B 1 44 ? 18.766 -45.812 -45.719 1 79.81 44 LYS B C 1
ATOM 5435 O O . LYS B 1 44 ? 17.703 -45.938 -45.094 1 79.81 44 LYS B O 1
ATOM 5440 N N . PHE B 1 45 ? 19.688 -44.938 -45.469 1 79.19 45 PHE B N 1
ATOM 5441 C CA . PHE B 1 45 ? 19.531 -43.969 -44.406 1 79.19 45 PHE B CA 1
ATOM 5442 C C . PHE B 1 45 ? 18.266 -43.125 -44.625 1 79.19 45 PHE B C 1
ATOM 5444 O O . PHE B 1 45 ? 17.562 -42.781 -43.688 1 79.19 45 PHE B O 1
ATOM 5451 N N . SER B 1 46 ? 17.922 -42.844 -45.844 1 80.81 46 SER B N 1
ATOM 5452 C CA . SER B 1 46 ? 16.703 -42.094 -46.188 1 80.81 46 SER B CA 1
ATOM 5453 C C . SER B 1 46 ? 15.453 -42.844 -45.781 1 80.81 46 SER B C 1
ATOM 5455 O O . SER B 1 46 ? 14.477 -42.25 -45.312 1 80.81 46 SER B O 1
ATOM 5457 N N . THR B 1 47 ? 15.523 -44.125 -45.875 1 82.56 47 THR B N 1
ATOM 5458 C CA . THR B 1 47 ? 14.391 -44.938 -45.469 1 82.56 47 THR B CA 1
ATOM 5459 C C . THR B 1 47 ? 14.258 -44.969 -43.938 1 82.56 47 THR B C 1
ATOM 5461 O O . THR B 1 47 ? 13.148 -45 -43.406 1 82.56 47 THR B O 1
ATOM 5464 N N . LEU B 1 48 ? 15.383 -44.938 -43.375 1 82.69 48 LEU B N 1
ATOM 5465 C CA . LEU B 1 48 ? 15.391 -44.906 -41.938 1 82.69 48 LEU B CA 1
ATOM 5466 C C . LEU B 1 48 ? 14.758 -43.625 -41.406 1 82.69 48 LEU B C 1
ATOM 5468 O O . LEU B 1 48 ? 13.969 -43.656 -40.438 1 82.69 48 LEU B O 1
ATOM 5472 N N . LEU B 1 49 ? 15.062 -42.531 -42.031 1 82.12 49 LEU B N 1
ATOM 5473 C CA . LEU B 1 49 ? 14.492 -41.25 -41.625 1 82.12 49 LEU B CA 1
ATOM 5474 C C . LEU B 1 49 ? 12.992 -41.219 -41.906 1 82.12 49 LEU B C 1
ATOM 5476 O O . LEU B 1 49 ? 12.242 -40.562 -41.156 1 82.12 49 LEU B O 1
ATOM 5480 N N . GLY B 1 50 ? 12.648 -41.875 -42.906 1 83.69 50 GLY B N 1
ATOM 5481 C CA . GLY B 1 50 ? 11.234 -41.969 -43.219 1 83.69 50 GLY B CA 1
ATOM 5482 C C . GLY B 1 50 ? 10.445 -42.75 -42.156 1 83.69 50 GLY B C 1
ATOM 5483 O O . GLY B 1 50 ? 9.32 -42.375 -41.844 1 83.69 50 GLY B O 1
ATOM 5484 N N . ILE B 1 51 ? 11.055 -43.719 -41.562 1 83.81 51 ILE B N 1
ATOM 5485 C CA . ILE B 1 51 ? 10.406 -44.562 -40.531 1 83.81 51 ILE B CA 1
ATOM 5486 C C . ILE B 1 51 ? 10.266 -43.781 -39.25 1 83.81 51 ILE B C 1
ATOM 5488 O O . ILE B 1 51 ? 9.242 -43.875 -38.562 1 83.81 51 ILE B O 1
ATOM 5492 N N . TRP B 1 52 ? 11.219 -42.906 -38.938 1 89.38 52 TRP B N 1
ATOM 5493 C CA . TRP B 1 52 ? 11.266 -42.188 -37.656 1 89.38 52 TRP B CA 1
ATOM 5494 C C . TRP B 1 52 ? 10.844 -40.75 -37.844 1 89.38 52 TRP B C 1
ATOM 5496 O O . TRP B 1 52 ? 11.117 -39.906 -36.969 1 89.38 52 TRP B O 1
ATOM 5506 N N . LYS B 1 53 ? 10.195 -40.375 -38.938 1 89.38 53 LYS B N 1
ATOM 5507 C CA . LYS B 1 53 ? 9.867 -39 -39.25 1 89.38 53 LYS B CA 1
ATOM 5508 C C . LYS B 1 53 ? 8.969 -38.375 -38.188 1 89.38 53 LYS B C 1
ATOM 5510 O O . LYS B 1 53 ? 9.156 -37.219 -37.812 1 89.38 53 LYS B O 1
ATOM 5515 N N . TYR B 1 54 ? 7.934 -39.062 -37.719 1 88.56 54 TYR B N 1
ATOM 5516 C CA . TYR B 1 54 ? 7.012 -38.5 -36.719 1 88.56 54 TYR B CA 1
ATOM 5517 C C . TYR B 1 54 ? 7.699 -38.344 -35.375 1 88.56 54 TYR B C 1
ATOM 5519 O O . TYR B 1 54 ? 7.418 -37.406 -34.625 1 88.56 54 TYR B O 1
ATOM 5527 N N . ASP B 1 55 ? 8.602 -39.25 -35.031 1 91.19 55 ASP B N 1
ATOM 5528 C CA . ASP B 1 55 ? 9.359 -39.125 -33.781 1 91.19 55 ASP B CA 1
ATOM 5529 C C . ASP B 1 55 ? 10.289 -37.938 -33.812 1 91.19 55 ASP B C 1
ATOM 5531 O O . ASP B 1 55 ? 10.422 -37.219 -32.844 1 91.19 55 ASP B O 1
ATOM 5535 N N . ILE B 1 56 ? 10.859 -37.719 -34.938 1 90.81 56 ILE B N 1
ATOM 5536 C CA . ILE B 1 56 ? 11.734 -36.562 -35.094 1 90.81 56 ILE B CA 1
ATOM 5537 C C . ILE B 1 56 ? 10.906 -35.281 -35 1 90.81 56 ILE B C 1
ATOM 5539 O O . ILE B 1 56 ? 11.32 -34.312 -34.375 1 90.81 56 ILE B O 1
ATOM 5543 N N . LEU B 1 57 ? 9.781 -35.281 -35.625 1 93.88 57 LEU B N 1
ATOM 5544 C CA . LEU B 1 57 ? 8.891 -34.125 -35.562 1 93.88 57 LEU B CA 1
ATOM 5545 C C . LEU B 1 57 ? 8.492 -33.812 -34.125 1 93.88 57 LEU B C 1
ATOM 5547 O O . LEU B 1 57 ? 8.453 -32.656 -33.719 1 93.88 57 LEU B O 1
ATOM 5551 N N . LEU B 1 58 ? 8.18 -34.781 -33.375 1 95.31 58 LEU B N 1
ATOM 5552 C CA . LEU B 1 58 ? 7.777 -34.594 -31.969 1 95.31 58 LEU B CA 1
ATOM 5553 C C . LEU B 1 58 ? 8.938 -34.062 -31.141 1 95.31 58 LEU B C 1
ATOM 5555 O O . LEU B 1 58 ? 8.734 -33.281 -30.219 1 95.31 58 LEU B O 1
ATOM 5559 N N . CYS B 1 59 ? 10.125 -34.5 -31.453 1 95.12 59 CYS B N 1
ATOM 5560 C CA . CYS B 1 59 ? 11.289 -33.938 -30.797 1 95.12 59 CYS B CA 1
ATOM 5561 C C . CYS B 1 59 ? 11.398 -32.438 -31.078 1 95.12 59 CYS B C 1
ATOM 5563 O O . CYS B 1 59 ? 11.695 -31.641 -30.188 1 95.12 59 CYS B O 1
ATOM 5565 N N . CYS B 1 60 ? 11.086 -32.094 -32.312 1 96.19 60 CYS B N 1
ATOM 5566 C CA . CYS B 1 60 ? 11.117 -30.688 -32.688 1 96.19 60 CYS B CA 1
ATOM 5567 C C . CYS B 1 60 ? 10.023 -29.906 -31.969 1 96.19 60 CYS B C 1
ATOM 5569 O O . CYS B 1 60 ? 10.234 -28.781 -31.547 1 96.19 60 CYS B O 1
ATOM 5571 N N . VAL B 1 61 ? 8.859 -30.484 -31.781 1 96.88 61 VAL B N 1
ATOM 5572 C CA . VAL B 1 61 ? 7.762 -29.844 -31.078 1 96.88 61 VAL B CA 1
ATOM 5573 C C . VAL B 1 61 ? 8.148 -29.609 -29.609 1 96.88 61 VAL B C 1
ATOM 5575 O O . VAL B 1 61 ? 7.859 -28.562 -29.047 1 96.88 61 VAL B O 1
ATOM 5578 N N . SER B 1 62 ? 8.797 -30.531 -29.031 1 97.44 62 SER B N 1
ATOM 5579 C CA . SER B 1 62 ? 9.25 -30.375 -27.656 1 97.44 62 SER B CA 1
ATOM 5580 C C . SER B 1 62 ? 10.25 -29.234 -27.531 1 97.44 62 SER B C 1
ATOM 5582 O O . SER B 1 62 ? 10.18 -28.453 -26.578 1 97.44 62 SER B O 1
ATOM 5584 N N . ILE B 1 63 ? 11.164 -29.188 -28.422 1 97.5 63 ILE B N 1
ATOM 5585 C CA . ILE B 1 63 ? 12.148 -28.109 -28.406 1 97.5 63 ILE B CA 1
ATOM 5586 C C . ILE B 1 63 ? 11.445 -26.766 -28.625 1 97.5 63 ILE B C 1
ATOM 5588 O O . ILE B 1 63 ? 11.711 -25.797 -27.922 1 97.5 63 ILE B O 1
ATOM 5592 N N . ALA B 1 64 ? 10.523 -26.75 -29.547 1 97.94 64 ALA B N 1
ATOM 5593 C CA . ALA B 1 64 ? 9.781 -25.531 -29.812 1 97.94 64 ALA B CA 1
ATOM 5594 C C . ALA B 1 64 ? 8.977 -25.094 -28.594 1 97.94 64 ALA B C 1
ATOM 5596 O O . ALA B 1 64 ? 8.914 -23.906 -28.281 1 97.94 64 ALA B O 1
ATOM 5597 N N . ALA B 1 65 ? 8.328 -26 -27.969 1 98.19 65 ALA B N 1
ATOM 5598 C CA . ALA B 1 65 ? 7.566 -25.688 -26.766 1 98.19 65 ALA B CA 1
ATOM 5599 C C . ALA B 1 65 ? 8.477 -25.172 -25.656 1 98.19 65 ALA B C 1
ATOM 5601 O O . ALA B 1 65 ? 8.094 -24.266 -24.891 1 98.19 65 ALA B O 1
ATOM 5602 N N . THR B 1 66 ? 9.625 -25.719 -25.578 1 98.12 66 THR B N 1
ATOM 5603 C CA . THR B 1 66 ? 10.586 -25.25 -24.578 1 98.12 66 THR B CA 1
ATOM 5604 C C . THR B 1 66 ? 11.031 -23.828 -24.891 1 98.12 66 THR B C 1
ATOM 5606 O O . THR B 1 66 ? 11.141 -23 -23.984 1 98.12 66 THR B O 1
ATOM 5609 N N . VAL B 1 67 ? 11.305 -23.594 -26.094 1 97.81 67 VAL B N 1
ATOM 5610 C CA . VAL B 1 67 ? 11.648 -22.234 -26.5 1 97.81 67 VAL B CA 1
ATOM 5611 C C . VAL B 1 67 ? 10.484 -21.297 -26.188 1 97.81 67 VAL B C 1
ATOM 5613 O O . VAL B 1 67 ? 10.688 -20.172 -25.703 1 97.81 67 VAL B O 1
ATOM 5616 N N . GLY B 1 68 ? 9.297 -21.719 -26.484 1 97.88 68 GLY B N 1
ATOM 5617 C CA . GLY B 1 68 ? 8.125 -20.938 -26.125 1 97.88 68 GLY B CA 1
ATOM 5618 C C . GLY B 1 68 ? 8.047 -20.656 -24.625 1 97.88 68 GLY B C 1
ATOM 5619 O O . GLY B 1 68 ? 7.711 -19.531 -24.219 1 97.88 68 GLY B O 1
ATOM 5620 N N . LEU B 1 69 ? 8.312 -21.641 -23.844 1 98.06 69 LEU B N 1
ATOM 5621 C CA . LEU B 1 69 ? 8.32 -21.469 -22.406 1 98.06 69 LEU B CA 1
ATOM 5622 C C . LEU B 1 69 ? 9.352 -20.422 -21.984 1 98.06 69 LEU B C 1
ATOM 5624 O O . LEU B 1 69 ? 9.055 -19.547 -21.156 1 98.06 69 LEU B O 1
ATOM 5628 N N . VAL B 1 70 ? 10.523 -20.516 -22.531 1 97.56 70 VAL B N 1
ATOM 5629 C CA . VAL B 1 70 ? 11.586 -19.578 -22.219 1 97.56 70 VAL B CA 1
ATOM 5630 C C . VAL B 1 70 ? 11.164 -18.172 -22.625 1 97.56 70 VAL B C 1
ATOM 5632 O O . VAL B 1 70 ? 11.383 -17.203 -21.875 1 97.56 70 VAL B O 1
ATOM 5635 N N . VAL B 1 71 ? 10.539 -18.031 -23.734 1 97.5 71 VAL B N 1
ATOM 5636 C CA . VAL B 1 71 ? 10.109 -16.719 -24.219 1 97.5 71 VAL B CA 1
ATOM 5637 C C . VAL B 1 71 ? 9.039 -16.156 -23.297 1 97.5 71 VAL B C 1
ATOM 5639 O O . VAL B 1 71 ? 9.102 -14.977 -22.922 1 97.5 71 VAL B O 1
ATOM 5642 N N . VAL B 1 72 ? 8.078 -16.953 -22.938 1 96.62 72 VAL B N 1
ATOM 5643 C CA . VAL B 1 72 ? 7.004 -16.5 -22.047 1 96.62 72 VAL B CA 1
ATOM 5644 C C . VAL B 1 72 ? 7.594 -16.062 -20.703 1 96.62 72 VAL B C 1
ATOM 5646 O O . VAL B 1 72 ? 7.203 -15.023 -20.172 1 96.62 72 VAL B O 1
ATOM 5649 N N . LEU B 1 73 ? 8.508 -16.828 -20.172 1 97.19 73 LEU B N 1
ATOM 5650 C CA . LEU B 1 73 ? 9.125 -16.516 -18.891 1 97.19 73 LEU B CA 1
ATOM 5651 C C . LEU B 1 73 ? 9.961 -15.242 -19 1 97.19 73 LEU B C 1
ATOM 5653 O O . LEU B 1 73 ? 9.914 -14.391 -18.109 1 97.19 73 LEU B O 1
ATOM 5657 N N . ALA B 1 74 ? 10.695 -15.094 -20.094 1 96.69 74 ALA B N 1
ATOM 5658 C CA . ALA B 1 74 ? 11.539 -13.914 -20.281 1 96.69 74 ALA B CA 1
ATOM 5659 C C . ALA B 1 74 ? 10.695 -12.656 -20.453 1 96.69 74 ALA B C 1
ATOM 5661 O O . ALA B 1 74 ? 11.078 -11.578 -19.984 1 96.69 74 ALA B O 1
ATOM 5662 N N . LEU B 1 75 ? 9.578 -12.773 -21.031 1 95.5 75 LEU B N 1
ATOM 5663 C CA . LEU B 1 75 ? 8.711 -11.625 -21.281 1 95.5 75 LEU B CA 1
ATOM 5664 C C . LEU B 1 75 ? 8.047 -11.148 -20 1 95.5 75 LEU B C 1
ATOM 5666 O O . LEU B 1 75 ? 7.738 -9.969 -19.844 1 95.5 75 LEU B O 1
ATOM 5670 N N . HIS B 1 76 ? 7.898 -12.008 -19.047 1 94.94 76 HIS B N 1
ATOM 5671 C CA . HIS B 1 76 ? 7.125 -11.633 -17.875 1 94.94 76 HIS B CA 1
ATOM 5672 C C . HIS B 1 76 ? 8.016 -11.539 -16.641 1 94.94 76 HIS B C 1
ATOM 5674 O O . HIS B 1 76 ? 7.543 -11.203 -15.547 1 94.94 76 HIS B O 1
ATOM 5680 N N . ASP B 1 77 ? 9.266 -11.773 -16.922 1 95.12 77 ASP B N 1
ATOM 5681 C CA . ASP B 1 77 ? 10.219 -11.648 -15.828 1 95.12 77 ASP B CA 1
ATOM 5682 C C . ASP B 1 77 ? 10.328 -10.195 -15.359 1 95.12 77 ASP B C 1
ATOM 5684 O O . ASP B 1 77 ? 10.578 -9.297 -16.172 1 95.12 77 ASP B O 1
ATOM 5688 N N . GLY B 1 78 ? 10.031 -10.062 -14.055 1 93.19 78 GLY B N 1
ATOM 5689 C CA . GLY B 1 78 ? 10.156 -8.734 -13.469 1 93.19 78 GLY B CA 1
ATOM 5690 C C . GLY B 1 78 ? 8.93 -7.871 -13.68 1 93.19 78 GLY B C 1
ATOM 5691 O O . GLY B 1 78 ? 8.945 -6.68 -13.367 1 93.19 78 GLY B O 1
ATOM 5692 N N . LYS B 1 79 ? 7.93 -8.445 -14.172 1 92.94 79 LYS B N 1
ATOM 5693 C CA . LYS B 1 79 ? 6.695 -7.691 -14.352 1 92.94 79 LYS B CA 1
ATOM 5694 C C . LYS B 1 79 ? 5.766 -7.859 -13.156 1 92.94 79 LYS B C 1
ATOM 5696 O O . LYS B 1 79 ? 5.812 -8.883 -12.469 1 92.94 79 LYS B O 1
ATOM 5701 N N . ALA B 1 80 ? 4.941 -6.797 -12.953 1 90.94 80 ALA B N 1
ATOM 5702 C CA . ALA B 1 80 ? 3.992 -6.836 -11.844 1 90.94 80 ALA B CA 1
ATOM 5703 C C . ALA B 1 80 ? 2.887 -7.855 -12.102 1 90.94 80 ALA B C 1
ATOM 5705 O O . ALA B 1 80 ? 2.41 -7.988 -13.234 1 90.94 80 ALA B O 1
ATOM 5706 N N . GLN B 1 81 ? 2.445 -8.523 -11.016 1 90.69 81 GLN B N 1
ATOM 5707 C CA . GLN B 1 81 ? 1.398 -9.531 -11.148 1 90.69 81 GLN B CA 1
ATOM 5708 C C . GLN B 1 81 ? 0.078 -8.898 -11.578 1 90.69 81 GLN B C 1
ATOM 5710 O O . GLN B 1 81 ? -0.708 -9.523 -12.297 1 90.69 81 GLN B O 1
ATOM 5715 N N . LYS B 1 82 ? -0.079 -7.711 -11.172 1 85.81 82 LYS B N 1
ATOM 5716 C CA . LYS B 1 82 ? -1.328 -7.023 -11.484 1 85.81 82 LYS B CA 1
ATOM 5717 C C . LYS B 1 82 ? -1.425 -6.707 -12.977 1 85.81 82 LYS B C 1
ATOM 5719 O O . LYS B 1 82 ? -2.521 -6.516 -13.508 1 85.81 82 LYS B O 1
ATOM 5724 N N . ASP B 1 83 ? -0.353 -6.652 -13.633 1 86.19 83 ASP B N 1
ATOM 5725 C CA . ASP B 1 83 ? -0.323 -6.289 -15.047 1 86.19 83 ASP B CA 1
ATOM 5726 C C . ASP B 1 83 ? -0.601 -7.5 -15.93 1 86.19 83 ASP B C 1
ATOM 5728 O O . ASP B 1 83 ? -0.683 -7.379 -17.156 1 86.19 83 ASP B O 1
ATOM 5732 N N . TRP B 1 84 ? -0.699 -8.672 -15.32 1 88.06 84 TRP B N 1
ATOM 5733 C CA . TRP B 1 84 ? -1.004 -9.859 -16.109 1 88.06 84 TRP B CA 1
ATOM 5734 C C . TRP B 1 84 ? -2.383 -9.75 -16.75 1 88.06 84 TRP B C 1
ATOM 5736 O O . TRP B 1 84 ? -3.381 -9.531 -16.062 1 88.06 84 TRP B O 1
ATOM 5746 N N . SER B 1 85 ? -2.459 -9.703 -18.047 1 80.69 85 SER B N 1
ATOM 5747 C CA . SER B 1 85 ? -3.684 -9.477 -18.812 1 80.69 85 SER B CA 1
ATOM 5748 C C . SER B 1 85 ? -4.262 -10.789 -19.328 1 80.69 85 SER B C 1
ATOM 5750 O O . SER B 1 85 ? -5.027 -10.797 -20.297 1 80.69 85 SER B O 1
ATOM 5752 N N . GLY B 1 86 ? -3.934 -11.875 -18.875 1 78.94 86 GLY B N 1
ATOM 5753 C CA . GLY B 1 86 ? -4.395 -13.141 -19.406 1 78.94 86 GLY B CA 1
ATOM 5754 C C . GLY B 1 86 ? -5.828 -13.461 -19.031 1 78.94 86 GLY B C 1
ATOM 5755 O O . GLY B 1 86 ? -6.32 -14.555 -19.328 1 78.94 86 GLY B O 1
ATOM 5756 N N . GLY B 1 87 ? -6.52 -12.367 -18.5 1 77.44 87 GLY B N 1
ATOM 5757 C CA . GLY B 1 87 ? -7.922 -12.562 -18.156 1 77.44 87 GLY B CA 1
ATOM 5758 C C . GLY B 1 87 ? -8.148 -13.625 -17.109 1 77.44 87 GLY B C 1
ATOM 5759 O O . GLY B 1 87 ? -7.605 -13.539 -16 1 77.44 87 GLY B O 1
ATOM 5760 N N . VAL B 1 88 ? -8.758 -14.805 -17.672 1 83.44 88 VAL B N 1
ATOM 5761 C CA . VAL B 1 88 ? -9.164 -15.867 -16.766 1 83.44 88 VAL B CA 1
ATOM 5762 C C . VAL B 1 88 ? -8.023 -16.859 -16.594 1 83.44 88 VAL B C 1
ATOM 5764 O O . VAL B 1 88 ? -7.934 -17.547 -15.562 1 83.44 88 VAL B O 1
ATOM 5767 N N . ILE B 1 89 ? -7.117 -16.922 -17.5 1 93.12 89 ILE B N 1
ATOM 5768 C CA . ILE B 1 89 ? -6.031 -17.891 -17.469 1 93.12 89 ILE B CA 1
ATOM 5769 C C . ILE B 1 89 ? -4.828 -17.297 -16.734 1 93.12 89 ILE B C 1
ATOM 5771 O O . ILE B 1 89 ? -4.414 -16.172 -17.016 1 93.12 89 ILE B O 1
ATOM 5775 N N . THR B 1 90 ? -4.328 -17.953 -15.82 1 93.94 90 THR B N 1
ATOM 5776 C CA . THR B 1 90 ? -3.178 -17.5 -15.047 1 93.94 90 THR B CA 1
ATOM 5777 C C . THR B 1 90 ? -1.879 -17.797 -15.789 1 93.94 90 THR B C 1
ATOM 5779 O O . THR B 1 90 ? -1.847 -18.641 -16.688 1 93.94 90 THR B O 1
ATOM 5782 N N . LEU B 1 91 ? -0.873 -17.109 -15.508 1 94.88 91 LEU B N 1
ATOM 5783 C CA . LEU B 1 91 ? 0.437 -17.375 -16.094 1 94.88 91 LEU B CA 1
ATOM 5784 C C . LEU B 1 91 ? 0.924 -18.766 -15.742 1 94.88 91 LEU B C 1
ATOM 5786 O O . LEU B 1 91 ? 1.54 -19.453 -16.578 1 94.88 91 LEU B O 1
ATOM 5790 N N . ASN B 1 92 ? 0.607 -19.234 -14.555 1 95.75 92 ASN B N 1
ATOM 5791 C CA . ASN B 1 92 ? 0.951 -20.594 -14.141 1 95.75 92 ASN B CA 1
ATOM 5792 C C . ASN B 1 92 ? 0.284 -21.641 -15.031 1 95.75 92 ASN B C 1
ATOM 5794 O O . ASN B 1 92 ? 0.877 -22.672 -15.328 1 95.75 92 ASN B O 1
ATOM 5798 N N . THR B 1 93 ? -0.9 -21.297 -15.406 1 95.75 93 THR B N 1
ATOM 5799 C CA . THR B 1 93 ? -1.606 -22.219 -16.297 1 95.75 93 THR B CA 1
ATOM 5800 C C . THR B 1 93 ? -0.952 -22.234 -17.672 1 95.75 93 THR B C 1
ATOM 5802 O O . THR B 1 93 ? -0.823 -23.297 -18.281 1 95.75 93 THR B O 1
ATOM 5805 N N . VAL B 1 94 ? -0.572 -21.125 -18.172 1 96.56 94 VAL B N 1
ATOM 5806 C CA . VAL B 1 94 ? 0.131 -21.078 -19.438 1 96.56 94 VAL B CA 1
ATOM 5807 C C . VAL B 1 94 ? 1.407 -21.906 -19.375 1 96.56 94 VAL B C 1
ATOM 5809 O O . VAL B 1 94 ? 1.695 -22.688 -20.266 1 96.56 94 VAL B O 1
ATOM 5812 N N . ILE B 1 95 ? 2.129 -21.812 -18.297 1 97.12 95 ILE B N 1
ATOM 5813 C CA . ILE B 1 95 ? 3.35 -22.578 -18.078 1 97.12 95 ILE B CA 1
ATOM 5814 C C . ILE B 1 95 ? 3.016 -24.062 -18 1 97.12 95 ILE B C 1
ATOM 5816 O O . ILE B 1 95 ? 3.723 -24.891 -18.578 1 97.12 95 ILE B O 1
ATOM 5820 N N . ALA B 1 96 ? 1.941 -24.344 -17.328 1 97.06 96 ALA B N 1
ATOM 5821 C CA . ALA B 1 96 ? 1.534 -25.734 -17.203 1 97.06 96 ALA B CA 1
ATOM 5822 C C . ALA B 1 96 ? 1.162 -26.344 -18.547 1 97.06 96 ALA B C 1
ATOM 5824 O O . ALA B 1 96 ? 1.453 -27.5 -18.828 1 97.06 96 ALA B O 1
ATOM 5825 N N . VAL B 1 97 ? 0.528 -25.625 -19.406 1 97.06 97 VAL B N 1
ATOM 5826 C CA . VAL B 1 97 ? 0.162 -26.094 -20.75 1 97.06 97 VAL B CA 1
ATOM 5827 C C . VAL B 1 97 ? 1.423 -26.359 -21.562 1 97.06 97 VAL B C 1
ATOM 5829 O O . VAL B 1 97 ? 1.552 -27.422 -22.188 1 97.06 97 VAL B O 1
ATOM 5832 N N . LEU B 1 98 ? 2.322 -25.469 -21.516 1 97.75 98 LEU B N 1
ATOM 5833 C CA . LEU B 1 98 ? 3.57 -25.656 -22.25 1 97.75 98 LEU B CA 1
ATOM 5834 C C . LEU B 1 98 ? 4.359 -26.828 -21.703 1 97.75 98 LEU B C 1
ATOM 5836 O O . LEU B 1 98 ? 4.93 -27.609 -22.484 1 97.75 98 LEU B O 1
ATOM 5840 N N . ALA B 1 99 ? 4.383 -26.938 -20.391 1 97.19 99 ALA B N 1
ATOM 5841 C CA . ALA B 1 99 ? 5.055 -28.062 -19.766 1 97.19 99 ALA B CA 1
ATOM 5842 C C . ALA B 1 99 ? 4.43 -29.391 -20.219 1 97.19 99 ALA B C 1
ATOM 5844 O O . ALA B 1 99 ? 5.137 -30.375 -20.453 1 97.19 99 ALA B O 1
ATOM 5845 N N . THR B 1 100 ? 3.133 -29.391 -20.297 1 95.06 100 THR B N 1
ATOM 5846 C CA . THR B 1 100 ? 2.414 -30.578 -20.75 1 95.06 100 THR B CA 1
ATOM 5847 C C . THR B 1 100 ? 2.783 -30.906 -22.203 1 95.06 100 THR B C 1
ATOM 5849 O O . THR B 1 100 ? 3.002 -32.062 -22.531 1 95.06 100 THR B O 1
ATOM 5852 N N . VAL B 1 101 ? 2.859 -29.984 -23.062 1 96 101 VAL B N 1
ATOM 5853 C CA . VAL B 1 101 ? 3.225 -30.188 -24.453 1 96 101 VAL B CA 1
ATOM 5854 C C . VAL B 1 101 ? 4.668 -30.688 -24.547 1 96 101 VAL B C 1
ATOM 5856 O O . VAL B 1 101 ? 4.969 -31.609 -25.297 1 96 101 VAL B O 1
ATOM 5859 N N . ILE B 1 102 ? 5.547 -30.094 -23.797 1 97.38 102 ILE B N 1
ATOM 5860 C CA . ILE B 1 102 ? 6.949 -30.5 -23.766 1 97.38 102 ILE B CA 1
ATOM 5861 C C . ILE B 1 102 ? 7.047 -31.984 -23.391 1 97.38 102 ILE B C 1
ATOM 5863 O O . ILE B 1 102 ? 7.66 -32.781 -24.109 1 97.38 102 ILE B O 1
ATOM 5867 N N . ARG B 1 103 ? 6.375 -32.344 -22.375 1 94.94 103 ARG B N 1
ATOM 5868 C CA . ARG B 1 103 ? 6.477 -33.719 -21.891 1 94.94 103 ARG B CA 1
ATOM 5869 C C . ARG B 1 103 ? 5.82 -34.688 -22.859 1 94.94 103 ARG B C 1
ATOM 5871 O O . ARG B 1 103 ? 6.395 -35.75 -23.188 1 94.94 103 ARG B O 1
ATOM 5878 N N . ALA B 1 104 ? 4.629 -34.344 -23.297 1 90.88 104 ALA B N 1
ATOM 5879 C CA . ALA B 1 104 ? 3.885 -35.25 -24.172 1 90.88 104 ALA B CA 1
ATOM 5880 C C . ALA B 1 104 ? 4.652 -35.5 -25.469 1 90.88 104 ALA B C 1
ATOM 5882 O O . ALA B 1 104 ? 4.637 -36.594 -26 1 90.88 104 ALA B O 1
ATOM 5883 N N . SER B 1 105 ? 5.332 -34.5 -25.938 1 93.94 105 SER B N 1
ATOM 5884 C CA . SER B 1 105 ? 6.055 -34.625 -27.203 1 93.94 105 SER B CA 1
ATOM 5885 C C . SER B 1 105 ? 7.391 -35.312 -27 1 93.94 105 SER B C 1
ATOM 5887 O O . SER B 1 105 ? 7.898 -35.969 -27.938 1 93.94 105 SER B O 1
ATOM 5889 N N . LEU B 1 106 ? 7.898 -35.25 -25.891 1 94 106 LEU B N 1
ATOM 5890 C CA . LEU B 1 106 ? 9.203 -35.844 -25.609 1 94 106 LEU B CA 1
ATOM 5891 C C . LEU B 1 106 ? 9.078 -37.344 -25.312 1 94 106 LEU B C 1
ATOM 5893 O O . LEU B 1 106 ? 9.922 -38.125 -25.719 1 94 106 LEU B O 1
ATOM 5897 N N . ILE B 1 107 ? 7.988 -37.688 -24.703 1 90.62 107 ILE B N 1
ATOM 5898 C CA . ILE B 1 107 ? 7.895 -39.062 -24.172 1 90.62 107 ILE B CA 1
ATOM 5899 C C . ILE B 1 107 ? 7.578 -40.031 -25.297 1 90.62 107 ILE B C 1
ATOM 5901 O O . ILE B 1 107 ? 8.008 -41.188 -25.266 1 90.62 107 ILE B O 1
ATOM 5905 N N . VAL B 1 108 ? 6.898 -39.625 -26.359 1 90.12 108 VAL B N 1
ATOM 5906 C CA . VAL B 1 108 ? 6.473 -40.531 -27.422 1 90.12 108 VAL B CA 1
ATOM 5907 C C . VAL B 1 108 ? 7.695 -41.062 -28.172 1 90.12 108 VAL B C 1
ATOM 5909 O O . VAL B 1 108 ? 7.887 -42.281 -28.281 1 90.12 108 VAL B O 1
ATOM 5912 N N . PRO B 1 109 ? 8.562 -40.156 -28.641 1 92.94 109 PRO B N 1
ATOM 5913 C CA . PRO B 1 109 ? 9.758 -40.688 -29.312 1 92.94 109 PRO B CA 1
ATOM 5914 C C . PRO B 1 109 ? 10.664 -41.5 -28.375 1 92.94 109 PRO B C 1
ATOM 5916 O O . PRO B 1 109 ? 11.312 -42.438 -28.797 1 92.94 109 PRO B O 1
ATOM 5919 N N . VAL B 1 110 ? 10.758 -41.125 -27.125 1 93.81 110 VAL B N 1
ATOM 5920 C CA . VAL B 1 110 ? 11.594 -41.812 -26.172 1 93.81 110 VAL B CA 1
ATOM 5921 C C . VAL B 1 110 ? 11.031 -43.219 -25.938 1 93.81 110 VAL B C 1
ATOM 5923 O O . VAL B 1 110 ? 11.789 -44.219 -25.891 1 93.81 110 VAL B O 1
ATOM 5926 N N . ALA B 1 111 ? 9.727 -43.281 -25.812 1 89.94 111 ALA B N 1
ATOM 5927 C CA . ALA B 1 111 ? 9.078 -44.594 -25.672 1 89.94 111 ALA B CA 1
ATOM 5928 C C . ALA B 1 111 ? 9.328 -45.469 -26.891 1 89.94 111 ALA B C 1
ATOM 5930 O O . ALA B 1 111 ? 9.609 -46.656 -26.75 1 89.94 111 ALA B O 1
ATOM 5931 N N . ALA B 1 112 ? 9.266 -44.906 -28.047 1 89.25 112 ALA B N 1
ATOM 5932 C CA . ALA B 1 112 ? 9.547 -45.656 -29.281 1 89.25 112 ALA B CA 1
ATOM 5933 C C . ALA B 1 112 ? 10.984 -46.156 -29.312 1 89.25 112 ALA B C 1
ATOM 5935 O O . ALA B 1 112 ? 11.25 -47.281 -29.719 1 89.25 112 ALA B O 1
ATOM 5936 N N . ALA B 1 113 ? 11.859 -45.312 -28.844 1 92.38 113 ALA B N 1
ATOM 5937 C CA . ALA B 1 113 ? 13.273 -45.688 -28.828 1 92.38 113 ALA B CA 1
ATOM 5938 C C . ALA B 1 113 ? 13.547 -46.781 -27.812 1 92.38 113 ALA B C 1
ATOM 5940 O O . ALA B 1 113 ? 14.367 -47.656 -28.047 1 92.38 113 ALA B O 1
ATOM 5941 N N . ILE B 1 114 ? 12.883 -46.75 -26.719 1 91.69 114 ILE B N 1
ATOM 5942 C CA . ILE B 1 114 ? 13.047 -47.781 -25.703 1 91.69 114 ILE B CA 1
ATOM 5943 C C . ILE B 1 114 ? 12.547 -49.125 -26.266 1 91.69 114 ILE B C 1
ATOM 5945 O O . ILE B 1 114 ? 13.211 -50.156 -26.109 1 91.69 114 ILE B O 1
ATOM 5949 N N . THR B 1 115 ? 11.398 -49.062 -26.906 1 87.94 115 THR B N 1
ATOM 5950 C CA . THR B 1 115 ? 10.852 -50.281 -27.469 1 87.94 115 THR B CA 1
ATOM 5951 C C . THR B 1 115 ? 11.773 -50.844 -28.547 1 87.94 115 THR B C 1
ATOM 5953 O O . THR B 1 115 ? 11.922 -52.062 -28.672 1 87.94 115 THR B O 1
ATOM 5956 N N . GLN B 1 116 ? 12.352 -50 -29.297 1 87.88 116 GLN B N 1
ATOM 5957 C CA . GLN B 1 116 ? 13.328 -50.438 -30.281 1 87.88 116 GLN B CA 1
ATOM 5958 C C . GLN B 1 116 ? 14.578 -51 -29.609 1 87.88 116 GLN B C 1
ATOM 5960 O O . GLN B 1 116 ? 15.211 -51.906 -30.125 1 87.88 116 GLN B O 1
ATOM 5965 N N . GLY B 1 117 ? 14.922 -50.5 -28.484 1 88.06 117 GLY B N 1
ATOM 5966 C CA . GLY B 1 117 ? 16.078 -50.938 -27.734 1 88.06 117 GLY B CA 1
ATOM 5967 C C . GLY B 1 117 ? 15.984 -52.406 -27.281 1 88.06 117 GLY B C 1
ATOM 5968 O O . GLY B 1 117 ? 17 -53.062 -27.125 1 88.06 117 GLY B O 1
ATOM 5969 N N . LYS B 1 118 ? 14.773 -52.844 -27.156 1 87.12 118 LYS B N 1
ATOM 5970 C CA . LYS B 1 118 ? 14.586 -54.25 -26.766 1 87.12 118 LYS B CA 1
ATOM 5971 C C . LYS B 1 118 ? 15.18 -55.188 -27.812 1 87.12 118 LYS B C 1
ATOM 5973 O O . LYS B 1 118 ? 15.773 -56.219 -27.453 1 87.12 118 LYS B O 1
ATOM 5978 N N . TRP B 1 119 ? 15.016 -54.844 -29.062 1 84.69 119 TRP B N 1
ATOM 5979 C CA . TRP B 1 119 ? 15.539 -55.656 -30.141 1 84.69 119 TRP B CA 1
ATOM 5980 C C . TRP B 1 119 ? 17.062 -55.594 -30.203 1 84.69 119 TRP B C 1
ATOM 5982 O O . TRP B 1 119 ? 17.734 -56.562 -30.5 1 84.69 119 TRP B O 1
ATOM 5992 N N . LEU B 1 120 ? 17.531 -54.438 -29.938 1 86.12 120 LEU B N 1
ATOM 5993 C CA . LEU B 1 120 ? 18.984 -54.281 -29.875 1 86.12 120 LEU B CA 1
ATOM 5994 C C . LEU B 1 120 ? 19.578 -55.062 -28.719 1 86.12 120 LEU B C 1
ATOM 5996 O O . LEU B 1 120 ? 20.688 -55.594 -28.828 1 86.12 120 LEU B O 1
ATOM 6000 N N . TRP B 1 121 ? 18.828 -55.156 -27.672 1 87.06 121 TRP B N 1
ATOM 6001 C CA . TRP B 1 121 ? 19.25 -55.875 -26.469 1 87.06 121 TRP B CA 1
ATOM 6002 C C . TRP B 1 121 ? 19.281 -57.375 -26.703 1 87.06 121 TRP B C 1
ATOM 6004 O O . TRP B 1 121 ? 20.203 -58.062 -26.266 1 87.06 121 TRP B O 1
ATOM 6014 N N . LEU B 1 122 ? 18.391 -57.938 -27.469 1 84.25 122 LEU B N 1
ATOM 6015 C CA . LEU B 1 122 ? 18.266 -59.375 -27.703 1 84.25 122 LEU B CA 1
ATOM 6016 C C . LEU B 1 122 ? 19.188 -59.812 -28.828 1 84.25 122 LEU B C 1
ATOM 6018 O O . LEU B 1 122 ? 19.438 -61.031 -28.969 1 84.25 122 LEU B O 1
ATOM 6022 N N . ARG B 1 123 ? 19.594 -58.906 -29.547 1 82.88 123 ARG B N 1
ATOM 6023 C CA . ARG B 1 123 ? 20.438 -59.25 -30.703 1 82.88 123 ARG B CA 1
ATOM 6024 C C . ARG B 1 123 ? 21.766 -59.875 -30.234 1 82.88 123 ARG B C 1
ATOM 6026 O O . ARG B 1 123 ? 22.344 -59.406 -29.266 1 82.88 123 ARG B O 1
ATOM 6033 N N . THR B 1 124 ? 22.047 -61.031 -30.969 1 70.12 124 THR B N 1
ATOM 6034 C CA . THR B 1 124 ? 23.297 -61.719 -30.703 1 70.12 124 THR B CA 1
ATOM 6035 C C . THR B 1 124 ? 24.484 -60.875 -31.109 1 70.12 124 THR B C 1
ATOM 6037 O O . THR B 1 124 ? 24.516 -60.312 -32.219 1 70.12 124 THR B O 1
ATOM 6040 N N . ARG B 1 125 ? 25.297 -60.406 -30.094 1 61.09 125 ARG B N 1
ATOM 6041 C CA . ARG B 1 125 ? 26.484 -59.625 -30.391 1 61.09 125 ARG B CA 1
ATOM 6042 C C . ARG B 1 125 ? 27.469 -60.406 -31.266 1 61.09 125 ARG B C 1
ATOM 6044 O O . ARG B 1 125 ? 27.594 -61.625 -31.125 1 61.09 125 ARG B O 1
ATOM 6051 N N . LYS B 1 126 ? 27.812 -59.719 -32.375 1 55.09 126 LYS B N 1
ATOM 6052 C CA . LYS B 1 126 ? 28.859 -60.344 -33.156 1 55.09 126 LYS B CA 1
ATOM 6053 C C . LYS B 1 126 ? 30.062 -60.688 -32.281 1 55.09 126 LYS B C 1
ATOM 6055 O O . LYS B 1 126 ? 30.594 -59.844 -31.562 1 55.09 126 LYS B O 1
ATOM 6060 N N . GLY B 1 127 ? 30.312 -61.969 -32.156 1 53.97 127 GLY B N 1
ATOM 6061 C CA . GLY B 1 127 ? 31.453 -62.531 -31.453 1 53.97 127 GLY B CA 1
ATOM 6062 C C . GLY B 1 127 ? 31.094 -63.031 -30.062 1 53.97 127 GLY B C 1
ATOM 6063 O O . GLY B 1 127 ? 31.953 -63.562 -29.344 1 53.97 127 GLY B O 1
ATOM 6064 N N . ALA B 1 128 ? 30 -62.688 -29.562 1 55.66 128 ALA B N 1
ATOM 6065 C CA . ALA B 1 128 ? 29.625 -63.219 -28.266 1 55.66 128 ALA B CA 1
ATOM 6066 C C . ALA B 1 128 ? 29.172 -64.688 -28.375 1 55.66 128 ALA B C 1
ATOM 6068 O O . ALA B 1 128 ? 28.672 -65.125 -29.422 1 55.66 128 ALA B O 1
ATOM 6069 N N . ARG B 1 129 ? 29.656 -65.25 -27.484 1 53.44 129 ARG B N 1
ATOM 6070 C CA . ARG B 1 129 ? 29.406 -66.688 -27.422 1 53.44 129 ARG B CA 1
ATOM 6071 C C . ARG B 1 129 ? 27.906 -67 -27.422 1 53.44 129 ARG B C 1
ATOM 6073 O O . ARG B 1 129 ? 27.141 -66.312 -26.719 1 53.44 129 ARG B O 1
ATOM 6080 N N . ALA B 1 130 ? 27.453 -67.688 -28.469 1 50 130 ALA B N 1
ATOM 6081 C CA . ALA B 1 130 ? 26.094 -68.188 -28.609 1 50 130 ALA B CA 1
ATOM 6082 C C . ALA B 1 130 ? 25.453 -68.438 -27.234 1 50 130 ALA B C 1
ATOM 6084 O O . ALA B 1 130 ? 24.234 -68.375 -27.094 1 50 130 ALA B O 1
ATOM 6085 N N . SER B 1 131 ? 26.219 -68.625 -26.312 1 54.22 131 SER B N 1
ATOM 6086 C CA . SER B 1 131 ? 25.766 -69.125 -25 1 54.22 131 SER B CA 1
ATOM 6087 C C . SER B 1 131 ? 25.297 -67.938 -24.156 1 54.22 131 SER B C 1
ATOM 6089 O O . SER B 1 131 ? 24.672 -68.125 -23.109 1 54.22 131 SER B O 1
ATOM 6091 N N . GLU B 1 132 ? 25.609 -66.75 -24.578 1 67.25 132 GLU B N 1
ATOM 6092 C CA . GLU B 1 132 ? 25.25 -65.688 -23.703 1 67.25 132 GLU B CA 1
ATOM 6093 C C . GLU B 1 132 ? 23.906 -65.062 -24.094 1 67.25 132 GLU B C 1
ATOM 6095 O O . GLU B 1 132 ? 23.844 -64.062 -24.797 1 67.25 132 GLU B O 1
ATOM 6100 N N . GLY B 1 133 ? 22.844 -65.75 -23.875 1 80 133 GLY B N 1
ATOM 6101 C CA . GLY B 1 133 ? 21.5 -65.312 -24.156 1 80 133 GLY B CA 1
ATOM 6102 C C . GLY B 1 133 ? 20.938 -64.375 -23.094 1 80 133 GLY B C 1
ATOM 6103 O O . GLY B 1 133 ? 21.594 -64.125 -22.062 1 80 133 GLY B O 1
ATOM 6104 N N . ARG B 1 134 ? 20.016 -63.531 -23.484 1 86.56 134 ARG B N 1
ATOM 6105 C CA . ARG B 1 134 ? 19.312 -62.625 -22.562 1 86.56 134 ARG B CA 1
ATOM 6106 C C . ARG B 1 134 ? 17.969 -63.219 -22.141 1 86.56 134 ARG B C 1
ATOM 6108 O O . ARG B 1 134 ? 17.391 -64 -22.875 1 86.56 134 ARG B O 1
ATOM 6115 N N . SER B 1 135 ? 17.641 -62.844 -20.984 1 86.69 135 SER B N 1
ATOM 6116 C CA . SER B 1 135 ? 16.375 -63.406 -20.469 1 86.69 135 SER B CA 1
ATOM 6117 C C . SER B 1 135 ? 15.195 -62.906 -21.297 1 86.69 135 SER B C 1
ATOM 6119 O O . SER B 1 135 ? 15.141 -61.75 -21.703 1 86.69 135 SER B O 1
ATOM 6121 N N . LEU B 1 136 ? 14.32 -63.812 -21.562 1 85.06 136 LEU B N 1
ATOM 6122 C CA . LEU B 1 136 ? 13.117 -63.469 -22.312 1 85.06 136 LEU B CA 1
ATOM 6123 C C . LEU B 1 136 ? 12.25 -62.469 -21.547 1 85.06 136 LEU B C 1
ATOM 6125 O O . LEU B 1 136 ? 11.484 -61.719 -22.156 1 85.06 136 LEU B O 1
ATOM 6129 N N . SER B 1 137 ? 12.359 -62.469 -20.25 1 83.69 137 SER B N 1
ATOM 6130 C CA . SER B 1 137 ? 11.609 -61.531 -19.422 1 83.69 137 SER B CA 1
ATOM 6131 C C . SER B 1 137 ? 12.031 -60.094 -19.688 1 83.69 137 SER B C 1
ATOM 6133 O O . SER B 1 137 ? 11.281 -59.156 -19.406 1 83.69 137 SER B O 1
ATOM 6135 N N . ASP B 1 138 ? 13.258 -59.906 -20.234 1 86.69 138 ASP B N 1
ATOM 6136 C CA . ASP B 1 138 ? 13.742 -58.562 -20.531 1 86.69 138 ASP B CA 1
ATOM 6137 C C . ASP B 1 138 ? 12.883 -57.875 -21.594 1 86.69 138 ASP B C 1
ATOM 6139 O O . ASP B 1 138 ? 12.742 -56.656 -21.594 1 86.69 138 ASP B O 1
ATOM 6143 N N . TYR B 1 139 ? 12.312 -58.688 -22.422 1 83.56 139 TYR B N 1
ATOM 6144 C CA . TYR B 1 139 ? 11.422 -58.156 -23.453 1 83.56 139 TYR B CA 1
ATOM 6145 C C . TYR B 1 139 ? 10.258 -57.406 -22.812 1 83.56 139 TYR B C 1
ATOM 6147 O O . TYR B 1 139 ? 9.93 -56.281 -23.25 1 83.56 139 TYR B O 1
ATOM 6155 N N . GLU B 1 140 ? 9.719 -57.969 -21.812 1 82.5 140 GLU B N 1
ATOM 6156 C CA . GLU B 1 140 ? 8.578 -57.375 -21.156 1 82.5 140 GLU B CA 1
ATOM 6157 C C . GLU B 1 140 ? 8.984 -56.125 -20.391 1 82.5 140 GLU B C 1
ATOM 6159 O O . GLU B 1 140 ? 8.219 -55.156 -20.297 1 82.5 140 GLU B O 1
ATOM 6164 N N . VAL B 1 141 ? 10.133 -56.156 -19.812 1 86.88 141 VAL B N 1
ATOM 6165 C CA . VAL B 1 141 ? 10.609 -55 -19.047 1 86.88 141 VAL B CA 1
ATOM 6166 C C . VAL B 1 141 ? 10.766 -53.812 -19.969 1 86.88 141 VAL B C 1
ATOM 6168 O O . VAL B 1 141 ? 10.383 -52.688 -19.609 1 86.88 141 VAL B O 1
ATOM 6171 N N . TYR B 1 142 ? 11.328 -53.938 -21.156 1 87.56 142 TYR B N 1
ATOM 6172 C CA . TYR B 1 142 ? 11.461 -52.875 -22.141 1 87.56 142 TYR B CA 1
ATOM 6173 C C . TYR B 1 142 ? 10.094 -52.344 -22.547 1 87.56 142 TYR B C 1
ATOM 6175 O O . TYR B 1 142 ? 9.914 -51.125 -22.703 1 87.56 142 TYR B O 1
ATOM 6183 N N . GLU B 1 143 ? 9.141 -53.219 -22.656 1 83.12 143 GLU B N 1
ATOM 6184 C CA . GLU B 1 143 ? 7.789 -52.812 -23 1 83.12 143 GLU B CA 1
ATOM 6185 C C . GLU B 1 143 ? 7.176 -51.969 -21.891 1 83.12 143 GLU B C 1
ATOM 6187 O O . GLU B 1 143 ? 6.559 -50.938 -22.141 1 83.12 143 GLU B O 1
ATOM 6192 N N . TRP B 1 144 ? 7.363 -52.375 -20.656 1 82.69 144 TRP B N 1
ATOM 6193 C CA . TRP B 1 144 ? 6.82 -51.656 -19.516 1 82.69 144 TRP B CA 1
ATOM 6194 C C . TRP B 1 144 ? 7.566 -50.344 -19.297 1 82.69 144 TRP B C 1
ATOM 6196 O O . TRP B 1 144 ? 6.98 -49.344 -18.859 1 82.69 144 TRP B O 1
ATOM 6206 N N . ALA B 1 145 ? 8.875 -50.375 -19.547 1 88.44 145 ALA B N 1
ATOM 6207 C CA . ALA B 1 145 ? 9.672 -49.156 -19.391 1 88.44 145 ALA B CA 1
ATOM 6208 C C . ALA B 1 145 ? 9.203 -48.062 -20.344 1 88.44 145 ALA B C 1
ATOM 6210 O O . ALA B 1 145 ? 9.281 -46.875 -20.016 1 88.44 145 ALA B O 1
ATOM 6211 N N . SER B 1 146 ? 8.727 -48.375 -21.5 1 87.81 146 SER B N 1
ATOM 6212 C CA . SER B 1 146 ? 8.234 -47.406 -22.469 1 87.81 146 SER B CA 1
ATOM 6213 C C . SER B 1 146 ? 6.895 -46.812 -22.031 1 87.81 146 SER B C 1
ATOM 6215 O O . SER B 1 146 ? 6.469 -45.781 -22.547 1 87.81 146 SER B O 1
ATOM 6217 N N . ARG B 1 147 ? 6.223 -47.406 -21 1 80.44 147 ARG B N 1
ATOM 6218 C CA . ARG B 1 147 ? 4.895 -46.969 -20.578 1 80.44 147 ARG B CA 1
ATOM 6219 C C . ARG B 1 147 ? 4.969 -46.062 -19.359 1 80.44 147 ARG B C 1
ATOM 6221 O O . ARG B 1 147 ? 4.066 -45.25 -19.125 1 80.44 147 ARG B O 1
ATOM 6228 N N . GLY B 1 148 ? 6.09 -46.344 -18.562 1 83.31 148 GLY B N 1
ATOM 6229 C CA . GLY B 1 148 ? 6.066 -45.5 -17.375 1 83.31 148 GLY B CA 1
ATOM 6230 C C . GLY B 1 148 ? 7.277 -45.688 -16.484 1 83.31 148 GLY B C 1
ATOM 6231 O O . GLY B 1 148 ? 8.266 -46.312 -16.891 1 83.31 148 GLY B O 1
ATOM 6232 N N . VAL B 1 149 ? 7.105 -45.156 -15.281 1 86.88 149 VAL B N 1
ATOM 6233 C CA . VAL B 1 149 ? 8.211 -45.031 -14.344 1 86.88 149 VAL B CA 1
ATOM 6234 C C . VAL B 1 149 ? 8.555 -46.375 -13.75 1 86.88 149 VAL B C 1
ATOM 6236 O O . VAL B 1 149 ? 9.727 -46.719 -13.562 1 86.88 149 VAL B O 1
ATOM 6239 N N . VAL B 1 150 ? 7.594 -47.188 -13.5 1 83.19 150 VAL B N 1
ATOM 6240 C CA . VAL B 1 150 ? 7.816 -48.469 -12.844 1 83.19 150 VAL B CA 1
ATOM 6241 C C . VAL B 1 150 ? 8.648 -49.375 -13.75 1 83.19 150 VAL B C 1
ATOM 6243 O O . VAL B 1 150 ? 9.648 -49.938 -13.312 1 83.19 150 VAL B O 1
ATOM 6246 N N . GLY B 1 151 ? 8.25 -49.469 -14.984 1 86 151 GLY B N 1
ATOM 6247 C CA . GLY B 1 151 ? 9.023 -50.25 -15.93 1 86 151 GLY B CA 1
ATOM 6248 C C . GLY B 1 151 ? 10.422 -49.719 -16.172 1 86 151 GLY B C 1
ATOM 6249 O O . GLY B 1 151 ? 11.383 -50.469 -16.312 1 86 151 GLY B O 1
ATOM 6250 N N . SER B 1 152 ? 10.5 -48.438 -16.125 1 91.88 152 SER B N 1
ATOM 6251 C CA . SER B 1 152 ? 11.789 -47.781 -16.359 1 91.88 152 SER B CA 1
ATOM 6252 C C . SER B 1 152 ? 12.75 -48.031 -15.195 1 91.88 152 SER B C 1
ATOM 6254 O O . SER B 1 152 ? 13.953 -48.188 -15.406 1 91.88 152 SER B O 1
ATOM 6256 N N . THR B 1 153 ? 12.25 -48.094 -14.031 1 91.25 153 THR B N 1
ATOM 6257 C CA . THR B 1 153 ? 13.102 -48.406 -12.891 1 91.25 153 THR B CA 1
ATOM 6258 C C . THR B 1 153 ? 13.641 -49.812 -12.977 1 91.25 153 THR B C 1
ATOM 6260 O O . THR B 1 153 ? 14.805 -50.062 -12.672 1 91.25 153 THR B O 1
ATOM 6263 N N . GLN B 1 154 ? 12.836 -50.75 -13.453 1 90.81 154 GLN B N 1
ATOM 6264 C CA . GLN B 1 154 ? 13.258 -52.125 -13.641 1 90.81 154 GLN B CA 1
ATOM 6265 C C . GLN B 1 154 ? 14.305 -52.219 -14.742 1 90.81 154 GLN B C 1
ATOM 6267 O O . GLN B 1 154 ? 15.25 -53.031 -14.641 1 90.81 154 GLN B O 1
ATOM 6272 N N . LEU B 1 155 ? 14.062 -51.469 -15.695 1 93 155 LEU B N 1
ATOM 6273 C CA . LEU B 1 155 ? 14.992 -51.5 -16.812 1 93 155 LEU B CA 1
ATOM 6274 C C . LEU B 1 155 ? 16.391 -51.094 -16.375 1 93 155 LEU B C 1
ATOM 6276 O O . LEU B 1 155 ? 17.391 -51.656 -16.812 1 93 155 LEU B O 1
ATOM 6280 N N . ILE B 1 156 ? 16.453 -50.125 -15.539 1 92.94 156 ILE B N 1
ATOM 6281 C CA . ILE B 1 156 ? 17.75 -49.656 -15.039 1 92.94 156 ILE B CA 1
ATOM 6282 C C . ILE B 1 156 ? 18.422 -50.75 -14.227 1 92.94 156 ILE B C 1
ATOM 6284 O O . ILE B 1 156 ? 19.641 -50.938 -14.305 1 92.94 156 ILE B O 1
ATOM 6288 N N . TRP B 1 157 ? 17.672 -51.531 -13.531 1 89.62 157 TRP B N 1
ATOM 6289 C CA . TRP B 1 157 ? 18.203 -52.625 -12.688 1 89.62 157 TRP B CA 1
ATOM 6290 C C . TRP B 1 157 ? 18.75 -53.75 -13.539 1 89.62 157 TRP B C 1
ATOM 6292 O O . TRP B 1 157 ? 19.797 -54.344 -13.203 1 89.62 157 TRP B O 1
ATOM 6302 N N . ILE B 1 158 ? 18.141 -54.062 -14.703 1 86.62 158 ILE B N 1
ATOM 6303 C CA . ILE B 1 158 ? 18.516 -55.219 -15.531 1 86.62 158 ILE B CA 1
ATOM 6304 C C . ILE B 1 158 ? 19.656 -54.812 -16.469 1 86.62 158 ILE B C 1
ATOM 6306 O O . ILE B 1 158 ? 20.594 -55.594 -16.688 1 86.62 158 ILE B O 1
ATOM 6310 N N . SER B 1 159 ? 19.578 -53.625 -17.031 1 85.5 159 SER B N 1
ATOM 6311 C CA . SER B 1 159 ? 20.547 -53.188 -18.031 1 85.5 159 SER B CA 1
ATOM 6312 C C . SER B 1 159 ? 21.781 -52.562 -17.406 1 85.5 159 SER B C 1
ATOM 6314 O O . SER B 1 159 ? 22.844 -52.469 -18.016 1 85.5 159 SER B O 1
ATOM 6316 N N . GLY B 1 160 ? 21.672 -52.156 -16.188 1 85.81 160 GLY B N 1
ATOM 6317 C CA . GLY B 1 160 ? 22.75 -51.406 -15.57 1 85.81 160 GLY B CA 1
ATOM 6318 C C . GLY B 1 160 ? 22.688 -49.906 -15.875 1 85.81 160 GLY B C 1
ATOM 6319 O O . GLY B 1 160 ? 22.281 -49.531 -16.969 1 85.81 160 GLY B O 1
ATOM 6320 N N . ILE B 1 161 ? 23.141 -49.094 -15.07 1 79.69 161 ILE B N 1
ATOM 6321 C CA . ILE B 1 161 ? 23.016 -47.625 -15.133 1 79.69 161 ILE B CA 1
ATOM 6322 C C . ILE B 1 161 ? 23.875 -47.094 -16.266 1 79.69 161 ILE B C 1
ATOM 6324 O O . ILE B 1 161 ? 23.562 -46.031 -16.828 1 79.69 161 ILE B O 1
ATOM 6328 N N . ARG B 1 162 ? 24.891 -47.844 -16.75 1 80.56 162 ARG B N 1
ATOM 6329 C CA . ARG B 1 162 ? 25.812 -47.344 -17.766 1 80.56 162 ARG B CA 1
ATOM 6330 C C . ARG B 1 162 ? 25.344 -47.719 -19.172 1 80.56 162 ARG B C 1
ATOM 6332 O O . ARG B 1 162 ? 25.906 -47.25 -20.172 1 80.56 162 ARG B O 1
ATOM 6339 N N . SER B 1 163 ? 24.219 -48.344 -19.281 1 86.06 163 SER B N 1
ATOM 6340 C CA . SER B 1 163 ? 23.703 -48.781 -20.578 1 86.06 163 SER B CA 1
ATOM 6341 C C . SER B 1 163 ? 22.859 -47.656 -21.203 1 86.06 163 SER B C 1
ATOM 6343 O O . SER B 1 163 ? 22.328 -46.812 -20.516 1 86.06 163 SER B O 1
ATOM 6345 N N . ILE B 1 164 ? 22.891 -47.594 -22.484 1 87.31 164 ILE B N 1
ATOM 6346 C CA . ILE B 1 164 ? 22.125 -46.594 -23.219 1 87.31 164 ILE B CA 1
ATOM 6347 C C . ILE B 1 164 ? 20.641 -46.75 -22.922 1 87.31 164 ILE B C 1
ATOM 6349 O O . ILE B 1 164 ? 19.875 -45.781 -22.922 1 87.31 164 ILE B O 1
ATOM 6353 N N . ALA B 1 165 ? 20.234 -48 -22.672 1 88.75 165 ALA B N 1
ATOM 6354 C CA . ALA B 1 165 ? 18.844 -48.25 -22.312 1 88.75 165 ALA B CA 1
ATOM 6355 C C . ALA B 1 165 ? 18.469 -47.531 -21.016 1 88.75 165 ALA B C 1
ATOM 6357 O O . ALA B 1 165 ? 17.344 -47.062 -20.859 1 88.75 165 ALA B O 1
ATOM 6358 N N . SER B 1 166 ? 19.438 -47.406 -20.188 1 92.81 166 SER B N 1
ATOM 6359 C CA . SER B 1 166 ? 19.203 -46.719 -18.906 1 92.81 166 SER B CA 1
ATOM 6360 C C . SER B 1 166 ? 19 -45.219 -19.125 1 92.81 166 SER B C 1
ATOM 6362 O O . SER B 1 166 ? 18.281 -44.562 -18.359 1 92.81 166 SER B O 1
ATOM 6364 N N . LEU B 1 167 ? 19.609 -44.656 -20.094 1 94.25 167 LEU B N 1
ATOM 6365 C CA . LEU B 1 167 ? 19.391 -43.25 -20.406 1 94.25 167 LEU B CA 1
ATOM 6366 C C . LEU B 1 167 ? 17.922 -43.031 -20.766 1 94.25 167 LEU B C 1
ATOM 6368 O O . LEU B 1 167 ? 17.312 -42.062 -20.266 1 94.25 167 LEU B O 1
ATOM 6372 N N . GLY B 1 168 ? 17.422 -43.844 -21.625 1 94.88 168 GLY B N 1
ATOM 6373 C CA . GLY B 1 168 ? 16.016 -43.75 -21.938 1 94.88 168 GLY B CA 1
ATOM 6374 C C . GLY B 1 168 ? 15.109 -43.906 -20.734 1 94.88 168 GLY B C 1
ATOM 6375 O O . GLY B 1 168 ? 14.148 -43.156 -20.562 1 94.88 168 GLY B O 1
ATOM 6376 N N . ALA B 1 169 ? 15.445 -44.844 -19.875 1 95.38 169 ALA B N 1
ATOM 6377 C CA . ALA B 1 169 ? 14.672 -45.062 -18.656 1 95.38 169 ALA B CA 1
ATOM 6378 C C . ALA B 1 169 ? 14.734 -43.844 -17.734 1 95.38 169 ALA B C 1
ATOM 6380 O O . ALA B 1 169 ? 13.727 -43.469 -17.156 1 95.38 169 ALA B O 1
ATOM 6381 N N . LEU B 1 170 ? 15.852 -43.312 -17.594 1 95.56 170 LEU B N 1
ATOM 6382 C CA . LEU B 1 170 ? 16.016 -42.125 -16.75 1 95.56 170 LEU B CA 1
ATOM 6383 C C . LEU B 1 170 ? 15.203 -40.938 -17.281 1 95.56 170 LEU B C 1
ATOM 6385 O O . LEU B 1 170 ? 14.625 -40.188 -16.5 1 95.56 170 LEU B O 1
ATOM 6389 N N . ILE B 1 171 ? 15.172 -40.781 -18.609 1 96.31 171 ILE B N 1
ATOM 6390 C CA . ILE B 1 171 ? 14.391 -39.719 -19.203 1 96.31 171 ILE B CA 1
ATOM 6391 C C . ILE B 1 171 ? 12.914 -39.906 -18.859 1 96.31 171 ILE B C 1
ATOM 6393 O O . ILE B 1 171 ? 12.242 -38.938 -18.484 1 96.31 171 ILE B O 1
ATOM 6397 N N . VAL B 1 172 ? 12.453 -41.094 -18.938 1 93.75 172 VAL B N 1
ATOM 6398 C CA . VAL B 1 172 ? 11.055 -41.375 -18.641 1 93.75 172 VAL B CA 1
ATOM 6399 C C . VAL B 1 172 ? 10.773 -41.062 -17.156 1 93.75 172 VAL B C 1
ATOM 6401 O O . VAL B 1 172 ? 9.797 -40.406 -16.828 1 93.75 172 VAL B O 1
ATOM 6404 N N . ILE B 1 173 ? 11.609 -41.406 -16.297 1 93.75 173 ILE B N 1
ATOM 6405 C CA . ILE B 1 173 ? 11.422 -41.219 -14.859 1 93.75 173 ILE B CA 1
ATOM 6406 C C . ILE B 1 173 ? 11.43 -39.75 -14.523 1 93.75 173 ILE B C 1
ATOM 6408 O O . ILE B 1 173 ? 10.531 -39.25 -13.844 1 93.75 173 ILE B O 1
ATOM 6412 N N . PHE B 1 174 ? 12.367 -39.062 -15.047 1 95.75 174 PHE B N 1
ATOM 6413 C CA . PHE B 1 174 ? 12.531 -37.656 -14.672 1 95.75 174 PHE B CA 1
ATOM 6414 C C . PHE B 1 174 ? 11.547 -36.781 -15.445 1 95.75 174 PHE B C 1
ATOM 6416 O O . PHE B 1 174 ? 11.312 -35.625 -15.062 1 95.75 174 PHE B O 1
ATOM 6423 N N . SER B 1 175 ? 11 -37.25 -16.5 1 94.75 175 SER B N 1
ATOM 6424 C CA . SER B 1 175 ? 10.055 -36.469 -17.281 1 94.75 175 SER B CA 1
ATOM 6425 C C . SER B 1 175 ? 8.812 -36.125 -16.453 1 94.75 175 SER B C 1
ATOM 6427 O O . SER B 1 175 ? 8.156 -35.125 -16.719 1 94.75 175 SER B O 1
ATOM 6429 N N . VAL B 1 176 ? 8.484 -36.906 -15.438 1 91.88 176 VAL B N 1
ATOM 6430 C CA . VAL B 1 176 ? 7.32 -36.625 -14.602 1 91.88 176 VAL B CA 1
ATOM 6431 C C . VAL B 1 176 ? 7.547 -35.375 -13.773 1 91.88 176 VAL B C 1
ATOM 6433 O O . VAL B 1 176 ? 6.59 -34.719 -13.344 1 91.88 176 VAL B O 1
ATOM 6436 N N . ALA B 1 177 ? 8.781 -35.031 -13.578 1 94.88 177 ALA B N 1
ATOM 6437 C CA . ALA B 1 177 ? 9.141 -33.906 -12.734 1 94.88 177 ALA B CA 1
ATOM 6438 C C . ALA B 1 177 ? 9.117 -32.594 -13.531 1 94.88 177 ALA B C 1
ATOM 6440 O O . ALA B 1 177 ? 9.297 -31.516 -12.977 1 94.88 177 ALA B O 1
ATOM 6441 N N . ILE B 1 178 ? 8.859 -32.656 -14.781 1 96.56 178 ILE B N 1
ATOM 6442 C CA . ILE B 1 178 ? 8.852 -31.438 -15.609 1 96.56 178 ILE B CA 1
ATOM 6443 C C . ILE B 1 178 ? 7.773 -30.484 -15.102 1 96.56 178 ILE B C 1
ATOM 6445 O O . ILE B 1 178 ? 8.008 -29.281 -14.992 1 96.56 178 ILE B O 1
ATOM 6449 N N . GLY B 1 179 ? 6.629 -30.969 -14.711 1 95.12 179 GLY B N 1
ATOM 6450 C CA . GLY B 1 179 ? 5.543 -30.141 -14.203 1 95.12 179 GLY B CA 1
ATOM 6451 C C . GLY B 1 179 ? 5.926 -29.344 -12.977 1 95.12 179 GLY B C 1
ATOM 6452 O O . GLY B 1 179 ? 5.961 -28.109 -13.016 1 95.12 179 GLY B O 1
ATOM 6453 N N . PRO B 1 180 ? 6.328 -30.016 -11.906 1 96.38 180 PRO B N 1
ATOM 6454 C CA . PRO B 1 180 ? 6.719 -29.297 -10.688 1 96.38 180 PRO B CA 1
ATOM 6455 C C . PRO B 1 180 ? 7.914 -28.375 -10.898 1 96.38 180 PRO B C 1
ATOM 6457 O O . PRO B 1 180 ? 7.941 -27.266 -10.367 1 96.38 180 PRO B O 1
ATOM 6460 N N . PHE B 1 181 ? 8.859 -28.797 -11.664 1 97.25 181 PHE B N 1
ATOM 6461 C CA . PHE B 1 181 ? 10.055 -27.984 -11.875 1 97.25 181 PHE B CA 1
ATOM 6462 C C . PHE B 1 181 ? 9.719 -26.719 -12.656 1 97.25 181 PHE B C 1
ATOM 6464 O O . PHE B 1 181 ? 10.266 -25.656 -12.383 1 97.25 181 PHE B O 1
ATOM 6471 N N . THR B 1 182 ? 8.852 -26.844 -13.609 1 97.12 182 THR B N 1
ATOM 6472 C CA . THR B 1 182 ? 8.484 -25.656 -14.383 1 97.12 182 THR B CA 1
ATOM 6473 C C . THR B 1 182 ? 7.684 -24.672 -13.523 1 97.12 182 THR B C 1
ATOM 6475 O O . THR B 1 182 ? 7.809 -23.453 -13.672 1 97.12 182 THR B O 1
ATOM 6478 N N . GLN B 1 183 ? 6.871 -25.219 -12.617 1 96.12 183 GLN B N 1
ATOM 6479 C CA . GLN B 1 183 ? 6.102 -24.328 -11.742 1 96.12 183 GLN B CA 1
ATOM 6480 C C . GLN B 1 183 ? 7.004 -23.656 -10.719 1 96.12 183 GLN B C 1
ATOM 6482 O O . GLN B 1 183 ? 6.723 -22.531 -10.273 1 96.12 183 GLN B O 1
ATOM 6487 N N . GLN B 1 184 ? 8.062 -24.312 -10.398 1 95.69 184 GLN B N 1
ATOM 6488 C CA . GLN B 1 184 ? 9.008 -23.766 -9.438 1 95.69 184 GLN B CA 1
ATOM 6489 C C . GLN B 1 184 ? 9.789 -22.594 -10.039 1 95.69 184 GLN B C 1
ATOM 6491 O O . GLN B 1 184 ? 10.383 -21.797 -9.305 1 95.69 184 GLN B O 1
ATOM 6496 N N . ILE B 1 185 ? 9.766 -22.484 -11.305 1 96.69 185 ILE B N 1
ATOM 6497 C CA . ILE B 1 185 ? 10.5 -21.438 -11.992 1 96.69 185 ILE B CA 1
ATOM 6498 C C . ILE B 1 185 ? 9.883 -20.078 -11.672 1 96.69 185 ILE B C 1
ATOM 6500 O O . ILE B 1 185 ? 10.594 -19.062 -11.586 1 96.69 185 ILE B O 1
ATOM 6504 N N . LEU B 1 186 ? 8.594 -20.125 -11.484 1 94.06 186 LEU B N 1
ATOM 6505 C CA . LEU B 1 186 ? 7.898 -18.859 -11.281 1 94.06 186 LEU B CA 1
ATOM 6506 C C . LEU B 1 186 ? 7.719 -18.562 -9.797 1 94.06 186 LEU B C 1
ATOM 6508 O O . LEU B 1 186 ? 7.023 -19.312 -9.094 1 94.06 186 LEU B O 1
ATOM 6512 N N . GLY B 1 187 ? 8.383 -17.562 -9.367 1 91.44 187 GLY B N 1
ATOM 6513 C CA . GLY B 1 187 ? 8.242 -17.094 -7.996 1 91.44 187 GLY B CA 1
ATOM 6514 C C . GLY B 1 187 ? 7.648 -15.695 -7.902 1 91.44 187 GLY B C 1
ATOM 6515 O O . GLY B 1 187 ? 7.281 -15.102 -8.914 1 91.44 187 GLY B O 1
ATOM 6516 N N . THR B 1 188 ? 7.383 -15.359 -6.633 1 90 188 THR B N 1
ATOM 6517 C CA . THR B 1 188 ? 6.855 -14.031 -6.367 1 90 188 THR B CA 1
ATOM 6518 C C . THR B 1 188 ? 7.789 -13.25 -5.445 1 90 188 THR B C 1
ATOM 6520 O O . THR B 1 188 ? 8.297 -13.797 -4.461 1 90 188 THR B O 1
ATOM 6523 N N . THR B 1 189 ? 8.117 -12.055 -5.875 1 90.75 189 THR B N 1
ATOM 6524 C CA . THR B 1 189 ? 8.898 -11.156 -5.039 1 90.75 189 THR B CA 1
ATOM 6525 C C . THR B 1 189 ? 8.141 -9.844 -4.805 1 90.75 189 THR B C 1
ATOM 6527 O O . THR B 1 189 ? 7.375 -9.406 -5.66 1 90.75 189 THR B O 1
ATOM 6530 N N . PHE B 1 190 ? 8.352 -9.312 -3.633 1 89 190 PHE B N 1
ATOM 6531 C CA . PHE B 1 190 ? 7.719 -8.047 -3.291 1 89 190 PHE B CA 1
ATOM 6532 C C . PHE B 1 190 ? 8.727 -6.902 -3.344 1 89 190 PHE B C 1
ATOM 6534 O O . PHE B 1 190 ? 9.828 -7.016 -2.803 1 89 190 PHE B O 1
ATOM 6541 N N . ARG B 1 191 ? 8.367 -5.879 -4.105 1 87.69 191 ARG B N 1
ATOM 6542 C CA . ARG B 1 191 ? 9.234 -4.711 -4.254 1 87.69 191 ARG B CA 1
ATOM 6543 C C . ARG B 1 191 ? 8.445 -3.42 -4.062 1 87.69 191 ARG B C 1
ATOM 6545 O O . ARG B 1 191 ? 7.23 -3.391 -4.27 1 87.69 191 ARG B O 1
ATOM 6552 N N . SER B 1 192 ? 9.234 -2.412 -3.631 1 87.75 192 SER B N 1
ATOM 6553 C CA . SER B 1 192 ? 8.656 -1.075 -3.523 1 87.75 192 SER B CA 1
ATOM 6554 C C . SER B 1 192 ? 8.734 -0.332 -4.852 1 87.75 192 SER B C 1
ATOM 6556 O O . SER B 1 192 ? 9.812 -0.192 -5.43 1 87.75 192 SER B O 1
ATOM 6558 N N . VAL B 1 193 ? 7.613 0.011 -5.375 1 87.12 193 VAL B N 1
ATOM 6559 C CA . VAL B 1 193 ? 7.578 0.688 -6.664 1 87.12 193 VAL B CA 1
ATOM 6560 C C . VAL B 1 193 ? 6.812 2.004 -6.543 1 87.12 193 VAL B C 1
ATOM 6562 O O . VAL B 1 193 ? 6.008 2.176 -5.621 1 87.12 193 VAL B O 1
ATOM 6565 N N . GLN B 1 194 ? 7.172 2.881 -7.473 1 85.75 194 GLN B N 1
ATOM 6566 C CA . GLN B 1 194 ? 6.465 4.16 -7.52 1 85.75 194 GLN B CA 1
ATOM 6567 C C . GLN B 1 194 ? 5.02 3.973 -7.965 1 85.75 194 GLN B C 1
ATOM 6569 O O . GLN B 1 194 ? 4.75 3.271 -8.945 1 85.75 194 GLN B O 1
ATOM 6574 N N . SER B 1 195 ? 4.176 4.438 -7.125 1 78.69 195 SER B N 1
ATOM 6575 C CA . SER B 1 195 ? 2.752 4.328 -7.434 1 78.69 195 SER B CA 1
ATOM 6576 C C . SER B 1 195 ? 2.389 5.164 -8.656 1 78.69 195 SER B C 1
ATOM 6578 O O . SER B 1 195 ? 3.143 6.059 -9.047 1 78.69 195 SER B O 1
ATOM 6580 N N . ASP B 1 196 ? 1.303 4.746 -9.297 1 69.56 196 ASP B N 1
ATOM 6581 C CA . ASP B 1 196 ? 0.825 5.457 -10.477 1 69.56 196 ASP B CA 1
ATOM 6582 C C . ASP B 1 196 ? 0.19 6.793 -10.094 1 69.56 196 ASP B C 1
ATOM 6584 O O . ASP B 1 196 ? -0.347 7.5 -10.953 1 69.56 196 ASP B O 1
ATOM 6588 N N . THR B 1 197 ? 0.275 7.047 -8.898 1 65.75 197 THR B N 1
ATOM 6589 C CA . THR B 1 197 ? -0.255 8.352 -8.508 1 65.75 197 THR B CA 1
ATOM 6590 C C . THR B 1 197 ? 0.485 9.469 -9.227 1 65.75 197 THR B C 1
ATOM 6592 O O . THR B 1 197 ? 1.716 9.531 -9.195 1 65.75 197 THR B O 1
ATOM 6595 N N . PRO B 1 198 ? -0.35 10.227 -9.961 1 60.09 198 PRO B N 1
ATOM 6596 C CA . PRO B 1 198 ? 0.354 11.312 -10.648 1 60.09 198 PRO B CA 1
ATOM 6597 C C . PRO B 1 198 ? 1.148 12.203 -9.688 1 60.09 198 PRO B C 1
ATOM 6599 O O . PRO B 1 198 ? 0.627 12.617 -8.648 1 60.09 198 PRO B O 1
ATOM 6602 N N . GLY B 1 199 ? 2.344 12.234 -9.992 1 58.22 199 GLY B N 1
ATOM 6603 C CA . GLY B 1 199 ? 3.244 13.055 -9.195 1 58.22 199 GLY B CA 1
ATOM 6604 C C . GLY B 1 199 ? 2.707 14.453 -8.938 1 58.22 199 GLY B C 1
ATOM 6605 O O . GLY B 1 199 ? 2.98 15.047 -7.895 1 58.22 199 GLY B O 1
ATOM 6606 N N . GLN B 1 200 ? 1.961 14.922 -9.805 1 57 200 GLN B N 1
ATOM 6607 C CA . GLN B 1 200 ? 1.442 16.281 -9.727 1 57 200 GLN B CA 1
ATOM 6608 C C . GLN B 1 200 ? 0.475 16.438 -8.555 1 57 200 GLN B C 1
ATOM 6610 O O . GLN B 1 200 ? 0.249 17.547 -8.07 1 57 200 GLN B O 1
ATOM 6615 N N . SER B 1 201 ? 0.17 15.281 -8.242 1 63.19 201 SER B N 1
ATOM 6616 C CA . SER B 1 201 ? -0.731 15.328 -7.098 1 63.19 201 SER B CA 1
ATOM 6617 C C . SER B 1 201 ? 0.046 15.367 -5.785 1 63.19 201 SER B C 1
ATOM 6619 O O . SER B 1 201 ? -0.518 15.68 -4.734 1 63.19 201 SER B O 1
ATOM 6621 N N . LEU B 1 202 ? 1.315 15.211 -6.078 1 78.19 202 LEU B N 1
ATOM 6622 C CA . LEU B 1 202 ? 2.199 15.234 -4.918 1 78.19 202 LEU B CA 1
ATOM 6623 C C . LEU B 1 202 ? 3.115 16.453 -4.953 1 78.19 202 LEU B C 1
ATOM 6625 O O . LEU B 1 202 ? 4.312 16.328 -5.227 1 78.19 202 LEU B O 1
ATOM 6629 N N . ILE B 1 203 ? 2.531 17.609 -4.715 1 77.69 203 ILE B N 1
ATOM 6630 C CA . ILE B 1 203 ? 3.328 18.828 -4.723 1 77.69 203 ILE B CA 1
ATOM 6631 C C . ILE B 1 203 ? 3.352 19.438 -3.32 1 77.69 203 ILE B C 1
ATOM 6633 O O . ILE B 1 203 ? 2.324 19.484 -2.641 1 77.69 203 ILE B O 1
ATOM 6637 N N . LEU B 1 204 ? 4.547 19.766 -2.971 1 84.31 204 LEU B N 1
ATOM 6638 C CA . LEU B 1 204 ? 4.711 20.5 -1.719 1 84.31 204 LEU B CA 1
ATOM 6639 C C . LEU B 1 204 ? 4.535 22 -1.936 1 84.31 204 LEU B C 1
ATOM 6641 O O . LEU B 1 204 ? 4.957 22.531 -2.963 1 84.31 204 LEU B O 1
ATOM 6645 N N . PRO B 1 205 ? 3.885 22.609 -0.975 1 84.62 205 PRO B N 1
ATOM 6646 C CA . PRO B 1 205 ? 3.756 24.062 -1.105 1 84.62 205 PRO B CA 1
ATOM 6647 C C . PRO B 1 205 ? 5.105 24.766 -1.152 1 84.62 205 PRO B C 1
ATOM 6649 O O . PRO B 1 205 ? 6.004 24.453 -0.372 1 84.62 205 PRO B O 1
ATOM 6652 N N . ARG B 1 206 ? 5.297 25.609 -2.088 1 86.75 206 ARG B N 1
ATOM 6653 C CA . ARG B 1 206 ? 6.488 26.422 -2.25 1 86.75 206 ARG B CA 1
ATOM 6654 C C . ARG B 1 206 ? 6.137 27.797 -2.803 1 86.75 206 ARG B C 1
ATOM 6656 O O . ARG B 1 206 ? 5.105 27.969 -3.457 1 86.75 206 ARG B O 1
ATOM 6663 N N . ALA B 1 207 ? 6.949 28.766 -2.5 1 87.25 207 ALA B N 1
ATOM 6664 C CA . ALA B 1 207 ? 6.727 30.125 -2.979 1 87.25 207 ALA B CA 1
ATOM 6665 C C . ALA B 1 207 ? 7.977 30.688 -3.664 1 87.25 207 ALA B C 1
ATOM 6667 O O . ALA B 1 207 ? 9.086 30.531 -3.15 1 87.25 207 ALA B O 1
ATOM 6668 N N . GLU B 1 208 ? 7.773 31.25 -4.809 1 82.75 208 GLU B N 1
ATOM 6669 C CA . GLU B 1 208 ? 8.867 31.922 -5.508 1 82.75 208 GLU B CA 1
ATOM 6670 C C . GLU B 1 208 ? 8.789 33.438 -5.32 1 82.75 208 GLU B C 1
ATOM 6672 O O . GLU B 1 208 ? 9.781 34.156 -5.523 1 82.75 208 GLU B O 1
ATOM 6677 N N . ARG B 1 209 ? 7.652 33.719 -4.945 1 84.06 209 ARG B N 1
ATOM 6678 C CA . ARG B 1 209 ? 7.395 35.156 -4.777 1 84.06 209 ARG B CA 1
ATOM 6679 C C . ARG B 1 209 ? 6.457 35.406 -3.604 1 84.06 209 ARG B C 1
ATOM 6681 O O . ARG B 1 209 ? 5.574 34.594 -3.318 1 84.06 209 ARG B O 1
ATOM 6688 N N . TYR B 1 210 ? 6.703 36.562 -2.955 1 87.62 210 TYR B N 1
ATOM 6689 C CA . TYR B 1 210 ? 5.793 37 -1.911 1 87.62 210 TYR B CA 1
ATOM 6690 C C . TYR B 1 210 ? 5.496 38.5 -2.053 1 87.62 210 TYR B C 1
ATOM 6692 O O . TYR B 1 210 ? 6.41 39.312 -2.006 1 87.62 210 TYR B O 1
ATOM 6700 N N . ASP B 1 211 ? 4.215 38.812 -2.197 1 82.56 211 ASP B N 1
ATOM 6701 C CA . ASP B 1 211 ? 3.801 40.188 -2.348 1 82.56 211 ASP B CA 1
ATOM 6702 C C . ASP B 1 211 ? 2.564 40.5 -1.503 1 82.56 211 ASP B C 1
ATOM 6704 O O . ASP B 1 211 ? 1.728 41.312 -1.888 1 82.56 211 ASP B O 1
ATOM 6708 N N . GLY B 1 212 ? 2.551 39.844 -0.425 1 77.81 212 GLY B N 1
ATOM 6709 C CA . GLY B 1 212 ? 1.365 40 0.401 1 77.81 212 GLY B CA 1
ATOM 6710 C C . GLY B 1 212 ? 1.404 41.25 1.253 1 77.81 212 GLY B C 1
ATOM 6711 O O . GLY B 1 212 ? 2.301 41.406 2.082 1 77.81 212 GLY B O 1
ATOM 6712 N N . PHE B 1 213 ? 0.5 42.219 1.063 1 75.25 213 PHE B N 1
ATOM 6713 C CA . PHE B 1 213 ? 0.241 43.375 1.92 1 75.25 213 PHE B CA 1
ATOM 6714 C C . PHE B 1 213 ? -1.12 43.969 1.609 1 75.25 213 PHE B C 1
ATOM 6716 O O . PHE B 1 213 ? -1.736 43.656 0.593 1 75.25 213 PHE B O 1
ATOM 6723 N N . VAL B 1 214 ? -1.714 44.688 2.588 1 64.12 214 VAL B N 1
ATOM 6724 C CA . VAL B 1 214 ? -2.982 45.375 2.389 1 64.12 214 VAL B CA 1
ATOM 6725 C C . VAL B 1 214 ? -2.744 46.875 2.34 1 64.12 214 VAL B C 1
ATOM 6727 O O . VAL B 1 214 ? -2.006 47.438 3.164 1 64.12 214 VAL B O 1
ATOM 6730 N N . GLU B 1 215 ? -3.297 47.5 1.189 1 56.56 215 GLU B N 1
ATOM 6731 C CA . GLU B 1 215 ? -3.197 48.938 1.066 1 56.56 215 GLU B CA 1
ATOM 6732 C C . GLU B 1 215 ? -4.246 49.625 1.929 1 56.56 215 GLU B C 1
ATOM 6734 O O . GLU B 1 215 ? -5.398 49.219 1.986 1 56.56 215 GLU B O 1
ATOM 6739 N N . SER B 1 216 ? -3.85 50.312 2.992 1 49.94 216 SER B N 1
ATOM 6740 C CA . SER B 1 216 ? -4.801 51.062 3.787 1 49.94 216 SER B CA 1
ATOM 6741 C C . SER B 1 216 ? -4.992 52.469 3.221 1 49.94 216 SER B C 1
ATOM 6743 O O . SER B 1 216 ? -4.035 53.094 2.75 1 49.94 216 SER B O 1
ATOM 6745 N N . ALA B 1 217 ? -6.387 52.844 2.719 1 41.5 217 ALA B N 1
ATOM 6746 C CA . ALA B 1 217 ? -6.711 54.156 2.219 1 41.5 217 ALA B CA 1
ATOM 6747 C C . ALA B 1 217 ? -6.391 55.25 3.26 1 41.5 217 ALA B C 1
ATOM 6749 O O . ALA B 1 217 ? -6.887 55.188 4.387 1 41.5 217 ALA B O 1
ATOM 6750 N N . ILE B 1 218 ? -5.246 55.531 3.541 1 38 218 ILE B N 1
ATOM 6751 C CA . ILE B 1 218 ? -5.094 56.688 4.402 1 38 218 ILE B CA 1
ATOM 6752 C C . ILE B 1 218 ? -5.711 57.906 3.729 1 38 218 ILE B C 1
ATOM 6754 O O . ILE B 1 218 ? -5.348 58.25 2.602 1 38 218 ILE B O 1
ATOM 6758 N N . THR B 1 219 ? -7.051 58.219 4.066 1 35 219 THR B N 1
ATOM 6759 C CA . THR B 1 219 ? -7.672 59.438 3.533 1 35 219 THR B CA 1
ATOM 6760 C C . THR B 1 219 ? -6.809 60.656 3.824 1 35 219 THR B C 1
ATOM 6762 O O . THR B 1 219 ? -7.148 61.75 3.424 1 35 219 THR B O 1
ATOM 6765 N N . SER B 1 220 ? -6.402 60.938 5.09 1 31.25 220 SER B N 1
ATOM 6766 C CA . SER B 1 220 ? -6.039 62.344 5.172 1 31.25 220 SER B CA 1
ATOM 6767 C C . SER B 1 220 ? -5.055 62.719 4.07 1 31.25 220 SER B C 1
ATOM 6769 O O . SER B 1 220 ? -4.434 61.844 3.455 1 31.25 220 SER B O 1
ATOM 6771 N N . THR B 1 221 ? -4.828 64.125 3.975 1 31.31 221 THR B N 1
ATOM 6772 C CA . THR B 1 221 ? -4.023 64.875 3.051 1 31.31 221 THR B CA 1
ATOM 6773 C C . THR B 1 221 ? -2.689 64.188 2.77 1 31.31 221 THR B C 1
ATOM 6775 O O . THR B 1 221 ? -1.954 64.625 1.867 1 31.31 221 THR B O 1
ATOM 6778 N N . HIS B 1 222 ? -1.979 63.844 3.816 1 30.25 222 HIS B N 1
ATOM 6779 C CA . HIS B 1 222 ? -0.657 63.312 3.525 1 30.25 222 HIS B CA 1
ATOM 6780 C C . HIS B 1 222 ? -0.742 61.844 3.096 1 30.25 222 HIS B C 1
ATOM 6782 O O . HIS B 1 222 ? -1.303 61 3.814 1 30.25 222 HIS B O 1
ATOM 6788 N N . TYR B 1 223 ? -0.876 61.406 1.809 1 33.19 223 TYR B N 1
ATOM 6789 C CA . TYR B 1 223 ? -1.017 60.312 0.859 1 33.19 223 TYR B CA 1
ATOM 6790 C C . TYR B 1 223 ? -0.258 59.062 1.336 1 33.19 223 TYR B C 1
ATOM 6792 O O . TYR B 1 223 ? 0.221 58.281 0.522 1 33.19 223 TYR B O 1
ATOM 6800 N N . THR B 1 224 ? 0.535 59.031 2.359 1 36.69 224 THR B N 1
ATOM 6801 C CA . THR B 1 224 ? 1.371 57.844 2.455 1 36.69 224 THR B CA 1
ATOM 6802 C C . THR B 1 224 ? 0.517 56.594 2.688 1 36.69 224 THR B C 1
ATOM 6804 O O . THR B 1 224 ? -0.273 56.562 3.633 1 36.69 224 THR B O 1
ATOM 6807 N N . TYR B 1 225 ? 0.068 56.031 1.512 1 41.78 225 TYR B N 1
ATOM 6808 C CA . TYR B 1 225 ? -0.535 54.688 1.557 1 41.78 225 TYR B CA 1
ATOM 6809 C C . TYR B 1 225 ? 0.115 53.844 2.635 1 41.78 225 TYR B C 1
ATOM 6811 O O . TYR B 1 225 ? 1.336 53.656 2.645 1 41.78 225 TYR B O 1
ATOM 6819 N N . GLY B 1 226 ? -0.525 53.75 3.785 1 52.16 226 GLY B N 1
ATOM 6820 C CA . GLY B 1 226 ? -0.033 52.875 4.816 1 52.16 226 GLY B CA 1
ATOM 6821 C C . GLY B 1 226 ? -0.072 51.406 4.402 1 52.16 226 GLY B C 1
ATOM 6822 O O . GLY B 1 226 ? -0.828 51.031 3.504 1 52.16 226 GLY B O 1
ATOM 6823 N N . ARG B 1 227 ? 1.062 50.688 4.355 1 64.19 227 ARG B N 1
ATOM 6824 C CA . ARG B 1 227 ? 1.165 49.25 4.168 1 64.19 227 ARG B CA 1
ATOM 6825 C C . ARG B 1 227 ? 0.925 48.5 5.48 1 64.19 227 ARG B C 1
ATOM 6827 O O . ARG B 1 227 ? 1.493 48.875 6.512 1 64.19 227 ARG B O 1
ATOM 6834 N N . ILE B 1 228 ? -0.176 47.719 5.375 1 65.62 228 ILE B N 1
ATOM 6835 C CA . ILE B 1 228 ? -0.442 46.906 6.559 1 65.62 228 ILE B CA 1
ATOM 6836 C C . ILE B 1 228 ? -0.213 45.438 6.238 1 65.62 228 ILE B C 1
ATOM 6838 O O . ILE B 1 228 ? -0.35 45.031 5.09 1 65.62 228 ILE B O 1
ATOM 6842 N N . ILE B 1 229 ? 0.188 44.75 7.227 1 77.38 229 ILE B N 1
ATOM 6843 C CA . ILE B 1 229 ? 0.452 43.344 7.113 1 77.38 229 ILE B CA 1
ATOM 6844 C C . ILE B 1 229 ? -0.839 42.594 6.766 1 77.38 229 ILE B C 1
ATOM 6846 O O . ILE B 1 229 ? -1.923 42.969 7.207 1 77.38 229 ILE B O 1
ATOM 6850 N N . GLN B 1 230 ? -0.746 41.594 5.945 1 77.06 230 GLN B N 1
ATOM 6851 C CA . GLN B 1 230 ? -1.896 40.75 5.68 1 77.06 230 GLN B CA 1
ATOM 6852 C C . GLN B 1 230 ? -2.32 40 6.938 1 77.06 230 GLN B C 1
ATOM 6854 O O . GLN B 1 230 ? -1.474 39.531 7.711 1 77.06 230 GLN B O 1
ATOM 6859 N N . PRO B 1 231 ? -3.58 39.812 7.113 1 73.44 231 PRO B N 1
ATOM 6860 C CA . PRO B 1 231 ? -4.066 39.125 8.32 1 73.44 231 PRO B CA 1
ATOM 6861 C C . PRO B 1 231 ? -3.504 37.719 8.477 1 73.44 231 PRO B C 1
ATOM 6863 O O . PRO B 1 231 ? -3.209 37.281 9.594 1 73.44 231 PRO B O 1
ATOM 6866 N N . ASP B 1 232 ? -3.387 37 7.391 1 74.94 232 ASP B N 1
ATOM 6867 C CA . ASP B 1 232 ? -2.896 35.625 7.488 1 74.94 232 ASP B CA 1
ATOM 6868 C C . ASP B 1 232 ? -1.438 35.594 7.941 1 74.94 232 ASP B C 1
ATOM 6870 O O . ASP B 1 232 ? -1.028 34.688 8.672 1 74.94 232 ASP B O 1
ATOM 6874 N N . MET B 1 233 ? -0.688 36.562 7.441 1 85.75 233 MET B N 1
ATOM 6875 C CA . MET B 1 233 ? 0.691 36.656 7.91 1 85.75 233 MET B CA 1
ATOM 6876 C C . MET B 1 233 ? 0.74 37.062 9.383 1 85.75 233 MET B C 1
ATOM 6878 O O . MET B 1 233 ? 1.575 36.562 10.133 1 85.75 233 MET B O 1
ATOM 6882 N N . TYR B 1 234 ? -0.065 37.938 9.75 1 81.25 234 TYR B N 1
ATOM 6883 C CA . TYR B 1 234 ? -0.156 38.312 11.156 1 81.25 234 TYR B CA 1
ATOM 6884 C C . TYR B 1 234 ? -0.496 37.094 12.016 1 81.25 234 TYR B C 1
ATOM 6886 O O . TYR B 1 234 ? 0.071 36.906 13.094 1 81.25 234 TYR B O 1
ATOM 6894 N N . ALA B 1 235 ? -1.412 36.281 11.508 1 78.19 235 ALA B N 1
ATOM 6895 C CA . ALA B 1 235 ? -1.784 35.062 12.227 1 78.19 235 ALA B CA 1
ATOM 6896 C C . ALA B 1 235 ? -0.59 34.125 12.359 1 78.19 235 ALA B C 1
ATOM 6898 O O . ALA B 1 235 ? -0.41 33.5 13.406 1 78.19 235 ALA B O 1
ATOM 6899 N N . ALA B 1 236 ? 0.132 34.031 11.328 1 86.75 236 ALA B N 1
ATOM 6900 C CA . ALA B 1 236 ? 1.322 33.156 11.367 1 86.75 236 ALA B CA 1
ATOM 6901 C C . ALA B 1 236 ? 2.32 33.688 12.406 1 86.75 236 ALA B C 1
ATOM 6903 O O . ALA B 1 236 ? 2.928 32.875 13.125 1 86.75 236 ALA B O 1
ATOM 6904 N N . ILE B 1 237 ? 2.484 35 12.453 1 88.5 237 ILE B N 1
ATOM 6905 C CA . ILE B 1 237 ? 3.404 35.594 13.406 1 88.5 237 ILE B CA 1
ATOM 6906 C C . ILE B 1 237 ? 2.949 35.312 14.836 1 88.5 237 ILE B C 1
ATOM 6908 O O . ILE B 1 237 ? 3.746 34.875 15.664 1 88.5 237 ILE B O 1
ATOM 6912 N N . MET B 1 238 ? 1.776 35.5 15.055 1 78.44 238 MET B N 1
ATOM 6913 C CA . MET B 1 238 ? 1.265 35.25 16.406 1 78.44 238 MET B CA 1
ATOM 6914 C C . MET B 1 238 ? 1.37 33.75 16.75 1 78.44 238 MET B C 1
ATOM 6916 O O . MET B 1 238 ? 1.726 33.406 17.891 1 78.44 238 MET B O 1
ATOM 6920 N N . SER B 1 239 ? 1.065 32.969 15.812 1 80.06 239 SER B N 1
ATOM 6921 C CA . SER B 1 239 ? 1.19 31.516 16.047 1 80.06 239 SER B CA 1
ATOM 6922 C C . SER B 1 239 ? 2.633 31.141 16.359 1 80.06 239 SER B C 1
ATOM 6924 O O . SER B 1 239 ? 2.885 30.297 17.234 1 80.06 239 SER B O 1
ATOM 6926 N N . GLY B 1 240 ? 3.535 31.734 15.664 1 87.94 240 GLY B N 1
ATOM 6927 C CA . GLY B 1 240 ? 4.938 31.438 15.898 1 87.94 240 GLY B CA 1
ATOM 6928 C C . GLY B 1 240 ? 5.422 31.891 17.266 1 87.94 240 GLY B C 1
ATOM 6929 O O . GLY B 1 240 ? 6.207 31.203 17.906 1 87.94 240 GLY B O 1
ATOM 6930 N N . ILE B 1 241 ? 4.906 33 17.719 1 86.25 241 ILE B N 1
ATOM 6931 C CA . ILE B 1 241 ? 5.355 33.562 18.969 1 86.25 241 ILE B CA 1
ATOM 6932 C C . ILE B 1 241 ? 4.793 32.781 20.141 1 86.25 241 ILE B C 1
ATOM 6934 O O . ILE B 1 241 ? 5.496 32.5 21.125 1 86.25 241 ILE B O 1
ATOM 6938 N N . PHE B 1 242 ? 3.623 32.344 20 1 77.06 242 PHE B N 1
ATOM 6939 C CA . PHE B 1 242 ? 2.943 31.812 21.172 1 77.06 242 PHE B CA 1
ATOM 6940 C C . PHE B 1 242 ? 2.918 30.281 21.125 1 77.06 242 PHE B C 1
ATOM 6942 O O . PHE B 1 242 ? 2.26 29.641 21.953 1 77.06 242 PHE B O 1
ATOM 6949 N N . SER B 1 243 ? 3.572 29.781 20.188 1 74.56 243 SER B N 1
ATOM 6950 C CA . SER B 1 243 ? 3.646 28.328 20.125 1 74.56 243 SER B CA 1
ATOM 6951 C C . SER B 1 243 ? 4.957 27.828 20.719 1 74.56 243 SER B C 1
ATOM 6953 O O . SER B 1 243 ? 6.008 28.453 20.547 1 74.56 243 SER B O 1
ATOM 6955 N N . GLU B 1 244 ? 4.855 26.75 21.438 1 73.25 244 GLU B N 1
ATOM 6956 C CA . GLU B 1 244 ? 6.07 26.109 21.938 1 73.25 244 GLU B CA 1
ATOM 6957 C C . GLU B 1 244 ? 6.914 25.547 20.797 1 73.25 244 GLU B C 1
ATOM 6959 O O . GLU B 1 244 ? 8.141 25.641 20.828 1 73.25 244 GLU B O 1
ATOM 6964 N N . LYS B 1 245 ? 6.156 24.891 19.906 1 81 245 LYS B N 1
ATOM 6965 C CA . LYS B 1 245 ? 6.828 24.344 18.734 1 81 245 LYS B CA 1
ATOM 6966 C C . LYS B 1 245 ? 5.969 24.484 17.484 1 81 245 LYS B C 1
ATOM 6968 O O . LYS B 1 245 ? 4.793 24.125 17.484 1 81 245 LYS B O 1
ATOM 6973 N N . THR B 1 246 ? 6.547 25.109 16.516 1 86.62 246 THR B N 1
ATOM 6974 C CA . THR B 1 246 ? 5.871 25.219 15.219 1 86.62 246 THR B CA 1
ATOM 6975 C C . THR B 1 246 ? 6.215 24.016 14.336 1 86.62 246 THR B C 1
ATOM 6977 O O . THR B 1 246 ? 7.387 23.672 14.18 1 86.62 246 THR B O 1
ATOM 6980 N N . GLU B 1 247 ? 5.172 23.391 13.828 1 82.25 247 GLU B N 1
ATOM 6981 C CA . GLU B 1 247 ? 5.375 22.219 13 1 82.25 247 GLU B CA 1
ATOM 6982 C C . GLU B 1 247 ? 5.555 22.594 11.531 1 82.25 247 GLU B C 1
ATOM 6984 O O . GLU B 1 247 ? 5.129 23.656 11.102 1 82.25 247 GLU B O 1
ATOM 6989 N N . ASP B 1 248 ? 6.223 21.609 10.805 1 86.94 248 ASP B N 1
ATOM 6990 C CA . ASP B 1 248 ? 6.363 21.781 9.367 1 86.94 248 ASP B CA 1
ATOM 6991 C C . ASP B 1 248 ? 5.023 21.594 8.656 1 86.94 248 ASP B C 1
ATOM 6993 O O . ASP B 1 248 ? 4.109 20.969 9.195 1 86.94 248 ASP B O 1
ATOM 6997 N N . LEU B 1 249 ? 4.98 22.266 7.48 1 86.38 249 LEU B N 1
ATOM 6998 C CA . LEU B 1 249 ? 3.818 22 6.641 1 86.38 249 LEU B CA 1
ATOM 6999 C C . LEU B 1 249 ? 3.711 20.516 6.309 1 86.38 249 LEU B C 1
ATOM 7001 O O . LEU B 1 249 ? 4.711 19.875 5.965 1 86.38 249 LEU B O 1
ATOM 7005 N N . THR B 1 250 ? 2.582 20 6.477 1 80.81 250 THR B N 1
ATOM 7006 C CA . THR B 1 250 ? 2.383 18.578 6.242 1 80.81 250 THR B CA 1
ATOM 7007 C C . THR B 1 250 ? 2.115 18.297 4.766 1 80.81 250 THR B C 1
ATOM 7009 O O . THR B 1 250 ? 1.283 18.969 4.145 1 80.81 250 THR B O 1
ATOM 7012 N N . ALA B 1 251 ? 2.777 17.297 4.254 1 83.06 251 ALA B N 1
ATOM 7013 C CA . ALA B 1 251 ? 2.596 16.891 2.863 1 83.06 251 ALA B CA 1
ATOM 7014 C C . ALA B 1 251 ? 1.491 15.844 2.736 1 83.06 251 ALA B C 1
ATOM 7016 O O . ALA B 1 251 ? 1.281 15.039 3.648 1 83.06 251 ALA B O 1
ATOM 7017 N N . VAL B 1 252 ? 0.778 15.938 1.608 1 78.31 252 VAL B N 1
ATOM 7018 C CA . VAL B 1 252 ? -0.179 14.883 1.286 1 78.31 252 VAL B CA 1
ATOM 7019 C C . VAL B 1 252 ? 0.55 13.695 0.662 1 78.31 252 VAL B C 1
ATOM 7021 O O . VAL B 1 252 ? 1.249 13.844 -0.343 1 78.31 252 VAL B O 1
ATOM 7024 N N . CYS B 1 253 ? 0.466 12.531 1.308 1 82.69 253 CYS B N 1
ATOM 7025 C CA . CYS B 1 253 ? 1.123 11.32 0.84 1 82.69 253 CYS B CA 1
ATOM 7026 C C . CYS B 1 253 ? 0.143 10.156 0.791 1 82.69 253 CYS B C 1
ATOM 7028 O O . CYS B 1 253 ? -0.102 9.5 1.807 1 82.69 253 CYS B O 1
ATOM 7030 N N . PRO B 1 254 ? -0.364 9.773 -0.38 1 80.31 254 PRO B N 1
ATOM 7031 C CA . PRO B 1 254 ? -1.415 8.766 -0.512 1 80.31 254 PRO B CA 1
ATOM 7032 C C . PRO B 1 254 ? -0.949 7.367 -0.104 1 80.31 254 PRO B C 1
ATOM 7034 O O . PRO B 1 254 ? -1.763 6.535 0.304 1 80.31 254 PRO B O 1
ATOM 7037 N N . SER B 1 255 ? 0.35 7.051 -0.215 1 81.38 255 SER B N 1
ATOM 7038 C CA . SER B 1 255 ? 0.842 5.707 0.06 1 81.38 255 SER B CA 1
ATOM 7039 C C . SER B 1 255 ? 1.47 5.621 1.447 1 81.38 255 SER B C 1
ATOM 7041 O O . SER B 1 255 ? 1.824 4.535 1.908 1 81.38 255 SER B O 1
ATOM 7043 N N . GLY B 1 256 ? 1.607 6.711 2.051 1 80.19 256 GLY B N 1
ATOM 7044 C CA . GLY B 1 256 ? 2.307 6.754 3.326 1 80.19 256 GLY B CA 1
ATOM 7045 C C . GLY B 1 256 ? 3.816 6.723 3.18 1 80.19 256 GLY B C 1
ATOM 7046 O O . GLY B 1 256 ? 4.543 6.863 4.164 1 80.19 256 GLY B O 1
ATOM 7047 N N . ASN B 1 257 ? 4.27 6.469 1.978 1 85.94 257 ASN B N 1
ATOM 7048 C CA . ASN B 1 257 ? 5.691 6.504 1.64 1 85.94 257 ASN B CA 1
ATOM 7049 C C . ASN B 1 257 ? 5.949 7.359 0.402 1 85.94 257 ASN B C 1
ATOM 7051 O O . ASN B 1 257 ? 5.797 6.887 -0.726 1 85.94 257 ASN B O 1
ATOM 7055 N N . CYS B 1 258 ? 6.395 8.625 0.624 1 88.88 258 CYS B N 1
ATOM 7056 C CA . CYS B 1 258 ? 6.59 9.57 -0.468 1 88.88 258 CYS B CA 1
ATOM 7057 C C . CYS B 1 258 ? 7.941 10.273 -0.349 1 88.88 258 CYS B C 1
ATOM 7059 O O . CYS B 1 258 ? 8.5 10.367 0.746 1 88.88 258 CYS B O 1
ATOM 7061 N N . THR B 1 259 ? 8.523 10.586 -1.473 1 89.38 259 THR B N 1
ATOM 7062 C CA . THR B 1 259 ? 9.75 11.375 -1.544 1 89.38 259 THR B CA 1
ATOM 7063 C C . THR B 1 259 ? 9.586 12.531 -2.531 1 89.38 259 THR B C 1
ATOM 7065 O O . THR B 1 259 ? 8.859 12.414 -3.516 1 89.38 259 THR B O 1
ATOM 7068 N N . TRP B 1 260 ? 10.195 13.625 -2.227 1 89.31 260 TRP B N 1
ATOM 7069 C CA . TRP B 1 260 ? 10.234 14.781 -3.115 1 89.31 260 TRP B CA 1
ATOM 7070 C C . TRP B 1 260 ? 11.672 15.172 -3.434 1 89.31 260 TRP B C 1
ATOM 7072 O O . TRP B 1 260 ? 12.578 14.93 -2.635 1 89.31 260 TRP B O 1
ATOM 7082 N N . PRO B 1 261 ? 11.93 15.656 -4.68 1 87.44 261 PRO B N 1
ATOM 7083 C CA . PRO B 1 261 ? 13.242 16.266 -4.898 1 87.44 261 PRO B CA 1
ATOM 7084 C C . PRO B 1 261 ? 13.484 17.469 -3.99 1 87.44 261 PRO B C 1
ATOM 7086 O O . PRO B 1 261 ? 12.547 18.016 -3.404 1 87.44 261 PRO B O 1
ATOM 7089 N N . ILE B 1 262 ? 14.773 17.781 -3.801 1 89.88 262 ILE B N 1
ATOM 7090 C CA . ILE B 1 262 ? 15.094 18.969 -3.01 1 89.88 262 ILE B CA 1
ATOM 7091 C C . ILE B 1 262 ? 14.406 20.188 -3.609 1 89.88 262 ILE B C 1
ATOM 7093 O O . ILE B 1 262 ? 14.555 20.469 -4.801 1 89.88 262 ILE B O 1
ATOM 7097 N N . GLN B 1 263 ? 13.633 20.766 -2.807 1 85.88 263 GLN B N 1
ATOM 7098 C CA . GLN B 1 263 ? 12.875 21.922 -3.281 1 85.88 263 GLN B CA 1
ATOM 7099 C C . GLN B 1 263 ? 13.281 23.188 -2.529 1 85.88 263 GLN B C 1
ATOM 7101 O O . GLN B 1 263 ? 13.469 23.156 -1.31 1 85.88 263 GLN B O 1
ATOM 7106 N N . SER B 1 264 ? 13.445 24.234 -3.334 1 88.94 264 SER B N 1
ATOM 7107 C CA . SER B 1 264 ? 13.734 25.531 -2.732 1 88.94 264 SER B CA 1
ATOM 7108 C C . SER B 1 264 ? 12.484 26.406 -2.689 1 88.94 264 SER B C 1
ATOM 7110 O O . SER B 1 264 ? 11.641 26.344 -3.586 1 88.94 264 SER B O 1
ATOM 7112 N N . SER B 1 265 ? 12.391 27.094 -1.676 1 89.38 265 SER B N 1
ATOM 7113 C CA . SER B 1 265 ? 11.258 28.016 -1.5 1 89.38 265 SER B CA 1
ATOM 7114 C C . SER B 1 265 ? 11.68 29.266 -0.735 1 89.38 265 SER B C 1
ATOM 7116 O O . SER B 1 265 ? 12.648 29.234 0.02 1 89.38 265 SER B O 1
ATOM 7118 N N . LEU B 1 266 ? 10.961 30.328 -1.067 1 92.12 266 LEU B N 1
ATOM 7119 C CA . LEU B 1 266 ? 11.078 31.531 -0.245 1 92.12 266 LEU B CA 1
ATOM 7120 C C . LEU B 1 266 ? 10.555 31.281 1.164 1 92.12 266 LEU B C 1
ATOM 7122 O O . LEU B 1 266 ? 9.602 30.516 1.347 1 92.12 266 LEU B O 1
ATOM 7126 N N . GLY B 1 267 ? 11.227 31.828 2.135 1 94.75 267 GLY B N 1
ATOM 7127 C CA . GLY B 1 267 ? 10.828 31.734 3.531 1 94.75 267 GLY B CA 1
ATOM 7128 C C . GLY B 1 267 ? 11.398 32.844 4.387 1 94.75 267 GLY B C 1
ATOM 7129 O O . GLY B 1 267 ? 11.711 33.938 3.883 1 94.75 267 GLY B O 1
ATOM 7130 N N . VAL B 1 268 ? 11.281 32.656 5.652 1 96.94 268 VAL B N 1
ATOM 7131 C CA . VAL B 1 268 ? 11.82 33.594 6.625 1 96.94 268 VAL B CA 1
ATOM 7132 C C . VAL B 1 268 ? 12.836 32.906 7.523 1 96.94 268 VAL B C 1
ATOM 7134 O O . VAL B 1 268 ? 12.625 31.75 7.918 1 96.94 268 VAL B O 1
ATOM 7137 N N . CYS B 1 269 ? 13.953 33.531 7.754 1 96.44 269 CYS B N 1
ATOM 7138 C CA . CYS B 1 269 ? 14.984 33.031 8.656 1 96.44 269 CYS B CA 1
ATOM 7139 C C . CYS B 1 269 ? 15.062 33.906 9.914 1 96.44 269 CYS B C 1
ATOM 7141 O O . CYS B 1 269 ? 14.578 35.031 9.938 1 96.44 269 CYS B O 1
ATOM 7143 N N . GLY B 1 270 ? 15.508 33.344 11.016 1 95.69 270 GLY B N 1
ATOM 7144 C CA . GLY B 1 270 ? 15.672 34 12.289 1 95.69 270 GLY B CA 1
ATOM 7145 C C . GLY B 1 270 ? 16.812 33.469 13.117 1 95.69 270 GLY B C 1
ATOM 7146 O O . GLY B 1 270 ? 17.062 32.25 13.117 1 95.69 270 GLY B O 1
ATOM 7147 N N . GLU B 1 271 ? 17.531 34.312 13.672 1 94.5 271 GLU B N 1
ATOM 7148 C CA . GLU B 1 271 ? 18.672 33.938 14.5 1 94.5 271 GLU B CA 1
ATOM 7149 C C . GLU B 1 271 ? 18.875 34.938 15.656 1 94.5 271 GLU B C 1
ATOM 7151 O O . GLU B 1 271 ? 18.484 36.094 15.555 1 94.5 271 GLU B O 1
ATOM 7156 N N . CYS B 1 272 ? 19.281 34.375 16.734 1 92.5 272 CYS B N 1
ATOM 7157 C CA . CYS B 1 272 ? 19.625 35.219 17.891 1 92.5 272 CYS B CA 1
ATOM 7158 C C . CYS B 1 272 ? 21.094 35.031 18.266 1 92.5 272 CYS B C 1
ATOM 7160 O O . CYS B 1 272 ? 21.656 33.938 18.078 1 92.5 272 CYS B O 1
ATOM 7162 N N . ALA B 1 273 ? 21.719 36.062 18.672 1 90.19 273 ALA B N 1
ATOM 7163 C CA . ALA B 1 273 ? 23.094 36.031 19.156 1 90.19 273 ALA B CA 1
ATOM 7164 C C . ALA B 1 273 ? 23.188 36.625 20.562 1 90.19 273 ALA B C 1
ATOM 7166 O O . ALA B 1 273 ? 22.516 37.625 20.875 1 90.19 273 ALA B O 1
ATOM 7167 N N . ALA B 1 274 ? 23.984 35.906 21.375 1 85.06 274 ALA B N 1
ATOM 7168 C CA . ALA B 1 274 ? 24.156 36.406 22.734 1 85.06 274 ALA B CA 1
ATOM 7169 C C . ALA B 1 274 ? 24.953 37.719 22.75 1 85.06 274 ALA B C 1
ATOM 7171 O O . ALA B 1 274 ? 25.906 37.875 21.984 1 85.06 274 ALA B O 1
ATOM 7172 N N . PHE B 1 275 ? 24.516 38.688 23.516 1 78.31 275 PHE B N 1
ATOM 7173 C CA . PHE B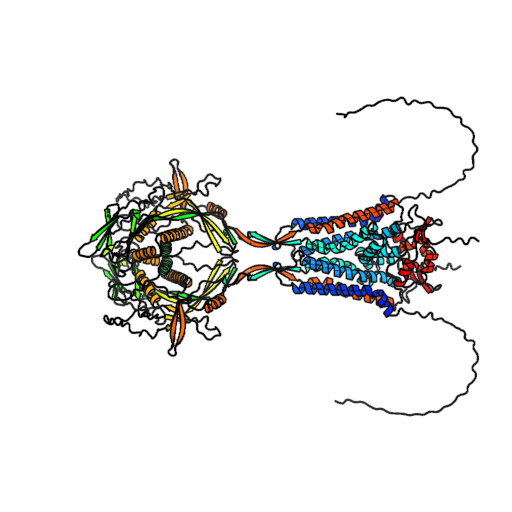 1 275 ? 25.297 39.906 23.672 1 78.31 275 PHE B CA 1
ATOM 7174 C C . PHE B 1 275 ? 25.406 40.312 25.141 1 78.31 275 PHE B C 1
ATOM 7176 O O . PHE B 1 275 ? 25.625 41.469 25.469 1 78.31 275 PHE B O 1
ATOM 7183 N N . SER B 1 276 ? 25.266 39.375 26.016 1 77.31 276 SER B N 1
ATOM 7184 C CA . SER B 1 276 ? 25.25 39.562 27.453 1 77.31 276 SER B CA 1
ATOM 7185 C C . SER B 1 276 ? 26.469 40.375 27.922 1 77.31 276 SER B C 1
ATOM 7187 O O . SER B 1 276 ? 26.328 41.281 28.734 1 77.31 276 SER B O 1
ATOM 7189 N N . PRO B 1 277 ? 27.672 40.031 27.422 1 71.12 277 PRO B N 1
ATOM 7190 C CA . PRO B 1 277 ? 28.828 40.781 27.953 1 71.12 277 PRO B CA 1
ATOM 7191 C C . PRO B 1 277 ? 28.797 42.25 27.625 1 71.12 277 PRO B C 1
ATOM 7193 O O . PRO B 1 277 ? 29.484 43.062 28.266 1 71.12 277 PRO B O 1
ATOM 7196 N N . GLU B 1 278 ? 27.953 42.688 26.766 1 69.69 278 GLU B N 1
ATOM 7197 C CA . GLU B 1 278 ? 27.906 44.062 26.312 1 69.69 278 GLU B CA 1
ATOM 7198 C C . GLU B 1 278 ? 26.922 44.875 27.141 1 69.69 278 GLU B C 1
ATOM 7200 O O . GLU B 1 278 ? 26.859 46.125 27.016 1 69.69 278 GLU B O 1
ATOM 7205 N N . ILE B 1 279 ? 26.188 44.188 28.047 1 71 279 ILE B N 1
ATOM 7206 C CA . ILE B 1 279 ? 25.188 44.875 28.859 1 71 279 ILE B CA 1
ATOM 7207 C C . ILE B 1 279 ? 25.891 45.625 30.016 1 71 279 ILE B C 1
ATOM 7209 O O . ILE B 1 279 ? 26.625 45 30.781 1 71 279 ILE B O 1
ATOM 7213 N N . LYS B 1 280 ? 25.75 47 30 1 64.69 280 LYS B N 1
ATOM 7214 C CA . LYS B 1 280 ? 26.281 47.781 31.094 1 64.69 280 LYS B CA 1
ATOM 7215 C C . LYS B 1 280 ? 25.156 48.406 31.922 1 64.69 280 LYS B C 1
ATOM 7217 O O . LYS B 1 280 ? 24.125 48.781 31.375 1 64.69 280 LYS B O 1
ATOM 7222 N N . TYR B 1 281 ? 25.156 48.219 33.219 1 61.66 281 TYR B N 1
ATOM 7223 C CA . TYR B 1 281 ? 24.109 48.812 34.031 1 61.66 281 TYR B CA 1
ATOM 7224 C C . TYR B 1 281 ? 24.703 49.719 35.094 1 61.66 281 TYR B C 1
ATOM 7226 O O . TYR B 1 281 ? 25.875 49.562 35.469 1 61.66 281 TYR B O 1
ATOM 7234 N N . ASN B 1 282 ? 23.984 50.938 35.156 1 57.97 282 ASN B N 1
ATOM 7235 C CA . ASN B 1 282 ? 24.266 51.844 36.281 1 57.97 282 ASN B CA 1
ATOM 7236 C C . ASN B 1 282 ? 23.188 51.75 37.344 1 57.97 282 ASN B C 1
ATOM 7238 O O . ASN B 1 282 ? 22 51.906 37.062 1 57.97 282 ASN B O 1
ATOM 7242 N N . ALA B 1 283 ? 23.5 51.062 38.406 1 53.66 283 ALA B N 1
ATOM 7243 C CA . ALA B 1 283 ? 22.562 50.969 39.531 1 53.66 283 ALA B CA 1
ATOM 7244 C C . ALA B 1 283 ? 22.547 52.25 40.375 1 53.66 283 ALA B C 1
ATOM 7246 O O . ALA B 1 283 ? 23.609 52.844 40.656 1 53.66 283 ALA B O 1
ATOM 7247 N N . SER B 1 284 ? 21.469 53.094 40.125 1 52.88 284 SER B N 1
ATOM 7248 C CA . SER B 1 284 ? 21.375 54.219 41.062 1 52.88 284 SER B CA 1
ATOM 7249 C C . SER B 1 284 ? 20.281 53.969 42.094 1 52.88 284 SER B C 1
ATOM 7251 O O . SER B 1 284 ? 19.266 53.344 41.812 1 52.88 284 SER B O 1
ATOM 7253 N N . ILE B 1 285 ? 20.609 54 43.375 1 49.19 285 ILE B N 1
ATOM 7254 C CA . ILE B 1 285 ? 19.703 54 44.5 1 49.19 285 ILE B CA 1
ATOM 7255 C C . ILE B 1 285 ? 19.094 55.375 44.688 1 49.19 285 ILE B C 1
ATOM 7257 O O . ILE B 1 285 ? 19.812 56.375 44.781 1 49.19 285 ILE B O 1
ATOM 7261 N N . ASN B 1 286 ? 17.828 55.594 44.156 1 48 286 ASN B N 1
ATOM 7262 C CA . ASN B 1 286 ? 17.188 56.781 44.656 1 48 286 ASN B CA 1
ATOM 7263 C C . ASN B 1 286 ? 16.156 56.469 45.719 1 48 286 ASN B C 1
ATOM 7265 O O . ASN B 1 286 ? 15.969 55.312 46.094 1 48 286 ASN B O 1
ATOM 7269 N N . ASP B 1 287 ? 15.57 57.594 46.406 1 46.03 287 ASP B N 1
ATOM 7270 C CA . ASP B 1 287 ? 14.633 57.562 47.531 1 46.03 287 ASP B CA 1
ATOM 7271 C C . ASP B 1 287 ? 13.484 56.594 47.25 1 46.03 287 ASP B C 1
ATOM 7273 O O . ASP B 1 287 ? 12.859 56.062 48.188 1 46.03 287 ASP B O 1
ATOM 7277 N N . SER B 1 288 ? 13.125 56.469 46.062 1 45.28 288 SER B N 1
ATOM 7278 C CA . SER B 1 288 ? 11.914 55.719 45.719 1 45.28 288 SER B CA 1
ATOM 7279 C C . SER B 1 288 ? 12.227 54.25 45.438 1 45.28 288 SER B C 1
ATOM 7281 O O . SER B 1 288 ? 11.336 53.469 45.125 1 45.28 288 SER B O 1
ATOM 7283 N N . GLY B 1 289 ? 13.406 53.875 45.656 1 49.34 289 GLY B N 1
ATOM 7284 C CA . GLY B 1 289 ? 13.883 52.5 45.562 1 49.34 289 GLY B CA 1
ATOM 7285 C C . GLY B 1 289 ? 14.945 52.312 44.469 1 49.34 289 GLY B C 1
ATOM 7286 O O . GLY B 1 289 ? 15.484 53.281 43.938 1 49.34 289 GLY B O 1
ATOM 7287 N N . TRP B 1 290 ? 15.555 51.156 44.406 1 49.91 290 TRP B N 1
ATOM 7288 C CA . TRP B 1 290 ? 16.641 50.781 43.5 1 49.91 290 TRP B CA 1
ATOM 7289 C C . TRP B 1 290 ? 16.188 50.812 42.031 1 49.91 290 TRP B C 1
ATOM 7291 O O . TRP B 1 290 ? 15.117 50.312 41.719 1 49.91 290 TRP B O 1
ATOM 7301 N N . ARG B 1 291 ? 16.594 51.875 41.312 1 52.09 291 ARG B N 1
ATOM 7302 C CA . ARG B 1 291 ? 16.312 51.906 39.875 1 52.09 291 ARG B CA 1
ATOM 7303 C C . ARG B 1 291 ? 17.562 51.5 39.094 1 52.09 291 ARG B C 1
ATOM 7305 O O . ARG B 1 291 ? 18.672 51.906 39.406 1 52.09 291 ARG B O 1
ATOM 7312 N N . MET B 1 292 ? 17.578 50.375 38.469 1 52.81 292 MET B N 1
ATOM 7313 C CA . MET B 1 292 ? 18.656 49.969 37.594 1 52.81 292 MET B CA 1
ATOM 7314 C C . MET B 1 292 ? 18.406 50.469 36.156 1 52.81 292 MET B C 1
ATOM 7316 O O . MET B 1 292 ? 17.312 50.312 35.625 1 52.81 292 MET B O 1
ATOM 7320 N N . ALA B 1 293 ? 19.234 51.469 35.875 1 53.5 293 ALA B N 1
ATOM 7321 C CA . ALA B 1 293 ? 19.203 51.938 34.5 1 53.5 293 ALA B CA 1
ATOM 7322 C C . ALA B 1 293 ? 20.172 51.156 33.625 1 53.5 293 ALA B C 1
ATOM 7324 O O . ALA B 1 293 ? 21.328 50.969 34 1 53.5 293 ALA B O 1
ATOM 7325 N N . TYR B 1 294 ? 19.688 50.344 32.812 1 54.25 294 TYR B N 1
ATOM 7326 C CA . TYR B 1 294 ? 20.516 49.688 31.812 1 54.25 294 TYR B CA 1
ATOM 7327 C C . TYR B 1 294 ? 20.891 50.625 30.703 1 54.25 294 TYR B C 1
ATOM 7329 O O . TYR B 1 294 ? 20.047 51.344 30.156 1 54.25 294 TYR B O 1
ATOM 7337 N N . LEU B 1 295 ? 22.25 50.906 30.766 1 53.44 295 LEU B N 1
ATOM 7338 C CA . LEU B 1 295 ? 22.797 51.812 29.781 1 53.44 295 LEU B CA 1
ATOM 7339 C C . LEU B 1 295 ? 22.875 51.156 28.406 1 53.44 295 LEU B C 1
ATOM 7341 O O . LEU B 1 295 ? 23.344 50.031 28.281 1 53.44 295 LEU B O 1
ATOM 7345 N N . GLN B 1 296 ? 22.094 51.625 27.469 1 50.91 296 GLN B N 1
ATOM 7346 C CA . GLN B 1 296 ? 22.234 51.25 26.078 1 50.91 296 GLN B CA 1
ATOM 7347 C C . GLN B 1 296 ? 23.484 51.875 25.453 1 50.91 296 GLN B C 1
ATOM 7349 O O . GLN B 1 296 ? 23.984 52.906 25.922 1 50.91 296 GLN B O 1
ATOM 7354 N N . PRO B 1 297 ? 24.125 51.094 24.688 1 47.56 297 PRO B N 1
ATOM 7355 C CA . PRO B 1 297 ? 25.328 51.719 24.109 1 47.56 297 PRO B CA 1
ATOM 7356 C C . PRO B 1 297 ? 25.109 53.156 23.703 1 47.56 297 PRO B C 1
ATOM 7358 O O . PRO B 1 297 ? 26.031 53.969 23.781 1 47.56 297 PRO B O 1
ATOM 7361 N N . GLU B 1 298 ? 24.016 53.438 23.172 1 45.38 298 GLU B N 1
ATOM 7362 C CA . GLU B 1 298 ? 23.844 54.812 22.703 1 45.38 298 GLU B CA 1
ATOM 7363 C C . GLU B 1 298 ? 23.438 55.75 23.828 1 45.38 298 GLU B C 1
ATOM 7365 O O . GLU B 1 298 ? 23.156 56.906 23.609 1 45.38 298 GLU B O 1
ATOM 7370 N N . GLY B 1 299 ? 23.516 55.344 24.953 1 45.47 299 GLY B N 1
ATOM 7371 C CA . GLY B 1 299 ? 23.281 56.219 26.094 1 45.47 299 GLY B CA 1
ATOM 7372 C C . GLY B 1 299 ? 21.859 56.125 26.625 1 45.47 299 GLY B C 1
ATOM 7373 O O . GLY B 1 299 ? 21.516 56.781 27.609 1 45.47 299 GLY B O 1
ATOM 7374 N N . SER B 1 300 ? 20.953 55.5 25.828 1 47 300 SER B N 1
ATOM 7375 C CA . SER B 1 300 ? 19.609 55.406 26.375 1 47 300 SER B CA 1
ATOM 7376 C C . SER B 1 300 ? 19.531 54.406 27.516 1 47 300 SER B C 1
ATOM 7378 O O . SER B 1 300 ? 20.344 53.469 27.594 1 47 300 SER B O 1
ATOM 7380 N N . GLU B 1 301 ? 18.75 54.844 28.641 1 49.19 301 GLU B N 1
ATOM 7381 C CA . GLU B 1 301 ? 18.641 54.031 29.844 1 49.19 301 GLU B CA 1
ATOM 7382 C C . GLU B 1 301 ? 17.281 53.312 29.922 1 49.19 301 GLU B C 1
ATOM 7384 O O . GLU B 1 301 ? 16.266 53.906 29.562 1 49.19 301 GLU B O 1
ATOM 7389 N N . ILE B 1 302 ? 17.328 52.062 29.891 1 53.47 302 ILE B N 1
ATOM 7390 C CA . ILE B 1 302 ? 16.125 51.312 30.219 1 53.47 302 ILE B CA 1
ATOM 7391 C C . ILE B 1 302 ? 16.062 51.062 31.734 1 53.47 302 ILE B C 1
ATOM 7393 O O . ILE B 1 302 ? 17.031 50.594 32.344 1 53.47 302 ILE B O 1
ATOM 7397 N N . TRP B 1 303 ? 14.945 51.625 32.25 1 48.84 303 TRP B N 1
ATOM 7398 C CA . TRP B 1 303 ? 14.805 51.562 33.688 1 48.84 303 TRP B CA 1
ATOM 7399 C C . TRP B 1 303 ? 14.008 50.344 34.094 1 48.84 303 TRP B C 1
ATOM 7401 O O . TRP B 1 303 ? 13.039 49.969 33.438 1 48.84 303 TRP B O 1
ATOM 7411 N N . ALA B 1 304 ? 14.562 49.375 34.75 1 51.25 304 ALA B N 1
ATOM 7412 C CA . ALA B 1 304 ? 13.828 48.25 35.344 1 51.25 304 ALA B CA 1
ATOM 7413 C C . ALA B 1 304 ? 13.688 48.469 36.844 1 51.25 304 ALA B C 1
ATOM 7415 O O . ALA B 1 304 ? 14.578 49.031 37.5 1 51.25 304 ALA B O 1
ATOM 7416 N N . THR B 1 305 ? 12.445 48.438 37.312 1 47.78 305 THR B N 1
ATOM 7417 C CA . THR B 1 305 ? 12.258 48.5 38.75 1 47.78 305 THR B CA 1
ATOM 7418 C C . THR B 1 305 ? 12.656 47.188 39.438 1 47.78 305 THR B C 1
ATOM 7420 O O . THR B 1 305 ? 12.609 46.125 38.781 1 47.78 305 THR B O 1
ATOM 7423 N N . ASN B 1 306 ? 13.305 47.219 40.812 1 48.75 306 ASN B N 1
ATOM 7424 C CA . ASN B 1 306 ? 14.102 46.344 41.656 1 48.75 306 ASN B CA 1
ATOM 7425 C C . ASN B 1 306 ? 13.352 45.062 42.031 1 48.75 306 ASN B C 1
ATOM 7427 O O . ASN B 1 306 ? 13.945 44.125 42.5 1 48.75 306 ASN B O 1
ATOM 7431 N N . THR B 1 307 ? 12.102 44.906 42.094 1 43.22 307 THR B N 1
ATOM 7432 C CA . THR B 1 307 ? 11.586 43.844 42.906 1 43.22 307 THR B CA 1
ATOM 7433 C C . THR B 1 307 ? 11.211 42.625 42.062 1 43.22 307 THR B C 1
ATOM 7435 O O . THR B 1 307 ? 10.867 41.562 42.594 1 43.22 307 THR B O 1
ATOM 7438 N N . THR B 1 308 ? 11.375 42.75 40.656 1 46.72 308 THR B N 1
ATOM 7439 C CA . THR B 1 308 ? 10.938 41.594 39.875 1 46.72 308 THR B CA 1
ATOM 7440 C C . THR B 1 308 ? 11.789 41.438 38.625 1 46.72 308 THR B C 1
ATOM 7442 O O . THR B 1 308 ? 12.461 42.375 38.188 1 46.72 308 THR B O 1
ATOM 7445 N N . ASP B 1 309 ? 11.984 40.156 38.188 1 44.94 309 ASP B N 1
ATOM 7446 C CA . ASP B 1 309 ? 12.641 39.906 36.906 1 44.94 309 ASP B CA 1
ATOM 7447 C C . ASP B 1 309 ? 11.938 40.688 35.781 1 44.94 309 ASP B C 1
ATOM 7449 O O . ASP B 1 309 ? 10.703 40.75 35.75 1 44.94 309 ASP B O 1
ATOM 7453 N N . SER B 1 310 ? 12.664 41.625 35.25 1 48.78 310 SER B N 1
ATOM 7454 C CA . SER B 1 310 ? 12.109 42.375 34.125 1 48.78 310 SER B CA 1
ATOM 7455 C C . SER B 1 310 ? 12.68 41.875 32.781 1 48.78 310 SER B C 1
ATOM 7457 O O . SER B 1 310 ? 13.867 41.531 32.719 1 48.78 310 SER B O 1
ATOM 7459 N N . PHE B 1 311 ? 11.859 41.344 31.953 1 49.72 311 PHE B N 1
ATOM 7460 C CA . PHE B 1 311 ? 12.203 41 30.578 1 49.72 311 PHE B CA 1
ATOM 7461 C C . PHE B 1 311 ? 11.828 42.125 29.625 1 49.72 311 PHE B C 1
ATOM 7463 O O . PHE B 1 311 ? 10.672 42.531 29.578 1 49.72 311 PHE B O 1
ATOM 7470 N N . VAL B 1 312 ? 12.836 42.75 29.031 1 50.25 312 VAL B N 1
ATOM 7471 C CA . VAL B 1 312 ? 12.602 43.906 28.156 1 50.25 312 VAL B CA 1
ATOM 7472 C C . VAL B 1 312 ? 13.023 43.562 26.734 1 50.25 312 VAL B C 1
ATOM 7474 O O . VAL B 1 312 ? 14.062 42.906 26.516 1 50.25 312 VAL B O 1
ATOM 7477 N N . VAL B 1 313 ? 12.086 43.75 25.859 1 48.03 313 VAL B N 1
ATOM 7478 C CA . VAL B 1 313 ? 12.398 43.625 24.438 1 48.03 313 VAL B CA 1
ATOM 7479 C C . VAL B 1 313 ? 12.438 45 23.797 1 48.03 313 VAL B C 1
ATOM 7481 O O . VAL B 1 313 ? 11.555 45.844 24.047 1 48.03 313 VAL B O 1
ATOM 7484 N N . ARG B 1 314 ? 13.492 45.344 23.125 1 54.78 314 ARG B N 1
ATOM 7485 C CA . ARG B 1 314 ? 13.602 46.625 22.422 1 54.78 314 ARG B CA 1
ATOM 7486 C C . ARG B 1 314 ? 13.945 46.406 20.953 1 54.78 314 ARG B C 1
ATOM 7488 O O . ARG B 1 314 ? 14.766 45.562 20.609 1 54.78 314 ARG B O 1
ATOM 7495 N N . VAL B 1 315 ? 13.07 47.062 20.156 1 45.25 315 VAL B N 1
ATOM 7496 C CA . VAL B 1 315 ? 13.312 47.031 18.719 1 45.25 315 VAL B CA 1
ATOM 7497 C C . VAL B 1 315 ? 14.461 47.969 18.344 1 45.25 315 VAL B C 1
ATOM 7499 O O . VAL B 1 315 ? 14.555 49.062 18.859 1 45.25 315 VAL B O 1
ATOM 7502 N N . ILE B 1 316 ? 15.492 47.531 17.75 1 44.78 316 ILE B N 1
ATOM 7503 C CA . ILE B 1 316 ? 16.609 48.344 17.281 1 44.78 316 ILE B CA 1
ATOM 7504 C C . ILE B 1 316 ? 16.281 48.906 15.891 1 44.78 316 ILE B C 1
ATOM 7506 O O . ILE B 1 316 ? 16.594 50.062 15.594 1 44.78 316 ILE B O 1
ATOM 7510 N N . GLY B 1 317 ? 15.766 48.344 14.891 1 43.91 317 GLY B N 1
ATOM 7511 C CA . GLY B 1 317 ? 15.5 48.875 13.555 1 43.91 317 GLY B CA 1
ATOM 7512 C C . GLY B 1 317 ? 15.492 47.781 12.484 1 43.91 317 GLY B C 1
ATOM 7513 O O . GLY B 1 317 ? 15.391 46.594 12.797 1 43.91 317 GLY B O 1
ATOM 7514 N N . SER B 1 318 ? 14.859 47.906 11.406 1 43.22 318 SER B N 1
ATOM 7515 C CA . SER B 1 318 ? 15.031 47.156 10.172 1 43.22 318 SER B CA 1
ATOM 7516 C C . SER B 1 318 ? 15.852 47.938 9.148 1 43.22 318 SER B C 1
ATOM 7518 O O . SER B 1 318 ? 15.898 49.156 9.195 1 43.22 318 SER B O 1
ATOM 7520 N N . ASN B 1 319 ? 16.953 47.406 8.633 1 36.94 319 ASN B N 1
ATOM 7521 C CA . ASN B 1 319 ? 17.594 48.156 7.559 1 36.94 319 ASN B CA 1
ATOM 7522 C C . ASN B 1 319 ? 16.625 48.469 6.43 1 36.94 319 ASN B C 1
ATOM 7524 O O . ASN B 1 319 ? 17 49.062 5.426 1 36.94 319 ASN B O 1
ATOM 7528 N N . THR B 1 320 ? 15.477 47.875 6.367 1 40.31 320 THR B N 1
ATOM 7529 C CA . THR B 1 320 ? 14.609 48.094 5.211 1 40.31 320 THR B CA 1
ATOM 7530 C C . THR B 1 320 ? 13.719 49.312 5.418 1 40.31 320 THR B C 1
ATOM 7532 O O . THR B 1 320 ? 12.875 49.625 4.578 1 40.31 320 THR B O 1
ATOM 7535 N N . GLY B 1 321 ? 14.141 50.281 6.195 1 38.66 321 GLY B N 1
ATOM 7536 C CA . GLY B 1 321 ? 13.406 51.531 6.402 1 38.66 321 GLY B CA 1
ATOM 7537 C C . GLY B 1 321 ? 12.094 51.312 7.141 1 38.66 321 GLY B C 1
ATOM 7538 O O . GLY B 1 321 ? 11.266 52.25 7.195 1 38.66 321 GLY B O 1
ATOM 7539 N N . ALA B 1 322 ? 11.68 50.25 7.324 1 37.31 322 ALA B N 1
ATOM 7540 C CA . ALA B 1 322 ? 10.414 50.125 8.047 1 37.31 322 ALA B CA 1
ATOM 7541 C C . ALA B 1 322 ? 10.5 50.781 9.422 1 37.31 322 ALA B C 1
ATOM 7543 O O . ALA B 1 322 ? 11.117 50.25 10.344 1 37.31 322 ALA B O 1
ATOM 7544 N N . HIS B 1 323 ? 10.703 52.156 9.422 1 34.94 323 HIS B N 1
ATOM 7545 C CA . HIS B 1 323 ? 10.859 52.906 10.648 1 34.94 323 HIS B CA 1
ATOM 7546 C C . HIS B 1 323 ? 9.594 52.844 11.5 1 34.94 323 HIS B C 1
ATOM 7548 O O . HIS B 1 323 ? 8.492 53.062 10.992 1 34.94 323 HIS B O 1
ATOM 7554 N N . PHE B 1 324 ? 9.477 52.094 12.344 1 35.81 324 PHE B N 1
ATOM 7555 C CA . PHE B 1 324 ? 8.469 52.281 13.375 1 35.81 324 PHE B CA 1
ATOM 7556 C C . PHE B 1 324 ? 8.781 53.531 14.195 1 35.81 324 PHE B C 1
ATOM 7558 O O . PHE B 1 324 ? 9.891 53.688 14.719 1 35.81 324 PHE B O 1
ATOM 7565 N N . ILE B 1 325 ? 8.188 54.625 13.805 1 32.03 325 ILE B N 1
ATOM 7566 C CA . ILE B 1 325 ? 8.195 55.656 14.82 1 32.03 325 ILE B CA 1
ATOM 7567 C C . ILE B 1 325 ? 7.496 55.156 16.078 1 32.03 325 ILE B C 1
ATOM 7569 O O . ILE B 1 325 ? 6.289 54.906 16.078 1 32.03 325 ILE B O 1
ATOM 7573 N N . PRO B 1 326 ? 8.203 54.375 16.828 1 34.72 326 PRO B N 1
ATOM 7574 C CA . PRO B 1 326 ? 7.492 54.094 18.078 1 34.72 326 PRO B CA 1
ATOM 7575 C C . PRO B 1 326 ? 6.809 55.312 18.656 1 34.72 326 PRO B C 1
ATOM 7577 O O . PRO B 1 326 ? 7.363 56.438 18.594 1 34.72 326 PRO B O 1
ATOM 7580 N N . SER B 1 327 ? 5.586 55.312 18.453 1 29.59 327 SER B N 1
ATOM 7581 C CA . SER B 1 327 ? 4.996 56.438 19.188 1 29.59 327 SER B CA 1
ATOM 7582 C C . SER B 1 327 ? 5.762 56.719 20.469 1 29.59 327 SER B C 1
ATOM 7584 O O . SER B 1 327 ? 5.473 57.688 21.188 1 29.59 327 SER B O 1
ATOM 7586 N N . PHE B 1 328 ? 6.008 55.625 21.234 1 27.55 328 PHE B N 1
ATOM 7587 C CA . PHE B 1 328 ? 6.707 56.094 22.438 1 27.55 328 PHE B CA 1
ATOM 7588 C C . PHE B 1 328 ? 8.117 56.531 22.094 1 27.55 328 PHE B C 1
ATOM 7590 O O . PHE B 1 328 ? 8.688 56.125 21.078 1 27.55 328 PHE B O 1
ATOM 7597 N N . GLY B 1 329 ? 8.547 57.531 22.734 1 28.7 329 GLY B N 1
ATOM 7598 C CA . GLY B 1 329 ? 9.734 58.375 22.844 1 28.7 329 GLY B CA 1
ATOM 7599 C C . GLY B 1 329 ? 11.016 57.594 22.547 1 28.7 329 GLY B C 1
ATOM 7600 O O . GLY B 1 329 ? 12.109 58.094 22.844 1 28.7 329 GLY B O 1
ATOM 7601 N N . ILE B 1 330 ? 10.891 56.312 22.562 1 30.7 330 ILE B N 1
ATOM 7602 C CA . ILE B 1 330 ? 12.234 55.781 22.5 1 30.7 330 ILE B CA 1
ATOM 7603 C C . ILE B 1 330 ? 12.734 55.781 21.047 1 30.7 330 ILE B C 1
ATOM 7605 O O . ILE B 1 330 ? 12.305 55 20.234 1 30.7 330 ILE B O 1
ATOM 7609 N N . GLU B 1 331 ? 12.844 56.812 20.406 1 34.56 331 GLU B N 1
ATOM 7610 C CA . GLU B 1 331 ? 13.562 57.062 19.172 1 34.56 331 GLU B CA 1
ATOM 7611 C C . GLU B 1 331 ? 14.945 56.406 19.188 1 34.56 331 GLU B C 1
ATOM 7613 O O . GLU B 1 331 ? 15.898 56.938 18.641 1 34.56 331 GLU B O 1
ATOM 7618 N N . HIS B 1 332 ? 15.305 55.531 20.141 1 35.78 332 HIS B N 1
ATOM 7619 C CA . HIS B 1 332 ? 16.734 55.25 20.219 1 35.78 332 HIS B CA 1
ATOM 7620 C C . HIS B 1 332 ? 17.156 54.25 19.156 1 35.78 332 HIS B C 1
ATOM 7622 O O . HIS B 1 332 ? 16.688 53.094 19.156 1 35.78 332 HIS B O 1
ATOM 7628 N N . TYR B 1 333 ? 17.5 54.688 17.984 1 41.62 333 TYR B N 1
ATOM 7629 C CA . TYR B 1 333 ? 18.172 53.875 16.984 1 41.62 333 TYR B CA 1
ATOM 7630 C C . TYR B 1 333 ? 19.422 53.219 17.547 1 41.62 333 TYR B C 1
ATOM 7632 O O . TYR B 1 333 ? 20.344 53.906 18 1 41.62 333 TYR B O 1
ATOM 7640 N N . ILE B 1 334 ? 19.359 52.062 18.172 1 51.47 334 ILE B N 1
ATOM 7641 C CA . ILE B 1 334 ? 20.531 51.312 18.578 1 51.47 334 ILE B CA 1
ATOM 7642 C C . ILE B 1 334 ? 21.094 50.531 17.391 1 51.47 334 ILE B C 1
ATOM 7644 O O . ILE B 1 334 ? 20.328 49.969 16.594 1 51.47 334 ILE B O 1
ATOM 7648 N N . LYS B 1 335 ? 22.328 50.781 17.047 1 58.16 335 LYS B N 1
ATOM 7649 C CA . LYS B 1 335 ? 23.016 50.031 16 1 58.16 335 LYS B CA 1
ATOM 7650 C C . LYS B 1 335 ? 23.109 48.531 16.359 1 58.16 335 LYS B C 1
ATOM 7652 O O . LYS B 1 335 ? 23.5 48.188 17.469 1 58.16 335 LYS B O 1
ATOM 7657 N N . PRO B 1 336 ? 22.578 47.656 15.477 1 73.75 336 PRO B N 1
ATOM 7658 C CA . PRO B 1 336 ? 22.734 46.219 15.727 1 73.75 336 PRO B CA 1
ATOM 7659 C C . PRO B 1 336 ? 24.188 45.812 15.859 1 73.75 336 PRO B C 1
ATOM 7661 O O . PRO B 1 336 ? 25.062 46.344 15.172 1 73.75 336 PRO B O 1
ATOM 7664 N N . THR B 1 337 ? 24.547 45.031 16.797 1 71.38 337 THR B N 1
ATOM 7665 C CA . THR B 1 337 ? 25.906 44.562 17.031 1 71.38 337 THR B CA 1
ATOM 7666 C C . THR B 1 337 ? 26.219 43.312 16.203 1 71.38 337 THR B C 1
ATOM 7668 O O . THR B 1 337 ? 27.328 43.188 15.688 1 71.38 337 THR B O 1
ATOM 7671 N N . HIS B 1 338 ? 25.297 42.469 16.047 1 81.19 338 HIS B N 1
ATOM 7672 C CA . HIS B 1 338 ? 25.562 41.156 15.438 1 81.19 338 HIS B CA 1
ATOM 7673 C C . HIS B 1 338 ? 24.938 41.062 14.055 1 81.19 338 HIS B C 1
ATOM 7675 O O . HIS B 1 338 ? 25.438 40.344 13.188 1 81.19 338 HIS B O 1
ATOM 7681 N N . PHE B 1 339 ? 23.781 41.719 13.844 1 85.69 339 PHE B N 1
ATOM 7682 C CA . PHE B 1 339 ? 23.047 41.625 12.586 1 85.69 339 PHE B CA 1
ATOM 7683 C C . PHE B 1 339 ? 23.047 42.969 11.844 1 85.69 339 PHE B C 1
ATOM 7685 O O . PHE B 1 339 ? 22.125 43.75 12.008 1 85.69 339 PHE B O 1
ATOM 7692 N N . ASN B 1 340 ? 24.047 43.219 11.062 1 79.38 340 ASN B N 1
ATOM 7693 C CA . ASN B 1 340 ? 24.188 44.5 10.398 1 79.38 340 ASN B CA 1
ATOM 7694 C C . ASN B 1 340 ? 24.594 44.344 8.938 1 79.38 340 ASN B C 1
ATOM 7696 O O . ASN B 1 340 ? 25.094 45.281 8.32 1 79.38 34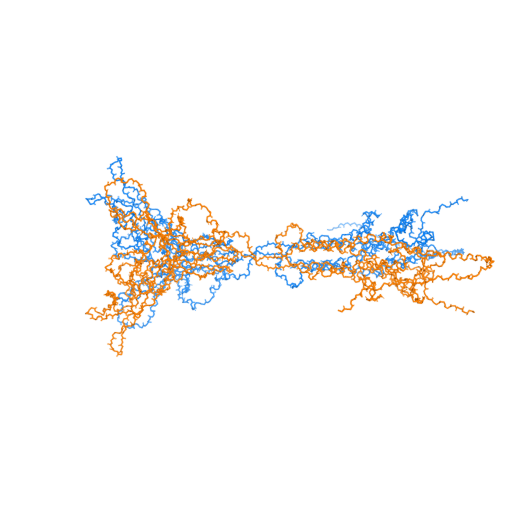0 ASN B O 1
ATOM 7700 N N . ASP B 1 341 ? 24.391 43.25 8.383 1 83.56 341 ASP B N 1
ATOM 7701 C CA . ASP B 1 341 ? 24.719 43 6.977 1 83.56 341 ASP B CA 1
ATOM 7702 C C . ASP B 1 341 ? 23.703 43.688 6.059 1 83.56 341 ASP B C 1
ATOM 7704 O O . ASP B 1 341 ? 22.516 43.344 6.074 1 83.56 341 ASP B O 1
ATOM 7708 N N . SER B 1 342 ? 24.109 44.562 5.215 1 78.62 342 SER B N 1
ATOM 7709 C CA . SER B 1 342 ? 23.234 45.312 4.34 1 78.62 342 SER B CA 1
ATOM 7710 C C . SER B 1 342 ? 22.703 44.469 3.195 1 78.62 342 SER B C 1
ATOM 7712 O O . SER B 1 342 ? 21.75 44.844 2.523 1 78.62 342 SER B O 1
ATOM 7714 N N . HIS B 1 343 ? 23.281 43.344 3.006 1 82.06 343 HIS B N 1
ATOM 7715 C CA . HIS B 1 343 ? 22.875 42.5 1.899 1 82.06 343 HIS B CA 1
ATOM 7716 C C . HIS B 1 343 ? 21.797 41.5 2.338 1 82.06 343 HIS B C 1
ATOM 7718 O O . HIS B 1 343 ? 21.391 40.656 1.559 1 82.06 343 HIS B O 1
ATOM 7724 N N . ILE B 1 344 ? 21.422 41.656 3.557 1 87.94 344 ILE B N 1
ATOM 7725 C CA . ILE B 1 344 ? 20.359 40.781 4.074 1 87.94 344 ILE B CA 1
ATOM 7726 C C . ILE B 1 344 ? 19.094 41.594 4.285 1 87.94 344 ILE B C 1
ATOM 7728 O O . ILE B 1 344 ? 19.125 42.688 4.863 1 87.94 344 ILE B O 1
ATOM 7732 N N . PRO B 1 345 ? 18 41.156 3.738 1 85.69 345 PRO B N 1
ATOM 7733 C CA . PRO B 1 345 ? 16.75 41.906 3.91 1 85.69 345 PRO B CA 1
ATOM 7734 C C . PRO B 1 345 ? 16.109 41.656 5.277 1 85.69 345 PRO B C 1
ATOM 7736 O O . PRO B 1 345 ? 15.102 40.969 5.379 1 85.69 345 PRO B O 1
ATOM 7739 N N . TYR B 1 346 ? 16.562 42.375 6.273 1 88.12 346 TYR B N 1
ATOM 7740 C CA . TYR B 1 346 ? 16.062 42.219 7.633 1 88.12 346 TYR B CA 1
ATOM 7741 C C . TYR B 1 346 ? 14.656 42.781 7.773 1 88.12 346 TYR B C 1
ATOM 7743 O O . TYR B 1 346 ? 14.375 43.906 7.301 1 88.12 346 TYR B O 1
ATOM 7751 N N . LEU B 1 347 ? 13.836 42.031 8.305 1 89.81 347 LEU B N 1
ATOM 7752 C CA . LEU B 1 347 ? 12.492 42.5 8.664 1 89.81 347 LEU B CA 1
ATOM 7753 C C . LEU B 1 347 ? 12.523 43.281 9.977 1 89.81 347 LEU B C 1
ATOM 7755 O O . LEU B 1 347 ? 11.852 44.312 10.094 1 89.81 347 LEU B O 1
ATOM 7759 N N . THR B 1 348 ? 13.219 42.719 10.906 1 87.19 348 THR B N 1
ATOM 7760 C CA . THR B 1 348 ? 13.352 43.375 12.211 1 87.19 348 THR B CA 1
ATOM 7761 C C . THR B 1 348 ? 14.609 42.875 12.93 1 87.19 348 THR B C 1
ATOM 7763 O O . THR B 1 348 ? 15.07 41.75 12.695 1 87.19 348 THR B O 1
ATOM 7766 N N . ILE B 1 349 ? 15.211 43.719 13.602 1 86.25 349 ILE B N 1
ATOM 7767 C CA . ILE B 1 349 ? 16.297 43.438 14.539 1 86.25 349 ILE B CA 1
ATOM 7768 C C . ILE B 1 349 ? 15.922 43.969 15.93 1 86.25 349 ILE B C 1
ATOM 7770 O O . ILE B 1 349 ? 15.516 45.125 16.078 1 86.25 349 ILE B O 1
ATOM 7774 N N . PHE B 1 350 ? 15.984 43.062 16.875 1 83 350 PHE B N 1
ATOM 7775 C CA . PHE B 1 350 ? 15.602 43.5 18.219 1 83 350 PHE B CA 1
ATOM 7776 C C . PHE B 1 350 ? 16.5 42.844 19.266 1 83 350 PHE B C 1
ATOM 7778 O O . PHE B 1 350 ? 17.203 41.875 18.969 1 83 350 PHE B O 1
ATOM 7785 N N . GLN B 1 351 ? 16.5 43.375 20.438 1 80.69 351 GLN B N 1
ATOM 7786 C CA . GLN B 1 351 ? 17.297 42.875 21.562 1 80.69 351 GLN B CA 1
ATOM 7787 C C . GLN B 1 351 ? 16.406 42.562 22.75 1 80.69 351 GLN B C 1
ATOM 7789 O O . GLN B 1 351 ? 15.43 43.281 23.016 1 80.69 351 GLN B O 1
ATOM 7794 N N . THR B 1 352 ? 16.719 41.5 23.328 1 81.75 352 THR B N 1
ATOM 7795 C CA . THR B 1 352 ? 16.062 41.125 24.578 1 81.75 352 THR B CA 1
ATOM 7796 C C . THR B 1 352 ? 17.047 41.156 25.734 1 81.75 352 THR B C 1
ATOM 7798 O O . THR B 1 352 ? 18.203 40.781 25.578 1 81.75 352 THR B O 1
ATOM 7801 N N . ILE B 1 353 ? 16.594 41.688 26.844 1 74.25 353 ILE B N 1
ATOM 7802 C CA . ILE B 1 353 ? 17.422 41.719 28.047 1 74.25 353 ILE B CA 1
ATOM 7803 C C . ILE B 1 353 ? 16.625 41.188 29.234 1 74.25 353 ILE B C 1
ATOM 7805 O O . ILE B 1 353 ? 15.5 41.625 29.484 1 74.25 353 ILE B O 1
ATOM 7809 N N . THR B 1 354 ? 17.141 40.219 29.844 1 74.38 354 THR B N 1
ATOM 7810 C CA . THR B 1 354 ? 16.578 39.75 31.094 1 74.38 354 THR B CA 1
ATOM 7811 C C . THR B 1 354 ? 17.344 40.312 32.281 1 74.38 354 THR B C 1
ATOM 7813 O O . THR B 1 354 ? 18.547 40.094 32.406 1 74.38 354 THR B O 1
ATOM 7816 N N . ILE B 1 355 ? 16.578 40.969 33.062 1 68.88 355 ILE B N 1
ATOM 7817 C CA . ILE B 1 355 ? 17.141 41.562 34.281 1 68.88 355 ILE B CA 1
ATOM 7818 C C . ILE B 1 355 ? 16.609 40.812 35.5 1 68.88 355 ILE B C 1
ATOM 7820 O O . ILE B 1 355 ? 15.438 40.938 35.844 1 68.88 355 ILE B O 1
ATOM 7824 N N . PRO B 1 356 ? 17.484 40.031 36.094 1 66.81 356 PRO B N 1
ATOM 7825 C CA . PRO B 1 356 ? 17.031 39.281 37.25 1 66.81 356 PRO B CA 1
ATOM 7826 C C . PRO B 1 356 ? 16.703 40.188 38.438 1 66.81 356 PRO B C 1
ATOM 7828 O O . PRO B 1 356 ? 17.203 41.312 38.531 1 66.81 356 PRO B O 1
ATOM 7831 N N . ALA B 1 357 ? 15.82 39.719 39.281 1 62.16 357 ALA B N 1
ATOM 7832 C CA . ALA B 1 357 ? 15.5 40.406 40.531 1 62.16 357 ALA B CA 1
ATOM 7833 C C . ALA B 1 357 ? 16.75 40.594 41.375 1 62.16 357 ALA B C 1
ATOM 7835 O O . ALA B 1 357 ? 17.656 39.75 41.344 1 62.16 357 ALA B O 1
ATOM 7836 N N . LEU B 1 358 ? 16.656 41.688 42.125 1 60.5 358 LEU B N 1
ATOM 7837 C CA . LEU B 1 358 ? 17.75 41.938 43.094 1 60.5 358 LEU B CA 1
ATOM 7838 C C . LEU B 1 358 ? 17.75 40.875 44.188 1 60.5 358 LEU B C 1
ATOM 7840 O O . LEU B 1 358 ? 16.688 40.438 44.625 1 60.5 358 LEU B O 1
ATOM 7844 N N . GLU B 1 359 ? 18.938 40.344 44.375 1 62.94 359 GLU B N 1
ATOM 7845 C CA . GLU B 1 359 ? 19.109 39.375 45.438 1 62.94 359 GLU B CA 1
ATOM 7846 C C . GLU B 1 359 ? 19.844 39.969 46.625 1 62.94 359 GLU B C 1
ATOM 7848 O O . GLU B 1 359 ? 20.781 40.75 46.469 1 62.94 359 GLU B O 1
ATOM 7853 N N . TRP B 1 360 ? 19.188 39.656 47.719 1 61.66 360 TRP B N 1
ATOM 7854 C CA . TRP B 1 360 ? 19.859 40.062 48.969 1 61.66 360 TRP B CA 1
ATOM 7855 C C . TRP B 1 360 ? 21.094 39.188 49.188 1 61.66 360 TRP B C 1
ATOM 7857 O O . TRP B 1 360 ? 21.016 37.938 49.125 1 61.66 360 TRP B O 1
ATOM 7867 N N . ASP B 1 361 ? 22.172 39.875 49.219 1 59.12 361 ASP B N 1
ATOM 7868 C CA . ASP B 1 361 ? 23.406 39.188 49.562 1 59.12 361 ASP B CA 1
ATOM 7869 C C . ASP B 1 361 ? 23.703 39.312 51.062 1 59.12 361 ASP B C 1
ATOM 7871 O O . ASP B 1 361 ? 24.047 40.406 51.531 1 59.12 361 ASP B O 1
ATOM 7875 N N . ASN B 1 362 ? 23.531 38.25 51.719 1 65.75 362 ASN B N 1
ATOM 7876 C CA . ASN B 1 362 ? 23.766 38.219 53.156 1 65.75 362 ASN B CA 1
ATOM 7877 C C . ASN B 1 362 ? 25.219 38.531 53.5 1 65.75 362 ASN B C 1
ATOM 7879 O O . ASN B 1 362 ? 25.484 39.156 54.531 1 65.75 362 ASN B O 1
ATOM 7883 N N . ALA B 1 363 ? 26.031 38.094 52.656 1 66.62 363 ALA B N 1
ATOM 7884 C CA . ALA B 1 363 ? 27.438 38.281 52.969 1 66.62 363 ALA B CA 1
ATOM 7885 C C . ALA B 1 363 ? 27.797 39.781 52.969 1 66.62 363 ALA B C 1
ATOM 7887 O O . ALA B 1 363 ? 28.594 40.219 53.812 1 66.62 363 ALA B O 1
ATOM 7888 N N . THR B 1 364 ? 27.172 40.469 52.094 1 65.06 364 THR B N 1
ATOM 7889 C CA . THR B 1 364 ? 27.531 41.875 52 1 65.06 364 THR B CA 1
ATOM 7890 C C . THR B 1 364 ? 26.391 42.75 52.531 1 65.06 364 THR B C 1
ATOM 7892 O O . THR B 1 364 ? 26.516 44 52.562 1 65.06 364 THR B O 1
ATOM 7895 N N . SER B 1 365 ? 25.406 42.031 53.062 1 59.06 365 SER B N 1
ATOM 7896 C CA . SER B 1 365 ? 24.219 42.719 53.531 1 59.06 365 SER B CA 1
ATOM 7897 C C . SER B 1 365 ? 23.75 43.781 52.531 1 59.06 365 SER B C 1
ATOM 7899 O O . SER B 1 365 ? 23.516 44.938 52.906 1 59.06 365 SER B O 1
ATOM 7901 N N . SER B 1 366 ? 24.031 43.5 51.25 1 58.94 366 SER B N 1
ATOM 7902 C CA . SER B 1 366 ? 23.625 44.406 50.219 1 58.94 366 SER B CA 1
ATOM 7903 C C . SER B 1 366 ? 22.875 43.688 49.094 1 58.94 366 SER B C 1
ATOM 7905 O O . SER B 1 366 ? 22.891 42.469 49.031 1 58.94 366 SER B O 1
ATOM 7907 N N . MET B 1 367 ? 22.109 44.469 48.375 1 59.12 367 MET B N 1
ATOM 7908 C CA . MET B 1 367 ? 21.406 43.906 47.219 1 59.12 367 MET B CA 1
ATOM 7909 C C . MET B 1 367 ? 22.375 43.719 46.031 1 59.12 367 MET B C 1
ATOM 7911 O O . MET B 1 367 ? 23.156 44.625 45.719 1 59.12 367 MET B O 1
ATOM 7915 N N . LYS B 1 368 ? 22.562 42.469 45.656 1 63.44 368 LYS B N 1
ATOM 7916 C CA . LYS B 1 368 ? 23.375 42.125 44.5 1 63.44 368 LYS B CA 1
ATOM 7917 C C . LYS B 1 368 ? 22.5 42 43.25 1 63.44 368 LYS B C 1
ATOM 7919 O O . LYS B 1 368 ? 21.375 41.5 43.312 1 63.44 368 LYS B O 1
ATOM 7924 N N . ILE B 1 369 ? 23 42.656 42.25 1 60.84 369 ILE B N 1
ATOM 7925 C CA . ILE B 1 369 ? 22.344 42.5 40.969 1 60.84 369 ILE B CA 1
ATOM 7926 C C . ILE B 1 369 ? 22.938 41.312 40.219 1 60.84 369 ILE B C 1
ATOM 7928 O O . ILE B 1 369 ? 24.094 41.312 39.812 1 60.84 369 ILE B O 1
ATOM 7932 N N . PRO B 1 370 ? 22.172 40.219 40.219 1 69.94 370 PRO B N 1
ATOM 7933 C CA . PRO B 1 370 ? 22.672 39.125 39.375 1 69.94 370 PRO B CA 1
ATOM 7934 C C . PRO B 1 370 ? 22.906 39.562 37.938 1 69.94 370 PRO B C 1
ATOM 7936 O O . PRO B 1 370 ? 22.328 40.562 37.469 1 69.94 370 PRO B O 1
ATOM 7939 N N . PRO B 1 371 ? 23.859 38.969 37.219 1 71.5 371 PRO B N 1
ATOM 7940 C CA . PRO B 1 371 ? 24.141 39.344 35.812 1 71.5 371 PRO B CA 1
ATOM 7941 C C . PRO B 1 371 ? 22.922 39.219 34.906 1 71.5 371 PRO B C 1
ATOM 7943 O O . PRO B 1 371 ? 22.125 38.281 35.062 1 71.5 371 PRO B O 1
ATOM 7946 N N . SER B 1 372 ? 22.719 40.312 34.188 1 71.94 372 SER B N 1
ATOM 7947 C CA . SER B 1 372 ? 21.641 40.312 33.188 1 71.94 372 SER B CA 1
ATOM 7948 C C . SER B 1 372 ? 22.047 39.531 31.938 1 71.94 372 SER B C 1
ATOM 7950 O O . SER B 1 372 ? 23.234 39.406 31.641 1 71.94 372 SER B O 1
ATOM 7952 N N . THR B 1 373 ? 21.172 38.844 31.344 1 78.31 373 THR B N 1
ATOM 7953 C CA . THR B 1 373 ? 21.391 38.125 30.094 1 78.31 373 THR B CA 1
ATOM 7954 C C . THR B 1 373 ? 20.656 38.812 28.953 1 78.31 373 THR B C 1
ATOM 7956 O O . THR B 1 373 ? 19.578 39.375 29.141 1 78.31 373 THR B O 1
ATOM 7959 N N . GLY B 1 374 ? 21.328 39 27.844 1 78.94 374 GLY B N 1
ATOM 7960 C CA . GLY B 1 374 ? 20.734 39.625 26.672 1 78.94 374 GLY B CA 1
ATOM 7961 C C . GLY B 1 374 ? 21 38.906 25.375 1 78.94 374 GLY B C 1
ATOM 7962 O O . GLY B 1 374 ? 22.031 38.25 25.234 1 78.94 374 GLY B O 1
ATOM 7963 N N . GLU B 1 375 ? 20.078 38.969 24.453 1 86.06 375 GLU B N 1
ATOM 7964 C CA . GLU B 1 375 ? 20.188 38.406 23.109 1 86.06 375 GLU B CA 1
ATOM 7965 C C . GLU B 1 375 ? 19.75 39.406 22.047 1 86.06 375 GLU B C 1
ATOM 7967 O O . GLU B 1 375 ? 18.812 40.156 22.266 1 86.06 375 GLU B O 1
ATOM 7972 N N . GLU B 1 376 ? 20.516 39.531 21.031 1 86.56 376 GLU B N 1
ATOM 7973 C CA . GLU B 1 376 ? 20.125 40.25 19.828 1 86.56 376 GLU B CA 1
ATOM 7974 C C . GLU B 1 376 ? 19.578 39.281 18.766 1 86.56 376 GLU B C 1
ATOM 7976 O O . GLU B 1 376 ? 20.219 38.281 18.438 1 86.56 376 GLU B O 1
ATOM 7981 N N . CYS B 1 377 ? 18.422 39.562 18.328 1 90.88 377 CYS B N 1
ATOM 7982 C CA . CYS B 1 377 ? 17.781 38.656 17.391 1 90.88 377 CYS B CA 1
ATOM 7983 C C . CYS B 1 377 ? 17.391 39.375 16.109 1 90.88 377 CYS B C 1
ATOM 7985 O O . CYS B 1 377 ? 17.266 40.594 16.094 1 90.88 377 CYS B O 1
ATOM 7987 N N . ALA B 1 378 ? 17.312 38.688 15.023 1 91.56 378 ALA B N 1
ATOM 7988 C CA . ALA B 1 378 ? 16.906 39.25 13.734 1 91.56 378 ALA B CA 1
ATOM 7989 C C . ALA B 1 378 ? 16.062 38.25 12.953 1 91.56 378 ALA B C 1
ATOM 7991 O O . ALA B 1 378 ? 16.219 37.031 13.102 1 91.56 378 ALA B O 1
ATOM 7992 N N . LEU B 1 379 ? 15.117 38.781 12.266 1 94.31 379 LEU B N 1
ATOM 7993 C CA . LEU B 1 379 ? 14.32 38.062 11.289 1 94.31 379 LEU B CA 1
ATOM 7994 C C . LEU B 1 379 ? 14.5 38.625 9.891 1 94.31 379 LEU B C 1
ATOM 7996 O O . LEU B 1 379 ? 14.57 39.844 9.734 1 94.31 379 LEU B O 1
ATOM 8000 N N . TRP B 1 380 ? 14.594 37.812 8.875 1 94.06 380 TRP B N 1
ATOM 8001 C CA . TRP B 1 380 ? 14.734 38.312 7.508 1 94.06 380 TRP B CA 1
ATOM 8002 C C . TRP B 1 380 ? 14.195 37.281 6.504 1 94.06 380 TRP B C 1
ATOM 8004 O O . TRP B 1 380 ? 14.047 36.125 6.82 1 94.06 380 TRP B O 1
ATOM 8014 N N . PHE B 1 381 ? 13.797 37.781 5.312 1 94.44 381 PHE B N 1
ATOM 8015 C CA . PHE B 1 381 ? 13.438 36.875 4.23 1 94.44 381 PHE B CA 1
ATOM 8016 C C . PHE B 1 381 ? 14.664 36.156 3.693 1 94.44 381 PHE B C 1
ATOM 8018 O O . PHE B 1 381 ? 15.734 36.75 3.57 1 94.44 381 PHE B O 1
ATOM 8025 N N . CYS B 1 382 ? 14.5 34.875 3.479 1 95.25 382 CYS B N 1
ATOM 8026 C CA . CYS B 1 382 ? 15.555 34.062 2.91 1 95.25 382 CYS B CA 1
ATOM 8027 C C . CYS B 1 382 ? 14.977 32.969 2.01 1 95.25 382 CYS B C 1
ATOM 8029 O O . CYS B 1 382 ? 13.758 32.844 1.889 1 95.25 382 CYS B O 1
ATOM 8031 N N . ALA B 1 383 ? 15.812 32.344 1.27 1 92.88 383 ALA B N 1
ATOM 8032 C CA . ALA B 1 383 ? 15.453 31.172 0.501 1 92.88 383 ALA B CA 1
ATOM 8033 C C . ALA B 1 383 ? 16.047 29.906 1.127 1 92.88 383 ALA B C 1
ATOM 8035 O O . ALA B 1 383 ? 17.188 29.922 1.587 1 92.88 383 ALA B O 1
ATOM 8036 N N . GLN B 1 384 ? 15.219 28.953 1.276 1 93.12 384 GLN B N 1
ATOM 8037 C CA . GLN B 1 384 ? 15.672 27.703 1.863 1 93.12 384 GLN B CA 1
ATOM 8038 C C . GLN B 1 384 ? 15.336 26.516 0.96 1 93.12 384 GLN B C 1
ATOM 8040 O O . GLN B 1 384 ? 14.289 26.5 0.309 1 93.12 384 GLN B O 1
ATOM 8045 N N . ALA B 1 385 ? 16.25 25.578 0.942 1 91.75 385 ALA B N 1
ATOM 8046 C CA . ALA B 1 385 ? 16.016 24.312 0.257 1 91.75 385 ALA B CA 1
ATOM 8047 C C . ALA B 1 385 ? 15.703 23.203 1.254 1 91.75 385 ALA B C 1
ATOM 8049 O O . ALA B 1 385 ? 16.359 23.078 2.289 1 91.75 385 ALA B O 1
ATOM 8050 N N . TYR B 1 386 ? 14.633 22.469 0.951 1 91.69 386 TYR B N 1
ATOM 8051 C CA . TYR B 1 386 ? 14.18 21.453 1.885 1 91.69 386 TYR B CA 1
ATOM 8052 C C . TYR B 1 386 ? 14.281 20.062 1.261 1 91.69 386 TYR B C 1
ATOM 8054 O O . TYR B 1 386 ? 13.992 19.891 0.074 1 91.69 386 TYR B O 1
ATOM 8062 N N . SER B 1 387 ? 14.789 19.125 2.031 1 92.38 387 SER B N 1
ATOM 8063 C CA . SER B 1 387 ? 14.633 17.703 1.748 1 92.38 387 SER B CA 1
ATOM 8064 C C . SER B 1 387 ? 13.492 17.094 2.562 1 92.38 387 SER B C 1
ATOM 8066 O O . SER B 1 387 ? 13.57 17.031 3.791 1 92.38 387 SER B O 1
ATOM 8068 N N . THR B 1 388 ? 12.445 16.75 1.865 1 92.44 388 THR B N 1
ATOM 8069 C CA . THR B 1 388 ? 11.25 16.234 2.539 1 92.44 388 THR B CA 1
ATOM 8070 C C . THR B 1 388 ? 11 14.781 2.156 1 92.44 388 THR B C 1
ATOM 8072 O O . THR B 1 388 ? 11.188 14.391 1 1 92.44 388 THR B O 1
ATOM 8075 N N . ARG B 1 389 ? 10.664 13.984 3.133 1 92.25 389 ARG B N 1
ATOM 8076 C CA . ARG B 1 389 ? 10.289 12.594 2.908 1 92.25 389 ARG B CA 1
ATOM 8077 C C . ARG B 1 389 ? 9.219 12.148 3.904 1 92.25 389 ARG B C 1
ATOM 8079 O O . ARG B 1 389 ? 9.141 12.68 5.016 1 92.25 389 ARG B O 1
ATOM 8086 N N . VAL B 1 390 ? 8.352 11.266 3.479 1 88.12 390 VAL B N 1
ATOM 8087 C CA . VAL B 1 390 ? 7.359 10.625 4.34 1 88.12 390 VAL B CA 1
ATOM 8088 C C . VAL B 1 390 ? 7.602 9.125 4.387 1 88.12 390 VAL B C 1
ATOM 8090 O O . VAL B 1 390 ? 7.625 8.461 3.348 1 88.12 390 VAL B O 1
ATOM 8093 N N . ASP B 1 391 ? 7.859 8.617 5.586 1 86.81 391 ASP B N 1
ATOM 8094 C CA . ASP B 1 391 ? 8.07 7.188 5.809 1 86.81 391 ASP B CA 1
ATOM 8095 C C . ASP B 1 391 ? 7.027 6.625 6.773 1 86.81 391 ASP B C 1
ATOM 8097 O O . ASP B 1 391 ? 6.961 7.035 7.934 1 86.81 391 ASP B O 1
ATOM 8101 N N . SER B 1 392 ? 6.227 5.75 6.25 1 80.19 392 SER B N 1
ATOM 8102 C CA . SER B 1 392 ? 5.195 5.113 7.066 1 80.19 392 SER B CA 1
ATOM 8103 C C . SER B 1 392 ? 4.281 6.148 7.711 1 80.19 392 SER B C 1
ATOM 8105 O O . SER B 1 392 ? 4.016 6.086 8.914 1 80.19 392 SER B O 1
ATOM 8107 N N . GLY B 1 393 ? 4.055 7.203 6.875 1 78.81 393 GLY B N 1
ATOM 8108 C CA . GLY B 1 393 ? 3.119 8.227 7.316 1 78.81 393 GLY B CA 1
ATOM 8109 C C . GLY B 1 393 ? 3.775 9.32 8.141 1 78.81 393 GLY B C 1
ATOM 8110 O O . GLY B 1 393 ? 3.131 10.305 8.492 1 78.81 393 GLY B O 1
ATOM 8111 N N . VAL B 1 394 ? 4.988 9.133 8.5 1 83.5 394 VAL B N 1
ATOM 8112 C CA . VAL B 1 394 ? 5.699 10.125 9.297 1 83.5 394 VAL B CA 1
ATOM 8113 C C . VAL B 1 394 ? 6.566 10.992 8.391 1 83.5 394 VAL B C 1
ATOM 8115 O O . VAL B 1 394 ? 7.422 10.484 7.664 1 83.5 394 VAL B O 1
ATOM 8118 N N . GLN B 1 395 ? 6.348 12.281 8.492 1 88.56 395 GLN B N 1
ATOM 8119 C CA . GLN B 1 395 ? 7.078 13.219 7.641 1 88.56 395 GLN B CA 1
ATOM 8120 C C . GLN B 1 395 ? 8.359 13.688 8.312 1 88.56 395 GLN B C 1
ATOM 8122 O O . GLN B 1 395 ? 8.383 13.922 9.523 1 88.56 395 GLN B O 1
ATOM 8127 N N . SER B 1 396 ? 9.438 13.727 7.535 1 90.25 396 SER B N 1
ATOM 8128 C CA . SER B 1 396 ? 10.703 14.328 7.941 1 90.25 396 SER B CA 1
ATOM 8129 C C . SER B 1 396 ? 11.164 15.375 6.93 1 90.25 396 SER B C 1
ATOM 8131 O O . SER B 1 396 ? 11.125 15.133 5.723 1 90.25 396 SER B O 1
ATOM 8133 N N . GLN B 1 397 ? 11.453 16.531 7.445 1 92.25 397 GLN B N 1
ATOM 8134 C CA . GLN B 1 397 ? 11.945 17.609 6.598 1 92.25 397 GLN B CA 1
ATOM 8135 C C . GLN B 1 397 ? 13.227 18.219 7.164 1 92.25 397 GLN B C 1
ATOM 8137 O O . GLN B 1 397 ? 13.297 18.531 8.352 1 92.25 397 GLN B O 1
ATOM 8142 N N . THR B 1 398 ? 14.273 18.281 6.336 1 91.94 398 THR B N 1
ATOM 8143 C CA . THR B 1 398 ? 15.531 18.891 6.734 1 91.94 398 THR B CA 1
ATOM 8144 C C . THR B 1 398 ? 15.914 20.016 5.773 1 91.94 398 THR B C 1
ATOM 8146 O O . THR B 1 398 ? 15.68 19.922 4.566 1 91.94 398 THR B O 1
ATOM 8149 N N . THR B 1 399 ? 16.391 21.125 6.367 1 92.5 399 THR B N 1
ATOM 8150 C CA . THR B 1 399 ? 16.906 22.234 5.551 1 92.5 399 THR B CA 1
ATOM 8151 C C . THR B 1 399 ? 18.312 21.922 5.047 1 92.5 399 THR B C 1
ATOM 8153 O O . THR B 1 399 ? 19.219 21.703 5.844 1 92.5 399 THR B O 1
ATOM 8156 N N . VAL B 1 400 ? 18.5 21.938 3.719 1 91.62 400 VAL B N 1
ATOM 8157 C CA . VAL B 1 400 ? 19.766 21.547 3.105 1 91.62 400 VAL B CA 1
ATOM 8158 C C . VAL B 1 400 ? 20.641 22.766 2.881 1 91.62 400 VAL B C 1
ATOM 8160 O O . VAL B 1 400 ? 21.859 22.703 3.004 1 91.62 400 VAL B O 1
ATOM 8163 N N . SER B 1 401 ? 20.031 23.828 2.418 1 91.25 401 SER B N 1
ATOM 8164 C CA . SER B 1 401 ? 20.75 25.062 2.127 1 91.25 401 SER B CA 1
ATOM 8165 C C . SER B 1 401 ? 19.891 26.281 2.391 1 91.25 401 SER B C 1
ATOM 8167 O O . SER B 1 401 ? 18.656 26.203 2.377 1 91.25 401 SER B O 1
ATOM 8169 N N . THR B 1 402 ? 20.578 27.359 2.744 1 93.25 402 THR B N 1
ATOM 8170 C CA . THR B 1 402 ? 19.922 28.625 2.992 1 93.25 402 THR B CA 1
ATOM 8171 C C . THR B 1 402 ? 20.656 29.766 2.289 1 93.25 402 THR B C 1
ATOM 8173 O O . THR B 1 402 ? 21.875 29.797 2.275 1 93.25 402 THR B O 1
ATOM 8176 N N . TRP B 1 403 ? 19.906 30.656 1.604 1 91.75 403 TRP B N 1
ATOM 8177 C CA . TRP B 1 403 ? 20.422 31.859 0.964 1 91.75 403 TRP B CA 1
ATOM 8178 C C . TRP B 1 403 ? 19.703 33.094 1.484 1 91.75 403 TRP B C 1
ATOM 8180 O O . TRP B 1 403 ? 18.469 33.125 1.551 1 91.75 403 TRP B O 1
ATOM 8190 N N . SER B 1 404 ? 20.484 34.156 1.821 1 91.94 404 SER B N 1
ATOM 8191 C CA . SER B 1 404 ? 19.844 35.312 2.447 1 91.94 404 SER B CA 1
ATOM 8192 C C . SER B 1 404 ? 20.203 36.594 1.713 1 91.94 404 SER B C 1
ATOM 8194 O O . SER B 1 404 ? 19.547 37.625 1.903 1 91.94 404 SER B O 1
ATOM 8196 N N . GLU B 1 405 ? 21.266 36.562 0.82 1 88.06 405 GLU B N 1
ATOM 8197 C CA . GLU B 1 405 ? 21.688 37.781 0.157 1 88.06 405 GLU B CA 1
ATOM 8198 C C . GLU B 1 405 ? 20.734 38.188 -0.966 1 88.06 405 GLU B C 1
ATOM 8200 O O . GLU B 1 405 ? 20.312 37.312 -1.744 1 88.06 405 GLU B O 1
ATOM 8205 N N . TYR B 1 406 ? 20.422 39.469 -0.964 1 86.38 406 TYR B N 1
ATOM 8206 C CA . TYR B 1 406 ? 19.484 39.938 -1.98 1 86.38 406 TYR B CA 1
ATOM 8207 C C . TYR B 1 406 ? 20.156 40.938 -2.92 1 86.38 406 TYR B C 1
ATOM 8209 O O . TYR B 1 406 ? 21.219 41.469 -2.615 1 86.38 406 TYR B O 1
ATOM 8217 N N . VAL B 1 407 ? 19.484 41.031 -4.109 1 77.12 407 VAL B N 1
ATOM 8218 C CA . VAL B 1 407 ? 19.75 42.125 -5.047 1 77.12 407 VAL B CA 1
ATOM 8219 C C . VAL B 1 407 ? 18.484 42.938 -5.262 1 77.12 407 VAL B C 1
ATOM 8221 O O . VAL B 1 407 ? 17.391 42.406 -5.348 1 77.12 407 VAL B O 1
ATOM 8224 N N . LYS B 1 408 ? 18.562 44.188 -5.172 1 74.31 408 LYS B N 1
ATOM 8225 C CA . LYS B 1 408 ? 17.391 45.062 -5.312 1 74.31 408 LYS B CA 1
ATOM 8226 C C . LYS B 1 408 ? 17.078 45.312 -6.781 1 74.31 408 LYS B C 1
ATOM 8228 O O . LYS B 1 408 ? 17.984 45.531 -7.59 1 74.31 408 LYS B O 1
ATOM 8233 N N . ASN B 1 409 ? 15.859 44.938 -7.164 1 64.38 409 ASN B N 1
ATOM 8234 C CA . ASN B 1 409 ? 15.32 45.344 -8.469 1 64.38 409 ASN B CA 1
ATOM 8235 C C . ASN B 1 409 ? 14.5 46.625 -8.383 1 64.38 409 ASN B C 1
ATOM 8237 O O . ASN B 1 409 ? 13.5 46.688 -7.664 1 64.38 409 ASN B O 1
ATOM 8241 N N . TYR B 1 410 ? 15.148 47.719 -9.016 1 53.59 410 TYR B N 1
ATOM 8242 C CA . TYR B 1 410 ? 14.445 49 -9.016 1 53.59 410 TYR B CA 1
ATOM 8243 C C . TYR B 1 410 ? 13.633 49.156 -10.297 1 53.59 410 TYR B C 1
ATOM 8245 O O . TYR B 1 410 ? 14.086 48.781 -11.383 1 53.59 410 TYR B O 1
ATOM 8253 N N . ASN B 1 411 ? 12.383 49.219 -10.219 1 46.91 411 ASN B N 1
ATOM 8254 C CA . ASN B 1 411 ? 11.672 49.719 -11.383 1 46.91 411 ASN B CA 1
ATOM 8255 C C . ASN B 1 411 ? 12.086 51.156 -11.703 1 46.91 411 ASN B C 1
ATOM 8257 O O . ASN B 1 411 ? 11.859 52.062 -10.898 1 46.91 411 ASN B O 1
ATOM 8261 N N . PRO B 1 412 ? 12.938 51.438 -12.797 1 42.09 412 PRO B N 1
ATOM 8262 C CA . PRO B 1 412 ? 13.398 52.781 -13.164 1 42.09 412 PRO B CA 1
ATOM 8263 C C . PRO B 1 412 ? 12.266 53.781 -13.195 1 42.09 412 PRO B C 1
ATOM 8265 O O . PRO B 1 412 ? 12.523 55 -13.297 1 42.09 412 PRO B O 1
ATOM 8268 N N . GLN B 1 413 ? 11.133 53.562 -13.648 1 37.03 413 GLN B N 1
ATOM 8269 C CA . GLN B 1 413 ? 10.203 54.656 -13.875 1 37.03 413 GLN B CA 1
ATOM 8270 C C . GLN B 1 413 ? 9.977 55.469 -12.594 1 37.03 413 GLN B C 1
ATOM 8272 O O . GLN B 1 413 ? 9.414 56.562 -12.633 1 37.03 413 GLN B O 1
ATOM 8277 N N . PHE B 1 414 ? 10.141 55.031 -11.461 1 35.62 414 PHE B N 1
ATOM 8278 C CA . PHE B 1 414 ? 9.984 55.812 -10.242 1 35.62 414 PHE B CA 1
ATOM 8279 C C . PHE B 1 414 ? 11.336 56.031 -9.578 1 35.62 414 PHE B C 1
ATOM 8281 O O . PHE B 1 414 ? 12 55.094 -9.156 1 35.62 414 PHE B O 1
ATOM 8288 N N . PRO B 1 415 ? 11.914 57.25 -9.914 1 34.5 415 PRO B N 1
ATOM 8289 C CA . PRO B 1 415 ? 13.203 57.594 -9.312 1 34.5 415 PRO B CA 1
ATOM 8290 C C . PRO B 1 415 ? 13.266 57.281 -7.82 1 34.5 415 PRO B C 1
ATOM 8292 O O . PRO B 1 415 ? 12.234 57.25 -7.145 1 34.5 415 PRO B O 1
ATOM 8295 N N . SER B 1 416 ? 14.336 56.688 -7.449 1 33.44 416 SER B N 1
ATOM 8296 C CA . SER B 1 416 ? 14.727 56.344 -6.082 1 33.44 416 SER B CA 1
ATOM 8297 C C . SER B 1 416 ? 14.273 57.406 -5.098 1 33.44 416 SER B C 1
ATOM 8299 O O . SER B 1 416 ? 14.461 57.281 -3.887 1 33.44 416 SER B O 1
ATOM 8301 N N . ASN B 1 417 ? 14.281 58.812 -5.586 1 28.78 417 ASN B N 1
ATOM 8302 C CA . ASN B 1 417 ? 14.117 59.844 -4.582 1 28.78 417 ASN B CA 1
ATOM 8303 C C . ASN B 1 417 ? 12.703 59.844 -4.016 1 28.78 417 ASN B C 1
ATOM 8305 O O . ASN B 1 417 ? 11.727 59.719 -4.758 1 28.78 417 ASN B O 1
ATOM 8309 N N . GLY B 1 418 ? 12.477 59.562 -2.934 1 30.52 418 GLY B N 1
ATOM 8310 C CA . GLY B 1 418 ? 11.344 59.719 -2.033 1 30.52 418 GLY B CA 1
ATOM 8311 C C . GLY B 1 418 ? 10.484 60.906 -2.354 1 30.52 418 GLY B C 1
ATOM 8312 O O . GLY B 1 418 ? 9.695 61.375 -1.516 1 30.52 418 GLY B O 1
ATOM 8313 N N . THR B 1 419 ? 10.945 61.781 -3.385 1 27.86 419 THR B N 1
ATOM 8314 C CA . THR B 1 419 ? 10.086 62.969 -3.363 1 27.86 419 THR B CA 1
ATOM 8315 C C . THR B 1 419 ? 8.703 62.656 -3.934 1 27.86 419 THR B C 1
ATOM 8317 O O . THR B 1 419 ? 8.586 62.219 -5.086 1 27.86 419 THR B O 1
ATOM 8320 N N . ILE B 1 420 ? 7.836 62.281 -3.09 1 31.41 420 ILE B N 1
ATOM 8321 C CA . ILE B 1 420 ? 6.426 62.469 -3.414 1 31.41 420 ILE B CA 1
ATOM 8322 C C . ILE B 1 420 ? 6.191 63.875 -3.959 1 31.41 420 ILE B C 1
ATOM 8324 O O . ILE B 1 420 ? 6.406 64.875 -3.254 1 31.41 420 ILE B O 1
ATOM 8328 N N . ILE B 1 421 ? 6.441 64.188 -5.246 1 28.27 421 ILE B N 1
ATOM 8329 C CA . ILE B 1 421 ? 5.969 65.5 -5.77 1 28.27 421 ILE B CA 1
ATOM 8330 C C . ILE B 1 421 ? 4.48 65.625 -5.477 1 28.27 421 ILE B C 1
ATOM 8332 O O . ILE B 1 421 ? 3.656 64.875 -5.965 1 28.27 421 ILE B O 1
ATOM 8336 N N . ASP B 1 422 ? 4.168 66.438 -4.359 1 28.42 422 ASP B N 1
ATOM 8337 C CA . ASP B 1 422 ? 2.928 67.062 -3.93 1 28.42 422 ASP B CA 1
ATOM 8338 C C . ASP B 1 422 ? 2.4 68 -5.004 1 28.42 422 ASP B C 1
ATOM 8340 O O . ASP B 1 422 ? 2.496 69.25 -4.863 1 28.42 422 ASP B O 1
ATOM 8344 N N . ASN B 1 423 ? 2.629 68 -6.352 1 27.47 423 ASN B N 1
ATOM 8345 C CA . ASN B 1 423 ? 1.926 69.125 -7.008 1 27.47 423 ASN B CA 1
ATOM 8346 C C . ASN B 1 423 ? 0.413 68.938 -6.945 1 27.47 423 ASN B C 1
ATOM 8348 O O . ASN B 1 423 ? -0.123 67.938 -7.516 1 27.47 423 ASN B O 1
ATOM 8352 N N . PRO B 1 424 ? -0.388 69.625 -5.996 1 30.22 424 PRO B N 1
ATOM 8353 C CA . PRO B 1 424 ? -1.84 69.75 -5.906 1 30.22 424 PRO B CA 1
ATOM 8354 C C . PRO B 1 424 ? -2.492 70 -7.273 1 30.22 424 PRO B C 1
ATOM 8356 O O . PRO B 1 424 ? -3.682 69.688 -7.441 1 30.22 424 PRO B O 1
ATOM 8359 N N . SER B 1 425 ? -2.141 71.062 -8.125 1 28.98 425 SER B N 1
ATOM 8360 C CA . SER B 1 425 ? -2.928 71.688 -9.172 1 28.98 425 SER B CA 1
ATOM 8361 C C . SER B 1 425 ? -3.271 70.688 -10.289 1 28.98 425 SER B C 1
ATOM 8363 O O . SER B 1 425 ? -4.242 70.938 -11.016 1 28.98 425 SER B O 1
ATOM 8365 N N . THR B 1 426 ? -2.324 70.375 -11.148 1 29.06 426 THR B N 1
ATOM 8366 C CA . THR B 1 426 ? -2.723 69.812 -12.438 1 29.06 426 THR B CA 1
ATOM 8367 C C . THR B 1 426 ? -3.521 68.5 -12.25 1 29.06 426 THR B C 1
ATOM 8369 O O . THR B 1 426 ? -3.266 67.75 -11.328 1 29.06 426 THR B O 1
ATOM 8372 N N . ASP B 1 427 ? -4.902 68.438 -12.758 1 28.59 427 ASP B N 1
ATOM 8373 C CA . ASP B 1 427 ? -5.891 67.438 -13.148 1 28.59 427 ASP B CA 1
ATOM 8374 C C . ASP B 1 427 ? -5.219 66.125 -13.57 1 28.59 427 ASP B C 1
ATOM 8376 O O . ASP B 1 427 ? -4.984 65.875 -14.766 1 28.59 427 ASP B O 1
ATOM 8380 N N . LEU B 1 428 ? -4.027 65.938 -13.219 1 29.88 428 LEU B N 1
ATOM 8381 C CA . LEU B 1 428 ? -3.416 64.75 -13.789 1 29.88 428 LEU B CA 1
ATOM 8382 C C . LEU B 1 428 ? -4.391 63.562 -13.773 1 29.88 428 LEU B C 1
ATOM 8384 O O . LEU B 1 428 ? -5.062 63.312 -12.773 1 29.88 428 LEU B O 1
ATOM 8388 N N . GLY B 1 429 ? -5.047 63.219 -14.875 1 28.89 429 GLY B N 1
ATOM 8389 C CA . GLY B 1 429 ? -5.844 62.062 -15.242 1 28.89 429 GLY B CA 1
ATOM 8390 C C . GLY B 1 429 ? -5.531 60.812 -14.406 1 28.89 429 GLY B C 1
ATOM 8391 O O . GLY B 1 429 ? -4.539 60.812 -13.68 1 28.89 429 GLY B O 1
ATOM 8392 N N . GLU B 1 430 ? -6.539 59.875 -14.328 1 29.86 430 GLU B N 1
ATOM 8393 C CA . GLU B 1 430 ? -6.578 58.562 -13.734 1 29.86 430 GLU B CA 1
ATOM 8394 C C . GLU B 1 430 ? -5.238 57.844 -13.883 1 29.86 430 GLU B C 1
ATOM 8396 O O . GLU B 1 430 ? -5.125 56.875 -14.641 1 29.86 430 GLU B O 1
ATOM 8401 N N . GLN B 1 431 ? -4.242 58.594 -14.32 1 28.16 431 GLN B N 1
ATOM 8402 C CA . GLN B 1 431 ? -3.062 57.75 -14.523 1 28.16 431 GLN B CA 1
ATOM 8403 C C . GLN B 1 431 ? -2.777 56.875 -13.297 1 28.16 431 GLN B C 1
ATOM 8405 O O . GLN B 1 431 ? -2.736 57.375 -12.172 1 28.16 431 GLN B O 1
ATOM 8410 N N . GLU B 1 432 ? -3.234 55.656 -13.367 1 31.59 432 GLU B N 1
ATOM 8411 C CA . GLU B 1 432 ? -2.834 54.5 -12.547 1 31.59 432 GLU B CA 1
ATOM 8412 C C . GLU B 1 432 ? -1.39 54.656 -12.07 1 31.59 432 GLU B C 1
ATOM 8414 O O . GLU B 1 432 ? -0.454 54.531 -12.859 1 31.59 432 GLU B O 1
ATOM 8419 N N . TYR B 1 433 ? -1.017 55.656 -11.492 1 30.94 433 TYR B N 1
ATOM 8420 C CA . TYR B 1 433 ? 0.29 55.719 -10.844 1 30.94 433 TYR B CA 1
ATOM 8421 C C . TYR B 1 433 ? 0.726 54.344 -10.375 1 30.94 433 TYR B C 1
ATOM 8423 O O . TYR B 1 433 ? 0.158 53.812 -9.422 1 30.94 433 TYR B O 1
ATOM 8431 N N . GLY B 1 434 ? 1.107 53.594 -11.273 1 35.94 434 GLY B N 1
ATOM 8432 C CA . GLY B 1 434 ? 1.715 52.312 -10.969 1 35.94 434 GLY B CA 1
ATOM 8433 C C . GLY B 1 434 ? 2.789 52.375 -9.898 1 35.94 434 GLY B C 1
ATOM 8434 O O . GLY B 1 434 ? 3.721 53.188 -10.016 1 35.94 434 GLY B O 1
ATOM 8435 N N . ARG B 1 435 ? 2.576 52.5 -8.562 1 41.5 435 ARG B N 1
ATOM 8436 C CA . ARG B 1 435 ? 3.484 52.375 -7.422 1 41.5 435 ARG B CA 1
ATOM 8437 C C . ARG B 1 435 ? 4.742 51.625 -7.805 1 41.5 435 ARG B C 1
ATOM 8439 O O . ARG B 1 435 ? 4.672 50.625 -8.523 1 41.5 435 ARG B O 1
ATOM 8446 N N . PRO B 1 436 ? 5.91 52.344 -7.828 1 44.28 436 PRO B N 1
ATOM 8447 C CA . PRO B 1 436 ? 7.133 51.562 -8.062 1 44.28 436 PRO B CA 1
ATOM 8448 C C . PRO B 1 436 ? 7.164 50.25 -7.27 1 44.28 436 PRO B C 1
ATOM 8450 O O . PRO B 1 436 ? 6.945 50.25 -6.055 1 44.28 436 PRO B O 1
ATOM 8453 N N . GLU B 1 437 ? 6.887 49.125 -7.773 1 56.03 437 GLU B N 1
ATOM 8454 C CA . GLU B 1 437 ? 6.945 47.812 -7.105 1 56.03 437 GLU B CA 1
ATOM 8455 C C . GLU B 1 437 ? 8.383 47.344 -6.949 1 56.03 437 GLU B C 1
ATOM 8457 O O . GLU B 1 437 ? 8.992 46.875 -7.91 1 56.03 437 GLU B O 1
ATOM 8462 N N . ASN B 1 438 ? 9.328 48.031 -5.977 1 69.69 438 ASN B N 1
ATOM 8463 C CA . ASN B 1 438 ? 10.641 47.5 -5.66 1 69.69 438 ASN B CA 1
ATOM 8464 C C . ASN B 1 438 ? 10.555 46.094 -5.129 1 69.69 438 ASN B C 1
ATOM 8466 O O . ASN B 1 438 ? 9.625 45.75 -4.402 1 69.69 438 ASN B O 1
ATOM 8470 N N . TRP B 1 439 ? 11.547 45.406 -5.75 1 79.38 439 TRP B N 1
ATOM 8471 C CA . TRP B 1 439 ? 11.586 44 -5.363 1 79.38 439 TRP B CA 1
ATOM 8472 C C . TRP B 1 439 ? 12.969 43.625 -4.82 1 79.38 439 TRP B C 1
ATOM 8474 O O . TRP B 1 439 ? 13.984 44.062 -5.344 1 79.38 439 TRP B O 1
ATOM 8484 N N . TYR B 1 440 ? 13.008 42.938 -3.748 1 83.5 440 TYR B N 1
ATOM 8485 C CA . TYR B 1 440 ? 14.195 42.25 -3.264 1 83.5 440 TYR B CA 1
ATOM 8486 C C . TYR B 1 440 ? 14.297 40.844 -3.863 1 83.5 440 TYR B C 1
ATOM 8488 O O . TYR B 1 440 ? 13.391 40.031 -3.707 1 83.5 440 TYR B O 1
ATOM 8496 N N . MET B 1 441 ? 15.375 40.625 -4.543 1 84.06 441 MET B N 1
ATOM 8497 C CA . MET B 1 441 ? 15.531 39.375 -5.27 1 84.06 441 MET B CA 1
ATOM 8498 C C . MET B 1 441 ? 16.656 38.531 -4.672 1 84.06 441 MET B C 1
ATOM 8500 O O . MET B 1 441 ? 17.781 39.031 -4.512 1 84.06 441 MET B O 1
ATOM 8504 N N . ILE B 1 442 ? 16.312 37.344 -4.258 1 86.25 442 ILE B N 1
ATOM 8505 C CA . ILE B 1 442 ? 17.297 36.406 -3.766 1 86.25 442 ILE B CA 1
ATOM 8506 C C . ILE B 1 442 ? 17.594 35.344 -4.844 1 86.25 442 ILE B C 1
ATOM 8508 O O . ILE B 1 442 ? 16.688 34.625 -5.281 1 86.25 442 ILE B O 1
ATOM 8512 N N . PRO B 1 443 ? 18.75 35.281 -5.23 1 78.31 443 PRO B N 1
ATOM 8513 C CA . PRO B 1 443 ? 19.078 34.312 -6.266 1 78.31 443 PRO B CA 1
ATOM 8514 C C . PRO B 1 443 ? 18.891 32.875 -5.789 1 78.31 443 PRO B C 1
ATOM 8516 O O . PRO B 1 443 ? 19.188 32.562 -4.637 1 78.31 443 PRO B O 1
ATOM 8519 N N . ASP B 1 444 ? 18.156 32.094 -6.602 1 72.06 444 ASP B N 1
ATOM 8520 C CA . ASP B 1 444 ? 18.016 30.688 -6.332 1 72.06 444 ASP B CA 1
ATOM 8521 C C . ASP B 1 444 ? 19.266 29.922 -6.727 1 72.06 444 ASP B C 1
ATOM 8523 O O . ASP B 1 444 ? 19.469 29.609 -7.906 1 72.06 444 ASP B O 1
ATOM 8527 N N . ALA B 1 445 ? 20.094 29.719 -5.812 1 62.06 445 ALA B N 1
ATOM 8528 C CA . ALA B 1 445 ? 21.359 29.062 -6.113 1 62.06 445 ALA B CA 1
ATOM 8529 C C . ALA B 1 445 ? 21.172 27.578 -6.379 1 62.06 445 ALA B C 1
ATOM 8531 O O . ALA B 1 445 ? 22.062 26.906 -6.91 1 62.06 445 ALA B O 1
ATOM 8532 N N . SER B 1 446 ? 20.062 27.062 -5.863 1 59.16 446 SER B N 1
ATOM 8533 C CA . SER B 1 446 ? 19.859 25.625 -6.102 1 59.16 446 SER B CA 1
ATOM 8534 C C . SER B 1 446 ? 19.656 25.344 -7.586 1 59.16 446 SER B C 1
ATOM 8536 O O . SER B 1 446 ? 19.859 24.219 -8.039 1 59.16 446 SER B O 1
ATOM 8538 N N . THR B 1 447 ? 18.953 26.219 -8.281 1 52.41 447 THR B N 1
ATOM 8539 C CA . THR B 1 447 ? 18.703 26.047 -9.711 1 52.41 447 THR B CA 1
ATOM 8540 C C . THR B 1 447 ? 19.906 26.484 -10.531 1 52.41 447 THR B C 1
ATOM 8542 O O . THR B 1 447 ? 19.828 26.578 -11.758 1 52.41 447 THR B O 1
ATOM 8545 N N . PHE B 1 448 ? 20.844 27 -9.883 1 42.38 448 PHE B N 1
ATOM 8546 C CA . PHE B 1 448 ? 21.969 27.391 -10.727 1 42.38 448 PHE B CA 1
ATOM 8547 C C . PHE B 1 448 ? 22.266 26.312 -11.758 1 42.38 448 PHE B C 1
ATOM 8549 O O . PHE B 1 448 ? 22.703 26.609 -12.867 1 42.38 448 PHE B O 1
ATOM 8556 N N . ASN B 1 449 ? 22.094 25.125 -11.312 1 39.75 449 ASN B N 1
ATOM 8557 C CA . ASN B 1 449 ? 22.531 24.188 -12.336 1 39.75 449 ASN B CA 1
ATOM 8558 C C . ASN B 1 449 ? 21.516 24.062 -13.469 1 39.75 449 ASN B C 1
ATOM 8560 O O . ASN B 1 449 ? 21.531 23.078 -14.219 1 39.75 449 ASN B O 1
ATOM 8564 N N . LEU B 1 450 ? 20.5 24.703 -13.305 1 37.94 450 LEU B N 1
ATOM 8565 C CA . LEU B 1 450 ? 19.672 24.406 -14.477 1 37.94 450 LEU B CA 1
ATOM 8566 C C . LEU B 1 450 ? 20.359 24.875 -15.758 1 37.94 450 LEU B C 1
ATOM 8568 O O . LEU B 1 450 ? 21.062 25.891 -15.758 1 37.94 450 LEU B O 1
ATOM 8572 N N . GLU B 1 451 ? 20.547 24.047 -16.609 1 37.94 451 GLU B N 1
ATOM 8573 C CA . GLU B 1 451 ? 21.141 24.156 -17.938 1 37.94 451 GLU B CA 1
ATOM 8574 C C . GLU B 1 451 ? 20.781 25.484 -18.578 1 37.94 451 GLU B C 1
ATOM 8576 O O . GLU B 1 451 ? 21.484 25.969 -19.469 1 37.94 451 GLU B O 1
ATOM 8581 N N . SER B 1 452 ? 19.578 25.891 -18.484 1 41.03 452 SER B N 1
ATOM 8582 C CA . SER B 1 452 ? 19.234 26.938 -19.438 1 41.03 452 SER B CA 1
ATOM 8583 C C . SER B 1 452 ? 19.891 28.266 -19.062 1 41.03 452 SER B C 1
ATOM 8585 O O . SER B 1 452 ? 19.828 29.234 -19.844 1 41.03 452 SER B O 1
ATOM 8587 N N . GLY B 1 453 ? 20.812 28.359 -18.219 1 44.31 453 GLY B N 1
ATOM 8588 C CA . GLY B 1 453 ? 21.5 29.609 -17.938 1 44.31 453 GLY B CA 1
ATOM 8589 C C . GLY B 1 453 ? 20.625 30.641 -17.25 1 44.31 453 GLY B C 1
ATOM 8590 O O . GLY B 1 453 ? 21 31.797 -17.109 1 44.31 453 GLY B O 1
ATOM 8591 N N . LYS B 1 454 ? 19.328 30.422 -17.156 1 49.16 454 LYS B N 1
ATOM 8592 C CA . LYS B 1 454 ? 18.469 31.5 -16.656 1 49.16 454 LYS B CA 1
ATOM 8593 C C . LYS B 1 454 ? 18.438 31.484 -15.125 1 49.16 454 LYS B C 1
ATOM 8595 O O . LYS B 1 454 ? 18.125 30.469 -14.508 1 49.16 454 LYS B O 1
ATOM 8600 N N . GLU B 1 455 ? 19.125 32.344 -14.492 1 54.59 455 GLU B N 1
ATOM 8601 C CA . GLU B 1 455 ? 19.094 32.562 -13.055 1 54.59 455 GLU B CA 1
ATOM 8602 C C . GLU B 1 455 ? 17.672 32.844 -12.57 1 54.59 455 GLU B C 1
ATOM 8604 O O . GLU B 1 455 ? 16.922 33.594 -13.188 1 54.59 455 GLU B O 1
ATOM 8609 N N . THR B 1 456 ? 17.172 31.875 -11.758 1 69.38 456 THR B N 1
ATOM 8610 C CA . THR B 1 456 ? 15.844 32.125 -11.18 1 69.38 456 THR B CA 1
ATOM 8611 C C . THR B 1 456 ? 15.969 32.812 -9.828 1 69.38 456 THR B C 1
ATOM 8613 O O . THR B 1 456 ? 16.969 32.656 -9.133 1 69.38 456 THR B O 1
ATOM 8616 N N . TYR B 1 457 ? 15.102 33.781 -9.609 1 76.5 457 TYR B N 1
ATOM 8617 C CA . TYR B 1 457 ? 15.125 34.562 -8.383 1 76.5 457 TYR B CA 1
ATOM 8618 C C . TYR B 1 457 ? 13.844 34.375 -7.582 1 76.5 457 TYR B C 1
ATOM 8620 O O . TYR B 1 457 ? 12.766 34.219 -8.156 1 76.5 457 TYR B O 1
ATOM 8628 N N . PHE B 1 458 ? 14.117 34.344 -6.316 1 85.06 458 PHE B N 1
ATOM 8629 C CA . PHE B 1 458 ? 13 34.562 -5.41 1 85.06 458 PHE B CA 1
ATOM 8630 C C . PHE B 1 458 ? 12.773 36.062 -5.203 1 85.06 458 PHE B C 1
ATOM 8632 O O . PHE B 1 458 ? 13.727 36.844 -5.09 1 85.06 458 PHE B O 1
ATOM 8639 N N . SER B 1 459 ? 11.5 36.438 -5.266 1 84.81 459 SER B N 1
ATOM 8640 C CA . SER B 1 459 ? 11.234 37.875 -5.223 1 84.81 459 SER B CA 1
ATOM 8641 C C . SER B 1 459 ? 10.289 38.219 -4.078 1 84.81 459 SER B C 1
ATOM 8643 O O . SER B 1 459 ? 9.305 37.5 -3.838 1 84.81 459 SER B O 1
ATOM 8645 N N . ILE B 1 460 ? 10.664 39.312 -3.367 1 88.5 460 ILE B N 1
ATOM 8646 C CA . ILE B 1 460 ? 9.828 39.844 -2.297 1 88.5 460 ILE B CA 1
ATOM 8647 C C . ILE B 1 460 ? 9.531 41.312 -2.555 1 88.5 460 ILE B C 1
ATOM 8649 O O . ILE B 1 460 ? 10.438 42.125 -2.793 1 88.5 460 ILE B O 1
ATOM 8653 N N . ALA B 1 461 ? 8.258 41.594 -2.502 1 82.81 461 ALA B N 1
ATOM 8654 C CA . ALA B 1 461 ? 7.871 43 -2.684 1 82.81 461 ALA B CA 1
ATOM 8655 C C . ALA B 1 461 ? 8.359 43.844 -1.521 1 82.81 461 ALA B C 1
ATOM 8657 O O . ALA B 1 461 ? 8.227 43.469 -0.357 1 82.81 461 ALA B O 1
ATOM 8658 N N . GLU B 1 462 ? 8.953 44.969 -1.817 1 80.19 462 GLU B N 1
ATOM 8659 C CA . GLU B 1 462 ? 9.422 45.875 -0.784 1 80.19 462 GLU B CA 1
ATOM 8660 C C . GLU B 1 462 ? 8.289 46.281 0.164 1 80.19 462 GLU B C 1
ATOM 8662 O O . GLU B 1 462 ? 8.5 46.375 1.373 1 80.19 462 GLU B O 1
ATOM 8667 N N . ASP B 1 463 ? 7.109 46.469 -0.387 1 75.81 463 ASP B N 1
ATOM 8668 C CA . ASP B 1 463 ? 5.965 46.875 0.433 1 75.81 463 ASP B CA 1
ATOM 8669 C C . ASP B 1 463 ? 5.625 45.781 1.451 1 75.81 463 ASP B C 1
ATOM 8671 O O . ASP B 1 463 ? 5.172 46.094 2.557 1 75.81 463 ASP B O 1
ATOM 8675 N N . SER B 1 464 ? 5.816 44.594 1.046 1 83.62 464 SER B N 1
ATOM 8676 C CA . SER B 1 464 ? 5.586 43.5 1.981 1 83.62 464 SER B CA 1
ATOM 8677 C C . SER B 1 464 ? 6.602 43.531 3.117 1 83.62 464 SER B C 1
ATOM 8679 O O . SER B 1 464 ? 6.254 43.281 4.273 1 83.62 464 SER B O 1
ATOM 8681 N N . ILE B 1 465 ? 7.84 43.781 2.779 1 85 465 ILE B N 1
ATOM 8682 C CA . ILE B 1 465 ? 8.906 43.844 3.77 1 85 465 ILE B CA 1
ATOM 8683 C C . ILE B 1 465 ? 8.609 44.969 4.766 1 85 465 ILE B C 1
ATOM 8685 O O . ILE B 1 465 ? 8.742 44.781 5.98 1 85 465 ILE B O 1
ATOM 8689 N N . LEU B 1 466 ? 8.172 46.031 4.277 1 77.62 466 LEU B N 1
ATOM 8690 C CA . LEU B 1 466 ? 7.902 47.188 5.121 1 77.62 466 LEU B CA 1
ATOM 8691 C C . LEU B 1 466 ? 6.668 46.969 5.988 1 77.62 466 LEU B C 1
ATOM 8693 O O . LEU B 1 466 ? 6.648 47.312 7.164 1 77.62 466 LEU B O 1
ATOM 8697 N N . ALA B 1 467 ? 5.641 46.438 5.395 1 77.81 467 ALA B N 1
ATOM 8698 C CA . ALA B 1 467 ? 4.418 46.156 6.141 1 77.81 467 ALA B CA 1
ATOM 8699 C C . ALA B 1 467 ? 4.684 45.188 7.281 1 77.81 467 ALA B C 1
ATOM 8701 O O . ALA B 1 467 ? 4.309 45.438 8.43 1 77.81 467 ALA B O 1
ATOM 8702 N N . ILE B 1 468 ? 5.375 44.125 6.973 1 86.69 468 ILE B N 1
ATOM 8703 C CA . ILE B 1 468 ? 5.648 43.094 7.965 1 86.69 468 ILE B CA 1
ATOM 8704 C C . ILE B 1 468 ? 6.625 43.625 9.008 1 86.69 468 ILE B C 1
ATOM 8706 O O . ILE B 1 468 ? 6.43 43.438 10.211 1 86.69 468 ILE B O 1
ATOM 8710 N N . GLY B 1 469 ? 7.703 44.219 8.531 1 82.56 469 GLY B N 1
ATOM 8711 C CA . GLY B 1 469 ? 8.68 44.812 9.445 1 82.56 469 GLY B CA 1
ATOM 8712 C C . GLY B 1 469 ? 8.078 45.812 10.406 1 82.56 469 GLY B C 1
ATOM 8713 O O . GLY B 1 469 ? 8.422 45.844 11.594 1 82.56 469 GLY B O 1
ATOM 8714 N N . GLY B 1 470 ? 7.242 46.625 9.875 1 74.56 470 GLY B N 1
ATOM 8715 C CA . GLY B 1 470 ? 6.57 47.594 10.719 1 74.56 470 GLY B CA 1
ATOM 8716 C C . GLY B 1 470 ? 5.766 46.969 11.836 1 74.56 470 GLY B C 1
ATOM 8717 O O . GLY B 1 470 ? 5.84 47.406 12.992 1 74.56 470 GLY B O 1
ATOM 8718 N N . ASP B 1 471 ? 5 46.062 11.555 1 76 471 ASP B N 1
ATOM 8719 C CA . ASP B 1 471 ? 4.172 45.375 12.547 1 76 471 ASP B CA 1
ATOM 8720 C C . ASP B 1 471 ? 5.035 44.594 13.547 1 76 471 ASP B C 1
ATOM 8722 O O . ASP B 1 471 ? 4.734 44.562 14.742 1 76 471 ASP B O 1
ATOM 8726 N N . LEU B 1 472 ? 6.062 43.906 13.023 1 83.44 472 LEU B N 1
ATOM 8727 C CA . LEU B 1 472 ? 6.953 43.188 13.914 1 83.44 472 LEU B CA 1
ATOM 8728 C C . LEU B 1 472 ? 7.617 44.125 14.914 1 83.44 472 LEU B C 1
ATOM 8730 O O . LEU B 1 472 ? 7.777 43.781 16.078 1 83.44 472 LEU B O 1
ATOM 8734 N N . ASN B 1 473 ? 8.016 45.219 14.461 1 74.88 473 ASN B N 1
ATOM 8735 C CA . ASN B 1 473 ? 8.641 46.219 15.344 1 74.88 473 ASN B CA 1
ATOM 8736 C C . ASN B 1 473 ? 7.68 46.656 16.438 1 74.88 473 ASN B C 1
ATOM 8738 O O . ASN B 1 473 ? 8.102 46.938 17.562 1 74.88 473 ASN B O 1
ATOM 8742 N N . GLU B 1 474 ? 6.504 46.688 16.109 1 70.62 474 GLU B N 1
ATOM 8743 C CA . GLU B 1 474 ? 5.504 47.062 17.094 1 70.62 474 GLU B CA 1
ATOM 8744 C C . GLU B 1 474 ? 5.27 45.938 18.094 1 70.62 474 GLU B C 1
ATOM 8746 O O . GLU B 1 474 ? 5.012 46.156 19.281 1 70.62 474 GLU B O 1
ATOM 8751 N N . ILE B 1 475 ? 5.328 44.812 17.594 1 76.44 475 ILE B N 1
ATOM 8752 C CA . ILE B 1 475 ? 5.078 43.625 18.422 1 76.44 475 ILE B CA 1
ATOM 8753 C C . ILE B 1 475 ? 6.23 43.438 19.406 1 76.44 475 ILE B C 1
ATOM 8755 O O . ILE B 1 475 ? 6.016 43 20.547 1 76.44 475 ILE B O 1
ATOM 8759 N N . PHE B 1 476 ? 7.453 43.719 18.922 1 79.56 476 PHE B N 1
ATOM 8760 C CA . PHE B 1 476 ? 8.625 43.375 19.719 1 79.56 476 PHE B CA 1
ATOM 8761 C C . PHE B 1 476 ? 9.078 44.562 20.547 1 79.56 476 PHE B C 1
ATOM 8763 O O . PHE B 1 476 ? 10.273 44.812 20.688 1 79.56 476 PHE B O 1
ATOM 8770 N N . VAL B 1 477 ? 8.203 45.281 20.938 1 67.38 477 VAL B N 1
ATOM 8771 C CA . VAL B 1 477 ? 8.516 46.344 21.875 1 67.38 477 VAL B CA 1
ATOM 8772 C C . VAL B 1 477 ? 7.676 46.188 23.141 1 67.38 477 VAL B C 1
ATOM 8774 O O . VAL B 1 477 ? 6.445 46.094 23.062 1 67.38 477 VAL B O 1
ATOM 8777 N N . GLY B 1 478 ? 8.414 46.031 24.203 1 64.88 478 GLY B N 1
ATOM 8778 C CA . GLY B 1 478 ? 7.668 45.938 25.453 1 64.88 478 GLY B CA 1
ATOM 8779 C C . GLY B 1 478 ? 8.477 45.344 26.594 1 64.88 478 GLY B C 1
ATOM 8780 O O . GLY B 1 478 ? 9.695 45.188 26.484 1 64.88 478 GLY B O 1
ATOM 8781 N N . SER B 1 479 ? 7.891 45.156 27.703 1 61.66 479 SER B N 1
ATOM 8782 C CA . SER B 1 479 ? 8.516 44.562 28.891 1 61.66 479 SER B CA 1
ATOM 8783 C C . SER B 1 479 ? 7.539 43.688 29.656 1 61.66 479 SER B C 1
ATOM 8785 O O . SER B 1 479 ? 6.324 43.812 29.516 1 61.66 479 SER B O 1
ATOM 8787 N N . PHE B 1 480 ? 8.133 42.656 30.234 1 63.28 480 PHE B N 1
ATOM 8788 C CA . PHE B 1 480 ? 7.398 41.719 31.078 1 63.28 480 PHE B CA 1
ATOM 8789 C C . PHE B 1 480 ? 8.078 41.562 32.438 1 63.28 480 PHE B C 1
ATOM 8791 O O . PHE B 1 480 ? 9.312 41.5 32.5 1 63.28 480 PHE B O 1
ATOM 8798 N N . ASN B 1 481 ? 7.211 41.875 33.5 1 55.66 481 ASN B N 1
ATOM 8799 C CA . ASN B 1 481 ? 7.672 41.625 34.844 1 55.66 481 ASN B CA 1
ATOM 8800 C C . ASN B 1 481 ? 6.984 40.406 35.469 1 55.66 481 ASN B C 1
ATOM 8802 O O . ASN B 1 481 ? 5.766 40.25 35.344 1 55.66 481 ASN B O 1
ATOM 8806 N N . THR B 1 482 ? 7.707 39.344 36.094 1 51.34 482 THR B N 1
ATOM 8807 C CA . THR B 1 482 ? 7.121 38.094 36.656 1 51.34 482 THR B CA 1
ATOM 8808 C C . THR B 1 482 ? 6.223 38.438 37.844 1 51.34 482 THR B C 1
ATOM 8810 O O . THR B 1 482 ? 5.316 37.656 38.156 1 51.34 482 THR B O 1
ATOM 8813 N N . THR B 1 483 ? 6.801 39.312 38.719 1 42.53 483 THR B N 1
ATOM 8814 C CA . THR B 1 483 ? 5.973 39.562 39.875 1 42.53 483 THR B CA 1
ATOM 8815 C C . THR B 1 483 ? 4.773 40.438 39.5 1 42.53 483 THR B C 1
ATOM 8817 O O . THR B 1 483 ? 3.734 40.375 40.188 1 42.53 483 THR B O 1
ATOM 8820 N N . ARG B 1 484 ? 5.145 41.625 39.062 1 38.69 484 ARG B N 1
ATOM 8821 C CA . ARG B 1 484 ? 4.113 42.656 38.875 1 38.69 484 ARG B CA 1
ATOM 8822 C C . ARG B 1 484 ? 3.127 42.25 37.781 1 38.69 484 ARG B C 1
ATOM 8824 O O . ARG B 1 484 ? 3.467 42.25 36.594 1 38.69 484 ARG B O 1
ATOM 8831 N N . MET B 1 485 ? 2.281 41.406 38.125 1 35.41 485 MET B N 1
ATOM 8832 C CA . MET B 1 485 ? 1.07 41.25 37.344 1 35.41 485 MET B CA 1
ATOM 8833 C C . MET B 1 485 ? 0.596 42.594 36.781 1 35.41 485 MET B C 1
ATOM 8835 O O . MET B 1 485 ? -0.036 42.625 35.719 1 35.41 485 MET B O 1
ATOM 8839 N N . TYR B 1 486 ? 0.074 43.5 37.875 1 30.81 486 TYR B N 1
ATOM 8840 C CA . TYR B 1 486 ? -0.79 44.625 37.625 1 30.81 486 TYR B CA 1
ATOM 8841 C C . TYR B 1 486 ? -0.048 45.688 36.812 1 30.81 486 TYR B C 1
ATOM 8843 O O . TYR B 1 486 ? -0.54 46.812 36.656 1 30.81 486 TYR B O 1
ATOM 8851 N N . GLY B 1 487 ? 1.211 45.75 37.094 1 30.73 487 GLY B N 1
ATOM 8852 C CA . GLY B 1 487 ? 1.546 47.094 36.594 1 30.73 487 GLY B CA 1
ATOM 8853 C C . GLY B 1 487 ? 0.782 47.469 35.344 1 30.73 487 GLY B C 1
ATOM 8854 O O . GLY B 1 487 ? 0.136 46.625 34.719 1 30.73 487 GLY B O 1
ATOM 8855 N N . SER B 1 488 ? 0.983 48.906 35.125 1 30.05 488 SER B N 1
ATOM 8856 C CA . SER B 1 488 ? 0.274 49.625 34.094 1 30.05 488 SER B CA 1
ATOM 8857 C C . SER B 1 488 ? 0.027 48.75 32.875 1 30.05 488 SER B C 1
ATOM 8859 O O . SER B 1 488 ? 0.94 48.094 32.375 1 30.05 488 SER B O 1
ATOM 8861 N N . ILE B 1 489 ? -1.097 48.281 32.844 1 33.38 489 ILE B N 1
ATOM 8862 C CA . ILE B 1 489 ? -1.99 47.844 31.766 1 33.38 489 ILE B CA 1
ATOM 8863 C C . ILE B 1 489 ? -1.511 48.375 30.422 1 33.38 489 ILE B C 1
ATOM 8865 O O . ILE B 1 489 ? -2.322 48.75 29.562 1 33.38 489 ILE B O 1
ATOM 8869 N N . SER B 1 490 ? -0.656 49.219 30.5 1 33.72 490 SER B N 1
ATOM 8870 C CA . SER B 1 490 ? -0.716 49.719 29.125 1 33.72 490 SER B CA 1
ATOM 8871 C C . SER B 1 490 ? -0.949 48.625 28.125 1 33.72 490 SER B C 1
ATOM 8873 O O . SER B 1 490 ? -1.995 48.562 27.469 1 33.72 490 SER B O 1
ATOM 8875 N N . GLN B 1 491 ? -0.057 48.406 26.984 1 39.53 491 GLN B N 1
ATOM 8876 C CA . GLN B 1 491 ? -0.586 47.719 25.797 1 39.53 491 GLN B CA 1
ATOM 8877 C C . GLN B 1 491 ? -0.531 46.219 25.969 1 39.53 491 GLN B C 1
ATOM 8879 O O . GLN B 1 491 ? 0.553 45.625 26.031 1 39.53 491 GLN B O 1
ATOM 8884 N N . PRO B 1 492 ? -1.553 45.531 26.906 1 43.97 492 PRO B N 1
ATOM 8885 C CA . PRO B 1 492 ? -1.727 44.125 27.203 1 43.97 492 PRO B CA 1
ATOM 8886 C C . PRO B 1 492 ? -1.093 43.219 26.156 1 43.97 492 PRO B C 1
ATOM 8888 O O . PRO B 1 492 ? -0.478 42.188 26.5 1 43.97 492 PRO B O 1
ATOM 8891 N N . TYR B 1 493 ? -1.197 43.656 24.906 1 52.53 493 TYR B N 1
ATOM 8892 C CA . TYR B 1 493 ? -0.833 42.75 23.828 1 52.53 493 TYR B CA 1
ATOM 8893 C C . TYR B 1 493 ? 0.673 42.5 23.797 1 52.53 493 TYR B C 1
ATOM 8895 O O . TYR B 1 493 ? 1.133 41.375 23.672 1 52.53 493 TYR B O 1
ATOM 8903 N N . THR B 1 494 ? 1.491 43.594 24.062 1 57.56 494 THR B N 1
ATOM 8904 C CA . THR B 1 494 ? 2.932 43.406 23.922 1 57.56 494 THR B CA 1
ATOM 8905 C C . THR B 1 494 ? 3.504 42.688 25.141 1 57.56 494 THR B C 1
ATOM 8907 O O . THR B 1 494 ? 4.512 41.969 25.047 1 57.56 494 THR B O 1
ATOM 8910 N N . SER B 1 495 ? 2.697 42.781 26.203 1 61.38 495 SER B N 1
ATOM 8911 C CA . SER B 1 495 ? 3.152 42.094 27.391 1 61.38 495 SER B CA 1
ATOM 8912 C C . SER B 1 495 ? 3.035 40.594 27.234 1 61.38 495 SER B C 1
ATOM 8914 O O . SER B 1 495 ? 3.889 39.844 27.703 1 61.38 495 SER B O 1
ATOM 8916 N N . ASN B 1 496 ? 2.027 40.219 26.469 1 65.31 496 ASN B N 1
ATOM 8917 C CA . ASN B 1 496 ? 1.872 38.781 26.25 1 65.31 496 ASN B CA 1
ATOM 8918 C C . ASN B 1 496 ? 2.984 38.219 25.359 1 65.31 496 ASN B C 1
ATOM 8920 O O . ASN B 1 496 ? 3.441 37.094 25.562 1 65.31 496 ASN B O 1
ATOM 8924 N N . VAL B 1 497 ? 3.369 39.062 24.422 1 75.06 497 VAL B N 1
ATOM 8925 C CA . VAL B 1 497 ? 4.457 38.656 23.531 1 75.06 497 VAL B CA 1
ATOM 8926 C C . VAL B 1 497 ? 5.746 38.531 24.344 1 75.06 497 VAL B C 1
ATOM 8928 O O . VAL B 1 497 ? 6.492 37.562 24.156 1 75.06 497 VAL B O 1
ATOM 8931 N N . MET B 1 498 ? 5.922 39.5 25.281 1 74 498 MET B N 1
ATOM 8932 C CA . MET B 1 498 ? 7.117 39.438 26.125 1 74 498 MET B CA 1
ATOM 8933 C C . MET B 1 498 ? 7.074 38.219 27.047 1 74 498 MET B C 1
ATOM 8935 O O . MET B 1 498 ? 8.102 37.594 27.281 1 74 498 MET B O 1
ATOM 8939 N N . MET B 1 499 ? 5.996 38 27.484 1 69.56 499 MET B N 1
ATOM 8940 C CA . MET B 1 499 ? 5.824 36.812 28.344 1 69.56 499 MET B CA 1
ATOM 8941 C C . MET B 1 499 ? 6.148 35.531 27.578 1 69.56 499 MET B C 1
ATOM 8943 O O . MET B 1 499 ? 6.844 34.656 28.109 1 69.56 499 MET B O 1
ATOM 8947 N N . ALA B 1 500 ? 5.613 35.469 26.422 1 73.81 500 ALA B N 1
ATOM 8948 C CA . ALA B 1 500 ? 5.871 34.281 25.594 1 73.81 500 ALA B CA 1
ATOM 8949 C C . ALA B 1 500 ? 7.363 34.125 25.312 1 73.81 500 ALA B C 1
ATOM 8951 O O . ALA B 1 500 ? 7.898 33 25.391 1 73.81 500 ALA B O 1
ATOM 8952 N N . MET B 1 501 ? 7.973 35.188 25.031 1 79.62 501 MET B N 1
ATOM 8953 C CA . MET B 1 501 ? 9.398 35.156 24.719 1 79.62 501 MET B CA 1
ATOM 8954 C C . MET B 1 501 ? 10.219 34.75 25.953 1 79.62 501 MET B C 1
ATOM 8956 O O . MET B 1 501 ? 11.234 34.062 25.828 1 79.62 501 MET B O 1
ATOM 8960 N N . HIS B 1 502 ? 9.719 35.188 27.031 1 71.25 502 HIS B N 1
ATOM 8961 C CA . HIS B 1 502 ? 10.414 34.844 28.266 1 71.25 502 HIS B CA 1
ATOM 8962 C C . HIS B 1 502 ? 10.203 33.375 28.625 1 71.25 502 HIS B C 1
ATOM 8964 O O . HIS B 1 502 ? 11.148 32.688 28.984 1 71.25 502 HIS B O 1
ATOM 8970 N N . TYR B 1 503 ? 9.047 32.969 28.516 1 67.88 503 TYR B N 1
ATOM 8971 C CA . TYR B 1 503 ? 8.688 31.625 28.938 1 67.88 503 TYR B CA 1
ATOM 8972 C C . TYR B 1 503 ? 9.266 30.578 27.984 1 67.88 503 TYR B C 1
ATOM 8974 O O . TYR B 1 503 ? 9.695 29.516 28.422 1 67.88 503 TYR B O 1
ATOM 8982 N N . PHE B 1 504 ? 9.211 30.797 26.688 1 75.56 504 PHE B N 1
ATOM 8983 C CA . PHE B 1 504 ? 9.648 29.812 25.703 1 75.56 504 PHE B CA 1
ATOM 8984 C C . PHE B 1 504 ? 11.109 30.047 25.328 1 75.56 504 PHE B C 1
ATOM 8986 O O . PHE B 1 504 ? 11.688 29.25 24.578 1 75.56 504 PHE B O 1
ATOM 8993 N N . ASN B 1 505 ? 11.711 31.047 25.891 1 80.5 505 ASN B N 1
ATOM 8994 C CA . ASN B 1 505 ? 13.047 31.438 25.469 1 80.5 505 ASN B CA 1
ATOM 8995 C C . ASN B 1 505 ? 13.023 32.188 24.141 1 80.5 505 ASN B C 1
ATOM 8997 O O . ASN B 1 505 ? 12.398 31.719 23.188 1 80.5 505 ASN B O 1
ATOM 9001 N N . THR B 1 506 ? 13.703 33.156 24.109 1 86.12 506 THR B N 1
ATOM 9002 C CA . THR B 1 506 ? 13.672 34.094 22.969 1 86.12 506 THR B CA 1
ATOM 9003 C C . THR B 1 506 ? 14.133 33.375 21.688 1 86.12 506 THR B C 1
ATOM 9005 O O . THR B 1 506 ? 13.516 33.531 20.641 1 86.12 506 THR B O 1
ATOM 9008 N N . SER B 1 507 ? 15.219 32.594 21.734 1 88.94 507 SER B N 1
ATOM 9009 C CA . SER B 1 507 ? 15.758 31.922 20.562 1 88.94 507 SER B CA 1
ATOM 9010 C C . SER B 1 507 ? 14.75 30.922 20 1 88.94 507 SER B C 1
ATOM 9012 O O . SER B 1 507 ? 14.602 30.812 18.781 1 88.94 507 SER B O 1
ATOM 9014 N N . THR B 1 508 ? 14.086 30.234 20.844 1 88.75 508 THR B N 1
ATOM 9015 C CA . THR B 1 508 ? 13.078 29.266 20.422 1 88.75 508 THR B CA 1
ATOM 9016 C C . THR B 1 508 ? 11.898 29.969 19.766 1 88.75 508 THR B C 1
ATOM 9018 O O . THR B 1 508 ? 11.383 29.516 18.734 1 88.75 508 THR B O 1
ATOM 9021 N N . VAL B 1 509 ? 11.5 31.094 20.344 1 89.81 509 VAL B N 1
ATOM 9022 C CA . VAL B 1 509 ? 10.383 31.875 19.797 1 89.81 509 VAL B CA 1
ATOM 9023 C C . VAL B 1 509 ? 10.742 32.375 18.406 1 89.81 509 VAL B C 1
ATOM 9025 O O . VAL B 1 509 ? 9.922 32.312 17.484 1 89.81 509 VAL B O 1
ATOM 9028 N N . VAL B 1 510 ? 11.969 32.844 18.25 1 93.56 510 VAL B N 1
ATOM 9029 C CA . VAL B 1 510 ? 12.391 33.375 16.969 1 93.56 510 VAL B CA 1
ATOM 9030 C C . VAL B 1 510 ? 12.414 32.25 15.914 1 93.56 510 VAL B C 1
ATOM 9032 O O . VAL B 1 510 ? 12.016 32.469 14.766 1 93.56 510 VAL B O 1
ATOM 9035 N N . GLN B 1 511 ? 12.867 31.109 16.281 1 93.12 511 GLN B N 1
ATOM 9036 C CA . GLN B 1 511 ? 12.875 29.969 15.375 1 93.12 511 GLN B CA 1
ATOM 9037 C C . GLN B 1 511 ? 11.453 29.547 15 1 93.12 511 GLN B C 1
ATOM 9039 O O . GLN B 1 511 ? 11.172 29.266 13.836 1 93.12 511 GLN B O 1
ATOM 9044 N N . ASN B 1 512 ? 10.594 29.5 15.984 1 91.94 512 ASN B N 1
ATOM 9045 C CA . ASN B 1 512 ? 9.188 29.172 15.742 1 91.94 512 ASN B CA 1
ATOM 9046 C C . ASN B 1 512 ? 8.531 30.219 14.844 1 91.94 512 ASN B C 1
ATOM 9048 O O . ASN B 1 512 ? 7.75 29.859 13.953 1 91.94 512 ASN B O 1
ATOM 9052 N N . LEU B 1 513 ? 8.836 31.375 15.18 1 93.62 513 LEU B N 1
ATOM 9053 C CA . LEU B 1 513 ? 8.289 32.5 14.414 1 93.62 513 LEU B CA 1
ATOM 9054 C C . LEU B 1 513 ? 8.75 32.438 12.961 1 93.62 513 LEU B C 1
ATOM 9056 O O . LEU B 1 513 ? 7.938 32.562 12.039 1 93.62 513 LEU B O 1
ATOM 9060 N N . ALA B 1 514 ? 10.008 32.25 12.742 1 96.25 514 ALA B N 1
ATOM 9061 C CA . ALA B 1 514 ? 10.539 32.125 11.391 1 96.25 514 ALA B CA 1
ATOM 9062 C C . ALA B 1 514 ? 9.867 30.984 10.641 1 96.25 514 ALA B C 1
ATOM 9064 O O . ALA B 1 514 ? 9.516 31.125 9.461 1 96.25 514 ALA B O 1
ATOM 9065 N N . LYS B 1 515 ? 9.711 29.875 11.273 1 94.56 515 LYS B N 1
ATOM 9066 C CA . LYS B 1 515 ? 9.086 28.719 10.656 1 94.56 515 LYS B CA 1
ATOM 9067 C C . LYS B 1 515 ? 7.621 28.984 10.328 1 94.56 515 LYS B C 1
ATOM 9069 O O . LYS B 1 515 ? 7.141 28.625 9.25 1 94.56 515 LYS B O 1
ATOM 9074 N N . ALA B 1 516 ? 6.902 29.562 11.258 1 92 516 ALA B N 1
ATOM 9075 C CA . ALA B 1 516 ? 5.492 29.875 11.031 1 92 516 ALA B CA 1
ATOM 9076 C C . ALA B 1 516 ? 5.324 30.828 9.852 1 92 516 ALA B C 1
ATOM 9078 O O . ALA B 1 516 ? 4.434 30.656 9.023 1 92 516 ALA B O 1
ATOM 9079 N N . MET B 1 517 ? 6.086 31.812 9.805 1 94 517 MET B N 1
ATOM 9080 C CA . MET B 1 517 ? 6.039 32.75 8.695 1 94 517 MET B CA 1
ATOM 9081 C C . MET B 1 517 ? 6.41 32.094 7.383 1 94 517 MET B C 1
ATOM 9083 O O . MET B 1 517 ? 5.824 32.375 6.34 1 94 517 MET B O 1
ATOM 9087 N N . THR B 1 518 ? 7.43 31.219 7.484 1 95.12 518 THR B N 1
ATOM 9088 C CA . THR B 1 518 ? 7.816 30.453 6.305 1 95.12 518 THR B CA 1
ATOM 9089 C C . THR B 1 518 ? 6.645 29.625 5.785 1 95.12 518 THR B C 1
ATOM 9091 O O . THR B 1 518 ? 6.383 29.594 4.582 1 95.12 518 THR B O 1
ATOM 9094 N N . ASN B 1 519 ? 5.992 28.938 6.676 1 91.12 519 ASN B N 1
ATOM 9095 C CA . ASN B 1 519 ? 4.828 28.141 6.293 1 91.12 519 ASN B CA 1
ATOM 9096 C C . ASN B 1 519 ? 3.777 29 5.59 1 91.12 519 ASN B C 1
ATOM 9098 O O . ASN B 1 519 ? 3.176 28.578 4.605 1 91.12 519 ASN B O 1
ATOM 9102 N N . ARG B 1 520 ? 3.6 30.156 6.07 1 89.31 520 ARG B N 1
ATOM 9103 C CA . ARG B 1 520 ? 2.623 31.062 5.469 1 89.31 520 ARG B CA 1
ATOM 9104 C C . ARG B 1 520 ? 3.078 31.531 4.09 1 89.31 520 ARG B C 1
ATOM 9106 O O . ARG B 1 520 ? 2.275 31.609 3.158 1 89.31 520 ARG B O 1
ATOM 9113 N N . VAL B 1 521 ? 4.293 31.844 3.992 1 92.31 521 VAL B N 1
ATOM 9114 C CA . VAL B 1 521 ? 4.836 32.281 2.709 1 92.31 521 VAL B CA 1
ATOM 9115 C C . VAL B 1 521 ? 4.68 31.156 1.677 1 92.31 521 VAL B C 1
ATOM 9117 O O . VAL B 1 521 ? 4.25 31.406 0.547 1 92.31 521 VAL B O 1
ATOM 9120 N N . ARG B 1 522 ? 4.941 29.984 2.049 1 90 522 ARG B N 1
ATOM 9121 C CA . ARG B 1 522 ? 4.914 28.844 1.146 1 90 522 ARG B CA 1
ATOM 9122 C C . ARG B 1 522 ? 3.49 28.547 0.684 1 90 522 ARG B C 1
ATOM 9124 O O . ARG B 1 522 ? 3.283 28.047 -0.426 1 90 522 ARG B O 1
ATOM 9131 N N . THR B 1 523 ? 2.545 28.844 1.496 1 85.31 523 THR B N 1
ATOM 9132 C CA . THR B 1 523 ? 1.166 28.531 1.146 1 85.31 523 THR B CA 1
ATOM 9133 C C . THR B 1 523 ? 0.479 29.734 0.501 1 85.31 523 THR B C 1
ATOM 9135 O O . THR B 1 523 ? -0.69 29.656 0.121 1 85.31 523 THR B O 1
ATOM 9138 N N . SER B 1 524 ? 1.22 30.766 0.456 1 81.62 524 SER B N 1
ATOM 9139 C CA . SER B 1 524 ? 0.645 31.969 -0.134 1 81.62 524 SER B CA 1
ATOM 9140 C C . SER B 1 524 ? 0.655 31.906 -1.657 1 81.62 524 SER B C 1
ATOM 9142 O O . SER B 1 524 ? 1.605 31.391 -2.254 1 81.62 524 SER B O 1
ATOM 9144 N N . ALA B 1 525 ? -0.468 32.062 -2.285 1 61.62 525 ALA B N 1
ATOM 9145 C CA . ALA B 1 525 ? -0.522 32.156 -3.742 1 61.62 525 ALA B CA 1
ATOM 9146 C C . ALA B 1 525 ? -0.107 33.531 -4.223 1 61.62 525 ALA B C 1
ATOM 9148 O O . ALA B 1 525 ? -0.642 34.531 -3.764 1 61.62 525 ALA B O 1
ATOM 9149 N N . PRO B 1 526 ? 1.004 33.438 -4.973 1 59.25 526 PRO B N 1
ATOM 9150 C CA . PRO B 1 526 ? 1.352 34.781 -5.477 1 59.25 526 PRO B CA 1
ATOM 9151 C C . PRO B 1 526 ? 0.26 35.375 -6.359 1 59.25 526 PRO B C 1
ATOM 9153 O O . PRO B 1 526 ? -0.464 34.625 -7.039 1 59.25 526 PRO B O 1
ATOM 9156 N N . THR B 1 527 ? -0.028 36.5 -6.117 1 52.16 527 THR B N 1
ATOM 9157 C CA . THR B 1 527 ? -1.03 37.188 -6.93 1 52.16 527 THR B CA 1
ATOM 9158 C C . THR B 1 527 ? -0.408 37.75 -8.211 1 52.16 527 THR B C 1
ATOM 9160 O O . THR B 1 527 ? -1.12 38.062 -9.156 1 52.16 527 THR B O 1
ATOM 9163 N N . THR B 1 528 ? 0.963 37.844 -8.305 1 50.56 528 THR B N 1
ATOM 9164 C CA . THR B 1 528 ? 1.641 38.438 -9.453 1 50.56 528 THR B CA 1
ATOM 9165 C C . THR B 1 528 ? 2.85 37.594 -9.859 1 50.56 528 THR B C 1
ATOM 9167 O O . THR B 1 528 ? 3.246 36.656 -9.141 1 50.56 528 THR B O 1
ATOM 9170 N N . ARG B 1 529 ? 3.238 37.688 -11.125 1 53.94 529 ARG B N 1
ATOM 9171 C CA . ARG B 1 529 ? 4.477 37.125 -11.656 1 53.94 529 ARG B CA 1
ATOM 9172 C C . ARG B 1 529 ? 5.473 38.219 -12.008 1 53.94 529 ARG B C 1
ATOM 9174 O O . ARG B 1 529 ? 5.082 39.281 -12.484 1 53.94 529 ARG B O 1
ATOM 9181 N N . LEU B 1 530 ? 6.711 38.031 -11.555 1 53 530 LEU B N 1
ATOM 9182 C CA . LEU B 1 530 ? 7.773 38.969 -11.914 1 53 530 LEU B CA 1
ATOM 9183 C C . LEU B 1 530 ? 8.609 38.406 -13.062 1 53 530 LEU B C 1
ATOM 9185 O O . LEU B 1 530 ? 9.195 37.344 -12.953 1 53 530 LEU B O 1
ATOM 9189 N N . ASN B 1 531 ? 8.469 38.969 -14.188 1 50.53 531 ASN B N 1
ATOM 9190 C CA . ASN B 1 531 ? 9.344 38.688 -15.32 1 50.53 531 ASN B CA 1
ATOM 9191 C C . ASN B 1 531 ? 10.625 39.5 -15.258 1 50.53 531 ASN B C 1
ATOM 9193 O O . ASN B 1 531 ? 10.586 40.719 -15.211 1 50.53 531 ASN B O 1
ATOM 9197 N N . THR B 1 532 ? 11.695 38.812 -14.938 1 51.91 532 THR B N 1
ATOM 9198 C CA . THR B 1 532 ? 12.93 39.562 -14.727 1 51.91 532 THR B CA 1
ATOM 9199 C C . THR B 1 532 ? 13.812 39.5 -15.961 1 51.91 532 THR B C 1
ATOM 9201 O O . THR B 1 532 ? 13.797 38.5 -16.703 1 51.91 532 THR B O 1
ATOM 9204 N N . THR B 1 533 ? 14.18 40.656 -16.484 1 47.53 533 THR B N 1
ATOM 9205 C CA . THR B 1 533 ? 15.25 40.75 -17.484 1 47.53 533 THR B CA 1
ATOM 9206 C C . THR B 1 533 ? 16.516 41.344 -16.844 1 47.53 533 THR B C 1
ATOM 9208 O O . THR B 1 533 ? 16.438 42.375 -16.156 1 47.53 533 THR B O 1
ATOM 9211 N N . PRO B 1 534 ? 17.531 40.5 -16.781 1 48.41 534 PRO B N 1
ATOM 9212 C CA . PRO B 1 534 ? 18.766 41.062 -16.234 1 48.41 534 PRO B CA 1
ATOM 9213 C C . PRO B 1 534 ? 19.141 42.406 -16.875 1 48.41 534 PRO B C 1
ATOM 9215 O O . PRO B 1 534 ? 18.969 42.562 -18.078 1 48.41 534 PRO B O 1
ATOM 9218 N N . ALA B 1 535 ? 19.219 43.375 -16.016 1 45.09 535 ALA B N 1
ATOM 9219 C CA . ALA B 1 535 ? 19.688 44.656 -16.578 1 45.09 535 ALA B CA 1
ATOM 9220 C C . ALA B 1 535 ? 21.219 44.75 -16.5 1 45.09 535 ALA B C 1
ATOM 9222 O O . ALA B 1 535 ? 21.844 44.031 -15.727 1 45.09 535 ALA B O 1
ATOM 9223 N N . ALA B 1 536 ? 21.891 45.438 -17.484 1 43.28 536 ALA B N 1
ATOM 9224 C CA . ALA B 1 536 ? 23.344 45.625 -17.641 1 43.28 536 ALA B CA 1
ATOM 9225 C C . ALA B 1 536 ? 23.984 46.094 -16.344 1 43.28 536 ALA B C 1
ATOM 9227 O O . ALA B 1 536 ? 25.141 45.781 -16.062 1 43.28 536 ALA B O 1
ATOM 9228 N N . ASN B 1 537 ? 23.344 46.875 -15.516 1 40.62 537 ASN B N 1
ATOM 9229 C CA . ASN B 1 537 ? 23.984 47.469 -14.359 1 40.62 537 ASN B CA 1
ATOM 9230 C C . ASN B 1 537 ? 23.812 46.625 -13.102 1 40.62 537 ASN B C 1
ATOM 9232 O O . ASN B 1 537 ? 24.031 47.094 -11.992 1 40.62 537 ASN B O 1
ATOM 9236 N N . GLY B 1 538 ? 23.578 45.344 -13.336 1 46.03 538 GLY B N 1
ATOM 9237 C CA . GLY B 1 538 ? 23.453 44.469 -12.195 1 46.03 538 GLY B CA 1
ATOM 9238 C C . GLY B 1 538 ? 22.078 44.5 -11.555 1 46.03 538 GLY B C 1
ATOM 9239 O O . GLY B 1 538 ? 21.812 43.781 -10.586 1 46.03 538 GLY B O 1
ATOM 9240 N N . THR B 1 539 ? 21.328 45.5 -12.055 1 47.25 539 THR B N 1
ATOM 9241 C CA . THR B 1 539 ? 19.969 45.562 -11.555 1 47.25 539 THR B CA 1
ATOM 9242 C C . THR B 1 539 ? 19.062 44.656 -12.375 1 47.25 539 THR B C 1
ATOM 9244 O O . THR B 1 539 ? 19.438 44.188 -13.461 1 47.25 539 THR B O 1
ATOM 9247 N N . ILE B 1 540 ? 18.172 43.906 -11.805 1 51.56 540 ILE B N 1
ATOM 9248 C CA . ILE B 1 540 ? 17.188 43.125 -12.516 1 51.56 540 ILE B CA 1
ATOM 9249 C C . ILE B 1 540 ? 15.914 43.938 -12.734 1 51.56 540 ILE B C 1
ATOM 9251 O O . ILE B 1 540 ? 15.398 44.562 -11.805 1 51.56 540 ILE B O 1
ATOM 9255 N N . ASN B 1 541 ? 15.656 44.312 -14.031 1 48.41 541 ASN B N 1
ATOM 9256 C CA . ASN B 1 541 ? 14.391 44.969 -14.367 1 48.41 541 ASN B CA 1
ATOM 9257 C C . ASN B 1 541 ? 13.25 43.938 -14.477 1 48.41 541 ASN B C 1
ATOM 9259 O O . ASN B 1 541 ? 13.414 42.875 -15.078 1 48.41 541 ASN B O 1
ATOM 9263 N N . GLY B 1 542 ? 12.289 44 -13.5 1 53.84 542 GLY B N 1
ATOM 9264 C CA . GLY B 1 542 ? 11.195 43.031 -13.562 1 53.84 542 GLY B CA 1
ATOM 9265 C C . GLY B 1 542 ? 9.836 43.688 -13.688 1 53.84 542 GLY B C 1
ATOM 9266 O O . GLY B 1 542 ? 9.664 44.844 -13.289 1 53.84 542 GLY B O 1
ATOM 9267 N N . THR B 1 543 ? 9.008 43.219 -14.648 1 52.31 543 THR B N 1
ATOM 9268 C CA . THR B 1 543 ? 7.617 43.656 -14.75 1 52.31 543 THR B CA 1
ATOM 9269 C C . THR B 1 543 ? 6.691 42.688 -14.039 1 52.31 543 THR B C 1
ATOM 9271 O O . THR B 1 543 ? 6.828 41.469 -14.195 1 52.31 543 THR B O 1
ATOM 9274 N N . THR B 1 544 ? 5.852 43.188 -13.086 1 55.38 544 THR B N 1
ATOM 9275 C CA . THR B 1 544 ? 4.871 42.375 -12.367 1 55.38 544 THR B CA 1
ATOM 9276 C C . THR B 1 544 ? 3.611 42.188 -13.211 1 55.38 544 THR B C 1
ATOM 9278 O O . THR B 1 544 ? 3.068 43.156 -13.75 1 55.38 544 THR B O 1
ATOM 9281 N N . VAL B 1 545 ? 3.357 40.906 -13.555 1 53.56 545 VAL B N 1
ATOM 9282 C CA . VAL B 1 545 ? 2.111 40.594 -14.258 1 53.56 545 VAL B CA 1
ATOM 9283 C C . VAL B 1 545 ? 1.188 39.781 -13.344 1 53.56 545 VAL B C 1
ATOM 9285 O O . VAL B 1 545 ? 1.647 38.938 -12.578 1 53.56 545 VAL B O 1
ATOM 9288 N N . PRO B 1 546 ? -0.116 40.188 -13.281 1 54.25 546 PRO B N 1
ATOM 9289 C CA . PRO B 1 546 ? -1.059 39.344 -12.531 1 54.25 546 PRO B CA 1
ATOM 9290 C C . PRO B 1 546 ? -1.017 37.875 -12.953 1 54.25 546 PRO B C 1
ATOM 9292 O O . PRO B 1 546 ? -0.826 37.594 -14.133 1 54.25 546 PRO B O 1
ATOM 9295 N N . LEU B 1 547 ? -1.065 36.969 -12.047 1 55.06 547 LEU B N 1
ATOM 9296 C CA . LEU B 1 547 ? -0.968 35.531 -12.281 1 55.06 547 LEU B CA 1
ATOM 9297 C C . LEU B 1 547 ? -2.027 35.062 -13.281 1 55.06 547 LEU B C 1
ATOM 9299 O O . LEU B 1 547 ? -1.808 34.125 -14.031 1 55.06 547 LEU B O 1
ATOM 9303 N N . SER B 1 548 ? -3.273 35.719 -13.188 1 50.47 548 SER B N 1
ATOM 9304 C CA . SER B 1 548 ? -4.332 35.375 -14.133 1 50.47 548 SER B CA 1
ATOM 9305 C C . SER B 1 548 ? -3.871 35.562 -15.57 1 50.47 548 SER B C 1
ATOM 9307 O O . SER B 1 548 ? -4.383 34.906 -16.484 1 50.47 548 SER B O 1
ATOM 9309 N N . GLU B 1 549 ? -2.975 36.469 -15.781 1 45.97 549 GLU B N 1
ATOM 9310 C CA . GLU B 1 549 ? -2.494 36.781 -17.109 1 45.97 549 GLU B CA 1
ATOM 9311 C C . GLU B 1 549 ? -1.186 36.062 -17.422 1 45.97 549 GLU B C 1
ATOM 9313 O O . GLU B 1 549 ? -0.718 36.094 -18.562 1 45.97 549 GLU B O 1
ATOM 9318 N N . ALA B 1 550 ? -0.531 35.75 -16.344 1 44.31 550 ALA B N 1
ATOM 9319 C CA . ALA B 1 550 ? 0.758 35.094 -16.562 1 44.31 550 ALA B CA 1
ATOM 9320 C C . ALA B 1 550 ? 0.584 33.781 -17.281 1 44.31 550 ALA B C 1
ATOM 9322 O O . ALA B 1 550 ? -0.354 33.031 -17 1 44.31 550 ALA B O 1
ATOM 9323 N N . ALA B 1 551 ? 1.11 33.656 -18.344 1 40.41 551 ALA B N 1
ATOM 9324 C CA . ALA B 1 551 ? 1.073 32.438 -19.188 1 40.41 551 ALA B CA 1
ATOM 9325 C C . ALA B 1 551 ? 1.326 31.188 -18.359 1 40.41 551 ALA B C 1
ATOM 9327 O O . ALA B 1 551 ? 2.158 31.188 -17.453 1 40.41 551 ALA B O 1
ATOM 9328 N N . GLU B 1 552 ? 0.493 30.156 -18.328 1 43.66 552 GLU B N 1
ATOM 9329 C CA . GLU B 1 552 ? 0.359 28.797 -17.812 1 43.66 552 GLU B CA 1
ATOM 9330 C C . GLU B 1 552 ? 1.712 28.094 -17.75 1 43.66 552 GLU B C 1
ATOM 9332 O O . GLU B 1 552 ? 1.878 27.125 -17 1 43.66 552 GLU B O 1
ATOM 9337 N N . SER B 1 553 ? 2.656 28.406 -18.422 1 42.56 553 SER B N 1
ATOM 9338 C CA . SER B 1 553 ? 3.746 27.531 -18.828 1 42.56 553 SER B CA 1
ATOM 9339 C C . SER B 1 553 ? 4.676 27.219 -17.672 1 42.56 553 SER B C 1
ATOM 9341 O O . SER B 1 553 ? 5.176 26.094 -17.547 1 42.56 553 SER B O 1
ATOM 9343 N N . GLN B 1 554 ? 5.098 28.219 -16.953 1 42.66 554 GLN B N 1
ATOM 9344 C CA . GLN B 1 554 ? 6.191 27.984 -16.016 1 42.66 554 GLN B CA 1
ATOM 9345 C C . GLN B 1 554 ? 5.719 27.141 -14.828 1 42.66 554 GLN B C 1
ATOM 9347 O O . GLN B 1 554 ? 6.48 26.344 -14.289 1 42.66 554 GLN B O 1
ATOM 9352 N N . ASP B 1 555 ? 4.398 27.297 -14.531 1 49.28 555 ASP B N 1
ATOM 9353 C CA . ASP B 1 555 ? 3.828 26.609 -13.383 1 49.28 555 ASP B CA 1
ATOM 9354 C C . ASP B 1 555 ? 3.779 25.109 -13.617 1 49.28 555 ASP B C 1
ATOM 9356 O O . ASP B 1 555 ? 4.031 24.312 -12.695 1 49.28 555 ASP B O 1
ATOM 9360 N N . GLY B 1 556 ? 3.502 24.812 -14.867 1 49.53 556 GLY B N 1
ATOM 9361 C CA . GLY B 1 556 ? 3.477 23.391 -15.164 1 49.53 556 GLY B CA 1
ATOM 9362 C C . GLY B 1 556 ? 4.84 22.734 -15.062 1 49.53 556 GLY B C 1
ATOM 9363 O O . GLY B 1 556 ? 4.973 21.641 -14.508 1 49.53 556 GLY B O 1
ATOM 9364 N N . GLU B 1 557 ? 5.871 23.516 -15.648 1 53.56 557 GLU B N 1
ATOM 9365 C CA . GLU B 1 557 ? 7.219 22.953 -15.609 1 53.56 557 GLU B CA 1
ATOM 9366 C C . GLU B 1 557 ? 7.734 22.859 -14.172 1 53.56 557 GLU B C 1
ATOM 9368 O O . GLU B 1 557 ? 8.383 21.875 -13.805 1 53.56 557 GLU B O 1
ATOM 9373 N N . LEU B 1 558 ? 7.418 23.859 -13.484 1 57.25 558 LEU B N 1
ATOM 9374 C CA . LEU B 1 558 ? 7.887 23.859 -12.102 1 57.25 558 LEU B CA 1
ATOM 9375 C C . LEU B 1 558 ? 7.16 22.797 -11.281 1 57.25 558 LEU B C 1
ATOM 9377 O O . LEU B 1 558 ? 7.762 22.141 -10.43 1 57.25 558 LEU B O 1
ATOM 9381 N N . ALA B 1 559 ? 5.91 22.703 -11.703 1 59.06 559 ALA B N 1
ATOM 9382 C CA . ALA B 1 559 ? 5.156 21.656 -11.008 1 59.06 559 ALA B CA 1
ATOM 9383 C C . ALA B 1 559 ? 5.746 20.281 -11.289 1 59.06 559 ALA B C 1
ATOM 9385 O O . ALA B 1 559 ? 5.824 19.438 -10.391 1 59.06 559 ALA B O 1
ATOM 9386 N N . ASP B 1 560 ? 6.238 20.172 -12.414 1 63.59 560 ASP B N 1
ATOM 9387 C CA . ASP B 1 560 ? 6.816 18.875 -12.766 1 63.59 560 ASP B CA 1
ATOM 9388 C C . ASP B 1 560 ? 8.18 18.688 -12.102 1 63.59 560 ASP B C 1
ATOM 9390 O O . ASP B 1 560 ? 8.539 17.562 -11.719 1 63.59 560 ASP B O 1
ATOM 9394 N N . ARG B 1 561 ? 8.859 19.781 -11.984 1 70.62 561 ARG B N 1
ATOM 9395 C CA . ARG B 1 561 ? 10.203 19.703 -11.414 1 70.62 561 ARG B CA 1
ATOM 9396 C C . ARG B 1 561 ? 10.156 19.297 -9.945 1 70.62 561 ARG B C 1
ATOM 9398 O O . ARG B 1 561 ? 11.055 18.609 -9.453 1 70.62 561 ARG B O 1
ATOM 9405 N N . TYR B 1 562 ? 9.141 19.625 -9.305 1 79.75 562 TYR B N 1
ATOM 9406 C CA . TYR B 1 562 ? 9.109 19.406 -7.863 1 79.75 562 TYR B CA 1
ATOM 9407 C C . TYR B 1 562 ? 8.055 18.375 -7.496 1 79.75 562 TYR B C 1
ATOM 9409 O O . TYR B 1 562 ? 7.691 18.234 -6.324 1 79.75 562 TYR B O 1
ATOM 9417 N N . ALA B 1 563 ? 7.676 17.656 -8.578 1 82.12 563 ALA B N 1
ATOM 9418 C CA . ALA B 1 563 ? 6.68 16.625 -8.312 1 82.12 563 ALA B CA 1
ATOM 9419 C C . ALA B 1 563 ? 7.266 15.5 -7.461 1 82.12 563 ALA B C 1
ATOM 9421 O O . ALA B 1 563 ? 8.414 15.094 -7.66 1 82.12 563 ALA B O 1
ATOM 9422 N N . GLY B 1 564 ? 6.5 15.078 -6.473 1 86 564 GLY B N 1
ATOM 9423 C CA . GLY B 1 564 ? 6.934 13.992 -5.617 1 86 564 GLY B CA 1
ATOM 9424 C C . GLY B 1 564 ? 6.609 12.625 -6.18 1 86 564 GLY B C 1
ATOM 9425 O O . GLY B 1 564 ? 6.105 12.508 -7.301 1 86 564 GLY B O 1
ATOM 9426 N N . ALA B 1 565 ? 7.141 11.617 -5.5 1 87.25 565 ALA B N 1
ATOM 9427 C CA . ALA B 1 565 ? 6.875 10.227 -5.855 1 87.25 565 ALA B CA 1
ATOM 9428 C C . ALA B 1 565 ? 6.344 9.445 -4.66 1 87.25 565 ALA B C 1
ATOM 9430 O O . ALA B 1 565 ? 6.844 9.586 -3.543 1 87.25 565 ALA B O 1
ATOM 9431 N N . ALA B 1 566 ? 5.258 8.727 -4.863 1 87.75 566 ALA B N 1
ATOM 9432 C CA . ALA B 1 566 ? 4.703 7.832 -3.854 1 87.75 566 ALA B CA 1
ATOM 9433 C C . ALA B 1 566 ? 5.102 6.383 -4.125 1 87.75 566 ALA B C 1
ATOM 9435 O O . ALA B 1 566 ? 5.129 5.945 -5.277 1 87.75 566 ALA B O 1
ATOM 9436 N N . PHE B 1 567 ? 5.426 5.617 -3.049 1 87 567 PHE B N 1
ATOM 9437 C CA . PHE B 1 567 ? 5.902 4.25 -3.213 1 87 567 PHE B CA 1
ATOM 9438 C C . PHE B 1 567 ? 4.977 3.266 -2.51 1 87 567 PHE B C 1
ATOM 9440 O O . PHE B 1 567 ? 4.473 3.551 -1.42 1 87 567 PHE B O 1
ATOM 9447 N N . THR B 1 568 ? 4.621 2.225 -3.184 1 84.06 568 THR B N 1
ATOM 9448 C CA . THR B 1 568 ? 3.816 1.141 -2.629 1 84.06 568 THR B CA 1
ATOM 9449 C C . THR B 1 568 ? 4.484 -0.209 -2.873 1 84.06 568 THR B C 1
ATOM 9451 O O . THR B 1 568 ? 5.281 -0.354 -3.803 1 84.06 568 THR B O 1
ATOM 9454 N N . THR B 1 569 ? 4.238 -1.174 -1.979 1 83.94 569 THR B N 1
ATOM 9455 C CA . THR B 1 569 ? 4.773 -2.52 -2.152 1 83.94 569 THR B CA 1
ATOM 9456 C C . THR B 1 569 ? 3.85 -3.359 -3.031 1 83.94 569 THR B C 1
ATOM 9458 O O . THR B 1 569 ? 2.65 -3.457 -2.766 1 83.94 569 THR B O 1
ATOM 9461 N N . GLU B 1 570 ? 4.414 -3.902 -4.113 1 87.12 570 GLU B N 1
ATOM 9462 C CA . GLU B 1 570 ? 3.639 -4.703 -5.055 1 87.12 570 GLU B CA 1
ATOM 9463 C C . GLU B 1 570 ? 4.34 -6.027 -5.359 1 87.12 570 GLU B C 1
ATOM 9465 O O . GLU B 1 570 ? 5.566 -6.109 -5.32 1 87.12 570 GLU B O 1
ATOM 9470 N N . PRO B 1 571 ? 3.533 -7.066 -5.59 1 90 571 PRO B N 1
ATOM 9471 C CA . PRO B 1 571 ? 4.117 -8.352 -5.973 1 90 571 PRO B CA 1
ATOM 9472 C C . PRO B 1 571 ? 4.527 -8.406 -7.441 1 90 571 PRO B C 1
ATOM 9474 O O . PRO B 1 571 ? 3.785 -7.938 -8.312 1 90 571 PRO B O 1
ATOM 9477 N N . PHE B 1 572 ? 5.727 -9.023 -7.75 1 92.62 572 PHE B N 1
ATOM 9478 C CA . PHE B 1 572 ? 6.273 -9.18 -9.094 1 92.62 572 PHE B CA 1
ATOM 9479 C C . PHE B 1 572 ? 6.598 -10.641 -9.375 1 92.62 572 PHE B C 1
ATOM 9481 O O . PHE B 1 572 ? 6.934 -11.398 -8.469 1 92.62 572 PHE B O 1
ATOM 9488 N N . PHE B 1 573 ? 6.422 -10.977 -10.625 1 94.38 573 PHE B N 1
ATOM 9489 C CA . PHE B 1 573 ? 6.883 -12.297 -11.055 1 94.38 573 PHE B CA 1
ATOM 9490 C C . PHE B 1 573 ? 8.406 -12.352 -11.078 1 94.38 573 PHE B C 1
ATOM 9492 O O . PHE B 1 573 ? 9.062 -11.445 -11.586 1 94.38 573 PHE B O 1
ATOM 9499 N N . GLN B 1 574 ? 8.922 -13.32 -10.43 1 94.75 574 GLN B N 1
ATOM 9500 C CA . GLN B 1 574 ? 10.367 -13.562 -10.461 1 94.75 574 GLN B CA 1
ATOM 9501 C C . GLN B 1 574 ? 10.672 -14.938 -11.047 1 94.75 574 GLN B C 1
ATOM 9503 O O . GLN B 1 574 ? 10.227 -15.961 -10.516 1 94.75 574 GLN B O 1
ATOM 9508 N N . VAL B 1 575 ? 11.438 -14.898 -12.125 1 96.5 575 VAL B N 1
ATOM 9509 C CA . VAL B 1 575 ? 11.797 -16.156 -12.773 1 96.5 575 VAL B CA 1
ATOM 9510 C C . VAL B 1 575 ? 13.094 -16.688 -12.172 1 96.5 575 VAL B C 1
ATOM 9512 O O . VAL B 1 575 ? 14.109 -15.984 -12.133 1 96.5 575 VAL B O 1
ATOM 9515 N N . ARG B 1 576 ? 13.055 -17.891 -11.68 1 96.25 576 ARG B N 1
ATOM 9516 C CA . ARG B 1 576 ? 14.234 -18.594 -11.172 1 96.25 576 ARG B CA 1
ATOM 9517 C C . ARG B 1 576 ? 14.781 -19.562 -12.219 1 96.25 576 ARG B C 1
ATOM 9519 O O . ARG B 1 576 ? 14.477 -20.75 -12.188 1 96.25 576 ARG B O 1
ATOM 9526 N N . TRP B 1 577 ? 15.703 -19.141 -13.016 1 96.25 577 TRP B N 1
ATOM 9527 C CA . TRP B 1 577 ? 16.172 -19.812 -14.219 1 96.25 577 TRP B CA 1
ATOM 9528 C C . TRP B 1 577 ? 16.891 -21.125 -13.875 1 96.25 577 TRP B C 1
ATOM 9530 O O . TRP B 1 577 ? 16.969 -22.031 -14.695 1 96.25 577 TRP B O 1
ATOM 9540 N N . ALA B 1 578 ? 17.359 -21.203 -12.594 1 95.81 578 ALA B N 1
ATOM 9541 C CA . ALA B 1 578 ? 18.062 -22.422 -12.195 1 95.81 578 ALA B CA 1
ATOM 9542 C C . ALA B 1 578 ? 17.141 -23.641 -12.297 1 95.81 578 ALA B C 1
ATOM 9544 O O . ALA B 1 578 ? 17.609 -24.734 -12.609 1 95.81 578 ALA B O 1
ATOM 9545 N N . TRP B 1 579 ? 15.898 -23.5 -12.133 1 96.25 579 TRP B N 1
ATOM 9546 C CA . TRP B 1 579 ? 14.945 -24.609 -12.141 1 96.25 579 TRP B CA 1
ATOM 9547 C C . TRP B 1 579 ? 14.641 -25.062 -13.57 1 96.25 579 TRP B C 1
ATOM 9549 O O . TRP B 1 579 ? 14 -26.094 -13.773 1 96.25 579 TRP B O 1
ATOM 9559 N N . MET B 1 580 ? 15.125 -24.344 -14.57 1 96.44 580 MET B N 1
ATOM 9560 C CA . MET B 1 580 ? 14.977 -24.734 -15.969 1 96.44 580 MET B CA 1
ATOM 9561 C C . MET B 1 580 ? 15.984 -25.828 -16.344 1 96.44 580 MET B C 1
ATOM 9563 O O . MET B 1 580 ? 15.859 -26.469 -17.391 1 96.44 580 MET B O 1
ATOM 9567 N N . ALA B 1 581 ? 16.828 -26.172 -15.516 1 97.12 581 ALA B N 1
ATOM 9568 C CA . ALA B 1 581 ? 17.922 -27.109 -15.812 1 97.12 581 ALA B CA 1
ATOM 9569 C C . ALA B 1 581 ? 17.375 -28.484 -16.156 1 97.12 581 ALA B C 1
ATOM 9571 O O . ALA B 1 581 ? 17.797 -29.094 -17.141 1 97.12 581 ALA B O 1
ATOM 9572 N N . LEU B 1 582 ? 16.438 -28.938 -15.391 1 97.19 582 LEU B N 1
ATOM 9573 C CA . LEU B 1 582 ? 15.922 -30.297 -15.602 1 97.19 582 LEU B CA 1
ATOM 9574 C C . LEU B 1 582 ? 15.156 -30.375 -16.906 1 97.19 582 LEU B C 1
ATOM 9576 O O . LEU B 1 582 ? 15.469 -31.219 -17.766 1 97.19 582 LEU B O 1
ATOM 9580 N N . PRO B 1 583 ? 14.141 -29.516 -17.125 1 96.88 583 PRO B N 1
ATOM 9581 C CA . PRO B 1 583 ? 13.438 -29.609 -18.406 1 96.88 583 PRO B CA 1
ATOM 9582 C C . PRO B 1 583 ? 14.375 -29.438 -19.609 1 96.88 583 PRO B C 1
ATOM 9584 O O . PRO B 1 583 ? 14.234 -30.141 -20.609 1 96.88 583 PRO B O 1
ATOM 9587 N N . LEU B 1 584 ? 15.336 -28.609 -19.516 1 97.19 584 LEU B N 1
ATOM 9588 C CA . LEU B 1 584 ? 16.266 -28.391 -20.625 1 97.19 584 LEU B CA 1
ATOM 9589 C C . LEU B 1 584 ? 17.141 -29.609 -20.844 1 97.19 584 LEU B C 1
ATOM 9591 O O . LEU B 1 584 ? 17.375 -30.016 -21.984 1 97.19 584 LEU B O 1
ATOM 9595 N N . ALA B 1 585 ? 17.641 -30.188 -19.797 1 97.31 585 ALA B N 1
ATOM 9596 C CA . ALA B 1 585 ? 18.453 -31.391 -19.891 1 97.31 585 ALA B CA 1
ATOM 9597 C C . ALA B 1 585 ? 17.672 -32.531 -20.547 1 97.31 585 ALA B C 1
ATOM 9599 O O . ALA B 1 585 ? 18.188 -33.219 -21.406 1 97.31 585 ALA B O 1
ATOM 9600 N N . LEU B 1 586 ? 16.422 -32.688 -20.172 1 97.69 586 LEU B N 1
ATOM 9601 C CA . LEU B 1 586 ? 15.602 -33.781 -20.719 1 97.69 586 LEU B CA 1
ATOM 9602 C C . LEU B 1 586 ? 15.297 -33.531 -22.188 1 97.69 586 LEU B C 1
ATOM 9604 O O . LEU B 1 586 ? 15.336 -34.5 -22.984 1 97.69 586 LEU B O 1
ATOM 9608 N N . VAL B 1 587 ? 15.016 -32.344 -22.562 1 97.56 587 VAL B N 1
ATOM 9609 C CA . VAL B 1 587 ? 14.672 -32.031 -23.953 1 97.56 587 VAL B CA 1
ATOM 9610 C C . VAL B 1 587 ? 15.906 -32.188 -24.844 1 97.56 587 VAL B C 1
ATOM 9612 O O . VAL B 1 587 ? 15.781 -32.594 -26.016 1 97.56 587 VAL B O 1
ATOM 9615 N N . LEU B 1 588 ? 17.078 -32.062 -24.297 1 96.56 588 LEU B N 1
ATOM 9616 C CA . LEU B 1 588 ? 18.312 -32.219 -25.062 1 96.56 588 LEU B CA 1
ATOM 9617 C C . LEU B 1 588 ? 18.719 -33.688 -25.125 1 96.56 588 LEU B C 1
ATOM 9619 O O . LEU B 1 588 ? 19.141 -34.188 -26.172 1 96.56 588 LEU B O 1
ATOM 9623 N N . LEU B 1 589 ? 18.547 -34.375 -24.016 1 96.5 589 LEU B N 1
ATOM 9624 C CA . LEU B 1 589 ? 18.984 -35.75 -23.938 1 96.5 589 LEU B CA 1
ATOM 9625 C C . LEU B 1 589 ? 18.047 -36.656 -24.719 1 96.5 589 LEU B C 1
ATOM 9627 O O . LEU B 1 589 ? 18.453 -37.719 -25.203 1 96.5 589 LEU B O 1
ATOM 9631 N N . SER B 1 590 ? 16.766 -36.25 -24.844 1 96.31 590 SER B N 1
ATOM 9632 C CA . SER B 1 590 ? 15.781 -37.125 -25.5 1 96.31 590 SER B CA 1
ATOM 9633 C C . SER B 1 590 ? 16.125 -37.312 -26.969 1 96.31 590 SER B C 1
ATOM 9635 O O . SER B 1 590 ? 16.234 -38.438 -27.453 1 96.31 590 SER B O 1
ATOM 9637 N N . PRO B 1 591 ? 16.359 -36.219 -27.734 1 95.69 591 PRO B N 1
ATOM 9638 C CA . PRO B 1 591 ? 16.75 -36.438 -29.141 1 95.69 591 PRO B CA 1
ATOM 9639 C C . PRO B 1 591 ? 18.078 -37.188 -29.266 1 95.69 591 PRO B C 1
ATOM 9641 O O . PRO B 1 591 ? 18.266 -37.938 -30.203 1 95.69 591 PRO B O 1
ATOM 9644 N N . ILE B 1 592 ? 18.953 -37 -28.375 1 95.06 592 ILE B N 1
ATOM 9645 C CA . ILE B 1 592 ? 20.234 -37.688 -28.406 1 95.06 592 ILE B CA 1
ATOM 9646 C C . ILE B 1 592 ? 20.016 -39.188 -28.25 1 95.06 592 ILE B C 1
ATOM 9648 O O . ILE B 1 592 ? 20.594 -40 -28.984 1 95.06 592 ILE B O 1
ATOM 9652 N N . PHE B 1 593 ? 19.141 -39.531 -27.359 1 95.25 593 PHE B N 1
ATOM 9653 C CA . PHE B 1 593 ? 18.828 -40.938 -27.125 1 95.25 593 PHE B CA 1
ATOM 9654 C C . PHE B 1 593 ? 18.141 -41.531 -28.344 1 95.25 593 PHE B C 1
ATOM 9656 O O . PHE B 1 593 ? 18.469 -42.625 -28.766 1 95.25 593 PHE B O 1
ATOM 9663 N N . VAL B 1 594 ? 17.219 -40.812 -28.875 1 93.75 594 VAL B N 1
ATOM 9664 C CA . VAL B 1 594 ? 16.484 -41.312 -30.031 1 93.75 594 VAL B CA 1
ATOM 9665 C C . VAL B 1 594 ? 17.438 -41.5 -31.219 1 93.75 594 VAL B C 1
ATOM 9667 O O . VAL B 1 594 ? 17.422 -42.531 -31.875 1 93.75 594 VAL B O 1
ATOM 9670 N N . VAL B 1 595 ? 18.297 -40.531 -31.484 1 92.38 595 VAL B N 1
ATOM 9671 C CA . VAL B 1 595 ? 19.234 -40.594 -32.594 1 92.38 595 VAL B CA 1
ATOM 9672 C C . VAL B 1 595 ? 20.203 -41.75 -32.375 1 92.38 595 VAL B C 1
ATOM 9674 O O . VAL B 1 595 ? 20.531 -42.5 -33.312 1 92.38 595 VAL B O 1
ATOM 9677 N N . TRP B 1 596 ? 20.656 -41.875 -31.172 1 92.81 596 TRP B N 1
ATOM 9678 C CA . TRP B 1 596 ? 21.562 -42.969 -30.859 1 92.81 596 TRP B CA 1
ATOM 9679 C C . TRP B 1 596 ? 20.906 -44.312 -31.156 1 92.81 596 TRP B C 1
ATOM 9681 O O . TRP B 1 596 ? 21.547 -45.219 -31.719 1 92.81 596 TRP B O 1
ATOM 9691 N N . THR B 1 597 ? 19.656 -44.5 -30.766 1 90.81 597 THR B N 1
ATOM 9692 C CA . THR B 1 597 ? 18.938 -45.75 -30.969 1 90.81 597 THR B CA 1
ATOM 9693 C C . THR B 1 597 ? 18.734 -46 -32.469 1 90.81 597 THR B C 1
ATOM 9695 O O . THR B 1 597 ? 18.859 -47.156 -32.938 1 90.81 597 THR B O 1
ATOM 9698 N N . VAL B 1 598 ? 18.422 -44.969 -33.156 1 88.69 598 VAL B N 1
ATOM 9699 C CA . VAL B 1 598 ? 18.203 -45.094 -34.594 1 88.69 598 VAL B CA 1
ATOM 9700 C C . VAL B 1 598 ? 19.516 -45.469 -35.281 1 88.69 598 VAL B C 1
ATOM 9702 O O . VAL B 1 598 ? 19.531 -46.406 -36.094 1 88.69 598 VAL B O 1
ATOM 9705 N N . VAL B 1 599 ? 20.594 -44.875 -34.938 1 89.81 599 VAL B N 1
ATOM 9706 C CA . VAL B 1 599 ? 21.891 -45.156 -35.562 1 89.81 599 VAL B CA 1
ATOM 9707 C C . VAL B 1 599 ? 22.375 -46.562 -35.156 1 89.81 599 VAL B C 1
ATOM 9709 O O . VAL B 1 599 ? 22.922 -47.281 -35.969 1 89.81 599 VAL B O 1
ATOM 9712 N N . ALA B 1 600 ? 22.188 -46.875 -33.938 1 88.88 600 ALA B N 1
ATOM 9713 C CA . ALA B 1 600 ? 22.578 -48.188 -33.469 1 88.88 600 ALA B CA 1
ATOM 9714 C C . ALA B 1 600 ? 21.797 -49.281 -34.219 1 88.88 600 ALA B C 1
ATOM 9716 O O . ALA B 1 600 ? 22.359 -50.312 -34.562 1 88.88 600 ALA B O 1
ATOM 9717 N N . SER B 1 601 ? 20.5 -49.031 -34.438 1 87.06 601 SER B N 1
ATOM 9718 C CA . SER B 1 601 ? 19.672 -50 -35.188 1 87.06 601 SER B CA 1
ATOM 9719 C C . SER B 1 601 ? 20.125 -50.094 -36.625 1 87.06 601 SER B C 1
ATOM 9721 O O . SER B 1 601 ? 20.125 -51.188 -37.188 1 87.06 601 SER B O 1
ATOM 9723 N N . TRP B 1 602 ? 20.547 -49.031 -37.156 1 86.25 602 TRP B N 1
ATOM 9724 C CA . TRP B 1 602 ? 21.016 -49 -38.562 1 86.25 602 TRP B CA 1
ATOM 9725 C C . TRP B 1 602 ? 22.359 -49.719 -38.688 1 86.25 602 TRP B C 1
ATOM 9727 O O . TRP B 1 602 ? 22.547 -50.5 -39.625 1 86.25 602 TRP B O 1
ATOM 9737 N N . ARG B 1 603 ? 23.297 -49.531 -37.844 1 86.81 603 ARG B N 1
ATOM 9738 C CA . ARG B 1 603 ? 24.641 -50.094 -37.906 1 86.81 603 ARG B CA 1
ATOM 9739 C C . ARG B 1 603 ? 24.625 -51.594 -37.688 1 86.81 603 ARG B C 1
ATOM 9741 O O . ARG B 1 603 ? 25.406 -52.312 -38.281 1 86.81 603 ARG B O 1
ATOM 9748 N N . THR B 1 604 ? 23.797 -52 -36.844 1 85.44 604 THR B N 1
ATOM 9749 C CA . THR B 1 604 ? 23.766 -53.406 -36.5 1 85.44 604 THR B CA 1
ATOM 9750 C C . THR B 1 604 ? 22.844 -54.188 -37.438 1 85.44 604 THR B C 1
ATOM 9752 O O . THR B 1 604 ? 22.875 -55.406 -37.5 1 85.44 604 THR B O 1
ATOM 9755 N N . GLY B 1 605 ? 22.031 -53.5 -38.188 1 81.5 605 GLY B N 1
ATOM 9756 C CA . GLY B 1 605 ? 21.094 -54.156 -39.094 1 81.5 605 GLY B CA 1
ATOM 9757 C C . GLY B 1 605 ? 19.906 -54.781 -38.375 1 81.5 605 GLY B C 1
ATOM 9758 O O . GLY B 1 605 ? 19.344 -55.75 -38.875 1 81.5 605 GLY B O 1
ATOM 9759 N N . THR B 1 606 ? 19.672 -54.312 -37.188 1 83 606 THR B N 1
ATOM 9760 C CA . THR B 1 606 ? 18.531 -54.812 -36.438 1 83 606 THR B CA 1
ATOM 9761 C C . THR B 1 606 ? 17.219 -54.344 -37.062 1 83 606 THR B C 1
ATOM 9763 O O . THR B 1 606 ? 17.109 -53.188 -37.531 1 83 606 THR B O 1
ATOM 9766 N N . PRO B 1 607 ? 16.234 -55.219 -37.156 1 81 607 PRO B N 1
ATOM 9767 C CA . PRO B 1 607 ? 14.945 -54.812 -37.719 1 81 607 PRO B CA 1
ATOM 9768 C C . PRO B 1 607 ? 14.242 -53.75 -36.875 1 81 607 PRO B C 1
ATOM 9770 O O . PRO B 1 607 ? 14.406 -53.719 -35.656 1 81 607 PRO B O 1
ATOM 9773 N N . ILE B 1 608 ? 13.586 -52.906 -37.562 1 81.81 608 ILE B N 1
ATOM 9774 C CA . ILE B 1 608 ? 12.836 -51.844 -36.875 1 81.81 608 ILE B CA 1
ATOM 9775 C C . ILE B 1 608 ? 11.383 -52.281 -36.688 1 81.81 608 ILE B C 1
ATOM 9777 O O . ILE B 1 608 ? 10.5 -51.844 -37.438 1 81.81 608 ILE B O 1
ATOM 9781 N N . LEU B 1 609 ? 11.156 -53.125 -35.812 1 72.38 609 LEU B N 1
ATOM 9782 C CA . LEU B 1 609 ? 9.852 -53.75 -35.625 1 72.38 609 LEU B CA 1
ATOM 9783 C C . LEU B 1 609 ? 9.008 -53 -34.594 1 72.38 609 LEU B C 1
ATOM 9785 O O . LEU B 1 609 ? 7.785 -53.125 -34.594 1 72.38 609 LEU B O 1
ATOM 9789 N N . GLY B 1 610 ? 9.57 -52.031 -33.906 1 69.5 610 GLY B N 1
ATOM 9790 C CA . GLY B 1 610 ? 8.82 -51.25 -32.938 1 69.5 610 GLY B CA 1
ATOM 9791 C C . GLY B 1 610 ? 8.18 -52.094 -31.859 1 69.5 610 GLY B C 1
ATOM 9792 O O . GLY B 1 610 ? 8.812 -53.031 -31.344 1 69.5 610 GLY B O 1
ATOM 9793 N N . SER B 1 611 ? 6.949 -51.656 -31.422 1 67 611 SER B N 1
ATOM 9794 C CA . SER B 1 611 ? 6.219 -52.312 -30.359 1 67 611 SER B CA 1
ATOM 9795 C C . SER B 1 611 ? 5.035 -53.094 -30.906 1 67 611 SER B C 1
ATOM 9797 O O . SER B 1 611 ? 4.539 -52.812 -32 1 67 611 SER B O 1
ATOM 9799 N N . GLY B 1 612 ? 4.871 -54.312 -30.578 1 61.06 612 GLY B N 1
ATOM 9800 C CA . GLY B 1 612 ? 3.568 -54.906 -30.859 1 61.06 612 GLY B CA 1
ATOM 9801 C C . GLY B 1 612 ? 3.645 -56.344 -31.328 1 61.06 612 GLY B C 1
ATOM 9802 O O . GLY B 1 612 ? 4.734 -56.906 -31.406 1 61.06 612 GLY B O 1
ATOM 9803 N N . LEU B 1 613 ? 2.502 -56.875 -31.516 1 63.66 613 LEU B N 1
ATOM 9804 C CA . LEU B 1 613 ? 2.219 -58.281 -31.891 1 63.66 613 LEU B CA 1
ATOM 9805 C C . LEU B 1 613 ? 2.723 -58.562 -33.281 1 63.66 613 LEU B C 1
ATOM 9807 O O . LEU B 1 613 ? 3.188 -59.688 -33.562 1 63.66 613 LEU B O 1
ATOM 9811 N N . LEU B 1 614 ? 2.744 -57.562 -34.094 1 64.12 614 LEU B N 1
ATOM 9812 C CA . LEU B 1 614 ? 2.965 -57.844 -35.5 1 64.12 614 LEU B CA 1
ATOM 9813 C C . LEU B 1 614 ? 4.402 -58.281 -35.75 1 64.12 614 LEU B C 1
ATOM 9815 O O . LEU B 1 614 ? 4.664 -59.062 -36.688 1 64.12 614 LEU B O 1
ATOM 9819 N N . VAL B 1 615 ? 5.18 -57.844 -34.719 1 62.19 615 VAL B N 1
ATOM 9820 C CA . VAL B 1 615 ? 6.59 -58.188 -34.875 1 62.19 615 VAL B CA 1
ATOM 9821 C C . VAL B 1 615 ? 6.809 -59.656 -34.5 1 62.19 615 VAL B C 1
ATOM 9823 O O . VAL B 1 615 ? 7.555 -60.375 -35.188 1 62.19 615 VAL B O 1
ATOM 9826 N N . LEU B 1 616 ? 6.043 -59.969 -33.5 1 67.88 616 LEU B N 1
ATOM 9827 C CA . LEU B 1 616 ? 6.207 -61.344 -33.094 1 67.88 616 LEU B CA 1
ATOM 9828 C C . LEU B 1 616 ? 5.625 -62.312 -34.125 1 67.88 616 LEU B C 1
ATOM 9830 O O . LEU B 1 616 ? 6.051 -63.469 -34.188 1 67.88 616 LEU B O 1
ATOM 9834 N N . LEU B 1 617 ? 4.762 -61.719 -34.844 1 71.31 617 LEU B N 1
ATOM 9835 C CA . LEU B 1 617 ? 4.23 -62.531 -35.938 1 71.31 617 LEU B CA 1
ATOM 9836 C C . LEU B 1 617 ? 5.238 -62.656 -37.094 1 71.31 617 LEU B C 1
ATOM 9838 O O . LEU B 1 617 ? 5.246 -63.625 -37.812 1 71.31 617 LEU B O 1
ATOM 9842 N N . GLY B 1 618 ? 6.051 -61.656 -37.125 1 65.94 618 GLY B N 1
ATOM 9843 C CA . GLY B 1 618 ? 7.051 -61.656 -38.188 1 65.94 618 GLY B CA 1
ATOM 9844 C C . GLY B 1 618 ? 8.305 -62.406 -37.812 1 65.94 618 GLY B C 1
ATOM 9845 O O . GLY B 1 618 ? 9.016 -62.938 -38.688 1 65.94 618 GLY B O 1
ATOM 9846 N N . CYS B 1 619 ? 8.484 -62.469 -36.469 1 72.38 619 CYS B N 1
ATOM 9847 C CA . CYS B 1 619 ? 9.672 -63.188 -36 1 72.38 619 CYS B CA 1
ATOM 9848 C C . CYS B 1 619 ? 9.328 -64.625 -35.594 1 72.38 619 CYS B C 1
ATOM 9850 O O . CYS B 1 619 ? 8.328 -64.812 -34.906 1 72.38 619 CYS B O 1
ATOM 9852 N N . ARG B 1 620 ? 10.047 -65.5 -36.125 1 74.12 620 ARG B N 1
ATOM 9853 C CA . ARG B 1 620 ? 9.82 -66.875 -35.781 1 74.12 620 ARG B CA 1
ATOM 9854 C C . ARG B 1 620 ? 10.344 -67.188 -34.375 1 74.12 620 ARG B C 1
ATOM 9856 O O . ARG B 1 620 ? 11.391 -66.688 -33.969 1 74.12 620 ARG B O 1
ATOM 9863 N N . VAL B 1 621 ? 9.547 -67.812 -33.562 1 77.88 621 VAL B N 1
ATOM 9864 C CA . VAL B 1 621 ? 9.984 -68.25 -32.25 1 77.88 621 VAL B CA 1
ATOM 9865 C C . VAL B 1 621 ? 10.195 -69.75 -32.281 1 77.88 621 VAL B C 1
ATOM 9867 O O . VAL B 1 621 ? 9.391 -70.5 -32.812 1 77.88 621 VAL B O 1
ATOM 9870 N N . GLU B 1 622 ? 11.25 -70.062 -31.734 1 79.56 622 GLU B N 1
ATOM 9871 C CA . GLU B 1 622 ? 11.586 -71.5 -31.703 1 79.56 622 GLU B CA 1
ATOM 9872 C C . GLU B 1 622 ? 10.492 -72.312 -31.016 1 79.56 622 GLU B C 1
ATOM 9874 O O . GLU B 1 622 ? 9.906 -71.875 -30.031 1 79.56 622 GLU B O 1
ATOM 9879 N N . ASP B 1 623 ? 10.258 -73.5 -31.438 1 75.25 623 ASP B N 1
ATOM 9880 C CA . ASP B 1 623 ? 9.156 -74.375 -30.984 1 75.25 623 ASP B CA 1
ATOM 9881 C C . ASP B 1 623 ? 9.336 -74.75 -29.516 1 75.25 623 ASP B C 1
ATOM 9883 O O . ASP B 1 623 ? 8.352 -74.875 -28.781 1 75.25 623 ASP B O 1
ATOM 9887 N N . ASP B 1 624 ? 10.531 -74.812 -29.125 1 77.38 624 ASP B N 1
ATOM 9888 C CA . ASP B 1 624 ? 10.789 -75.188 -27.734 1 77.38 624 ASP B CA 1
ATOM 9889 C C . ASP B 1 624 ? 10.266 -74.125 -26.797 1 77.38 624 ASP B C 1
ATOM 9891 O O . ASP B 1 624 ? 9.703 -74.438 -25.734 1 77.38 624 ASP B O 1
ATOM 9895 N N . ILE B 1 625 ? 10.469 -72.875 -27.188 1 80.62 625 ILE B N 1
ATOM 9896 C CA . ILE B 1 625 ? 10 -71.75 -26.375 1 80.62 625 ILE B CA 1
ATOM 9897 C C . ILE B 1 625 ? 8.469 -71.75 -26.359 1 80.62 625 ILE B C 1
ATOM 9899 O O . ILE B 1 625 ? 7.848 -71.562 -25.312 1 80.62 625 ILE B O 1
ATOM 9903 N N . ARG B 1 626 ? 7.887 -72.062 -27.422 1 77.94 626 ARG B N 1
ATOM 9904 C CA . ARG B 1 626 ? 6.434 -72 -27.562 1 77.94 626 ARG B CA 1
ATOM 9905 C C . ARG B 1 626 ? 5.773 -73.125 -26.734 1 77.94 626 ARG B C 1
ATOM 9907 O O . ARG B 1 626 ? 4.719 -72.875 -26.125 1 77.94 626 ARG B O 1
ATOM 9914 N N . SER B 1 627 ? 6.352 -74.188 -26.781 1 76.62 627 SER B N 1
ATOM 9915 C CA . SER B 1 627 ? 5.777 -75.312 -26.047 1 76.62 627 SER B CA 1
ATOM 9916 C C . SER B 1 627 ? 5.793 -75.0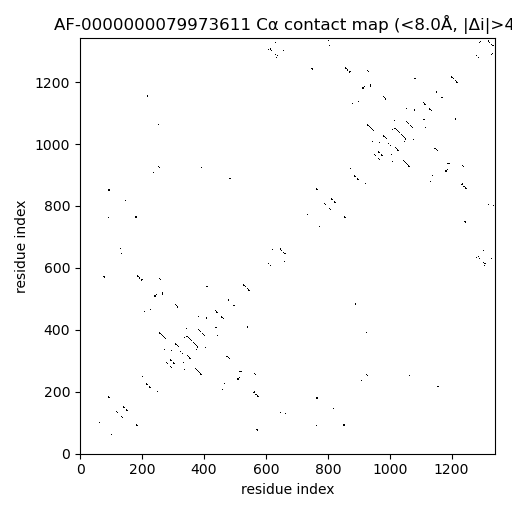62 -24.547 1 76.62 627 SER B C 1
ATOM 9918 O O . SER B 1 627 ? 4.91 -75.5 -23.812 1 76.62 627 SER B O 1
ATOM 9920 N N . ARG B 1 628 ? 6.723 -74.312 -24.109 1 78.62 628 ARG B N 1
ATOM 9921 C CA . ARG B 1 628 ? 6.82 -74 -22.688 1 78.62 628 ARG B CA 1
ATOM 9922 C C . ARG B 1 628 ? 5.742 -73 -22.25 1 78.62 628 ARG B C 1
ATOM 9924 O O . ARG B 1 628 ? 5.395 -72.938 -21.078 1 78.62 628 ARG B O 1
ATOM 9931 N N . PHE B 1 629 ? 5.293 -72.25 -23.188 1 78.5 629 PHE B N 1
ATOM 9932 C CA . PHE B 1 629 ? 4.281 -71.25 -22.859 1 78.5 629 PHE B CA 1
ATOM 9933 C C . PHE B 1 629 ? 2.896 -71.688 -23.281 1 78.5 629 PHE B C 1
ATOM 9935 O O . PHE B 1 629 ? 1.911 -71 -23.109 1 78.5 629 PHE B O 1
ATOM 9942 N N . ALA B 1 630 ? 2.949 -72.938 -23.781 1 71.69 630 ALA B N 1
ATOM 9943 C CA . ALA B 1 630 ? 1.668 -73.5 -24.219 1 71.69 630 ALA B CA 1
ATOM 9944 C C . ALA B 1 630 ? 0.706 -73.625 -23.047 1 71.69 630 ALA B C 1
ATOM 9946 O O . ALA B 1 630 ? 1.062 -74.188 -22.016 1 71.69 630 ALA B O 1
ATOM 9947 N N . GLY B 1 631 ? -0.483 -72.938 -23.125 1 70.56 631 GLY B N 1
ATOM 9948 C CA . GLY B 1 631 ? -1.509 -73.062 -22.094 1 70.56 631 GLY B CA 1
ATOM 9949 C C . GLY B 1 631 ? -1.459 -72 -21.047 1 70.56 631 GLY B C 1
ATOM 9950 O O . GLY B 1 631 ? -2.248 -72 -20.094 1 70.56 631 GLY B O 1
ATOM 9951 N N . VAL B 1 632 ? -0.453 -71.188 -21.094 1 75.56 632 VAL B N 1
ATOM 9952 C CA . VAL B 1 632 ? -0.38 -70.125 -20.109 1 75.56 632 VAL B CA 1
ATOM 9953 C C . VAL B 1 632 ? -1.479 -69.125 -20.391 1 75.56 632 VAL B C 1
ATOM 9955 O O . VAL B 1 632 ? -1.559 -68.562 -21.484 1 75.56 632 VAL B O 1
ATOM 9958 N N . GLU B 1 633 ? -2.393 -68.812 -19.391 1 76.25 633 GLU B N 1
ATOM 9959 C CA . GLU B 1 633 ? -3.551 -67.938 -19.578 1 76.25 633 GLU B CA 1
ATOM 9960 C C . GLU B 1 633 ? -3.43 -66.688 -18.734 1 76.25 633 GLU B C 1
ATOM 9962 O O . GLU B 1 633 ? -4.297 -65.812 -18.781 1 76.25 633 GLU B O 1
ATOM 9967 N N . ARG B 1 634 ? -2.355 -66.688 -17.922 1 79.69 634 ARG B N 1
ATOM 9968 C CA . ARG B 1 634 ? -2.184 -65.562 -17.016 1 79.69 634 ARG B CA 1
ATOM 9969 C C . ARG B 1 634 ? -0.785 -64.938 -17.141 1 79.69 634 ARG B C 1
ATOM 9971 O O . ARG B 1 634 ? 0.2 -65.688 -17.234 1 79.69 634 ARG B O 1
ATOM 9978 N N . HIS B 1 635 ? -0.777 -63.656 -17.109 1 77.81 635 HIS B N 1
ATOM 9979 C CA . HIS B 1 635 ? 0.511 -62.969 -17.266 1 77.81 635 HIS B CA 1
ATOM 9980 C C . HIS B 1 635 ? 1.37 -63.125 -16.016 1 77.81 635 HIS B C 1
ATOM 9982 O O . HIS B 1 635 ? 2.6 -63.125 -16.094 1 77.81 635 HIS B O 1
ATOM 9988 N N . ASP B 1 636 ? 0.805 -63.281 -14.82 1 77.31 636 ASP B N 1
ATOM 9989 C CA . ASP B 1 636 ? 1.562 -63.406 -13.578 1 77.31 636 ASP B CA 1
ATOM 9990 C C . ASP B 1 636 ? 2.312 -64.75 -13.539 1 77.31 636 ASP B C 1
ATOM 9992 O O . ASP B 1 636 ? 3.324 -64.875 -12.844 1 77.31 636 ASP B O 1
ATOM 9996 N N . VAL B 1 637 ? 1.829 -65.625 -14.305 1 78.19 637 VAL B N 1
ATOM 9997 C CA . VAL B 1 637 ? 2.477 -66.938 -14.383 1 78.19 637 VAL B CA 1
ATOM 9998 C C . VAL B 1 637 ? 3.508 -66.938 -15.508 1 78.19 637 VAL B C 1
ATOM 10000 O O . VAL B 1 637 ? 4.543 -67.625 -15.406 1 78.19 637 VAL B O 1
ATOM 10003 N N . ALA B 1 638 ? 3.24 -66.25 -16.469 1 77.81 638 ALA B N 1
ATOM 10004 C CA . ALA B 1 638 ? 4.109 -66.188 -17.641 1 77.81 638 ALA B CA 1
ATOM 10005 C C . ALA B 1 638 ? 5.43 -65.5 -17.328 1 77.81 638 ALA B C 1
ATOM 10007 O O . ALA B 1 638 ? 6.48 -65.875 -17.844 1 77.81 638 ALA B O 1
ATOM 10008 N N . LYS B 1 639 ? 5.453 -64.562 -16.484 1 78.56 639 LYS B N 1
ATOM 10009 C CA . LYS B 1 639 ? 6.625 -63.75 -16.234 1 78.56 639 LYS B CA 1
ATOM 10010 C C . LYS B 1 639 ? 7.746 -64.562 -15.578 1 78.56 639 LYS B C 1
ATOM 10012 O O . LYS B 1 639 ? 8.891 -64.5 -16.047 1 78.56 639 LYS B O 1
ATOM 10017 N N . PRO B 1 640 ? 7.434 -65.25 -14.539 1 80.56 640 PRO B N 1
ATOM 10018 C CA . PRO B 1 640 ? 8.516 -66.062 -13.953 1 80.56 640 PRO B CA 1
ATOM 10019 C C . PRO B 1 640 ? 9.016 -67.125 -14.898 1 80.56 640 PRO B C 1
ATOM 10021 O O . PRO B 1 640 ? 10.203 -67.5 -14.883 1 80.56 640 PRO B O 1
ATOM 10024 N N . LYS B 1 641 ? 8.148 -67.688 -15.734 1 81.12 641 LYS B N 1
ATOM 10025 C CA . LYS B 1 641 ? 8.555 -68.688 -16.719 1 81.12 641 LYS B CA 1
ATOM 10026 C C . LYS B 1 641 ? 9.5 -68.062 -17.75 1 81.12 641 LYS B C 1
ATOM 10028 O O . LYS B 1 641 ? 10.461 -68.75 -18.172 1 81.12 641 LYS B O 1
ATOM 10033 N N . ALA B 1 642 ? 9.234 -66.938 -18.094 1 83.31 642 ALA B N 1
ATOM 10034 C CA . ALA B 1 642 ? 10.047 -66.25 -19.094 1 83.31 642 ALA B CA 1
ATOM 10035 C C . ALA B 1 642 ? 11.414 -65.875 -18.516 1 83.31 642 ALA B C 1
ATOM 10037 O O . ALA B 1 642 ? 12.406 -65.812 -19.25 1 83.31 642 ALA B O 1
ATOM 10038 N N . ALA B 1 643 ? 11.531 -65.625 -17.219 1 84.38 643 ALA B N 1
ATOM 10039 C CA . ALA B 1 643 ? 12.789 -65.25 -16.594 1 84.38 643 ALA B CA 1
ATOM 10040 C C . ALA B 1 643 ? 13.82 -66.375 -16.656 1 84.38 643 ALA B C 1
ATOM 10042 O O . ALA B 1 643 ? 15.023 -66.125 -16.672 1 84.38 643 ALA B O 1
ATOM 10043 N N . GLY B 1 644 ? 13.352 -67.5 -16.844 1 80.94 644 GLY B N 1
ATOM 10044 C CA . GLY B 1 644 ? 14.258 -68.688 -16.844 1 80.94 644 GLY B CA 1
ATOM 10045 C C . GLY B 1 644 ? 14.711 -69.062 -18.234 1 80.94 644 GLY B C 1
ATOM 10046 O O . GLY B 1 644 ? 15.562 -69.938 -18.375 1 80.94 644 GLY B O 1
ATOM 10047 N N . ILE B 1 645 ? 14.219 -68.375 -19.25 1 84.81 645 ILE B N 1
ATOM 10048 C CA . ILE B 1 645 ? 14.547 -68.75 -20.625 1 84.81 645 ILE B CA 1
ATOM 10049 C C . ILE B 1 645 ? 15.461 -67.688 -21.234 1 84.81 645 ILE B C 1
ATOM 10051 O O . ILE B 1 645 ? 15.117 -66.5 -21.25 1 84.81 645 ILE B O 1
ATOM 10055 N N . LYS B 1 646 ? 16.594 -68.125 -21.703 1 88 646 LYS B N 1
ATOM 10056 C CA . LYS B 1 646 ? 17.5 -67.25 -22.375 1 88 646 LYS B CA 1
ATOM 10057 C C . LYS B 1 646 ? 17.391 -67.375 -23.891 1 88 646 LYS B C 1
ATOM 10059 O O . LYS B 1 646 ? 17.359 -68.438 -24.422 1 88 646 LYS B O 1
ATOM 10064 N N . VAL B 1 647 ? 17.266 -66.188 -24.516 1 85.94 647 VAL B N 1
ATOM 10065 C CA . VAL B 1 647 ? 17.016 -66.188 -25.953 1 85.94 647 VAL B CA 1
ATOM 10066 C C . VAL B 1 647 ? 17.938 -65.188 -26.672 1 85.94 647 VAL B C 1
ATOM 10068 O O . VAL B 1 647 ? 18.484 -64.312 -26.047 1 85.94 647 VAL B O 1
ATOM 10071 N N . ASN B 1 648 ? 18.203 -65.5 -27.922 1 86.56 648 ASN B N 1
ATOM 10072 C CA . ASN B 1 648 ? 18.906 -64.625 -28.812 1 86.56 648 ASN B CA 1
ATOM 10073 C C . ASN B 1 648 ? 18.141 -64.438 -30.125 1 86.56 648 ASN B C 1
ATOM 10075 O O . ASN B 1 648 ? 17.469 -65.312 -30.609 1 86.56 648 ASN B O 1
ATOM 10079 N N . LEU B 1 649 ? 18.156 -63.156 -30.562 1 84.31 649 LEU B N 1
ATOM 10080 C CA . LEU B 1 649 ? 17.594 -62.875 -31.875 1 84.31 649 LEU B CA 1
ATOM 10081 C C . LEU B 1 649 ? 18.609 -63.094 -32.969 1 84.31 649 LEU B C 1
ATOM 10083 O O . LEU B 1 649 ? 19.688 -62.469 -32.969 1 84.31 649 LEU B O 1
ATOM 10087 N N . GLU B 1 650 ? 18.281 -64.062 -33.844 1 82.44 650 GLU B N 1
ATOM 10088 C CA . GLU B 1 650 ? 19.188 -64.375 -34.938 1 82.44 650 GLU B CA 1
ATOM 10089 C C . GLU B 1 650 ? 18.438 -64.562 -36.25 1 82.44 650 GLU B C 1
ATOM 10091 O O . GLU B 1 650 ? 17.219 -64.688 -36.25 1 82.44 650 GLU B O 1
ATOM 10096 N N . ARG B 1 651 ? 19.156 -64.438 -37.312 1 79.75 651 ARG B N 1
ATOM 10097 C CA . ARG B 1 651 ? 18.578 -64.688 -38.625 1 79.75 651 ARG B CA 1
ATOM 10098 C C . ARG B 1 651 ? 18.453 -66.188 -38.906 1 79.75 651 ARG B C 1
ATOM 10100 O O . ARG B 1 651 ? 19.391 -66.938 -38.688 1 79.75 651 ARG B O 1
ATOM 10107 N N . SER B 1 652 ? 17.172 -66.5 -39.156 1 74.5 652 SER B N 1
ATOM 10108 C CA . SER B 1 652 ? 16.938 -67.875 -39.438 1 74.5 652 SER B CA 1
ATOM 10109 C C . SER B 1 652 ? 17.625 -68.312 -40.75 1 74.5 652 SER B C 1
ATOM 10111 O O . SER B 1 652 ? 17.641 -67.562 -41.719 1 74.5 652 SER B O 1
ATOM 10113 N N . GLU B 1 653 ? 18.328 -69.438 -40.781 1 67.81 653 GLU B N 1
ATOM 10114 C CA . GLU B 1 653 ? 18.984 -70 -41.969 1 67.81 653 GLU B CA 1
ATOM 10115 C C . GLU B 1 653 ? 17.953 -70.5 -42.969 1 67.81 653 GLU B C 1
ATOM 10117 O O . GLU B 1 653 ? 18.25 -70.625 -44.156 1 67.81 653 GLU B O 1
ATOM 10122 N N . LYS B 1 654 ? 16.781 -70.812 -42.469 1 64.5 654 LYS B N 1
ATOM 10123 C CA . LYS B 1 654 ? 15.773 -71.438 -43.312 1 64.5 654 LYS B CA 1
ATOM 10124 C C . LYS B 1 654 ? 15.109 -70.438 -44.25 1 64.5 654 LYS B C 1
ATOM 10126 O O . LYS B 1 654 ? 14.953 -70.688 -45.438 1 64.5 654 LYS B O 1
ATOM 10131 N N . ASP B 1 655 ? 14.68 -69.375 -43.781 1 63.91 655 ASP B N 1
ATOM 10132 C CA . ASP B 1 655 ? 13.938 -68.438 -44.625 1 63.91 655 ASP B CA 1
ATOM 10133 C C . ASP B 1 655 ? 14.57 -67.062 -44.594 1 63.91 655 ASP B C 1
ATOM 10135 O O . ASP B 1 655 ? 14.055 -66.125 -45.219 1 63.91 655 ASP B O 1
ATOM 10139 N N . GLY B 1 656 ? 15.68 -66.938 -43.969 1 66.12 656 GLY B N 1
ATOM 10140 C CA . GLY B 1 656 ? 16.375 -65.625 -43.906 1 66.12 656 GLY B CA 1
ATOM 10141 C C . GLY B 1 656 ? 15.711 -64.625 -43 1 66.12 656 GLY B C 1
ATOM 10142 O O . GLY B 1 656 ? 16.172 -63.5 -42.844 1 66.12 656 GLY B O 1
ATOM 10143 N N . GLY B 1 657 ? 14.562 -65.062 -42.344 1 75.5 657 GLY B N 1
ATOM 10144 C CA . GLY B 1 657 ? 13.875 -64.125 -41.438 1 75.5 657 GLY B CA 1
ATOM 10145 C C . GLY B 1 657 ? 14.461 -64.188 -40.031 1 75.5 657 GLY B C 1
ATOM 10146 O O . GLY B 1 657 ? 15.438 -64.875 -39.781 1 75.5 657 GLY B O 1
ATOM 10147 N N . TRP B 1 658 ? 14.023 -63.281 -39.156 1 79.06 658 TRP B N 1
ATOM 10148 C CA . TRP B 1 658 ? 14.531 -63.188 -37.812 1 79.06 658 TRP B CA 1
ATOM 10149 C C . TRP B 1 658 ? 13.859 -64.25 -36.906 1 79.06 658 TRP B C 1
ATOM 10151 O O . TRP B 1 658 ? 12.664 -64.5 -37.031 1 79.06 658 TRP B O 1
ATOM 10161 N N . GLU B 1 659 ? 14.664 -64.875 -36.125 1 81 659 GLU B N 1
ATOM 10162 C CA . GLU B 1 659 ? 14.156 -65.938 -35.25 1 81 659 GLU B CA 1
ATOM 10163 C C . GLU B 1 659 ? 14.703 -65.75 -33.812 1 81 659 GLU B C 1
ATOM 10165 O O . GLU B 1 659 ? 15.875 -65.375 -33.656 1 81 659 GLU B O 1
ATOM 10170 N N . ILE B 1 660 ? 13.812 -65.938 -32.812 1 81.69 660 ILE B N 1
ATOM 10171 C CA . ILE B 1 660 ? 14.219 -65.938 -31.406 1 81.69 660 ILE B CA 1
ATOM 10172 C C . ILE B 1 660 ? 14.555 -67.375 -31 1 81.69 660 ILE B C 1
ATOM 10174 O O . ILE B 1 660 ? 13.68 -68.25 -31.016 1 81.69 660 ILE B O 1
ATOM 10178 N N . ARG B 1 661 ? 15.812 -67.625 -30.703 1 83.12 661 ARG B N 1
ATOM 10179 C CA . ARG B 1 661 ? 16.281 -68.938 -30.438 1 83.12 661 ARG B CA 1
ATOM 10180 C C . ARG B 1 661 ? 16.719 -69.125 -28.984 1 83.12 661 ARG B C 1
ATOM 10182 O O . ARG B 1 661 ? 17.281 -68.188 -28.391 1 83.12 661 ARG B O 1
ATOM 10189 N N . ASN B 1 662 ? 16.406 -70.312 -28.422 1 85 662 ASN B N 1
ATOM 10190 C CA . ASN B 1 662 ? 16.844 -70.625 -27.062 1 85 662 ASN B CA 1
ATOM 10191 C C . ASN B 1 662 ? 18.344 -70.938 -27.031 1 85 662 ASN B C 1
ATOM 10193 O O . ASN B 1 662 ? 18.875 -71.625 -27.906 1 85 662 ASN B O 1
ATOM 10197 N N . VAL B 1 663 ? 19.094 -70.438 -26.156 1 76.81 663 VAL B N 1
ATOM 10198 C CA . VAL B 1 663 ? 20.531 -70.625 -26.031 1 76.81 663 VAL B CA 1
ATOM 10199 C C . VAL B 1 663 ? 20.781 -71.875 -25.141 1 76.81 663 VAL B C 1
ATOM 10201 O O . VAL B 1 663 ? 21.922 -72.312 -24.953 1 76.81 663 VAL B O 1
ATOM 10204 N N . GLN B 1 664 ? 20.141 -72.688 -24.609 1 59.12 664 GLN B N 1
ATOM 10205 C CA . GLN B 1 664 ? 20.641 -73.812 -23.844 1 59.12 664 GLN B CA 1
ATOM 10206 C C . GLN B 1 664 ? 21.453 -74.75 -24.734 1 59.12 664 GLN B C 1
ATOM 10208 O O . GLN B 1 664 ? 21.312 -74.75 -25.953 1 59.12 664 GLN B O 1
ATOM 10213 N N . GLY B 1 665 ? 22.094 -76.062 -24.078 1 46.78 665 GLY B N 1
ATOM 10214 C CA . GLY B 1 665 ? 23.062 -77.125 -24.328 1 46.78 665 GLY B CA 1
ATOM 10215 C C . GLY B 1 665 ? 22.734 -77.938 -25.562 1 46.78 665 GLY B C 1
ATOM 10216 O O . GLY B 1 665 ? 21.609 -78.438 -25.719 1 46.78 665 GLY B O 1
ATOM 10217 N N . ASP B 1 666 ? 23.266 -77.875 -26.688 1 37.88 666 ASP B N 1
ATOM 10218 C CA . ASP B 1 666 ? 23.734 -79 -27.438 1 37.88 666 ASP B CA 1
ATOM 10219 C C . ASP B 1 666 ? 24.266 -80.125 -26.5 1 37.88 666 ASP B C 1
ATOM 10221 O O . ASP B 1 666 ? 25.422 -80.062 -26.062 1 37.88 666 ASP B O 1
ATOM 10225 N N . ALA B 1 667 ? 23.75 -80.625 -25.328 1 34.31 667 ALA B N 1
ATOM 10226 C CA . ALA B 1 667 ? 24.25 -82 -25.172 1 34.31 667 ALA B CA 1
ATOM 10227 C C . ALA B 1 667 ? 23.875 -82.875 -26.375 1 34.31 667 ALA B C 1
ATOM 10229 O O . ALA B 1 667 ? 22.688 -83.125 -26.609 1 34.31 667 ALA B O 1
ATOM 10230 N N . ARG B 1 668 ? 24.609 -82.75 -27.516 1 33.31 668 ARG B N 1
ATOM 10231 C CA . ARG B 1 668 ? 24.828 -84 -28.266 1 33.31 668 ARG B CA 1
ATOM 10232 C C . ARG B 1 668 ? 24.859 -85.188 -27.344 1 33.31 668 ARG B C 1
ATOM 10234 O O . ARG B 1 668 ? 25.656 -85.25 -26.391 1 33.31 668 ARG B O 1
ATOM 10241 N N . VAL B 1 669 ? 23.797 -85.938 -27.094 1 27.06 669 VAL B N 1
ATOM 10242 C CA . VAL B 1 669 ? 24 -87.375 -26.906 1 27.06 669 VAL B CA 1
ATOM 10243 C C . VAL B 1 669 ? 24.969 -87.938 -27.969 1 27.06 669 VAL B C 1
ATOM 10245 O O . VAL B 1 669 ? 24.688 -87.812 -29.156 1 27.06 669 VAL B O 1
ATOM 10248 N N . VAL B 1 670 ? 26.281 -87.688 -27.797 1 24 670 VAL B N 1
ATOM 10249 C CA . VAL B 1 670 ? 27.188 -88.75 -28.281 1 24 670 VAL B CA 1
ATOM 10250 C C . VAL B 1 670 ? 26.625 -90.125 -28 1 24 670 VAL B C 1
ATOM 10252 O O . VAL B 1 670 ? 26.453 -90.5 -26.844 1 24 670 VAL B O 1
ATOM 10255 N N . SER B 1 671 ? 25.672 -90.562 -28.891 1 20.42 671 SER B N 1
ATOM 10256 C CA . SER B 1 671 ? 25.922 -91.938 -29.172 1 20.42 671 SER B CA 1
ATOM 10257 C C . SER B 1 671 ? 27.219 -92.125 -29.938 1 20.42 671 SER B C 1
ATOM 10259 O O . SER B 1 671 ? 27.578 -91.312 -30.781 1 20.42 671 SER B O 1
#

Radius of gyration: 55.11 Å; Cα contacts (8 Å, |Δi|>4): 2538; chains: 2; bounding box: 118×178×134 Å

Foldseek 3Di:
DDDDDDDDDDDDDDDDDPPDDDPPDDCPDPPCCVPVPVPLPFDPPVNLCVVCVLLVVLLVQLVVLLVVLVVLCVVFAFPFLVPDPPVPAHSLNVLLVSLVSNLVSLLQLLLLLLLLVLLVVQADPVPDDLQDFDFLLLNVLSNVLSVALVSLVVNCVRQPCPDLSNLSSVLRNLSVCSSVLSSVQKDKDKDKDFDPPPLLVWFDFAALEDEDWDFDCPPDPPRPRDTAGDPLLVVLLVCLLQDLFADADDTDFPALWWWWPWDKHKFKDKFKDWDLVVWDWDFDADPVGTWIFTQQPVGHTDTDGAAWWKKFKAWQDFLLPLDQPVVDPPPPNRQDDPDHDNQFRWLTKMKIKIWGHFDQDPVVSDTDTDRIIMMIMIMGMKMWIWTWIGHNNRIDIDTDDIFGGWAKAWQVVDPPDPPPPPPPDDPPPPPPPVPGFIKTWIWDVVCCPVPVNDTRTRIYTSSNSSNSSNVVNVLRGDMETPPPPDPPCPPVRSRVSSVSCVVSPVRSSRRSSRSSSRNVNSNDDDQWDWDWDQDPVRHTHTDTHGPVPPDPPPCVVVSVNGRMTHIDMGMGIHGNCVSCVSSVVSSVSSVVSSVVSSVSCSVVVRDSPGDDPVVVVQAAEDPVVVVQCPPPPDPVVVSVSSRPWGWHWDQDPPPRTIYIDTSPPPPPPPD/DDDDDDDDDDDDPDDDDDDDDDDDDDPPDPPCCVPVPVPLPFDPPVNLCVVCVLLVVLLVQLVVLLVVLVVLCVVFAFPFLVPDPPVPAHSLNVLLVSLVSNLVSLLQLLLLLLLLVLLVVQADPVPDDLQDFDFLLLNVLSNVLSVALVSLVVNCVRQPCPDLSNLSSVLRNLSVCSSVLSSVQKDKDKDKDFDPPPLLVWFDFAFLEDEDWDFDCPPDPPRPRDTAGDPLLVVLLVCLLQDLFADADDTDFPALWWWWPWDKHKFKDKFKDWDLVVWDWDFDQDPVGIWIFTQAPVRHTDTDGAAFWKKFKAWQDFPLPLDQPPVPPCPPNRDDDPDDDPQFRWLTKMKIKIWGHFDQDPVVSDTDGDRIIMMIMIMGMKMWIWTWIGHNNRIDIDTDDIFGGWAKAWQVVDPPDPPPPPPPDDPPPPPPPVPGFIKTWIWDPVCCPVPVNDTRTRIYTSSNSSNSSNVVNVLRGDMETVPPPDPDPDPVRSRVSSVSCVVSPVRSSRRSSRSSSRNVSSNDDDQWDWDWDQDPVRHTHTDTHGPVPPDPPPCVVVSVNGRMTHIDMGMGIHGDCVSCVSSVVSSVSSVVSSVVSSVSCSVVVRDSPGDDDVVVVQEAEDPVVVVQCPPPPDPVVVSVSSSPWGWHWDQDPPPRTIYIDTSDDPPPPPD

Sequence (1342 aa):
MAAKKSSEMANVSTSLLAHPMDSPSANAPRSTDGSSTSDRSGLKFSTLLGIWKYDILLCCVSIAATVGLVVVLALHDGKAQKDWSGGVITLNTVIAVLATVIRASLIVPVAAAITQGKWLWLRTRKGARASEGRSLSDYEVYEWASRGVVGSTQLIWISGIRSIASLGALIVIFSVAIGPFTQQILGTTFRSVQSDTPGQSLILPRAERYDGFVESAITSTHYTYGRIIQPDMYAAIMSGIFSEKTEDLTAVCPSGNCTWPIQSSLGVCGECAAFSPEIKYNASINDSGWRMAYLQPEGSEIWATNTTDSFVVRVIGSNTGAHFIPSFGIEHYIKPTHFNDSHIPYLTIFQTITIPALEWDNATSSMKIPPSTGEECALWFCAQAYSTRVDSGVQSQTTVSTWSEYVKNYNPQFPSNGTIIDNPSTDLGEQEYGRPENWYMIPDASTFNLESGKETYFSIAEDSILAIGGDLNEIFVGSFNTTRMYGSISQPYTSNVMMAMHYFNTSTVVQNLAKAMTNRVRTSAPTTRLNTTPAANGTINGTTVPLSEAAESQDGELADRYAGAAFTTEPFFQVRWAWMALPLALVLLSPIFVVWTVVASWRTGTPILGSGLLVLLGCRVEDDIRSRFAGVERHDVAKPKAAGIKVNLERSEKDGGWEIRNVQGDARVVSMAAKKSSEMANVSTSLLAHPMDSPSANAPRSTDGSSTSDRSGLKFSTLLGIWKYDILLCCVSIAATVGLVVVLALHDGKAQKDWSGGVITLNTVIAVLATVIRASLIVPVAAAITQGKWLWLRTRKGARASEGRSLSDYEVYEWASRGVVGSTQLIWISGIRSIASLGALIVIFSVAIGPFTQQILGTTFRSVQSDTPGQSLILPRAERYDGFVESAITSTHYTYGRIIQPDMYAAIMSGIFSEKTEDLTAVCPSGNCTWPIQSSLGVCGECAAFSPEIKYNASINDSGWRMAYLQPEGSEIWATNTTDSFVVRVIGSNTGAHFIPSFGIEHYIKPTHFNDSHIPYLTIFQTITIPALEWDNATSSMKIPPSTGEECALWFCAQAYSTRVDSGVQSQTTVSTWSEYVKNYNPQFPSNGTIIDNPSTDLGEQEYGRPENWYMIPDASTFNLESGKETYFSIAEDSILAIGGDLNEIFVGSFNTTRMYGSISQPYTSNVMMAMHYFNTSTVVQNLAKAMTNRVRTSAPTTRLNTTPAANGTINGTTVPLSEAAESQDGELADRYAGAAFTTEPFFQVRWAWMALPLALVLLSPIFVVWTVVASWRTGTPILGSGLLVLLGCRVEDDIRSRFAGVERHDVAKPKAAGIKVNLERSEKDGGWEIRNVQGDARVVS

pLDDT: mean 70.04, std 23.44, range [12.58, 98.19]

Organism: NCBI:txid1448308